Protein AF-0000000081789292 (afdb_homodimer)

Sequence (1274 aa):
MVVQRIISFLYRTVPALAFLRRDAKMDQLLVRCVEGDEFMSISYSYSDKQSNMLRSQMETAEKSLSRLANNVRKLGRPKKKNKKMKCEQTSDATNQSAEDNYIVCSLFVNGSKVGSDVLNKDAWVEGAILHLGMAKYRVCRNMPTILSLKLPNCILVGCPIYPRVEFEFIKTDACTYTWYREVRQELGGTSHVSIGPSQTFSLTSGEASAESVPMETNASETAIQIPVIINPSLSSQIKGYEKHWVEISSEKVYMPQASELGGHLKLVCTPSDGERLGSAKEVVTMCEVKMAPDAFPFEKRHQYTKDKTSDNCFRVVSYNILADMYADSDFSRDVLYPYCPKDVLDIDYREQLLLKELTGYNADIMCLQEVGRKLFESSMEPSLKNSGLDGLLRCKHGNLAEGEAIFYRTDKFRLLGSHDVAFCEVLQKDPLHRNLLEAVARSDAMLKRFLGLAAVVQVAVFELISDPSKRLCIANTHLYFHPRASHIRLIQTAMITQHIQKVCSVYQEQDNQVKPAVVLCGDLNSTPDGCVYEFLVKGSLSEKSVDWYSSGKEEFCGGVALTHSLNFQDACQDIAYTNLVAGFRGKLDHIMFEGDKMKVDRVIPMSTHQEVTRHVALPNAVFPSDHLSLVCELSWKMVVQRIISFLYRTVPALAFLRRDAKMDQLLVRCVEGDEFMSISYSYSDKQSNMLRSQMETAEKSLSRLANNVRKLGRPKKKNKKMKCEQTSDATNQSAEDNYIVCSLFVNGSKVGSDVLNKDAWVEGAILHLGMAKYRVCRNMPTILSLKLPNCILVGCPIYPRVEFEFIKTDACTYTWYREVRQELGGTSHVSIGPSQTFSLTSGEASAESVPMETNASETAIQIPVIINPSLSSQIKGYEKHWVEISSEKVYMPQASELGGHLKLVCTPSDGERLGSAKEVVTMCEVKMAPDAFPFEKRHQYTKDKTSDNCFRVVSYNILADMYADSDFSRDVLYPYCPKDVLDIDYREQLLLKELTGYNADIMCLQEVGRKLFESSMEPSLKNSGLDGLLRCKHGNLAEGEAIFYRTDKFRLLGSHDVAFCEVLQKDPLHRNLLEAVARSDAMLKRFLGLAAVVQVAVFELISDPSKRLCIANTHLYFHPRASHIRLIQTAMITQHIQKVCSVYQEQDNQVKPAVVLCGDLNSTPDGCVYEFLVKGSLSEKSVDWYSSGKEEFCGGVALTHSLNFQDACQDIAYTNLVAGFRGKLDHIMFEGDKMKVDRVIPMSTHQEVTRHVALPNAVFPSDHLSLVCELSWK

Solvent-accessible surface area (backbone atoms only — not comparable to full-atom values): 70602 Å² total; per-residue (Å²): 139,72,90,73,84,75,87,75,73,83,73,79,71,73,73,78,81,73,79,72,71,75,67,75,78,61,44,63,25,41,32,44,71,54,91,90,51,66,53,24,38,42,33,38,66,56,95,89,37,80,45,77,44,80,40,52,32,82,36,39,33,44,59,53,36,50,48,51,31,51,53,54,55,57,68,74,48,77,78,72,77,76,72,74,78,76,74,82,80,79,71,81,68,72,75,69,71,70,70,72,77,77,52,55,49,49,46,24,50,94,87,36,71,63,58,68,80,36,30,30,70,71,59,67,40,71,68,19,38,35,34,50,58,91,45,50,26,39,32,40,50,50,59,15,35,70,78,41,74,44,66,62,75,47,46,37,37,76,28,62,42,63,65,35,72,40,75,41,61,56,32,85,88,44,42,46,31,38,30,27,37,58,40,78,44,67,70,70,87,77,79,79,77,64,85,65,80,83,76,77,77,73,80,70,74,73,72,71,72,72,82,67,80,67,84,68,83,76,76,77,75,77,71,78,74,69,81,73,80,71,69,69,69,68,70,67,68,62,72,70,56,49,81,45,76,43,81,75,43,60,50,78,62,46,60,44,47,76,89,44,54,73,28,42,42,36,41,37,37,32,33,9,50,75,81,50,75,27,68,64,47,74,44,64,46,85,45,49,28,34,86,46,75,93,65,48,67,62,58,66,46,25,71,77,20,72,62,73,67,56,95,67,35,43,30,42,32,31,33,50,51,55,28,57,81,68,42,65,37,73,59,25,42,38,46,56,35,48,86,39,56,69,71,51,47,32,56,53,49,23,49,39,50,47,53,46,52,57,63,40,46,47,52,38,35,34,35,36,26,40,40,32,50,65,51,37,70,60,43,49,43,62,49,40,38,75,73,45,28,47,69,48,79,47,57,26,48,91,78,41,66,33,18,36,32,44,35,36,23,58,91,51,37,40,83,75,47,76,63,62,47,39,52,43,57,41,44,76,69,36,74,89,33,44,70,57,39,57,38,42,55,64,10,67,61,33,36,55,54,52,56,68,45,38,47,39,41,42,32,38,33,34,29,32,66,94,43,72,80,43,35,36,32,42,33,34,33,48,44,67,72,57,78,47,33,52,41,56,39,40,53,52,49,52,51,50,54,52,49,50,54,51,54,34,49,53,46,16,72,72,49,90,63,41,60,45,44,47,35,43,30,29,40,54,62,33,34,82,89,28,68,54,40,40,29,48,56,69,21,43,42,62,35,62,46,41,42,47,35,19,66,9,50,71,42,36,34,64,59,61,68,46,74,58,88,62,54,35,37,62,70,62,72,86,60,78,55,29,32,37,39,47,55,46,73,39,30,27,62,48,46,32,30,30,53,87,51,30,46,77,77,43,64,61,71,74,77,51,71,68,68,56,37,68,63,37,33,33,37,31,90,66,36,62,19,45,39,51,71,46,44,35,30,40,28,71,105,140,72,95,72,71,70,89,72,72,85,69,76,74,73,72,78,76,71,79,71,72,73,67,74,77,62,42,64,25,40,30,46,72,54,91,89,51,66,52,26,39,43,34,40,68,56,94,91,38,80,46,78,44,80,40,52,32,84,34,41,34,45,58,54,35,52,49,51,31,52,54,55,53,57,69,72,51,79,80,75,78,74,73,74,79,78,73,83,79,78,70,84,69,72,78,70,71,71,73,74,79,79,53,56,48,47,46,25,50,93,87,35,72,63,58,68,80,37,31,30,69,71,58,68,39,71,68,18,38,35,36,48,57,90,44,50,26,38,33,41,48,52,59,17,34,69,76,43,74,46,67,61,76,47,47,36,36,75,30,62,43,63,64,35,71,39,75,41,60,57,33,84,87,44,43,47,32,38,30,27,39,58,41,77,45,67,69,71,87,77,80,77,75,66,85,65,81,83,78,78,79,75,81,72,78,75,71,77,73,71,86,69,78,75,83,68,81,78,75,79,76,77,71,77,74,69,80,72,78,71,69,71,68,67,70,66,69,61,72,71,55,51,80,43,76,43,81,76,44,60,50,77,62,46,60,44,46,77,90,44,53,74,28,41,42,34,42,38,38,32,31,8,50,73,82,52,74,26,67,65,48,74,46,65,45,87,43,51,29,35,85,48,75,94,66,48,66,62,60,66,45,25,70,78,20,73,60,72,68,56,95,67,36,42,29,41,33,30,33,50,50,55,26,58,82,68,43,66,38,73,61,24,42,37,45,56,34,47,84,38,57,70,70,53,46,31,56,52,48,24,50,40,49,47,53,45,53,57,62,39,46,46,54,37,34,34,34,36,27,40,40,31,49,66,52,38,69,59,42,49,44,62,48,41,37,76,72,45,28,47,69,46,78,49,57,26,48,89,78,42,65,33,18,35,32,45,33,36,24,58,91,52,39,41,82,74,48,77,63,62,48,39,51,42,58,41,45,75,70,36,74,89,34,43,70,57,39,58,37,40,55,65,8,65,59,33,35,55,53,52,56,69,44,38,48,40,41,41,30,36,34,32,28,31,65,94,42,72,79,42,34,37,33,42,33,34,33,50,45,66,72,58,79,47,33,51,42,56,38,41,53,53,49,52,50,48,56,52,49,50,52,52,55,34,49,54,47,18,71,71,50,90,63,40,60,43,44,47,38,42,31,28,40,54,61,33,36,82,89,28,68,54,41,40,30,47,56,70,20,44,43,61,36,61,47,40,43,47,34,20,65,9,50,70,42,34,36,65,59,62,70,46,74,58,89,61,55,35,37,61,70,62,71,85,59,79,56,28,31,37,39,45,55,44,73,39,29,28,62,47,46,32,29,31,54,87,50,32,45,77,75,43,65,60,70,74,76,52,70,66,66,54,38,68,64,37,33,33,37,29,90,65,38,63,18,45,40,51,70,46,44,35,28,40,29,70,106

Nearest PDB structures (foldseek):
  4z0v-assembly1_A  TM=9.369E-01  e=1.621E-58  Homo sapiens
  4z2b-assembly1_A  TM=9.156E-01  e=2.503E-58  Homo sapiens
  6rvz-assembly1_A  TM=8.008E-01  e=1.682E-25  Homo sapiens
  6rw0-assembly1_A  TM=8.067E-01  e=4.985E-25  Homo sapiens
  8guy-assembly1_F  TM=3.008E-01  e=5.880E-01  Homo sapiens

Radius of gyration: 49.01 Å; Cα contacts (8 Å, |Δi|>4): 2498; chains: 2; bounding box: 100×200×170 Å

Secondary structure (DSSP, 8-state):
-------------------------PEEEEEE--TT-SEEEEEEEETTEEEEEEEETTSBHHHHHHHHHHHHHHHTS---------------------------EEEEETTEEPPTT-BHHHHS-TT-EEEETTEEEEEEES--EEEEEE--S-EETTS-B--EEEEES--GGG-EEEEEEEEEEESSSS-----------------------------------------GGGGSSS--EEEEEEEEE-SSSB---GGGTTS-EEEEEE-B-SS-B---EEEE-SS-EEPPPS--HHHHHHTTSSSPP-TTEEEEEEEE---HHHHSSHHIIIIISTTS-HHHHSHHHHHHHHHHHHHHT--SEEEEEEEEHHHIIIIIHHHHHHTTEEEEEEEPTTT-SEEEEEEEETTTEEEEEE--EEHHHHHHH-GGGHHHHHHHTT-HHHHHHHHT---EEEEEEEEETT-TT-EEEEEEEE----TT-HHHHHHHHHHHHHHHHHHHHHHHHHTTT-PPEEEEEEE-S--TTSHHHHHHHHSEE-TT-GGGGTT-STT------EE----EEETTTT---SEEETTEEE--EEEEEETTTEEEEEEPPPPPHHHHTTTSSSS-SS--SSB--EEEEEEE-/--------------------------EEEEEE--TT-SEEEEEEEETTEEEEEEEETTSBHHHHHHHHHHHHHHHTS---------------------------EEEEETTEEPPTT-BHHHHS-TT-EEEETTEEEEEEES--EEEEEE--S-EETTS-B--EEEEES--GGG-EEEEEEEEEEESSSS-----------------------------------------GGGGSSS--EEEEEEEEE-SSSB---GGGTTS-EEEEEE-B-SS-B---EEEE-SS-EEPPPS--HHHHHHTTSSSPP-TTEEEEEEEE---HHHHSSHHIIIIISTTS-HHHHSHHHHHHHHHHHHHHT--SEEEEEEEEHHHIIIIIHHHHHHTTEEEEEEEPTTT-SEEEEEEEETTTEEEEEE--EEHHHHHHH-GGGHHHHHHHTT-HHHHHHHHT---EEEEEEEEETT-TT-EEEEEEEE----TT-HHHHHHHHHHHHHHHHHHHHHHHHHTTT-PPEEEEEEE-S--TTSHHHHHHHHSEE-TT-GGGGTT-STT------EE----EEETTTT---SEEETTEEE--EEEEEETTTEEEEEEPPPPPHHHHTTTSSSS-SS--SSB--EEEEEEE-

Structure (mmCIF, N/CA/C/O backbone):
data_AF-0000000081789292-model_v1
#
loop_
_entity.id
_entity.type
_entity.pdbx_description
1 polymer '2,5-phosphodiesterase 12'
#
loop_
_atom_site.group_PDB
_atom_site.id
_atom_site.type_symbol
_atom_site.label_atom_id
_atom_site.label_alt_id
_atom_site.label_comp_id
_atom_site.label_asym_id
_atom_site.label_entity_id
_atom_site.label_seq_id
_atom_site.pdbx_PDB_ins_code
_atom_site.Cartn_x
_atom_site.Cartn_y
_atom_site.Cartn_z
_atom_site.occupancy
_atom_site.B_iso_or_equiv
_atom_site.auth_seq_id
_atom_site.auth_comp_id
_atom_site.auth_asym_id
_atom_site.auth_atom_id
_atom_site.pdbx_PDB_model_num
ATOM 1 N N . MET A 1 1 ? 34.656 -104 1.092 1 17.77 1 MET A N 1
ATOM 2 C CA . MET A 1 1 ? 34.25 -104.875 -0.024 1 17.77 1 MET A CA 1
ATOM 3 C C . MET A 1 1 ? 33.625 -104.062 -1.148 1 17.77 1 MET A C 1
ATOM 5 O O . MET A 1 1 ? 33.25 -102.875 -0.941 1 17.77 1 MET A O 1
ATOM 9 N N . VAL A 1 2 ? 32.75 -104.812 -2.051 1 18.41 2 VAL A N 1
ATOM 10 C CA . VAL A 1 2 ? 32.469 -105.062 -3.461 1 18.41 2 VAL A CA 1
ATOM 11 C C . VAL A 1 2 ? 31.422 -104.062 -3.965 1 18.41 2 VAL A C 1
ATOM 13 O O . VAL A 1 2 ? 31.016 -104.125 -5.125 1 18.41 2 VAL A O 1
ATOM 16 N N . VAL A 1 3 ? 30.766 -103.438 -3.166 1 20.28 3 VAL A N 1
ATOM 17 C CA . VAL A 1 3 ? 29.469 -103.188 -3.793 1 20.28 3 VAL A CA 1
ATOM 18 C C . VAL A 1 3 ? 29.672 -102.688 -5.219 1 20.28 3 VAL A C 1
ATOM 20 O O . VAL A 1 3 ? 30.484 -101.812 -5.453 1 20.28 3 VAL A O 1
ATOM 23 N N . GLN A 1 4 ? 29.156 -103.312 -6.195 1 16.17 4 GLN A N 1
ATOM 24 C CA . GLN A 1 4 ? 29.031 -103.688 -7.594 1 16.17 4 GLN A CA 1
ATOM 25 C C . GLN A 1 4 ? 28.828 -102.438 -8.492 1 16.17 4 GLN A C 1
ATOM 27 O O . GLN A 1 4 ? 29.484 -102.312 -9.523 1 16.17 4 GLN A O 1
ATOM 32 N N . ARG A 1 5 ? 27.531 -102 -8.562 1 15.8 5 ARG A N 1
ATOM 33 C CA . ARG A 1 5 ? 26.719 -102.188 -9.75 1 15.8 5 ARG A CA 1
ATOM 34 C C . ARG A 1 5 ? 27.125 -101.25 -10.875 1 15.8 5 ARG A C 1
ATOM 36 O O . ARG A 1 5 ? 27.766 -100.25 -10.633 1 15.8 5 ARG A O 1
ATOM 43 N N . ILE A 1 6 ? 26.406 -101.25 -12.117 1 18.08 6 ILE A N 1
ATOM 44 C CA . ILE A 1 6 ? 26.594 -101.312 -13.555 1 18.08 6 ILE A CA 1
ATOM 45 C C . ILE A 1 6 ? 26.688 -99.938 -14.172 1 18.08 6 ILE A C 1
ATOM 47 O O . ILE A 1 6 ? 27.328 -99.75 -15.211 1 18.08 6 ILE A O 1
ATOM 51 N N . ILE A 1 7 ? 26.062 -98.812 -13.578 1 19.7 7 ILE A N 1
ATOM 52 C CA . ILE A 1 7 ? 25.219 -98.125 -14.555 1 19.7 7 ILE A CA 1
ATOM 53 C C . ILE A 1 7 ? 26.078 -97.562 -15.703 1 19.7 7 ILE A C 1
ATOM 55 O O . ILE A 1 7 ? 27.062 -96.875 -15.469 1 19.7 7 ILE A O 1
ATOM 59 N N . SER A 1 8 ? 25.984 -98.062 -16.828 1 18.44 8 SER A N 1
ATOM 60 C CA . SER A 1 8 ? 26.531 -98.062 -18.172 1 18.44 8 SER A CA 1
ATOM 61 C C . SER A 1 8 ? 26.781 -96.688 -18.688 1 18.44 8 SER A C 1
ATOM 63 O O . SER A 1 8 ? 26.312 -95.688 -18.094 1 18.44 8 SER A O 1
ATOM 65 N N . PHE A 1 9 ? 27.047 -96.5 -20.016 1 20.3 9 PHE A N 1
ATOM 66 C CA . PHE A 1 9 ? 27.812 -96 -21.125 1 20.3 9 PHE A CA 1
ATOM 67 C C . PHE A 1 9 ? 27.172 -94.688 -21.625 1 20.3 9 PHE A C 1
ATOM 69 O O . PHE A 1 9 ? 27.547 -94.188 -22.688 1 20.3 9 PHE A O 1
ATOM 76 N N . LEU A 1 10 ? 26.203 -94.125 -20.984 1 20.53 10 LEU A N 1
ATOM 77 C CA . LEU A 1 10 ? 25.344 -93.375 -21.875 1 20.53 10 LEU A CA 1
ATOM 78 C C . LEU A 1 10 ? 26.156 -92.312 -22.656 1 20.53 10 LEU A C 1
ATOM 80 O O . LEU A 1 10 ? 26.906 -91.562 -22.047 1 20.53 10 LEU A O 1
ATOM 84 N N . TYR A 1 11 ? 26.453 -92.625 -23.922 1 19.17 11 TYR A N 1
ATOM 85 C CA . TYR A 1 11 ? 27.094 -92 -25.078 1 19.17 11 TYR A CA 1
ATOM 86 C C . TYR A 1 11 ? 26.547 -90.562 -25.297 1 19.17 11 TYR A C 1
ATOM 88 O O . TYR A 1 11 ? 25.344 -90.375 -25.516 1 19.17 11 TYR A O 1
ATOM 96 N N . ARG A 1 12 ? 26.953 -89.625 -24.547 1 19.58 12 ARG A N 1
ATOM 97 C CA . ARG A 1 12 ? 26.625 -88.188 -24.641 1 19.58 12 ARG A CA 1
ATOM 98 C C . ARG A 1 12 ? 26.766 -87.75 -26.078 1 19.58 12 ARG A C 1
ATOM 100 O O . ARG A 1 12 ? 27.875 -87.5 -26.562 1 19.58 12 ARG A O 1
ATOM 107 N N . THR A 1 13 ? 26.031 -88.5 -27.031 1 21.02 13 THR A N 1
ATOM 108 C CA . THR A 1 13 ? 26.031 -88 -28.406 1 21.02 13 THR A CA 1
ATOM 109 C C . THR A 1 13 ? 25.688 -86.5 -28.453 1 21.02 13 THR A C 1
ATOM 111 O O . THR A 1 13 ? 24.688 -86.062 -27.859 1 21.02 13 THR A O 1
ATOM 114 N N . VAL A 1 14 ? 26.562 -85.625 -28.344 1 24.22 14 VAL A N 1
ATOM 115 C CA . VAL A 1 14 ? 26.531 -84.188 -28.453 1 24.22 14 VAL A CA 1
ATOM 116 C C . VAL A 1 14 ? 25.719 -83.75 -29.688 1 24.22 14 VAL A C 1
ATOM 118 O O . VAL A 1 14 ? 26.078 -84.125 -30.812 1 24.22 14 VAL A O 1
ATOM 121 N N . PRO A 1 15 ? 24.406 -84 -29.703 1 23.55 15 PRO A N 1
ATOM 122 C CA . PRO A 1 15 ? 23.734 -83.75 -30.984 1 23.55 15 PRO A CA 1
ATOM 123 C C . PRO A 1 15 ? 24.109 -82.438 -31.625 1 23.55 15 PRO A C 1
ATOM 125 O O . PRO A 1 15 ? 24.516 -81.5 -30.906 1 23.55 15 PRO A O 1
ATOM 128 N N . ALA A 1 16 ? 24.547 -82.375 -32.906 1 25.83 16 ALA A N 1
ATOM 129 C CA . ALA A 1 16 ? 24.766 -81.375 -33.906 1 25.83 16 ALA A CA 1
ATOM 130 C C . ALA A 1 16 ? 23.641 -80.312 -33.906 1 25.83 16 ALA A C 1
ATOM 132 O O . ALA A 1 16 ? 22.469 -80.688 -34.062 1 25.83 16 ALA A O 1
ATOM 133 N N . LEU A 1 17 ? 23.688 -79.375 -33.062 1 23.52 17 LEU A N 1
ATOM 134 C CA . LEU A 1 17 ? 22.812 -78.188 -33.062 1 23.52 17 LEU A CA 1
ATOM 135 C C . LEU A 1 17 ? 22.453 -77.812 -34.469 1 23.52 17 LEU A C 1
ATOM 137 O O . LEU A 1 17 ? 23.344 -77.438 -35.281 1 23.52 17 LEU A O 1
ATOM 141 N N . ALA A 1 18 ? 21.453 -78.375 -35.125 1 25.36 18 ALA A N 1
ATOM 142 C CA . ALA A 1 18 ? 20.844 -78.062 -36.438 1 25.36 18 ALA A CA 1
ATOM 143 C C . ALA A 1 18 ? 20.797 -76.562 -36.688 1 25.36 18 ALA A C 1
ATOM 145 O O . ALA A 1 18 ? 20.547 -75.75 -35.781 1 25.36 18 ALA A O 1
ATOM 146 N N . PHE A 1 19 ? 21.469 -76 -37.719 1 25.58 19 PHE A N 1
ATOM 147 C CA . PHE A 1 19 ? 21.375 -74.75 -38.469 1 25.58 19 PHE A CA 1
ATOM 148 C C . PHE A 1 19 ? 19.922 -74.312 -38.625 1 25.58 19 PHE A C 1
ATOM 150 O O . PHE A 1 19 ? 19.156 -74.938 -39.375 1 25.58 19 PHE A O 1
ATOM 157 N N . LEU A 1 20 ? 19.172 -74.188 -37.562 1 26.77 20 LEU A N 1
ATOM 158 C CA . LEU A 1 20 ? 17.859 -73.562 -37.75 1 26.77 20 LEU A CA 1
ATOM 159 C C . LEU A 1 20 ? 17.859 -72.562 -38.875 1 26.77 20 LEU A C 1
ATOM 161 O O . LEU A 1 20 ? 18.672 -71.625 -38.844 1 26.77 20 LEU A O 1
ATOM 165 N N . ARG A 1 21 ? 17.469 -72.938 -40.062 1 28.41 21 ARG A N 1
ATOM 166 C CA . ARG A 1 21 ? 17.172 -72.062 -41.188 1 28.41 21 ARG A CA 1
ATOM 167 C C . ARG A 1 21 ? 16.594 -70.75 -40.75 1 28.41 21 ARG A C 1
ATOM 169 O O . ARG A 1 21 ? 15.664 -70.688 -39.938 1 28.41 21 ARG A O 1
ATOM 176 N N . ARG A 1 22 ? 17.422 -69.75 -40.688 1 33.97 22 ARG A N 1
ATOM 177 C CA . ARG A 1 22 ? 17.031 -68.375 -40.625 1 33.97 22 ARG A CA 1
ATOM 178 C C . ARG A 1 22 ? 15.719 -68.125 -41.375 1 33.97 22 ARG A C 1
ATOM 180 O O . ARG A 1 22 ? 15.672 -68.25 -42.594 1 33.97 22 ARG A O 1
ATOM 187 N N . ASP A 1 23 ? 14.625 -68.75 -40.969 1 34.94 23 ASP A N 1
ATOM 188 C CA . ASP A 1 23 ? 13.375 -68.25 -41.531 1 34.94 23 ASP A CA 1
ATOM 189 C C . ASP A 1 23 ? 13.5 -66.812 -42.031 1 34.94 23 ASP A C 1
ATOM 191 O O . ASP A 1 23 ? 14.047 -65.938 -41.312 1 34.94 23 ASP A O 1
ATOM 195 N N . ALA A 1 24 ? 13.648 -66.5 -43.219 1 41.38 24 ALA A N 1
ATOM 196 C CA . ALA A 1 24 ? 13.648 -65.188 -43.906 1 41.38 24 ALA A CA 1
ATOM 197 C C . ALA A 1 24 ? 12.789 -64.188 -43.188 1 41.38 24 ALA A C 1
ATOM 199 O O . ALA A 1 24 ? 11.594 -64.438 -42.938 1 41.38 24 ALA A O 1
ATOM 200 N N . LYS A 1 25 ? 13.266 -63.562 -42.188 1 54.44 25 LYS A N 1
ATOM 201 C CA . LYS A 1 25 ? 12.617 -62.469 -41.438 1 54.44 25 LYS A CA 1
ATOM 202 C C . LYS A 1 25 ? 11.648 -61.688 -42.344 1 54.44 25 LYS A C 1
ATOM 204 O O . LYS A 1 25 ? 12.062 -61.062 -43.312 1 54.44 25 LYS A O 1
ATOM 209 N N . MET A 1 26 ? 10.414 -62.219 -42.406 1 70.25 26 MET A N 1
ATOM 210 C CA . MET A 1 26 ? 9.359 -61.5 -43.125 1 70.25 26 MET A CA 1
ATOM 211 C C . MET A 1 26 ? 9.336 -60.031 -42.75 1 70.25 26 MET A C 1
ATOM 213 O O . MET A 1 26 ? 9.492 -59.688 -41.562 1 70.25 26 MET A O 1
ATOM 217 N N . ASP A 1 27 ? 9.422 -59.219 -43.688 1 85.69 27 ASP A N 1
ATOM 218 C CA . ASP A 1 27 ? 9.336 -57.781 -43.469 1 85.69 27 ASP A CA 1
ATOM 219 C C . ASP A 1 27 ? 8.008 -57.406 -42.812 1 85.69 27 ASP A C 1
ATOM 221 O O . ASP A 1 27 ? 7.039 -58.156 -42.875 1 85.69 27 ASP A O 1
ATOM 225 N N . GLN A 1 28 ? 8.109 -56.438 -42 1 89.94 28 GLN A N 1
ATOM 226 C CA . GLN A 1 28 ? 6.91 -56 -41.312 1 89.94 28 GLN A CA 1
ATOM 227 C C . GLN A 1 28 ? 6.238 -54.844 -42.031 1 89.94 28 GLN A C 1
ATOM 229 O O . GLN A 1 28 ? 6.918 -54 -42.656 1 89.94 28 GLN A O 1
ATOM 234 N N . LEU A 1 29 ? 4.934 -54.906 -42.062 1 92.88 29 LEU A N 1
ATOM 235 C CA . LEU A 1 29 ? 4.082 -53.812 -42.562 1 92.88 29 LEU A CA 1
ATOM 236 C C . LEU A 1 29 ? 3.262 -53.219 -41.406 1 92.88 29 LEU A C 1
ATOM 238 O O . LEU A 1 29 ? 2.553 -53.938 -40.719 1 92.88 29 LEU A O 1
ATOM 242 N N . LEU A 1 30 ? 3.424 -51.906 -41.25 1 93.62 30 LEU A N 1
ATOM 243 C CA . LEU A 1 30 ? 2.789 -51.25 -40.125 1 93.62 30 LEU A CA 1
ATOM 244 C C . LEU A 1 30 ? 1.472 -50.625 -40.531 1 93.62 30 LEU A C 1
ATOM 246 O O . LEU A 1 30 ? 1.413 -49.906 -41.531 1 93.62 30 LEU A O 1
ATOM 250 N N . VAL A 1 31 ? 0.454 -50.906 -39.688 1 95.5 31 VAL A N 1
ATOM 251 C CA . VAL A 1 31 ? -0.86 -50.312 -39.969 1 95.5 31 VAL A CA 1
ATOM 252 C C . VAL A 1 31 ? -1.338 -49.562 -38.719 1 95.5 31 VAL A C 1
ATOM 254 O O . VAL A 1 31 ? -1.322 -50.094 -37.594 1 95.5 31 VAL A O 1
ATOM 257 N N . ARG A 1 32 ? -1.664 -48.312 -38.875 1 95.19 32 ARG A N 1
ATOM 258 C CA . ARG A 1 32 ? -2.295 -47.531 -37.812 1 95.19 32 ARG A CA 1
ATOM 259 C C . ARG A 1 32 ? -3.783 -47.344 -38.062 1 95.19 32 ARG A C 1
ATOM 261 O O . ARG A 1 32 ? -4.164 -46.719 -39.062 1 95.19 32 ARG A O 1
ATOM 268 N N . CYS A 1 33 ? -4.586 -47.844 -37.25 1 94.56 33 CYS A N 1
ATOM 269 C CA . CYS A 1 33 ? -6.035 -47.75 -37.375 1 94.56 33 CYS A CA 1
ATOM 270 C C . CYS A 1 33 ? -6.695 -47.438 -36.031 1 94.56 33 CYS A C 1
ATOM 272 O O . CYS A 1 33 ? -6.789 -48.312 -35.156 1 94.56 33 CYS A O 1
ATOM 274 N N . VAL A 1 34 ? -7.113 -46.219 -35.938 1 92.69 34 VAL A N 1
ATOM 275 C CA . VAL A 1 34 ? -7.707 -45.75 -34.688 1 92.69 34 VAL A CA 1
ATOM 276 C C . VAL A 1 34 ? -9.219 -45.594 -34.844 1 92.69 34 VAL A C 1
ATOM 278 O O . VAL A 1 34 ? -9.68 -45.031 -35.844 1 92.69 34 VAL A O 1
ATOM 281 N N . GLU A 1 35 ? -9.898 -46.188 -33.844 1 89.44 35 GLU A N 1
ATOM 282 C CA . GLU A 1 35 ? -11.352 -46.094 -33.875 1 89.44 35 GLU A CA 1
ATOM 283 C C . GLU A 1 35 ? -11.82 -44.625 -33.875 1 89.44 35 GLU A C 1
ATOM 285 O O . GLU A 1 35 ? -11.352 -43.844 -33.062 1 89.44 35 GLU A O 1
ATOM 290 N N . GLY A 1 36 ? -12.656 -44.281 -34.719 1 87.19 36 GLY A N 1
ATOM 291 C CA . GLY A 1 36 ? -13.188 -42.938 -34.812 1 87.19 36 GLY A CA 1
ATOM 292 C C . GLY A 1 36 ? -12.531 -42.094 -35.875 1 87.19 36 GLY A C 1
ATOM 293 O O . GLY A 1 36 ? -13.109 -41.125 -36.344 1 87.19 36 GLY A O 1
ATOM 294 N N . ASP A 1 37 ? -11.359 -42.531 -36.312 1 91.81 37 ASP A N 1
ATOM 295 C CA . ASP A 1 37 ? -10.672 -41.812 -37.375 1 91.81 37 ASP A CA 1
ATOM 296 C C . ASP A 1 37 ? -11.234 -42.219 -38.75 1 91.81 37 ASP A C 1
ATOM 298 O O . ASP A 1 37 ? -11.664 -43.344 -38.938 1 91.81 37 ASP A O 1
ATOM 302 N N . GLU A 1 38 ? -11.164 -41.312 -39.656 1 93.31 38 GLU A N 1
ATOM 303 C CA . GLU A 1 38 ? -11.648 -41.594 -41.031 1 93.31 38 GLU A CA 1
ATOM 304 C C . GLU A 1 38 ? -10.617 -42.344 -41.844 1 93.31 38 GLU A C 1
ATOM 306 O O . GLU A 1 38 ? -10.977 -43.188 -42.656 1 93.31 38 GLU A O 1
ATOM 311 N N . PHE A 1 39 ? -9.414 -42.094 -41.5 1 94.81 39 PHE A N 1
ATOM 312 C CA . PHE A 1 39 ? -8.359 -42.656 -42.344 1 94.81 39 PHE A CA 1
ATOM 313 C C . PHE A 1 39 ? -7.438 -43.531 -41.5 1 94.81 39 PHE A C 1
ATOM 315 O O . PHE A 1 39 ? -7.367 -43.406 -40.281 1 94.81 39 PHE A O 1
ATOM 322 N N . MET A 1 40 ? -6.895 -44.5 -42.125 1 95 40 MET A N 1
ATOM 323 C CA . MET A 1 40 ? -5.844 -45.312 -41.531 1 95 40 MET A CA 1
ATOM 324 C C . MET A 1 40 ? -4.566 -45.219 -42.375 1 95 40 MET A C 1
ATOM 326 O O . MET A 1 40 ? -4.602 -44.812 -43.531 1 95 40 MET A O 1
ATOM 330 N N . SER A 1 41 ? -3.49 -45.562 -41.75 1 94.81 41 SER A N 1
ATOM 331 C CA . SER A 1 41 ? -2.211 -45.469 -42.469 1 94.81 41 SER A CA 1
ATOM 332 C C . SER A 1 41 ? -1.558 -46.844 -42.594 1 94.81 41 SER A C 1
ATOM 334 O O . SER A 1 41 ? -1.624 -47.656 -41.688 1 94.81 41 SER A O 1
ATOM 336 N N . ILE A 1 42 ? -0.936 -47.125 -43.719 1 94.31 42 ILE A N 1
ATOM 337 C CA . ILE A 1 42 ? -0.184 -48.344 -44 1 94.31 42 ILE A CA 1
ATOM 338 C C . ILE A 1 42 ? 1.248 -47.969 -44.406 1 94.31 42 ILE A C 1
ATOM 340 O O . ILE A 1 42 ? 1.469 -47.25 -45.375 1 94.31 42 ILE A O 1
ATOM 344 N N . SER A 1 43 ? 2.176 -48.5 -43.594 1 92.56 43 SER A N 1
ATOM 345 C CA . SER A 1 43 ? 3.586 -48.188 -43.844 1 92.56 43 SER A CA 1
ATOM 346 C C . SER A 1 43 ? 4.371 -49.469 -44.125 1 92.56 43 SER A C 1
ATOM 348 O O . SER A 1 43 ? 4.211 -50.469 -43.406 1 92.56 43 SER A O 1
ATOM 350 N N . TYR A 1 44 ? 5.234 -49.438 -45.188 1 89.81 44 TYR A N 1
ATOM 351 C CA . TYR A 1 44 ? 6.031 -50.625 -45.562 1 89.81 44 TYR A CA 1
ATOM 352 C C . TYR A 1 44 ? 7.309 -50.219 -46.281 1 89.81 44 TYR A C 1
ATOM 354 O O . TYR A 1 44 ? 7.426 -49.062 -46.75 1 89.81 44 TYR A O 1
ATOM 362 N N . SER A 1 45 ? 8.258 -51.094 -46.156 1 87.75 45 SER A N 1
ATOM 363 C CA . SER A 1 45 ? 9.516 -50.875 -46.844 1 87.75 45 SER A CA 1
ATOM 364 C C . SER A 1 45 ? 9.664 -51.844 -48.031 1 87.75 45 SER A C 1
ATOM 366 O O . SER A 1 45 ? 9.461 -53.031 -47.875 1 87.75 45 SER A O 1
ATOM 368 N N . TYR A 1 46 ? 9.867 -51.25 -49.156 1 84 46 TYR A N 1
ATOM 369 C CA . TYR A 1 46 ? 10.117 -52.062 -50.344 1 84 46 TYR A CA 1
ATOM 370 C C . TYR A 1 46 ? 11.391 -51.625 -51.031 1 84 46 TYR A C 1
ATOM 372 O O . TYR A 1 46 ? 11.523 -50.438 -51.406 1 84 46 TYR A O 1
ATOM 380 N N . SER A 1 47 ? 12.266 -52.531 -51.25 1 76.81 47 SER A N 1
ATOM 381 C CA . SER A 1 47 ? 13.555 -52.25 -51.875 1 76.81 47 SER A CA 1
ATOM 382 C C . SER A 1 47 ? 14.25 -51.094 -51.188 1 76.81 47 SER A C 1
ATOM 384 O O . SER A 1 47 ? 14.695 -50.156 -51.875 1 76.81 47 SER A O 1
ATOM 386 N N . ASP A 1 48 ? 14.211 -50.938 -49.875 1 76.19 48 ASP A N 1
ATOM 387 C CA . ASP A 1 48 ? 14.898 -50 -49 1 76.19 48 ASP A CA 1
ATOM 388 C C . ASP A 1 48 ? 14.234 -48.625 -49.062 1 76.19 48 ASP A C 1
ATOM 390 O O . ASP A 1 48 ? 14.844 -47.625 -48.688 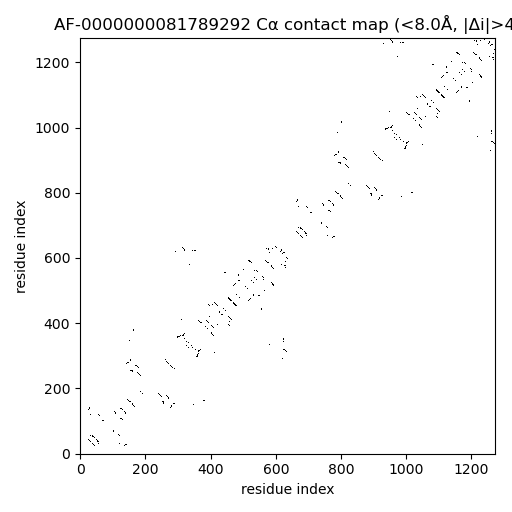1 76.19 48 ASP A O 1
ATOM 394 N N . LYS A 1 49 ? 13.133 -48.656 -49.688 1 82.69 49 LYS A N 1
ATOM 395 C CA . LYS A 1 49 ? 12.375 -47.406 -49.688 1 82.69 49 LYS A CA 1
ATOM 396 C C . LYS A 1 49 ? 11.148 -47.5 -48.781 1 82.69 49 LYS A C 1
ATOM 398 O O . LYS A 1 49 ? 10.359 -48.438 -48.906 1 82.69 49 LYS A O 1
ATOM 403 N N . GLN A 1 50 ? 11.109 -46.562 -47.906 1 85.56 50 GLN A N 1
ATOM 404 C CA . GLN A 1 50 ? 9.984 -46.5 -47 1 85.56 50 GLN A CA 1
ATOM 405 C C . GLN A 1 50 ? 8.797 -45.781 -47.625 1 85.56 50 GLN A C 1
ATOM 407 O O . GLN A 1 50 ? 8.953 -44.688 -48.188 1 85.56 50 GLN A O 1
ATOM 412 N N . SER A 1 51 ? 7.629 -46.469 -47.688 1 87.56 51 SER A N 1
ATOM 413 C CA . SER A 1 51 ? 6.418 -45.875 -48.219 1 87.56 51 SER A CA 1
ATOM 414 C C . SER A 1 51 ? 5.293 -45.844 -47.188 1 87.56 51 SER A C 1
ATOM 416 O O . SER A 1 51 ? 5.18 -46.781 -46.375 1 87.56 51 SER A O 1
ATOM 418 N N . ASN A 1 52 ? 4.57 -44.719 -47.188 1 90.31 52 ASN A N 1
ATOM 419 C CA . ASN A 1 52 ? 3.402 -44.562 -46.344 1 90.31 52 ASN A CA 1
ATOM 420 C C . ASN A 1 52 ? 2.158 -44.188 -47.156 1 90.31 52 ASN A C 1
ATOM 422 O O . ASN A 1 52 ? 2.207 -43.312 -48.031 1 90.31 52 ASN A O 1
ATOM 426 N N . MET A 1 53 ? 1.068 -44.938 -46.875 1 92.25 53 MET A N 1
ATOM 427 C CA . MET A 1 53 ? -0.171 -44.656 -47.625 1 92.25 53 MET A CA 1
ATOM 428 C C . MET A 1 53 ? -1.317 -44.406 -46.625 1 92.25 53 MET A C 1
ATOM 430 O O . MET A 1 53 ? -1.441 -45.094 -45.625 1 92.25 53 MET A O 1
ATOM 434 N N . LEU A 1 54 ? -2.082 -43.406 -47 1 93.88 54 LEU A N 1
ATOM 435 C CA . LEU A 1 54 ? -3.299 -43.094 -46.25 1 93.88 54 LEU A CA 1
ATOM 436 C C . LEU A 1 54 ? -4.531 -43.625 -47 1 93.88 54 LEU A C 1
ATOM 438 O O . LEU A 1 54 ? -4.719 -43.344 -48.188 1 93.88 54 LEU A O 1
ATOM 442 N N . ARG A 1 55 ? -5.262 -44.406 -46.25 1 93.88 55 ARG A N 1
ATOM 443 C CA . ARG A 1 55 ? -6.449 -45 -46.844 1 93.88 55 ARG A CA 1
ATOM 444 C C . ARG A 1 55 ? -7.672 -44.812 -45.969 1 93.88 55 ARG A C 1
ATOM 446 O O . ARG A 1 55 ? -7.555 -44.781 -44.75 1 93.88 55 ARG A O 1
ATOM 453 N N . SER A 1 56 ? -8.852 -44.719 -46.625 1 95.38 56 SER A N 1
ATOM 454 C CA . SER A 1 56 ? -10.094 -44.656 -45.844 1 95.38 56 SER A CA 1
ATOM 455 C C . SER A 1 56 ? -10.359 -46 -45.156 1 95.38 56 SER A C 1
ATOM 457 O O . SER A 1 56 ? -10.164 -47.062 -45.75 1 95.38 56 SER A O 1
ATOM 459 N N . GLN A 1 57 ? -10.781 -45.906 -43.938 1 94.62 57 GLN A N 1
ATOM 460 C CA . GLN A 1 57 ? -11.109 -47.094 -43.188 1 94.62 57 GLN A CA 1
ATOM 461 C C . GLN A 1 57 ? -12.328 -47.812 -43.781 1 94.62 57 GLN A C 1
ATOM 463 O O . GLN A 1 57 ? -12.469 -49.031 -43.656 1 94.62 57 GLN A O 1
ATOM 468 N N . MET A 1 58 ? -13.148 -47.031 -44.469 1 93.88 58 MET A N 1
ATOM 469 C CA . MET A 1 58 ? -14.422 -47.562 -44.938 1 93.88 58 MET A CA 1
ATOM 470 C C . MET A 1 58 ? -14.344 -47.938 -46.406 1 93.88 58 MET A C 1
ATOM 472 O O . MET A 1 58 ? -15.328 -48.375 -47 1 93.88 58 MET A O 1
ATOM 476 N N . GLU A 1 59 ? -13.18 -47.875 -46.938 1 94.12 59 GLU A N 1
ATOM 477 C CA . GLU A 1 59 ? -12.945 -48.344 -48.281 1 94.12 59 GLU A CA 1
ATOM 478 C C . GLU A 1 59 ? -12.578 -49.812 -48.312 1 94.12 59 GLU A C 1
ATOM 480 O O . GLU A 1 59 ? -12.148 -50.375 -47.281 1 94.12 59 GLU A O 1
ATOM 485 N N . THR A 1 60 ? -12.789 -50.469 -49.469 1 94.62 60 THR A N 1
ATOM 486 C CA . THR A 1 60 ? -12.484 -51.875 -49.562 1 94.62 60 THR A CA 1
ATOM 487 C C . THR A 1 60 ? -10.977 -52.125 -49.594 1 94.62 60 THR A C 1
ATOM 489 O O . THR A 1 60 ? -10.227 -51.312 -50.125 1 94.62 60 THR A O 1
ATOM 492 N N . ALA A 1 61 ? -10.586 -53.125 -49.031 1 95.12 61 ALA A N 1
ATOM 493 C CA . ALA A 1 61 ? -9.172 -53.5 -48.969 1 95.12 61 ALA A CA 1
ATOM 494 C C . ALA A 1 61 ? -8.609 -53.719 -50.375 1 95.12 61 ALA A C 1
ATOM 496 O O . ALA A 1 61 ? -7.418 -53.469 -50.594 1 95.12 61 ALA A O 1
ATOM 497 N N . GLU A 1 62 ? -9.406 -54.094 -51.281 1 93.56 62 GLU A N 1
ATOM 498 C CA . GLU A 1 62 ? -8.977 -54.344 -52.656 1 93.56 62 GLU A CA 1
ATOM 499 C C . GLU A 1 62 ? -8.383 -53.062 -53.281 1 93.56 62 GLU A C 1
ATOM 501 O O . GLU A 1 62 ? -7.418 -53.156 -54.031 1 93.56 62 GLU A O 1
ATOM 506 N N . LYS A 1 63 ? -9.016 -52.062 -52.938 1 93.94 63 LYS A N 1
ATOM 507 C CA . LYS A 1 63 ? -8.516 -50.781 -53.469 1 93.94 63 LYS A CA 1
ATOM 508 C C . LYS A 1 63 ? -7.117 -50.5 -52.938 1 93.94 63 LYS A C 1
ATOM 510 O O . LYS A 1 63 ? -6.254 -50 -53.688 1 93.94 63 LYS A O 1
ATOM 515 N N . SER A 1 64 ? -6.957 -50.688 -51.688 1 94.31 64 SER A N 1
ATOM 516 C CA . SER A 1 64 ? -5.645 -50.5 -51.094 1 94.31 64 SER A CA 1
ATOM 517 C C . SER A 1 64 ? -4.609 -51.438 -51.688 1 94.31 64 SER A C 1
ATOM 519 O O . SER A 1 64 ? -3.469 -51.031 -51.938 1 94.31 64 SER A O 1
ATOM 521 N N . LEU A 1 65 ? -4.961 -52.656 -51.906 1 94.25 65 LEU A N 1
ATOM 522 C CA . LEU A 1 65 ? -4.062 -53.656 -52.5 1 94.25 65 LEU A CA 1
ATOM 523 C C . LEU A 1 65 ? -3.67 -53.25 -53.906 1 94.25 65 LEU A C 1
ATOM 525 O O . LEU A 1 65 ? -2.514 -53.438 -54.312 1 94.25 65 LEU A O 1
ATOM 529 N N . SER A 1 66 ? -4.676 -52.719 -54.594 1 91.44 66 SER A N 1
ATOM 530 C CA . SER A 1 66 ? -4.395 -52.281 -55.938 1 91.44 66 SER A CA 1
ATOM 531 C C . SER A 1 66 ? -3.4 -51.125 -55.938 1 91.44 66 SER A C 1
ATOM 533 O O . SER A 1 66 ? -2.516 -51.031 -56.781 1 91.44 66 SER A O 1
ATOM 535 N N . ARG A 1 67 ? -3.625 -50.281 -55.031 1 92 67 ARG A N 1
ATOM 536 C CA . ARG A 1 67 ? -2.729 -49.156 -54.906 1 92 67 ARG A CA 1
ATOM 537 C C . ARG A 1 67 ? -1.318 -49.594 -54.531 1 92 67 ARG A C 1
ATOM 539 O O . ARG A 1 67 ? -0.335 -49.031 -55.031 1 92 67 ARG A O 1
ATOM 546 N N . LEU A 1 68 ? -1.186 -50.5 -53.656 1 91.69 68 LEU A N 1
ATOM 547 C CA . LEU A 1 68 ? 0.104 -51.031 -53.25 1 91.69 68 LEU A CA 1
ATOM 548 C C . LEU A 1 68 ? 0.834 -51.656 -54.438 1 91.69 68 LEU A C 1
ATOM 550 O O . LEU A 1 68 ? 2.027 -51.406 -54.625 1 91.69 68 LEU A O 1
ATOM 554 N N . ALA A 1 69 ? 0.125 -52.438 -55.156 1 89.69 69 ALA A N 1
ATOM 555 C CA . ALA A 1 69 ? 0.696 -53.062 -56.344 1 89.69 69 ALA A CA 1
ATOM 556 C C . ALA A 1 69 ? 1.196 -52 -57.344 1 89.69 69 ALA A C 1
ATOM 558 O O . ALA A 1 69 ? 2.279 -52.156 -57.906 1 89.69 69 ALA A O 1
ATOM 559 N N . ASN A 1 70 ? 0.389 -50.969 -57.469 1 88.5 70 ASN A N 1
ATOM 560 C CA . ASN A 1 70 ? 0.755 -49.906 -58.406 1 88.5 70 ASN A CA 1
ATOM 561 C C . ASN A 1 70 ? 2.016 -49.188 -57.938 1 88.5 70 ASN A C 1
ATOM 563 O O . ASN A 1 70 ? 2.855 -48.812 -58.75 1 88.5 70 ASN A O 1
ATOM 567 N N . ASN A 1 71 ? 2.066 -49 -56.656 1 87.06 71 ASN A N 1
ATOM 568 C CA . ASN A 1 71 ? 3.221 -48.312 -56.094 1 87.06 71 ASN A CA 1
ATOM 569 C C . ASN A 1 71 ? 4.516 -49.094 -56.344 1 87.06 71 ASN A C 1
ATOM 571 O O . ASN A 1 71 ? 5.551 -48.5 -56.656 1 87.06 71 ASN A O 1
ATOM 575 N N . VAL A 1 72 ? 4.527 -50.344 -56.188 1 84.56 72 VAL A N 1
ATOM 576 C CA . VAL A 1 72 ? 5.707 -51.188 -56.344 1 84.56 72 VAL A CA 1
ATOM 577 C C . VAL A 1 72 ? 6.078 -51.281 -57.812 1 84.56 72 VAL A C 1
ATOM 579 O O . VAL A 1 72 ? 7.262 -51.344 -58.156 1 84.56 72 VAL A O 1
ATOM 582 N N . ARG A 1 73 ? 5.125 -51.312 -58.625 1 81.62 73 ARG A N 1
ATOM 583 C CA . ARG A 1 73 ? 5.363 -51.344 -60.062 1 81.62 73 ARG A CA 1
ATOM 584 C C . ARG A 1 73 ? 6.121 -50.094 -60.531 1 81.62 73 ARG A C 1
ATOM 586 O O . ARG A 1 73 ? 7.016 -50.188 -61.375 1 81.62 73 ARG A O 1
ATOM 593 N N . LYS A 1 74 ? 5.754 -49.062 -59.969 1 78.62 74 LYS A N 1
ATOM 594 C CA . LYS A 1 74 ? 6.383 -47.781 -60.344 1 78.62 74 LYS A CA 1
ATOM 595 C C . LYS A 1 74 ? 7.828 -47.719 -59.844 1 78.62 74 LYS A C 1
ATOM 597 O O . LYS A 1 74 ? 8.672 -47.094 -60.469 1 78.62 74 LYS A O 1
ATOM 602 N N . LEU A 1 75 ? 8.156 -48.375 -58.688 1 72.56 75 LEU A N 1
ATOM 603 C CA . LEU A 1 75 ? 9.508 -48.344 -58.156 1 72.56 75 LEU A CA 1
ATOM 604 C C . LEU A 1 75 ? 10.461 -49.188 -58.969 1 72.56 75 LEU A C 1
ATOM 606 O O . LEU A 1 75 ? 11.656 -48.906 -59.031 1 72.56 75 LEU A O 1
ATOM 610 N N . GLY A 1 76 ? 10.094 -50.219 -59.688 1 61.41 76 GLY A N 1
ATOM 611 C CA . GLY A 1 76 ? 10.93 -51.031 -60.531 1 61.41 76 GLY A CA 1
ATOM 612 C C . GLY A 1 76 ? 11.211 -50.438 -61.875 1 61.41 76 GLY A C 1
ATOM 613 O O . GLY A 1 76 ? 12.047 -50.938 -62.625 1 61.41 76 GLY A O 1
ATOM 614 N N . ARG A 1 77 ? 10.547 -49.344 -62.219 1 58.44 77 ARG A N 1
ATOM 615 C CA . ARG A 1 77 ? 10.805 -48.781 -63.531 1 58.44 77 ARG A CA 1
ATOM 616 C C . ARG A 1 77 ? 11.875 -47.688 -63.469 1 58.44 77 ARG A C 1
ATOM 618 O O . ARG A 1 77 ? 11.891 -46.875 -62.562 1 58.44 77 ARG A O 1
ATOM 625 N N . PRO A 1 78 ? 13.047 -47.875 -64.062 1 49.41 78 PRO A N 1
ATOM 626 C CA . PRO A 1 78 ? 13.984 -46.75 -64.188 1 49.41 78 PRO A CA 1
ATOM 627 C C . PRO A 1 78 ? 13.32 -45.469 -64.688 1 49.41 78 PRO A C 1
ATOM 629 O O . PRO A 1 78 ? 12.398 -45.531 -65.5 1 49.41 78 PRO A O 1
ATOM 632 N N . LYS A 1 79 ? 13.688 -44.406 -63.969 1 44.5 79 LYS A N 1
ATOM 633 C CA . LYS A 1 79 ? 13.219 -43.094 -64.375 1 44.5 79 LYS A CA 1
ATOM 634 C C . LYS A 1 79 ? 13.641 -42.781 -65.812 1 44.5 79 LYS A C 1
ATOM 636 O O . LYS A 1 79 ? 14.828 -42.844 -66.125 1 44.5 79 LYS A O 1
ATOM 641 N N . LYS A 1 80 ? 12.984 -42.969 -66.812 1 39.03 80 LYS A N 1
ATOM 642 C CA . LYS A 1 80 ? 13.352 -42.25 -68 1 39.03 80 LYS A CA 1
ATOM 643 C C . LYS A 1 80 ? 13.367 -40.75 -67.75 1 39.03 80 LYS A C 1
ATOM 645 O O . LYS A 1 80 ? 12.422 -40.188 -67.25 1 39.03 80 LYS A O 1
ATOM 650 N N . LYS A 1 81 ? 14.625 -40.188 -67.688 1 37.5 81 LYS A N 1
ATOM 651 C CA . LYS A 1 81 ? 14.711 -38.75 -67.875 1 37.5 81 LYS A CA 1
ATOM 652 C C . LYS A 1 81 ? 14.016 -38.375 -69.188 1 37.5 81 LYS A C 1
ATOM 654 O O . LYS A 1 81 ? 14.305 -38.938 -70.25 1 37.5 81 LYS A O 1
ATOM 659 N N . ASN A 1 82 ? 12.844 -37.906 -69.188 1 30.19 82 ASN A N 1
ATOM 660 C CA . ASN A 1 82 ? 12.211 -37.25 -70.312 1 30.19 82 ASN A CA 1
ATOM 661 C C . ASN A 1 82 ? 13.031 -36.031 -70.75 1 30.19 82 ASN A C 1
ATOM 663 O O . ASN A 1 82 ? 12.875 -34.938 -70.25 1 30.19 82 ASN A O 1
ATOM 667 N N . LYS A 1 83 ? 14.461 -36.094 -70.812 1 30.83 83 LYS A N 1
ATOM 668 C CA . LYS A 1 83 ? 14.828 -34.906 -71.625 1 30.83 83 LYS A CA 1
ATOM 669 C C . LYS A 1 83 ? 14.008 -34.844 -72.938 1 30.83 83 LYS A C 1
ATOM 671 O O . LYS A 1 83 ? 13.75 -35.875 -73.562 1 30.83 83 LYS A O 1
ATOM 676 N N . LYS A 1 84 ? 13.352 -33.625 -73.062 1 31.77 84 LYS A N 1
ATOM 677 C CA . LYS A 1 84 ? 12.617 -32.969 -74.125 1 31.77 84 LYS A CA 1
ATOM 678 C C . LYS A 1 84 ? 13.352 -33.094 -75.438 1 31.77 84 LYS A C 1
ATOM 680 O O . LYS A 1 84 ? 12.984 -32.438 -76.438 1 31.77 84 LYS A O 1
ATOM 685 N N . MET A 1 85 ? 14.672 -33.656 -75.625 1 28.8 85 MET A N 1
ATOM 686 C CA . MET A 1 85 ? 15.039 -33.188 -77 1 28.8 85 MET A CA 1
ATOM 687 C C . MET A 1 85 ? 14.133 -33.812 -78.062 1 28.8 85 MET A C 1
ATOM 689 O O . MET A 1 85 ? 13.859 -35 -78 1 28.8 85 MET A O 1
ATOM 693 N N . LYS A 1 86 ? 13.648 -32.812 -78.875 1 34.5 86 LYS A N 1
ATOM 694 C CA . LYS A 1 86 ? 12.641 -32.781 -79.938 1 34.5 86 LYS A CA 1
ATOM 695 C C . LYS A 1 86 ? 13.008 -33.75 -81.062 1 34.5 86 LYS A C 1
ATOM 697 O O . LYS A 1 86 ? 12.43 -33.719 -82.125 1 34.5 86 LYS A O 1
ATOM 702 N N . CYS A 1 87 ? 14.133 -34.594 -81 1 28.48 87 CYS A N 1
ATOM 703 C CA . CYS A 1 87 ? 14.359 -35.062 -82.375 1 28.48 87 CYS A CA 1
ATOM 704 C C . CYS A 1 87 ? 13.156 -35.812 -82.875 1 28.48 87 CYS A C 1
ATOM 706 O O . CYS A 1 87 ? 12.297 -36.25 -82.125 1 28.48 87 CYS A O 1
ATOM 708 N N . GLU A 1 88 ? 13.266 -36.125 -84.312 1 30.69 88 GLU A N 1
ATOM 709 C CA . GLU A 1 88 ? 12.484 -36.625 -85.438 1 30.69 88 GLU A CA 1
ATOM 710 C C . GLU A 1 88 ? 11.883 -38 -85.125 1 30.69 88 GLU A C 1
ATOM 712 O O . GLU A 1 88 ? 12.508 -38.812 -84.5 1 30.69 88 GLU A O 1
ATOM 717 N N . GLN A 1 89 ? 10.562 -38 -85.312 1 31.67 89 GLN A N 1
ATOM 718 C CA . GLN A 1 89 ? 9.461 -38.906 -84.938 1 31.67 89 GLN A CA 1
ATOM 719 C C . GLN A 1 89 ? 9.594 -40.219 -85.688 1 31.67 89 GLN A C 1
ATOM 721 O O . GLN A 1 89 ? 9 -40.438 -86.75 1 31.67 89 GLN A O 1
ATOM 726 N N . THR A 1 90 ? 10.805 -40.75 -86.125 1 31.03 90 THR A N 1
ATOM 727 C CA . THR A 1 90 ? 10.57 -41.938 -86.938 1 31.03 90 THR A CA 1
ATOM 728 C C . THR A 1 90 ? 9.836 -43 -86.125 1 31.03 90 THR A C 1
ATOM 730 O O . THR A 1 90 ? 10.164 -43.219 -84.938 1 31.03 90 THR A O 1
ATOM 733 N N . SER A 1 91 ? 8.57 -43.375 -86.562 1 31.78 91 SER A N 1
ATOM 734 C CA . SER A 1 91 ? 7.414 -44.094 -86.062 1 31.78 91 SER A CA 1
ATOM 735 C C . SER A 1 91 ? 7.746 -45.562 -85.75 1 31.78 91 SER A C 1
ATOM 737 O O . SER A 1 91 ? 6.863 -46.344 -85.438 1 31.78 91 SER A O 1
ATOM 739 N N . ASP A 1 92 ? 8.891 -46.094 -86.125 1 31.45 92 ASP A N 1
ATOM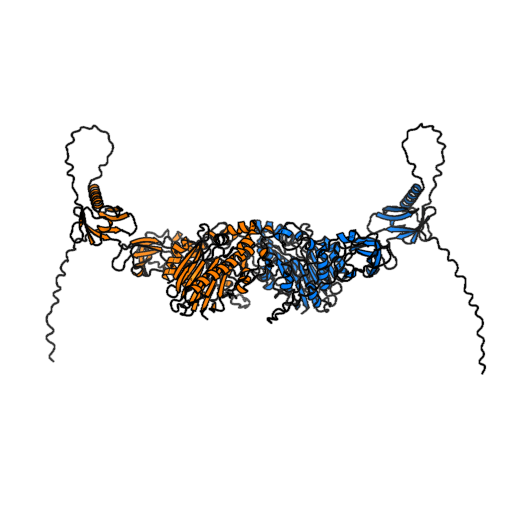 740 C CA . ASP A 1 92 ? 8.781 -47.562 -86.062 1 31.45 92 ASP A CA 1
ATOM 741 C C . ASP A 1 92 ? 8.57 -48.031 -84.625 1 31.45 92 ASP A C 1
ATOM 743 O O . ASP A 1 92 ? 9.516 -48.062 -83.875 1 31.45 92 ASP A O 1
ATOM 747 N N . ALA A 1 93 ? 7.473 -47.656 -84 1 33.09 93 ALA A N 1
ATOM 748 C CA . ALA A 1 93 ? 7.211 -48.062 -82.625 1 33.09 93 ALA A CA 1
ATOM 749 C C . ALA A 1 93 ? 7.09 -49.562 -82.5 1 33.09 93 ALA A C 1
ATOM 751 O O . ALA A 1 93 ? 6.156 -50.156 -83.062 1 33.09 93 ALA A O 1
ATOM 752 N N . THR A 1 94 ? 8.227 -50.219 -82.75 1 31.38 94 THR A N 1
ATOM 753 C CA . THR A 1 94 ? 8.148 -51.625 -82.312 1 31.38 94 THR A CA 1
ATOM 754 C C . THR A 1 94 ? 7.469 -51.75 -80.938 1 31.38 94 THR A C 1
ATOM 756 O O . THR A 1 94 ? 7.754 -50.969 -80.062 1 31.38 94 THR A O 1
ATOM 759 N N . ASN A 1 95 ? 6.184 -52.188 -81 1 31.86 95 ASN A N 1
ATOM 760 C CA . ASN A 1 95 ? 5.316 -52.625 -79.875 1 31.86 95 ASN A CA 1
ATOM 761 C C . ASN A 1 95 ? 6.09 -53.406 -78.812 1 31.86 95 ASN A C 1
ATOM 763 O O . ASN A 1 95 ? 6.359 -54.594 -79 1 31.86 95 ASN A O 1
ATOM 767 N N . GLN A 1 96 ? 7.25 -52.938 -78.438 1 30.47 96 GLN A N 1
ATOM 768 C CA . GLN A 1 96 ? 7.68 -53.625 -77.25 1 30.47 96 GLN A CA 1
ATOM 769 C C . GLN A 1 96 ? 6.516 -53.844 -76.25 1 30.47 96 GLN A C 1
ATOM 771 O O . GLN A 1 96 ? 5.844 -52.875 -75.875 1 30.47 96 GLN A O 1
ATOM 776 N N . SER A 1 97 ? 5.797 -55 -76.438 1 32.44 97 SER A N 1
ATOM 777 C CA . SER A 1 97 ? 4.84 -55.5 -75.438 1 32.44 97 SER A CA 1
ATOM 778 C C . SER A 1 97 ? 5.25 -55.094 -74.062 1 32.44 97 SER A C 1
ATOM 780 O O . SER A 1 97 ? 6.367 -55.375 -73.625 1 32.44 97 SER A O 1
ATOM 782 N N . ALA A 1 98 ? 4.961 -53.906 -73.688 1 38.94 98 ALA A N 1
ATOM 783 C CA . ALA A 1 98 ? 4.93 -53.625 -72.25 1 38.94 98 ALA A CA 1
ATOM 784 C C . ALA A 1 98 ? 4.527 -54.844 -71.438 1 38.94 98 ALA A C 1
ATOM 786 O O . ALA A 1 98 ? 3.363 -55.25 -71.5 1 38.94 98 ALA A O 1
ATOM 787 N N . GLU A 1 99 ? 5.133 -56 -71.75 1 36.84 99 GLU A N 1
ATOM 788 C CA . GLU A 1 99 ? 4.863 -57.031 -70.75 1 36.84 99 GLU A CA 1
ATOM 789 C C . GLU A 1 99 ? 4.539 -56.438 -69.375 1 36.84 99 GLU A C 1
ATOM 791 O O . GLU A 1 99 ? 5.375 -55.75 -68.812 1 36.84 99 GLU A O 1
ATOM 796 N N . ASP A 1 100 ? 3.389 -55.938 -69.25 1 47.78 100 ASP A N 1
ATOM 797 C CA . ASP A 1 100 ? 2.77 -55.438 -68 1 47.78 100 ASP A CA 1
ATOM 798 C C . ASP A 1 100 ? 3.141 -56.312 -66.812 1 47.78 100 ASP A C 1
ATOM 800 O O . ASP A 1 100 ? 2.717 -57.469 -66.688 1 47.78 100 ASP A O 1
ATOM 804 N N . ASN A 1 101 ? 4.297 -56.5 -66.438 1 54.66 101 ASN A N 1
ATOM 805 C CA . ASN A 1 101 ? 4.746 -57.188 -65.25 1 54.66 101 ASN A CA 1
ATOM 806 C C . ASN A 1 101 ? 3.762 -57.031 -64.062 1 54.66 101 ASN A C 1
ATOM 808 O O . ASN A 1 101 ? 3.67 -55.938 -63.5 1 54.66 101 ASN A O 1
ATOM 812 N N . TYR A 1 102 ? 2.627 -57.625 -64.062 1 68.38 102 TYR A N 1
ATOM 813 C CA . TYR A 1 102 ? 1.58 -57.719 -63.031 1 68.38 102 TYR A CA 1
ATOM 814 C C . TYR A 1 102 ? 2.158 -58.125 -61.688 1 68.38 102 TYR A C 1
ATOM 816 O O . TYR A 1 102 ? 2.793 -59.188 -61.562 1 68.38 102 TYR A O 1
ATOM 824 N N . ILE A 1 103 ? 2.256 -57.281 -60.75 1 80.69 103 ILE A N 1
ATOM 825 C CA . ILE A 1 103 ? 2.66 -57.594 -59.406 1 80.69 103 ILE A CA 1
ATOM 826 C C . ILE A 1 103 ? 1.444 -58.062 -58.594 1 80.69 103 ILE A C 1
ATOM 828 O O . ILE A 1 103 ? 0.442 -57.344 -58.5 1 80.69 103 ILE A O 1
ATOM 832 N N . VAL A 1 104 ? 1.399 -59.281 -58.219 1 83.94 104 VAL A N 1
ATOM 833 C CA . VAL A 1 104 ? 0.31 -59.844 -57.406 1 83.94 104 VAL A CA 1
ATOM 834 C C . VAL A 1 104 ? 0.409 -59.344 -55.969 1 83.94 104 VAL A C 1
ATOM 836 O O . VAL A 1 104 ? 1.481 -59.375 -55.375 1 83.94 104 VAL A O 1
ATOM 839 N N . CYS A 1 105 ? -0.667 -58.656 -55.625 1 92.25 105 CYS A N 1
ATOM 840 C CA . CYS A 1 105 ? -0.778 -58.188 -54.25 1 92.25 105 CYS A CA 1
ATOM 841 C C . CYS A 1 105 ? -2.006 -58.781 -53.562 1 92.25 105 CYS A C 1
ATOM 843 O O . CYS A 1 105 ? -3.135 -58.562 -54 1 92.25 105 CYS A O 1
ATOM 845 N N . SER A 1 106 ? -1.795 -59.625 -52.594 1 94.31 106 SER A N 1
ATOM 846 C CA . SER A 1 106 ? -2.896 -60.25 -51.906 1 94.31 106 SER A CA 1
ATOM 847 C C . SER A 1 106 ? -2.654 -60.25 -50.375 1 94.31 106 SER A C 1
ATOM 849 O O . SER A 1 106 ? -1.511 -60.375 -49.938 1 94.31 106 SER A O 1
ATOM 851 N N . LEU A 1 107 ? -3.746 -60.125 -49.719 1 95.81 107 LEU A N 1
ATOM 852 C CA . LEU A 1 107 ? -3.713 -60.156 -48.25 1 95.81 107 LEU A CA 1
ATOM 853 C C . LEU A 1 107 ? -4.355 -61.438 -47.719 1 95.81 107 LEU A C 1
ATOM 855 O O . LEU A 1 107 ? -5.41 -61.844 -48.188 1 95.81 107 LEU A O 1
ATOM 859 N N . PHE A 1 108 ? -3.666 -62.031 -46.812 1 95.56 108 PHE A N 1
ATOM 860 C CA . PHE A 1 108 ? -4.156 -63.281 -46.25 1 95.56 108 PHE A CA 1
ATOM 861 C C . PHE A 1 108 ? -4.367 -63.125 -44.75 1 95.56 108 PHE A C 1
ATOM 863 O O . PHE A 1 108 ? -3.52 -62.594 -44.062 1 95.56 108 PHE A O 1
ATOM 870 N N . VAL A 1 109 ? -5.52 -63.562 -44.312 1 94.56 109 VAL A N 1
ATOM 871 C CA . VAL A 1 109 ? -5.816 -63.656 -42.875 1 94.56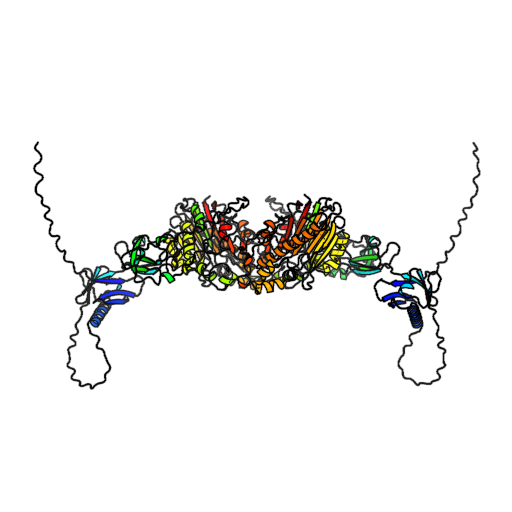 109 VAL A CA 1
ATOM 872 C C . VAL A 1 109 ? -6.039 -65.125 -42.469 1 94.56 109 VAL A C 1
ATOM 874 O O . VAL A 1 109 ? -6.938 -65.75 -42.969 1 94.56 109 VAL A O 1
ATOM 877 N N . ASN A 1 110 ? -5.258 -65.562 -41.562 1 91.75 110 ASN A N 1
ATOM 878 C CA . ASN A 1 110 ? -5.312 -67 -41.125 1 91.75 110 ASN A CA 1
ATOM 879 C C . ASN A 1 110 ? -5.27 -67.938 -42.312 1 91.75 110 ASN A C 1
ATOM 881 O O . ASN A 1 110 ? -6.074 -68.875 -42.406 1 91.75 110 ASN A O 1
ATOM 885 N N . GLY A 1 111 ? -4.426 -67.562 -43.281 1 90.56 111 GLY A N 1
ATOM 886 C CA . GLY A 1 111 ? -4.195 -68.438 -44.406 1 90.56 111 GLY A CA 1
ATOM 887 C C . GLY A 1 111 ? -5.219 -68.25 -45.5 1 90.56 111 GLY A C 1
ATOM 888 O O . GLY A 1 111 ? -5.074 -68.875 -46.594 1 90.56 111 GLY A O 1
ATOM 889 N N . SER A 1 112 ? -6.234 -67.5 -45.188 1 93.69 112 SER A N 1
ATOM 890 C CA . SER A 1 112 ? -7.273 -67.312 -46.188 1 93.69 112 SER A CA 1
ATOM 891 C C . SER A 1 112 ? -7.133 -65.938 -46.844 1 93.69 112 SER A C 1
ATOM 893 O O . SER A 1 112 ? -6.906 -64.938 -46.156 1 93.69 112 SER A O 1
ATOM 895 N N . LYS A 1 113 ? -7.277 -66 -48.062 1 94.56 113 LYS A N 1
ATOM 896 C CA . LYS A 1 113 ? -7.199 -64.75 -48.812 1 94.56 113 LYS A CA 1
ATOM 897 C C . LYS A 1 113 ? -8.375 -63.812 -48.469 1 94.56 113 LYS A C 1
ATOM 899 O O . LYS A 1 113 ? -9.523 -64.312 -48.406 1 94.56 113 LYS A O 1
ATOM 904 N N . VAL A 1 114 ? -8.07 -62.562 -48.281 1 95 114 VAL A N 1
ATOM 905 C CA . VAL A 1 114 ? -9.102 -61.594 -47.938 1 95 114 VAL A CA 1
ATOM 906 C C . VAL A 1 114 ? -9.945 -61.281 -49.188 1 95 114 VAL A C 1
ATOM 908 O O . VAL A 1 114 ? -9.406 -61.094 -50.281 1 95 114 VAL A O 1
ATOM 911 N N . GLY A 1 115 ? -11.289 -61.188 -48.938 1 90.75 115 GLY A N 1
ATOM 912 C CA . GLY A 1 115 ? -12.219 -60.969 -50.031 1 90.75 115 GLY A CA 1
ATOM 913 C C . GLY A 1 115 ? -12.18 -59.531 -50.531 1 90.75 115 GLY A C 1
ATOM 914 O O . GLY A 1 115 ? -11.68 -58.625 -49.844 1 90.75 115 GLY A O 1
ATOM 915 N N . SER A 1 116 ? -12.75 -59.344 -51.719 1 87.25 116 SER A N 1
ATOM 916 C CA . SER A 1 116 ? -12.734 -58.031 -52.375 1 87.25 116 SER A CA 1
ATOM 917 C C . SER A 1 116 ? -13.695 -57.062 -51.688 1 87.25 116 SER A C 1
ATOM 919 O O . SER A 1 116 ? -13.562 -55.844 -51.844 1 87.25 116 SER A O 1
ATOM 921 N N . ASP A 1 117 ? -14.594 -57.531 -50.875 1 92.38 117 ASP A N 1
ATOM 922 C CA . ASP A 1 117 ? -15.625 -56.688 -50.281 1 92.38 117 ASP A CA 1
ATOM 923 C C . ASP A 1 117 ? -15.297 -56.312 -48.844 1 92.38 117 ASP A C 1
ATOM 925 O O . ASP A 1 117 ? -16.016 -55.562 -48.188 1 92.38 117 ASP A O 1
ATOM 929 N N . VAL A 1 118 ? -14.227 -56.844 -48.375 1 95.31 118 VAL A N 1
ATOM 930 C CA . VAL A 1 118 ? -13.867 -56.562 -47 1 95.31 118 VAL A CA 1
ATOM 931 C C . VAL A 1 118 ? -13.281 -55.156 -46.875 1 95.31 118 VAL A C 1
ATOM 933 O O . VAL A 1 118 ? -12.492 -54.75 -47.719 1 95.31 118 VAL A O 1
ATOM 936 N N . LEU A 1 119 ? -13.758 -54.469 -45.844 1 95.31 119 LEU A N 1
ATOM 937 C CA . LEU A 1 119 ? -13.297 -53.094 -45.625 1 95.31 119 LEU A CA 1
ATOM 938 C C . LEU A 1 119 ? -11.891 -53.062 -45.062 1 95.31 119 LEU A C 1
ATOM 940 O O . LEU A 1 119 ? -11.469 -54.031 -44.406 1 95.31 119 LEU A O 1
ATOM 944 N N . ASN A 1 120 ? -11.188 -51.938 -45.281 1 95.25 120 ASN A N 1
ATOM 945 C CA . ASN A 1 120 ? -9.828 -51.812 -44.781 1 95.25 120 ASN A CA 1
ATOM 946 C C . ASN A 1 120 ? -9.758 -52.031 -43.281 1 95.25 120 ASN A C 1
ATOM 948 O O . ASN A 1 120 ? -8.867 -52.719 -42.781 1 95.25 120 ASN A O 1
ATOM 952 N N . LYS A 1 121 ? -10.664 -51.375 -42.5 1 94.5 121 LYS A N 1
ATOM 953 C CA . LYS A 1 121 ? -10.641 -51.438 -41.031 1 94.5 121 LYS A CA 1
ATOM 954 C C . LYS A 1 121 ? -10.719 -52.906 -40.562 1 94.5 121 LYS A C 1
ATOM 956 O O . LYS A 1 121 ? -10.211 -53.219 -39.5 1 94.5 121 LYS A O 1
ATOM 961 N N . ASP A 1 122 ? -11.242 -53.812 -41.375 1 94.25 122 ASP A N 1
ATOM 962 C CA . ASP A 1 122 ? -11.453 -55.188 -40.969 1 94.25 122 ASP A CA 1
ATOM 963 C C . ASP A 1 122 ? -10.43 -56.125 -41.625 1 94.25 122 ASP A C 1
ATOM 965 O O . ASP A 1 122 ? -10.195 -57.25 -41.125 1 94.25 122 ASP A O 1
ATOM 969 N N . ALA A 1 123 ? -9.836 -55.688 -42.688 1 95.31 123 ALA A N 1
ATOM 970 C CA . ALA A 1 123 ? -8.945 -56.531 -43.469 1 95.31 123 ALA A CA 1
ATOM 971 C C . ALA A 1 123 ? -7.547 -56.562 -42.875 1 95.31 123 ALA A C 1
ATOM 973 O O . ALA A 1 123 ? -6.938 -57.625 -42.75 1 95.31 123 ALA A O 1
ATOM 974 N N . TRP A 1 124 ? -7.137 -55.406 -42.469 1 95.12 124 TRP A N 1
ATOM 975 C CA . TRP A 1 124 ? -5.762 -55.25 -42 1 95.12 124 TRP A CA 1
ATOM 976 C C . TRP A 1 124 ? -5.656 -55.594 -40.5 1 95.12 124 TRP A C 1
ATOM 978 O O . TRP A 1 124 ? -5.41 -54.688 -39.688 1 95.12 124 TRP A O 1
ATOM 988 N N . VAL A 1 125 ? -5.797 -56.844 -40.156 1 93.94 125 VAL A N 1
ATOM 989 C CA . VAL A 1 125 ? -5.785 -57.281 -38.75 1 93.94 125 VAL A CA 1
ATOM 990 C C . VAL A 1 125 ? -4.379 -57.75 -38.375 1 93.94 125 VAL A C 1
ATOM 992 O O . VAL A 1 125 ? -3.547 -58 -39.25 1 93.94 125 VAL A O 1
ATOM 995 N N . GLU A 1 126 ? -4.199 -57.656 -37.125 1 93.38 126 GLU A N 1
ATOM 996 C CA . GLU A 1 126 ? -2.912 -58.125 -36.594 1 93.38 126 GLU A CA 1
ATOM 997 C C . GLU A 1 126 ? -2.57 -59.531 -37.062 1 93.38 126 GLU A C 1
ATOM 999 O O . GLU A 1 126 ? -3.375 -60.438 -36.906 1 93.38 126 GLU A O 1
ATOM 1004 N N . GLY A 1 127 ? -1.345 -59.719 -37.656 1 91.75 127 GLY A N 1
ATOM 1005 C CA . GLY A 1 127 ? -0.877 -61.062 -38.062 1 91.75 127 GLY A CA 1
ATOM 1006 C C . GLY A 1 127 ? -1.229 -61.406 -39.5 1 91.75 127 GLY A C 1
ATOM 1007 O O . GLY A 1 127 ? -0.799 -62.438 -40 1 91.75 127 GLY A O 1
ATOM 1008 N N . ALA A 1 128 ? -1.952 -60.625 -40.125 1 94.69 128 ALA A N 1
ATOM 1009 C CA . ALA A 1 128 ? -2.23 -60.844 -41.531 1 94.69 128 ALA A CA 1
ATOM 1010 C C . ALA A 1 128 ? -0.945 -60.844 -42.344 1 94.69 128 ALA A C 1
ATOM 1012 O O . ALA A 1 128 ? 0.067 -60.281 -41.906 1 94.69 128 ALA A O 1
ATOM 1013 N N . ILE A 1 129 ? -0.981 -61.531 -43.469 1 95.44 129 ILE A N 1
ATOM 1014 C CA . ILE A 1 129 ? 0.208 -61.625 -44.312 1 95.44 129 ILE A CA 1
ATOM 1015 C C . ILE A 1 129 ? -0.083 -61 -45.688 1 95.44 129 ILE A C 1
ATOM 1017 O O . ILE A 1 129 ? -1.019 -61.438 -46.375 1 95.44 129 ILE A O 1
ATOM 1021 N N . LEU A 1 130 ? 0.694 -60.094 -46.031 1 95 130 LEU A N 1
ATOM 1022 C CA . LEU A 1 130 ? 0.584 -59.469 -47.312 1 95 130 LEU A CA 1
ATOM 1023 C C . LEU A 1 130 ? 1.601 -60.062 -48.312 1 95 130 LEU A C 1
ATOM 1025 O O . LEU A 1 130 ? 2.795 -60.125 -48 1 95 130 LEU A O 1
ATOM 1029 N N . HIS A 1 131 ? 1.104 -60.469 -49.375 1 93.12 131 HIS A N 1
ATOM 1030 C CA . HIS A 1 131 ? 1.965 -60.875 -50.469 1 93.12 131 HIS A CA 1
ATOM 1031 C C . HIS A 1 131 ? 2.068 -59.781 -51.531 1 93.12 131 HIS A C 1
ATOM 1033 O O . HIS A 1 131 ? 1.063 -59.406 -52.125 1 93.12 131 HIS A O 1
ATOM 1039 N N . LEU A 1 132 ? 3.205 -59.312 -51.656 1 91.38 132 LEU A N 1
ATOM 1040 C CA . LEU A 1 132 ? 3.467 -58.25 -52.656 1 91.38 132 LEU A CA 1
ATOM 1041 C C . LEU A 1 132 ? 4.594 -58.656 -53.594 1 91.38 132 LEU A C 1
ATOM 1043 O O . LEU A 1 132 ? 5.766 -58.406 -53.312 1 91.38 132 LEU A O 1
ATOM 1047 N N . GLY A 1 133 ? 4.16 -59.188 -54.719 1 83.81 133 GLY A N 1
ATOM 1048 C CA . GLY A 1 133 ? 5.164 -59.75 -55.594 1 83.81 133 GLY A CA 1
ATOM 1049 C C . GLY A 1 133 ? 5.945 -60.875 -54.969 1 83.81 133 GLY A C 1
ATOM 1050 O O . GLY A 1 133 ? 5.363 -61.875 -54.531 1 83.81 133 GLY A O 1
ATOM 1051 N N . MET A 1 134 ? 7.195 -60.594 -54.812 1 81.56 134 MET A N 1
ATOM 1052 C CA . MET A 1 134 ? 8.047 -61.625 -54.25 1 81.56 134 MET A CA 1
ATOM 1053 C C . MET A 1 134 ? 8.234 -61.406 -52.75 1 81.56 134 MET A C 1
ATOM 1055 O O . MET A 1 134 ? 8.727 -62.281 -52.031 1 81.56 134 MET A O 1
ATOM 1059 N N . ALA A 1 135 ? 7.773 -60.312 -52.344 1 88.19 135 ALA A N 1
ATOM 1060 C CA . ALA A 1 135 ? 7.984 -59.969 -50.938 1 88.19 135 ALA A CA 1
ATOM 1061 C C . ALA A 1 135 ? 6.77 -60.344 -50.094 1 88.19 135 ALA A C 1
ATOM 1063 O O . ALA A 1 135 ? 5.633 -60.312 -50.562 1 88.19 135 ALA A O 1
ATOM 1064 N N . LYS A 1 136 ? 7 -60.75 -48.906 1 91.81 136 LYS A N 1
ATOM 1065 C CA . LYS A 1 136 ? 5.961 -61.031 -47.906 1 91.81 136 LYS A CA 1
ATOM 1066 C C . LYS A 1 136 ? 6.129 -60.156 -46.688 1 91.81 136 LYS A C 1
ATOM 1068 O O . LYS A 1 136 ? 7.246 -59.938 -46.219 1 91.81 136 LYS A O 1
ATOM 1073 N N . TYR A 1 137 ? 4.977 -59.625 -46.281 1 94.06 137 TYR A N 1
ATOM 1074 C CA . TYR A 1 137 ? 4.988 -58.781 -45.094 1 94.06 137 TYR A CA 1
ATOM 1075 C C . TYR A 1 137 ? 4.012 -59.281 -44.031 1 94.06 137 TYR A C 1
ATOM 1077 O O . TYR A 1 137 ? 2.902 -59.719 -44.375 1 94.06 137 TYR A O 1
ATOM 1085 N N . ARG A 1 138 ? 4.477 -59.281 -42.875 1 93.94 138 ARG A N 1
ATOM 1086 C CA . ARG A 1 138 ? 3.553 -59.5 -41.75 1 93.94 138 ARG A CA 1
ATOM 1087 C C . ARG A 1 138 ? 2.939 -58.156 -41.312 1 93.94 138 ARG A C 1
ATOM 1089 O O . ARG A 1 138 ? 3.658 -57.219 -41 1 93.94 138 ARG A O 1
ATOM 1096 N N . VAL A 1 139 ? 1.659 -58.125 -41.188 1 94.75 139 VAL A N 1
ATOM 1097 C CA . VAL A 1 139 ? 0.969 -56.906 -40.781 1 94.75 139 VAL A CA 1
ATOM 1098 C C . VAL A 1 139 ? 1.057 -56.719 -39.281 1 94.75 139 VAL A C 1
ATOM 1100 O O . VAL A 1 139 ? 0.707 -57.625 -38.531 1 94.75 139 VAL A O 1
ATOM 1103 N N . CYS A 1 140 ? 1.552 -55.594 -38.875 1 93.69 140 CYS A N 1
ATOM 1104 C CA . CYS A 1 140 ? 1.544 -55.156 -37.5 1 93.69 140 CYS A CA 1
ATOM 1105 C C . CYS A 1 140 ? 0.603 -53.969 -37.312 1 93.69 140 CYS A C 1
ATOM 1107 O O . CYS A 1 140 ? 0.892 -52.844 -37.75 1 93.69 140 CYS A O 1
ATOM 1109 N N . ARG A 1 141 ? -0.443 -54.219 -36.5 1 94.75 141 ARG A N 1
ATOM 1110 C CA . ARG A 1 141 ? -1.484 -53.219 -36.344 1 94.75 141 ARG A CA 1
ATOM 1111 C C . ARG A 1 141 ? -1.311 -52.469 -35.031 1 94.75 141 ARG A C 1
ATOM 1113 O O . ARG A 1 141 ? -1.137 -53.062 -33.969 1 94.75 141 ARG A O 1
ATOM 1120 N N . ASN A 1 142 ? -1.372 -51.156 -35.094 1 95.25 142 ASN A N 1
ATOM 1121 C CA . ASN A 1 142 ? -1.361 -50.25 -33.906 1 95.25 142 ASN A CA 1
ATOM 1122 C C . ASN A 1 142 ? -0.208 -50.594 -32.969 1 95.25 142 ASN A C 1
ATOM 1124 O O . ASN A 1 142 ? -0.419 -50.781 -31.781 1 95.25 142 ASN A O 1
ATOM 1128 N N . MET A 1 143 ? 0.949 -50.5 -33.562 1 93.75 143 MET A N 1
ATOM 1129 C CA . MET A 1 143 ? 2.164 -50.75 -32.781 1 93.75 143 MET A CA 1
ATOM 1130 C C . MET A 1 143 ? 2.439 -49.562 -31.828 1 93.75 143 MET A C 1
ATOM 1132 O O . MET A 1 143 ? 2.141 -48.438 -32.156 1 93.75 143 MET A O 1
ATOM 1136 N N . PRO A 1 144 ? 2.975 -49.906 -30.594 1 95.44 144 PRO A N 1
ATOM 1137 C CA . PRO A 1 144 ? 3.389 -48.812 -29.734 1 95.44 144 PRO A CA 1
ATOM 1138 C C . PRO A 1 144 ? 4.285 -47.812 -30.453 1 95.44 144 PRO A C 1
ATOM 1140 O O . PRO A 1 144 ? 5.293 -48.188 -31.047 1 95.44 144 PRO A O 1
ATOM 1143 N N . THR A 1 145 ? 3.887 -46.562 -30.359 1 94.5 145 THR A N 1
ATOM 1144 C CA . THR A 1 145 ? 4.582 -45.531 -31.141 1 94.5 145 THR A CA 1
ATOM 1145 C C . THR A 1 145 ? 4.758 -44.25 -30.344 1 94.5 145 THR A C 1
ATOM 1147 O O . THR A 1 145 ? 3.881 -43.875 -29.562 1 94.5 145 THR A O 1
ATOM 1150 N N . ILE A 1 146 ? 5.934 -43.594 -30.625 1 94.94 146 ILE A N 1
ATOM 1151 C CA . ILE A 1 146 ? 6.203 -42.281 -30.047 1 94.94 146 ILE A CA 1
ATOM 1152 C C . ILE A 1 146 ? 5.863 -41.188 -31.062 1 94.94 146 ILE A C 1
ATOM 1154 O O . ILE A 1 146 ? 6.453 -41.156 -32.156 1 94.94 146 ILE A O 1
ATOM 1158 N N . LEU A 1 147 ? 4.945 -40.375 -30.703 1 91.12 147 LEU A N 1
ATOM 1159 C CA . LEU A 1 147 ? 4.535 -39.312 -31.594 1 91.12 147 LEU A CA 1
ATOM 1160 C C . LEU A 1 147 ? 5.48 -38.094 -31.469 1 91.12 147 LEU A C 1
ATOM 1162 O O . LEU A 1 147 ? 5.824 -37.469 -32.469 1 91.12 147 LEU A O 1
ATOM 1166 N N . SER A 1 148 ? 5.812 -37.812 -30.297 1 92.75 148 SER A N 1
ATOM 1167 C CA . SER A 1 148 ? 6.719 -36.688 -30.031 1 92.75 148 SER A CA 1
ATOM 1168 C C . SER A 1 148 ? 7.574 -36.938 -28.797 1 92.75 148 SER A C 1
ATOM 1170 O O . SER A 1 148 ? 7.117 -37.562 -27.844 1 92.75 148 SER A O 1
ATOM 1172 N N . LEU A 1 149 ? 8.805 -36.531 -28.859 1 94.62 149 LEU A N 1
ATOM 1173 C CA . LEU A 1 149 ? 9.758 -36.625 -27.766 1 94.62 149 LEU A CA 1
ATOM 1174 C C . LEU A 1 149 ? 10.633 -35.375 -27.688 1 94.62 149 LEU A C 1
ATOM 1176 O O . LEU A 1 149 ? 11.43 -35.125 -28.578 1 94.62 149 LEU A O 1
ATOM 1180 N N . LYS A 1 150 ? 10.414 -34.625 -26.594 1 93.44 150 LYS A N 1
ATOM 1181 C CA . LYS A 1 150 ? 11.148 -33.375 -26.422 1 93.44 150 LYS A CA 1
ATOM 1182 C C . LYS A 1 150 ? 11.734 -33.281 -25.031 1 93.44 150 LYS A C 1
ATOM 1184 O O . LYS A 1 150 ? 11.211 -33.844 -24.078 1 93.44 150 LYS A O 1
ATOM 1189 N N . LEU A 1 151 ? 12.867 -32.594 -24.953 1 95 151 LEU A N 1
ATOM 1190 C CA . LEU A 1 151 ? 13.492 -32.25 -23.672 1 95 151 LEU A CA 1
ATOM 1191 C C . LEU A 1 151 ? 13.438 -30.75 -23.406 1 95 151 LEU A C 1
ATOM 1193 O O . LEU A 1 151 ? 13.234 -29.969 -24.328 1 95 151 LEU A O 1
ATOM 1197 N N . PRO A 1 152 ? 13.578 -30.375 -22.094 1 93.75 152 PRO A N 1
ATOM 1198 C CA . PRO A 1 152 ? 13.57 -28.953 -21.781 1 93.75 152 PRO A CA 1
ATOM 1199 C C . PRO A 1 152 ? 14.727 -28.188 -22.438 1 93.75 152 PRO A C 1
ATOM 1201 O O . PRO A 1 152 ? 15.758 -28.797 -22.75 1 93.75 152 PRO A O 1
ATOM 1204 N N . ASN A 1 153 ? 14.539 -26.859 -22.562 1 92.94 153 ASN A N 1
ATOM 1205 C CA . ASN A 1 153 ? 15.531 -26.016 -23.219 1 92.94 153 ASN A CA 1
ATOM 1206 C C . ASN A 1 153 ? 16.562 -25.484 -22.234 1 92.94 153 ASN A C 1
ATOM 1208 O O . ASN A 1 153 ? 17.5 -24.781 -22.625 1 92.94 153 ASN A O 1
ATOM 1212 N N . CYS A 1 154 ? 16.391 -25.766 -21.031 1 94.69 154 CYS A N 1
ATOM 1213 C CA . CYS A 1 154 ? 17.344 -25.422 -19.984 1 94.69 154 CYS A CA 1
ATOM 1214 C C . CYS A 1 154 ? 17.562 -26.594 -19.047 1 94.69 154 CYS A C 1
ATOM 1216 O O . CYS A 1 154 ? 16.594 -27.188 -18.547 1 94.69 154 CYS A O 1
ATOM 1218 N N . ILE A 1 155 ? 18.828 -26.906 -18.906 1 96 155 ILE A N 1
ATOM 1219 C CA . ILE A 1 155 ? 19.188 -28.047 -18.078 1 96 155 ILE A CA 1
ATOM 1220 C C . ILE A 1 155 ? 20.156 -27.594 -16.984 1 96 155 ILE A C 1
ATOM 1222 O O . ILE A 1 155 ? 21.219 -27.062 -17.281 1 96 155 ILE A O 1
ATOM 1226 N N . LEU A 1 156 ? 19.766 -27.844 -15.742 1 95.81 156 LEU A N 1
ATOM 1227 C CA . LEU A 1 156 ? 20.562 -27.406 -14.602 1 95.81 156 LEU A CA 1
ATOM 1228 C C . LEU A 1 156 ? 20.969 -28.609 -13.742 1 95.81 156 LEU A C 1
ATOM 1230 O O . LEU A 1 156 ? 20.172 -29.516 -13.523 1 95.81 156 LEU A O 1
ATOM 1234 N N . VAL A 1 157 ? 22.234 -28.531 -13.336 1 95.06 157 VAL A N 1
ATOM 1235 C CA . VAL A 1 157 ? 22.688 -29.531 -12.383 1 95.06 157 VAL A CA 1
ATOM 1236 C C . VAL A 1 157 ? 21.828 -29.5 -11.125 1 95.06 157 VAL A C 1
ATOM 1238 O O . VAL A 1 157 ? 21.562 -28.422 -10.586 1 95.06 157 VAL A O 1
ATOM 1241 N N . GLY A 1 158 ? 21.328 -30.641 -10.805 1 92.19 158 GLY A N 1
ATOM 1242 C CA . GLY A 1 158 ? 20.578 -30.734 -9.562 1 92.19 158 GLY A CA 1
ATOM 1243 C C . GLY A 1 158 ? 19.094 -30.484 -9.75 1 92.19 158 GLY A C 1
ATOM 1244 O O . GLY A 1 158 ? 18.328 -30.516 -8.781 1 92.19 158 GLY A O 1
ATOM 1245 N N . CYS A 1 159 ? 18.656 -30.234 -10.938 1 94.56 159 CYS A N 1
ATOM 1246 C CA . CYS A 1 159 ? 17.25 -30.109 -11.258 1 94.56 159 CYS A CA 1
ATOM 1247 C C . CYS A 1 159 ? 16.781 -31.266 -12.125 1 94.56 159 CYS A C 1
ATOM 1249 O O . CYS A 1 159 ? 17.406 -31.578 -13.141 1 94.56 159 CYS A O 1
ATOM 1251 N N . PRO A 1 160 ? 15.672 -31.828 -11.75 1 93 160 PRO A N 1
ATOM 1252 C CA . PRO A 1 160 ? 15.211 -33 -12.523 1 93 160 PRO A CA 1
ATOM 1253 C C . PRO A 1 160 ? 14.734 -32.625 -13.922 1 93 160 PRO A C 1
ATOM 1255 O O . PRO A 1 160 ? 14.102 -31.562 -14.102 1 93 160 PRO A O 1
ATOM 1258 N N . ILE A 1 161 ? 15.047 -33.5 -14.805 1 94.38 161 ILE A N 1
ATOM 1259 C CA . ILE A 1 161 ? 14.578 -33.344 -16.172 1 94.38 161 ILE A CA 1
ATOM 1260 C C . ILE A 1 161 ? 13.359 -34.219 -16.422 1 94.38 161 ILE A C 1
ATOM 1262 O O . ILE A 1 161 ? 13.422 -35.438 -16.25 1 94.38 161 ILE A O 1
ATOM 1266 N N . TYR A 1 162 ? 12.297 -33.625 -16.828 1 92 162 TYR A N 1
ATOM 1267 C CA . TYR A 1 162 ? 11.078 -34.344 -17.172 1 92 162 TYR A CA 1
ATOM 1268 C C . TYR A 1 162 ? 10.859 -34.344 -18.672 1 92 162 TYR A C 1
ATOM 1270 O O . TYR A 1 162 ? 10.438 -33.344 -19.25 1 92 162 TYR A O 1
ATOM 1278 N N . PRO A 1 163 ? 11.055 -35.469 -19.281 1 92.5 163 PRO A N 1
ATOM 1279 C CA . PRO A 1 163 ? 10.836 -35.5 -20.734 1 92.5 163 PRO A CA 1
ATOM 1280 C C . PRO A 1 163 ? 9.367 -35.312 -21.125 1 92.5 163 PRO A C 1
ATOM 1282 O O . PRO A 1 163 ? 8.477 -35.812 -20.422 1 92.5 163 PRO A O 1
ATOM 1285 N N . ARG A 1 164 ? 9.211 -34.688 -22.25 1 89.94 164 ARG A N 1
ATOM 1286 C CA . ARG A 1 164 ? 7.887 -34.531 -22.828 1 89.94 164 ARG A CA 1
ATOM 1287 C C . ARG A 1 164 ? 7.668 -35.531 -23.969 1 89.94 164 ARG A C 1
ATOM 1289 O O . ARG A 1 164 ? 8.109 -35.312 -25.094 1 89.94 164 ARG A O 1
ATOM 1296 N N . VAL A 1 165 ? 6.832 -36.562 -23.641 1 90.69 165 VAL A N 1
ATOM 1297 C CA . VAL A 1 165 ? 6.668 -37.625 -24.609 1 90.69 165 VAL A CA 1
ATOM 1298 C C . VAL A 1 165 ? 5.184 -37.844 -24.891 1 90.69 165 VAL A C 1
ATOM 1300 O O . VAL A 1 165 ? 4.367 -37.875 -23.969 1 90.69 165 VAL A O 1
ATOM 1303 N N . GLU A 1 166 ? 4.859 -37.906 -26.094 1 89 166 GLU A N 1
ATOM 1304 C CA . GLU A 1 166 ? 3.525 -38.281 -26.562 1 89 166 GLU A CA 1
ATOM 1305 C C . GLU A 1 166 ? 3.533 -39.656 -27.203 1 89 166 GLU A C 1
ATOM 1307 O O . GLU A 1 166 ? 4.289 -39.906 -28.156 1 89 166 GLU A O 1
ATOM 1312 N N . PHE A 1 167 ? 2.635 -40.5 -26.594 1 91.94 167 PHE A N 1
ATOM 1313 C CA . PHE A 1 167 ? 2.592 -41.875 -27.047 1 91.94 167 PHE A CA 1
ATOM 1314 C C . PHE A 1 167 ? 1.25 -42.188 -27.703 1 91.94 167 PHE A C 1
ATOM 1316 O O . PHE A 1 167 ? 0.295 -41.406 -27.578 1 91.94 167 PHE A O 1
ATOM 1323 N N . GLU A 1 168 ? 1.344 -43.219 -28.469 1 92.56 168 GLU A N 1
ATOM 1324 C CA . GLU A 1 168 ? 0.129 -43.906 -28.906 1 92.56 168 GLU A CA 1
ATOM 1325 C C . GLU A 1 168 ? 0.247 -45.406 -28.734 1 92.56 168 GLU A C 1
ATOM 1327 O O . GLU A 1 168 ? 1.306 -46 -28.984 1 92.56 168 GLU A O 1
ATOM 1332 N N . PHE A 1 169 ? -0.839 -46.094 -28.188 1 94.31 169 PHE A N 1
ATOM 1333 C CA . PHE A 1 169 ? -0.999 -47.531 -28.094 1 94.31 169 PHE A CA 1
ATOM 1334 C C . PHE A 1 169 ? 0.019 -48.125 -27.125 1 94.31 169 PHE A C 1
ATOM 1336 O O . PHE A 1 169 ? 0.67 -49.125 -27.438 1 94.31 169 PHE A O 1
ATOM 1343 N N . ILE A 1 170 ? 0.199 -47.438 -26.031 1 93.25 170 ILE A N 1
ATOM 1344 C CA . ILE A 1 170 ? 1.202 -47.906 -25.094 1 93.25 170 ILE A CA 1
ATOM 1345 C C . ILE A 1 170 ? 0.542 -48.219 -23.75 1 93.25 170 ILE A C 1
ATOM 1347 O O . ILE A 1 170 ? -0.628 -47.906 -23.531 1 93.25 170 ILE A O 1
ATOM 1351 N N . LYS A 1 171 ? 1.222 -49 -23.031 1 90.81 171 LYS A N 1
ATOM 1352 C CA . LYS A 1 171 ? 1.024 -49.062 -21.578 1 90.81 171 LYS A CA 1
ATOM 1353 C C . LYS A 1 171 ? 2.107 -48.281 -20.844 1 90.81 171 LYS A C 1
ATOM 1355 O O . LYS A 1 171 ? 3.293 -48.594 -20.953 1 90.81 171 LYS A O 1
ATOM 1360 N N . THR A 1 172 ? 1.682 -47.312 -20.125 1 82.06 172 THR A N 1
ATOM 1361 C CA . THR A 1 172 ? 2.568 -46.312 -19.562 1 82.06 172 THR A CA 1
ATOM 1362 C C . THR A 1 172 ? 3.699 -46.969 -18.781 1 82.06 172 THR A C 1
ATOM 1364 O O . THR A 1 172 ? 4.855 -46.531 -18.891 1 82.06 172 THR A O 1
ATOM 1367 N N . ASP A 1 173 ? 3.475 -48 -18.125 1 86.56 173 ASP A N 1
ATOM 1368 C CA . ASP A 1 173 ? 4.473 -48.594 -17.25 1 86.56 173 ASP A CA 1
ATOM 1369 C C . ASP A 1 173 ? 5.371 -49.562 -18.016 1 86.56 173 ASP A C 1
ATOM 1371 O O . ASP A 1 173 ? 6.348 -50.094 -17.469 1 86.56 173 ASP A O 1
ATOM 1375 N N . ALA A 1 174 ? 5.113 -49.719 -19.297 1 93.12 174 ALA A N 1
ATOM 1376 C CA . ALA A 1 174 ? 5.867 -50.688 -20.062 1 93.12 174 ALA A CA 1
ATOM 1377 C C . ALA A 1 174 ? 6.938 -50.031 -20.922 1 93.12 174 ALA A C 1
ATOM 1379 O O . ALA A 1 174 ? 7.816 -50.688 -21.469 1 93.12 174 ALA A O 1
ATOM 1380 N N . CYS A 1 175 ? 6.832 -48.781 -21.016 1 94.5 175 CYS A N 1
ATOM 1381 C CA . CYS A 1 175 ? 7.824 -48.094 -21.812 1 94.5 175 CYS A CA 1
ATOM 1382 C C . CYS A 1 175 ? 9.156 -48 -21.078 1 94.5 175 CYS A C 1
ATOM 1384 O O . CYS A 1 175 ? 9.195 -48 -19.844 1 94.5 175 CYS A O 1
ATOM 1386 N N . THR A 1 176 ? 10.195 -47.969 -21.844 1 95.31 176 THR A N 1
ATOM 1387 C CA . THR A 1 176 ? 11.516 -47.938 -21.234 1 95.31 176 THR A CA 1
ATOM 1388 C C . THR A 1 176 ? 12.242 -46.625 -21.609 1 95.31 176 THR A C 1
ATOM 1390 O O . THR A 1 176 ? 12.008 -46.094 -22.688 1 95.31 176 THR A O 1
ATOM 1393 N N . TYR A 1 177 ? 13.078 -46.188 -20.719 1 95.94 177 TYR A N 1
ATOM 1394 C CA . TYR A 1 177 ? 13.875 -44.969 -20.891 1 95.94 177 TYR A CA 1
ATOM 1395 C C . TYR A 1 177 ? 15.336 -45.25 -20.547 1 95.94 177 TYR A C 1
ATOM 1397 O O . TYR A 1 177 ? 15.648 -45.969 -19.609 1 95.94 177 TYR A O 1
ATOM 1405 N N . THR A 1 178 ? 16.266 -44.688 -21.391 1 97.38 178 THR A N 1
ATOM 1406 C CA . THR A 1 178 ? 17.703 -44.75 -21.109 1 97.38 178 THR A CA 1
ATOM 1407 C C . THR A 1 178 ? 18.375 -43.406 -21.359 1 97.38 178 THR A C 1
ATOM 1409 O O . THR A 1 178 ? 18.266 -42.844 -22.453 1 97.38 178 THR A O 1
ATOM 1412 N N . TRP A 1 179 ? 19.094 -42.938 -20.328 1 97.62 179 TRP A N 1
ATOM 1413 C CA . TRP A 1 179 ? 19.812 -41.688 -20.438 1 97.62 179 TRP A CA 1
ATOM 1414 C C . TRP A 1 179 ? 21.297 -41.906 -20.703 1 97.62 179 TRP A C 1
ATOM 1416 O O . TRP A 1 179 ? 21.891 -42.844 -20.156 1 97.62 179 TRP A O 1
ATOM 1426 N N . TYR A 1 180 ? 21.859 -41.031 -21.547 1 97.25 180 TYR A N 1
ATOM 1427 C CA . TYR A 1 180 ? 23.281 -41.062 -21.859 1 97.25 180 TYR A CA 1
ATOM 1428 C C . TYR A 1 180 ? 23.938 -39.719 -21.641 1 97.25 180 TYR A C 1
ATOM 1430 O O . TYR A 1 180 ? 23.312 -38.688 -21.844 1 97.25 180 TYR A O 1
ATOM 1438 N N . ARG A 1 181 ? 25.203 -39.75 -21.234 1 96.31 181 ARG A N 1
ATOM 1439 C CA . ARG A 1 181 ? 26 -38.531 -21.141 1 96.31 181 ARG A CA 1
ATOM 1440 C C . ARG A 1 181 ? 27.031 -38.469 -22.25 1 96.31 181 ARG A C 1
ATOM 1442 O O . ARG A 1 181 ? 27.625 -39.5 -22.625 1 96.31 181 ARG A O 1
ATOM 1449 N N . GLU A 1 182 ? 27.25 -37.344 -22.672 1 93.69 182 GLU A N 1
ATOM 1450 C CA . GLU A 1 182 ? 28.266 -37.094 -23.703 1 93.69 182 GLU A CA 1
ATOM 1451 C C . GLU A 1 182 ? 29.672 -37.156 -23.109 1 93.69 182 GLU A C 1
ATOM 1453 O O . GLU A 1 182 ? 29.938 -36.531 -22.062 1 93.69 182 GLU A O 1
ATOM 1458 N N . VAL A 1 183 ? 30.5 -37.938 -23.703 1 90.12 183 VAL A N 1
ATOM 1459 C CA . VAL A 1 183 ? 31.906 -38 -23.328 1 90.12 183 VAL A CA 1
ATOM 1460 C C . VAL A 1 183 ? 32.781 -37.625 -24.531 1 90.12 183 VAL A C 1
ATOM 1462 O O . VAL A 1 183 ? 32.562 -38.156 -25.641 1 90.12 183 VAL A O 1
ATOM 1465 N N . ARG A 1 184 ? 33.656 -36.688 -24.359 1 82.75 184 ARG A N 1
ATOM 1466 C CA . ARG A 1 184 ? 34.562 -36.25 -25.422 1 82.75 184 ARG A CA 1
ATOM 1467 C C . ARG A 1 184 ? 35.969 -36.844 -25.234 1 82.75 184 ARG A C 1
ATOM 1469 O O . ARG A 1 184 ? 36.562 -36.719 -24.172 1 82.75 184 ARG A O 1
ATOM 1476 N N . GLN A 1 185 ? 36.406 -37.812 -26.094 1 74.5 185 GLN A N 1
ATOM 1477 C CA . GLN A 1 185 ? 37.75 -38.406 -26.062 1 74.5 185 GLN A CA 1
ATOM 1478 C C . GLN A 1 185 ? 38.656 -37.75 -27.094 1 74.5 185 GLN A C 1
ATOM 1480 O O . GLN A 1 185 ? 38.25 -37.562 -28.25 1 74.5 185 GLN A O 1
ATOM 1485 N N . GLU A 1 186 ? 39.844 -37.156 -26.656 1 66.94 186 GLU A N 1
ATOM 1486 C CA . GLU A 1 186 ? 40.812 -36.594 -27.578 1 66.94 186 GLU A CA 1
ATOM 1487 C C . GLU A 1 186 ? 41.375 -37.688 -28.5 1 66.94 186 GLU A C 1
ATOM 1489 O O . GLU A 1 186 ? 41.594 -38.812 -28.062 1 66.94 186 GLU A O 1
ATOM 1494 N N . LEU A 1 187 ? 41.219 -37.719 -29.766 1 59.56 187 LEU A N 1
ATOM 1495 C CA . LEU A 1 187 ? 41.781 -38.719 -30.656 1 59.56 187 LEU A CA 1
ATOM 1496 C C . LEU A 1 187 ? 43.188 -39.094 -30.234 1 59.56 187 LEU A C 1
ATOM 1498 O O . LEU A 1 187 ? 43.75 -40.094 -30.719 1 59.56 187 LEU A O 1
ATOM 1502 N N . GLY A 1 188 ? 44.25 -38.156 -30.172 1 49.28 188 GLY A N 1
ATOM 1503 C CA . GLY A 1 188 ? 45.594 -38.656 -29.844 1 49.28 188 GLY A CA 1
ATOM 1504 C C . GLY A 1 188 ? 45.688 -39.281 -28.469 1 49.28 188 GLY A C 1
ATOM 1505 O O . GLY A 1 188 ? 44.812 -39.094 -27.641 1 49.28 188 GLY A O 1
ATOM 1506 N N . GLY A 1 189 ? 46.781 -40.25 -28.125 1 41.06 189 GLY A N 1
ATOM 1507 C CA . GLY A 1 189 ? 46.969 -41.188 -27.047 1 41.06 189 GLY A CA 1
ATOM 1508 C C . GLY A 1 189 ? 46.5 -40.656 -25.703 1 41.06 189 GLY A C 1
ATOM 1509 O O . GLY A 1 189 ? 45.938 -41.406 -24.891 1 41.06 189 GLY A O 1
ATOM 1510 N N . THR A 1 190 ? 47.344 -39.656 -25.141 1 36.41 190 THR A N 1
ATOM 1511 C CA . THR A 1 190 ? 47.531 -39.688 -23.703 1 36.41 190 THR A CA 1
ATOM 1512 C C . THR A 1 190 ? 46.219 -39.312 -22.984 1 36.41 190 THR A C 1
ATOM 1514 O O . THR A 1 190 ? 45.781 -40.031 -22.094 1 36.41 190 THR A O 1
ATOM 1517 N N . SER A 1 191 ? 46.188 -38 -22.359 1 34.84 191 SER A N 1
ATOM 1518 C CA . SER A 1 191 ? 45.656 -37.656 -21.062 1 34.84 191 SER A CA 1
ATOM 1519 C C . SER A 1 191 ? 44.125 -37.438 -21.141 1 34.84 191 SER A C 1
ATOM 1521 O O . SER A 1 191 ? 43.656 -36.812 -22.047 1 34.84 191 SER A O 1
ATOM 1523 N N . HIS A 1 192 ? 43.344 -38.406 -20.812 1 35.47 192 HIS A N 1
ATOM 1524 C CA . HIS A 1 192 ? 41.938 -38.25 -20.406 1 35.47 192 HIS A CA 1
ATOM 1525 C C . HIS A 1 192 ? 41.75 -36.938 -19.625 1 35.47 192 HIS A C 1
ATOM 1527 O O . HIS A 1 192 ? 42.25 -36.812 -18.5 1 35.47 192 HIS A O 1
ATOM 1533 N N . VAL A 1 193 ? 41.875 -35.719 -20.203 1 32.78 193 VAL A N 1
ATOM 1534 C CA . VAL A 1 193 ? 41.625 -34.562 -19.344 1 32.78 193 VAL A CA 1
ATOM 1535 C C . VAL A 1 193 ? 40.25 -34.719 -18.672 1 32.78 193 VAL A C 1
ATOM 1537 O O . VAL A 1 193 ? 39.219 -34.75 -19.344 1 32.78 193 VAL A O 1
ATOM 1540 N N . SER A 1 194 ? 40.219 -35.656 -17.672 1 29.55 194 SER A N 1
ATOM 1541 C CA . SER A 1 194 ? 39.062 -35.5 -16.781 1 29.55 194 SER A CA 1
ATOM 1542 C C . SER A 1 194 ? 38.938 -34.062 -16.281 1 29.55 194 SER A C 1
ATOM 1544 O O . SER A 1 194 ? 39.938 -33.469 -15.812 1 29.55 194 SER A O 1
ATOM 1546 N N . ILE A 1 195 ? 38.344 -33.156 -16.969 1 31.36 195 ILE A N 1
ATOM 1547 C CA . ILE A 1 195 ? 38.031 -31.844 -16.375 1 31.36 195 ILE A CA 1
ATOM 1548 C C . ILE A 1 195 ? 37.781 -32.031 -14.875 1 31.36 195 ILE A C 1
ATOM 1550 O O . ILE A 1 195 ? 36.812 -32.688 -14.484 1 31.36 195 ILE A O 1
ATOM 1554 N N . GLY A 1 196 ? 38.969 -32.219 -14.062 1 27.5 196 GLY A N 1
ATOM 1555 C CA . GLY A 1 196 ? 38.938 -32.281 -12.609 1 27.5 196 GLY A CA 1
ATOM 1556 C C . GLY A 1 196 ? 38.062 -31.188 -11.992 1 27.5 196 GLY A C 1
ATOM 1557 O O . GLY A 1 196 ? 37.688 -30.234 -12.664 1 27.5 196 GLY A O 1
ATOM 1558 N N . PRO A 1 197 ? 37.719 -31.344 -10.719 1 28.03 197 PRO A N 1
ATOM 1559 C CA . PRO A 1 197 ? 36.906 -30.422 -9.906 1 28.03 197 PRO A CA 1
ATOM 1560 C C . PRO A 1 197 ? 37.469 -29 -9.891 1 28.03 197 PRO A C 1
ATOM 1562 O O . PRO A 1 197 ? 38.688 -28.812 -10.086 1 28.03 197 PRO A O 1
ATOM 1565 N N . SER A 1 198 ? 36.688 -27.969 -10.297 1 26.08 198 SER A N 1
ATOM 1566 C CA . SER A 1 198 ? 37 -26.562 -10.141 1 26.08 198 SER A CA 1
ATOM 1567 C C . SER A 1 198 ? 37.719 -26.281 -8.836 1 26.08 198 SER A C 1
ATOM 1569 O O . SER A 1 198 ? 37.312 -26.75 -7.773 1 26.08 198 SER A O 1
ATOM 1571 N N . GLN A 1 199 ? 39.062 -26.266 -8.75 1 23.95 199 GLN A N 1
ATOM 1572 C CA . GLN A 1 199 ? 39.844 -25.797 -7.609 1 23.95 199 GLN A CA 1
ATOM 1573 C C . GLN A 1 199 ? 39.375 -24.422 -7.156 1 23.95 199 GLN A C 1
ATOM 1575 O O . GLN A 1 199 ? 39.344 -23.469 -7.945 1 23.95 199 GLN A O 1
ATOM 1580 N N . THR A 1 200 ? 38.469 -24.391 -6.141 1 24.58 200 THR A N 1
ATOM 1581 C CA . THR A 1 200 ? 38.125 -23.172 -5.41 1 24.58 200 THR A CA 1
ATOM 1582 C C . THR A 1 200 ? 39.406 -22.5 -4.867 1 24.58 200 THR A C 1
ATOM 1584 O O . THR A 1 200 ? 40.188 -23.125 -4.145 1 24.58 200 THR A O 1
ATOM 1587 N N . PHE A 1 201 ? 40.094 -21.672 -5.605 1 21.78 201 PHE A N 1
ATOM 1588 C CA . PHE A 1 201 ? 41.219 -20.875 -5.133 1 21.78 201 PHE A CA 1
ATOM 1589 C C . PHE A 1 201 ? 40.844 -20.094 -3.881 1 21.78 201 PHE A C 1
ATOM 1591 O O . PHE A 1 201 ? 39.906 -19.328 -3.891 1 21.78 201 PHE A O 1
ATOM 1598 N N . SER A 1 202 ? 40.969 -20.703 -2.699 1 22.05 202 SER A N 1
ATOM 1599 C CA . SER A 1 202 ? 40.906 -20 -1.421 1 22.05 202 SER A CA 1
ATOM 1600 C C . SER A 1 202 ? 42.031 -18.984 -1.285 1 22.05 202 SER A C 1
ATOM 1602 O O . SER A 1 202 ? 43.219 -19.328 -1.436 1 22.05 202 SER A O 1
ATOM 1604 N N . LEU A 1 203 ? 41.875 -17.75 -1.841 1 22.08 203 LEU A N 1
ATOM 1605 C CA . LEU A 1 203 ? 42.812 -16.672 -1.53 1 22.08 203 LEU A CA 1
ATOM 1606 C C . LEU A 1 203 ? 43.156 -16.672 -0.045 1 22.08 203 LEU A C 1
ATOM 1608 O O . LEU A 1 203 ? 42.312 -16.406 0.796 1 22.08 203 LEU A O 1
ATOM 1612 N N . THR A 1 204 ? 44 -17.547 0.399 1 21.91 204 THR A N 1
ATOM 1613 C CA . THR A 1 204 ? 44.562 -17.484 1.738 1 21.91 204 THR A CA 1
ATOM 1614 C C . THR A 1 204 ? 45.25 -16.141 1.981 1 21.91 204 THR A C 1
ATOM 1616 O O . THR A 1 204 ? 46.062 -15.703 1.188 1 21.91 204 THR A O 1
ATOM 1619 N N . SER A 1 205 ? 44.438 -15.156 2.492 1 23.25 205 SER A N 1
ATOM 1620 C CA . SER A 1 205 ? 45 -13.961 3.115 1 23.25 205 SER A CA 1
ATOM 1621 C C . SER A 1 205 ? 46.281 -14.289 3.875 1 23.25 205 SER A C 1
ATOM 1623 O O . SER A 1 205 ? 46.312 -15.234 4.664 1 23.25 205 SER A O 1
ATOM 1625 N N . GLY A 1 206 ? 47.375 -14.18 3.225 1 20.95 206 GLY A N 1
ATOM 1626 C CA . GLY A 1 206 ? 48.656 -14.164 3.906 1 20.95 206 GLY A CA 1
ATOM 1627 C C . GLY A 1 206 ? 48.625 -13.398 5.215 1 20.95 206 GLY A C 1
ATOM 1628 O O . GLY A 1 206 ? 47.969 -12.367 5.32 1 20.95 206 GLY A O 1
ATOM 1629 N N . GLU A 1 207 ? 48.812 -14.148 6.285 1 21.58 207 GLU A N 1
ATOM 1630 C CA . GLU A 1 207 ? 48.938 -13.844 7.707 1 21.58 207 GLU A CA 1
ATOM 1631 C C . GLU A 1 207 ? 49.938 -12.688 7.926 1 21.58 207 GLU A C 1
ATOM 1633 O O . GLU A 1 207 ? 50.906 -12.828 8.664 1 21.58 207 GLU A O 1
ATOM 1638 N N . ALA A 1 208 ? 50.25 -11.797 6.891 1 20.66 208 ALA A N 1
ATOM 1639 C CA . ALA A 1 208 ? 51.281 -11.047 7.578 1 20.66 208 ALA A CA 1
ATOM 1640 C C . ALA A 1 208 ? 50.844 -10.625 8.977 1 20.66 208 ALA A C 1
ATOM 1642 O O . ALA A 1 208 ? 49.625 -10.523 9.242 1 20.66 208 ALA A O 1
ATOM 1643 N N . SER A 1 209 ? 51.688 -10.477 9.859 1 20.34 209 SER A N 1
ATOM 1644 C CA . SER A 1 209 ? 51.938 -10.398 11.297 1 20.34 209 SER A CA 1
ATOM 1645 C C . SER A 1 209 ? 51.125 -9.258 11.922 1 20.34 209 SER A C 1
ATOM 1647 O O . SER A 1 209 ? 51.25 -8.992 13.117 1 20.34 209 SER A O 1
ATOM 1649 N N . ALA A 1 210 ? 50.594 -8.352 11.008 1 20.95 210 ALA A N 1
ATOM 1650 C CA . ALA A 1 210 ? 50.531 -7.227 11.938 1 20.95 210 ALA A CA 1
ATOM 1651 C C . ALA A 1 210 ? 49.656 -7.555 13.141 1 20.95 210 ALA A C 1
ATOM 1653 O O . ALA A 1 210 ? 48.812 -8.453 13.07 1 20.95 210 ALA A O 1
ATOM 1654 N N . GLU A 1 211 ? 49.656 -6.742 14.102 1 21.16 211 GLU A N 1
ATOM 1655 C CA . GLU A 1 211 ? 49.219 -6.645 15.484 1 21.16 211 GLU A CA 1
ATOM 1656 C C . GLU A 1 211 ? 47.719 -6.887 15.586 1 21.16 211 GLU A C 1
ATOM 1658 O O . GLU A 1 211 ? 46.938 -6.371 14.781 1 21.16 211 GLU A O 1
ATOM 1663 N N . SER A 1 212 ? 47.281 -7.961 16.234 1 20.47 212 SER A N 1
ATOM 1664 C CA . SER A 1 212 ? 46.25 -8.945 16.562 1 20.47 212 SER A CA 1
ATOM 1665 C C . SER A 1 212 ? 45 -8.266 17.078 1 20.47 212 SER A C 1
ATOM 1667 O O . SER A 1 212 ? 44.094 -8.93 17.594 1 20.47 212 SER A O 1
ATOM 1669 N N . VAL A 1 213 ? 44.688 -6.887 16.75 1 22.25 213 VAL A N 1
ATOM 1670 C CA . VAL A 1 213 ? 43.688 -6.625 17.75 1 22.25 213 VAL A CA 1
ATOM 1671 C C . VAL A 1 213 ? 42.531 -7.629 17.609 1 22.25 213 VAL A C 1
ATOM 1673 O O . VAL A 1 213 ? 42.156 -7.984 16.5 1 22.25 213 VAL A O 1
ATOM 1676 N N . PRO A 1 214 ? 42.094 -8.312 18.641 1 20.36 214 PRO A N 1
ATOM 1677 C CA . PRO A 1 214 ? 41.312 -9.539 18.859 1 20.36 214 PRO A CA 1
ATOM 1678 C C . PRO A 1 214 ? 39.906 -9.461 18.266 1 20.36 214 PRO A C 1
ATOM 1680 O O . PRO A 1 214 ? 39.156 -10.453 18.281 1 20.36 214 PRO A O 1
ATOM 1683 N N . MET A 1 215 ? 39.406 -8.289 17.719 1 20.94 215 MET A N 1
ATOM 1684 C CA . MET A 1 215 ? 37.969 -8.398 17.875 1 20.94 215 MET A CA 1
ATOM 1685 C C . MET A 1 215 ? 37.406 -9.492 16.984 1 20.94 215 MET A C 1
ATOM 1687 O O . MET A 1 215 ? 37.594 -9.484 15.773 1 20.94 215 MET A O 1
ATOM 1691 N N . GLU A 1 216 ? 37 -10.664 17.453 1 20.19 216 GLU A N 1
ATOM 1692 C CA . GLU A 1 216 ? 36.719 -12.023 17 1 20.19 216 GLU A CA 1
ATOM 1693 C C . GLU A 1 216 ? 35.5 -12.055 16.078 1 20.19 216 GLU A C 1
ATOM 1695 O O . GLU A 1 216 ? 35.062 -13.133 15.641 1 20.19 216 GLU A O 1
ATOM 1700 N N . THR A 1 217 ? 34.656 -10.977 15.891 1 22.11 217 THR A N 1
ATOM 1701 C CA . THR A 1 217 ? 33.344 -11.453 15.492 1 22.11 217 THR A CA 1
ATOM 1702 C C . THR A 1 217 ? 33.406 -12.102 14.109 1 22.11 217 THR A C 1
ATOM 1704 O O . THR A 1 217 ? 33.969 -11.531 13.172 1 22.11 217 THR A O 1
ATOM 1707 N N . ASN A 1 218 ? 33.281 -13.422 13.953 1 20.44 218 ASN A N 1
ATOM 1708 C CA . ASN A 1 218 ? 33.438 -14.43 12.906 1 20.44 218 ASN A CA 1
ATOM 1709 C C . ASN A 1 218 ? 32.438 -14.211 11.773 1 20.44 218 ASN A C 1
ATOM 1711 O O . ASN A 1 218 ? 31.359 -14.805 11.773 1 20.44 218 ASN A O 1
ATOM 1715 N N . ALA A 1 219 ? 32.031 -12.992 11.359 1 21.06 219 ALA A N 1
ATOM 1716 C CA . ALA A 1 219 ? 31.078 -12.859 10.266 1 21.06 219 ALA A CA 1
ATOM 1717 C C . ALA A 1 219 ? 31.547 -13.617 9.031 1 21.06 219 ALA A C 1
ATOM 1719 O O . ALA A 1 219 ? 32.625 -13.352 8.508 1 21.06 219 ALA A O 1
ATOM 1720 N N . SER A 1 220 ? 31.172 -14.914 8.961 1 21.67 220 SER A N 1
ATOM 1721 C CA . SER A 1 220 ? 31.453 -15.867 7.891 1 21.67 220 SER A CA 1
ATOM 1722 C C . SER A 1 220 ? 31.234 -15.25 6.516 1 21.67 220 SER A C 1
ATOM 1724 O O . SER A 1 220 ? 30.188 -14.656 6.262 1 21.67 220 SER A O 1
ATOM 1726 N N . GLU A 1 221 ? 32.188 -14.805 5.801 1 24.05 221 GLU A N 1
ATOM 1727 C CA . GLU A 1 221 ? 32.438 -14.25 4.469 1 24.05 221 GLU A CA 1
ATOM 1728 C C . GLU A 1 221 ? 31.828 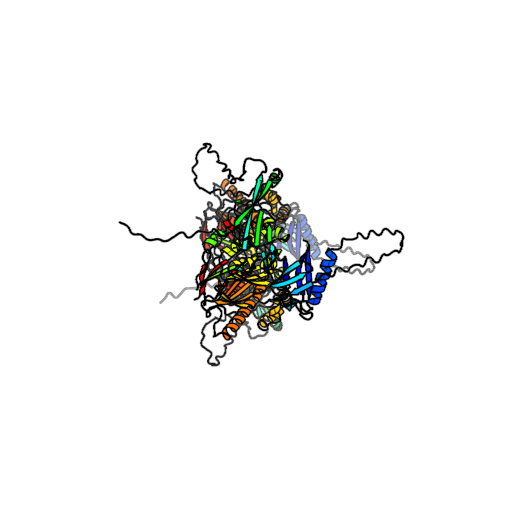-15.148 3.389 1 24.05 221 GLU A C 1
ATOM 1730 O O . GLU A 1 221 ? 32.469 -16.141 2.984 1 24.05 221 GLU A O 1
ATOM 1735 N N . THR A 1 222 ? 30.578 -15.617 3.516 1 23.19 222 THR A N 1
ATOM 1736 C CA . THR A 1 222 ? 30.188 -16.453 2.385 1 23.19 222 THR A CA 1
ATOM 1737 C C . THR A 1 222 ? 30.312 -15.68 1.075 1 23.19 222 THR A C 1
ATOM 1739 O O . THR A 1 222 ? 29.594 -14.711 0.854 1 23.19 222 THR A O 1
ATOM 1742 N N . ALA A 1 223 ? 31.453 -15.602 0.508 1 24.02 223 ALA A N 1
ATOM 1743 C CA . ALA A 1 223 ? 31.828 -15.047 -0.789 1 24.02 223 ALA A CA 1
ATOM 1744 C C . ALA A 1 223 ? 30.938 -15.586 -1.898 1 24.02 223 ALA A C 1
ATOM 1746 O O . ALA A 1 223 ? 30.844 -16.797 -2.098 1 24.02 223 ALA A O 1
ATOM 1747 N N . ILE A 1 224 ? 29.938 -14.82 -2.145 1 24.06 224 ILE A N 1
ATOM 1748 C CA . ILE A 1 224 ? 29.031 -15.094 -3.262 1 24.06 224 ILE A CA 1
ATOM 1749 C C . ILE A 1 224 ? 29.844 -15.297 -4.539 1 24.06 224 ILE A C 1
ATOM 1751 O O . ILE A 1 224 ? 30.531 -14.383 -4.996 1 24.06 224 ILE A O 1
ATOM 1755 N N . GLN A 1 225 ? 30.438 -16.438 -4.742 1 24.47 225 GLN A N 1
ATOM 1756 C CA . GLN A 1 225 ? 31.125 -16.719 -6.004 1 24.47 225 GLN A CA 1
ATOM 1757 C C . GLN A 1 225 ? 30.172 -16.578 -7.188 1 24.47 225 GLN A C 1
ATOM 1759 O O . GLN A 1 225 ? 29.109 -17.203 -7.211 1 24.47 225 GLN A O 1
ATOM 1764 N N . ILE A 1 226 ? 30.125 -15.414 -7.723 1 26.36 226 ILE A N 1
ATOM 1765 C CA . ILE A 1 226 ? 29.438 -15.172 -8.984 1 26.36 226 ILE A CA 1
ATOM 1766 C C . ILE A 1 226 ? 29.906 -16.188 -10.031 1 26.36 226 ILE A C 1
ATOM 1768 O O . ILE A 1 226 ? 31.109 -16.391 -10.219 1 26.36 226 ILE A O 1
ATOM 1772 N N . PRO A 1 227 ? 29.109 -17.062 -10.445 1 26.88 227 PRO A N 1
ATOM 1773 C CA . PRO A 1 227 ? 29.562 -18 -11.477 1 26.88 227 PRO A CA 1
ATOM 1774 C C . PRO A 1 227 ? 30.219 -17.297 -12.664 1 26.88 227 PRO A C 1
ATOM 1776 O O . PRO A 1 227 ? 29.734 -16.25 -13.109 1 26.88 227 PRO A O 1
ATOM 1779 N N . VAL A 1 228 ? 31.5 -17.297 -12.688 1 27.58 228 VAL A N 1
ATOM 1780 C CA . VAL A 1 228 ? 32.344 -16.938 -13.836 1 27.58 228 VAL A CA 1
ATOM 1781 C C . VAL A 1 228 ? 31.812 -17.656 -15.086 1 27.58 228 VAL A C 1
ATOM 1783 O O . VAL A 1 228 ? 31.766 -18.891 -15.125 1 27.58 228 VAL A O 1
ATOM 1786 N N . ILE A 1 229 ? 30.938 -17.031 -15.82 1 27.69 229 ILE A N 1
ATOM 1787 C CA . ILE A 1 229 ? 30.609 -17.484 -17.156 1 27.69 229 ILE A CA 1
ATOM 1788 C C . ILE A 1 229 ? 31.906 -17.766 -17.938 1 27.69 229 ILE A C 1
ATOM 1790 O O . ILE A 1 229 ? 32.688 -16.844 -18.203 1 27.69 229 ILE A O 1
ATOM 1794 N N . ILE A 1 230 ? 32.438 -18.875 -17.688 1 27.36 230 ILE A N 1
ATOM 1795 C CA . ILE A 1 230 ? 33.562 -19.344 -18.469 1 27.36 230 ILE A CA 1
ATOM 1796 C C . ILE A 1 230 ? 33.25 -19.234 -19.953 1 27.36 230 ILE A C 1
ATOM 1798 O O . ILE A 1 230 ? 32.156 -19.609 -20.391 1 27.36 230 ILE A O 1
ATOM 1802 N N . ASN A 1 231 ? 33.938 -18.344 -20.656 1 28.44 231 ASN A N 1
ATOM 1803 C CA . ASN A 1 231 ? 33.969 -18.125 -22.094 1 28.44 231 ASN A CA 1
ATOM 1804 C C . ASN A 1 231 ? 33.969 -19.438 -22.875 1 28.44 231 ASN A C 1
ATOM 1806 O O . ASN A 1 231 ? 34.875 -20.266 -22.672 1 28.44 231 ASN A O 1
ATOM 1810 N N . PRO A 1 232 ? 32.938 -19.797 -23.531 1 32.06 232 PRO A N 1
ATOM 1811 C CA . PRO A 1 232 ? 32.812 -20.969 -24.406 1 32.06 232 PRO A CA 1
ATOM 1812 C C . PRO A 1 232 ? 34 -21.078 -25.375 1 32.06 232 PRO A C 1
ATOM 1814 O O . PRO A 1 232 ? 34.094 -22.062 -26.125 1 32.06 232 PRO A O 1
ATOM 1817 N N . SER A 1 233 ? 34.812 -20 -25.562 1 32.72 233 SER A N 1
ATOM 1818 C CA . SER A 1 233 ? 35.719 -20.078 -26.703 1 32.72 233 SER A CA 1
ATOM 1819 C C . SER A 1 233 ? 36.75 -21.188 -26.531 1 32.72 233 SER A C 1
ATOM 1821 O O . SER A 1 233 ? 37.562 -21.438 -27.422 1 32.72 233 SER A O 1
ATOM 1823 N N . LEU A 1 234 ? 37.062 -21.531 -25.312 1 31.83 234 LEU A N 1
ATOM 1824 C CA . LEU A 1 234 ? 38.188 -22.438 -25.281 1 31.83 234 LEU A CA 1
ATOM 1825 C C . LEU A 1 234 ? 37.812 -23.797 -25.875 1 31.83 234 LEU A C 1
ATOM 1827 O O . LEU A 1 234 ? 38.656 -24.672 -26.047 1 31.83 234 LEU A O 1
ATOM 1831 N N . SER A 1 235 ? 36.5 -24.062 -25.797 1 33.78 235 SER A N 1
ATOM 1832 C CA . SER A 1 235 ? 36.188 -25.406 -26.281 1 33.78 235 SER A CA 1
ATOM 1833 C C . SER A 1 235 ? 36.375 -25.516 -27.781 1 33.78 235 SER A C 1
ATOM 1835 O O . SER A 1 235 ? 36.219 -26.594 -28.359 1 33.78 235 SER A O 1
ATOM 1837 N N . SER A 1 236 ? 36.406 -24.344 -28.438 1 35.03 236 SER A N 1
ATOM 1838 C CA . SER A 1 236 ? 36.438 -24.516 -29.891 1 35.03 236 SER A CA 1
ATOM 1839 C C . SER A 1 236 ? 37.781 -25.078 -30.344 1 35.03 236 SER A C 1
ATOM 1841 O O . SER A 1 236 ? 37.906 -25.469 -31.5 1 35.03 236 SER A O 1
ATOM 1843 N N . GLN A 1 237 ? 38.875 -24.703 -29.656 1 35.19 237 GLN A N 1
ATOM 1844 C CA . GLN A 1 237 ? 40.125 -24.969 -30.359 1 35.19 237 GLN A CA 1
ATOM 1845 C C . GLN A 1 237 ? 40.531 -26.422 -30.219 1 35.19 237 GLN A C 1
ATOM 1847 O O . GLN A 1 237 ? 41.656 -26.781 -30.578 1 35.19 237 GLN A O 1
ATOM 1852 N N . ILE A 1 238 ? 40 -27.172 -29.234 1 37.06 238 ILE A N 1
ATOM 1853 C CA . ILE A 1 238 ? 40.625 -28.484 -29.25 1 37.06 238 ILE A CA 1
ATOM 1854 C C . ILE A 1 238 ? 40.375 -29.156 -30.609 1 37.06 238 ILE A C 1
ATOM 1856 O O . ILE A 1 238 ? 39.25 -29.156 -31.109 1 37.06 238 ILE A O 1
ATOM 1860 N N . LYS A 1 239 ? 41.312 -29.703 -31.234 1 41.75 239 LYS A N 1
ATOM 1861 C CA . LYS A 1 239 ? 41.312 -30.625 -32.344 1 41.75 239 LYS A CA 1
ATOM 1862 C C . LYS A 1 239 ? 40.219 -31.703 -32.188 1 41.75 239 LYS A C 1
ATOM 1864 O O . LYS A 1 239 ? 39.719 -31.891 -31.078 1 41.75 239 LYS A O 1
ATOM 1869 N N . GLY A 1 240 ? 40.062 -32.812 -33.062 1 52.72 240 GLY A N 1
ATOM 1870 C CA . GLY A 1 240 ? 39.062 -33.812 -33.469 1 52.72 240 GLY A CA 1
ATOM 1871 C C . GLY A 1 240 ? 38.531 -34.625 -32.312 1 52.72 240 GLY A C 1
ATOM 1872 O O . GLY A 1 240 ? 39.281 -35.406 -31.703 1 52.72 240 GLY A O 1
ATOM 1873 N N . TYR A 1 241 ? 37.812 -34.125 -31.438 1 62.09 241 TYR A N 1
ATOM 1874 C CA . TYR A 1 241 ? 37.312 -35.062 -30.438 1 62.09 241 TYR A CA 1
ATOM 1875 C C . TYR A 1 241 ? 36.188 -35.938 -31.016 1 62.09 241 TYR A C 1
ATOM 1877 O O . TYR A 1 241 ? 35.5 -35.531 -31.953 1 62.09 241 TYR A O 1
ATOM 1885 N N . GLU A 1 242 ? 36.406 -37.188 -30.797 1 78.12 242 GLU A N 1
ATOM 1886 C CA . GLU A 1 242 ? 35.312 -38.094 -31.094 1 78.12 242 GLU A CA 1
ATOM 1887 C C . GLU A 1 242 ? 34.281 -38.125 -29.953 1 78.12 242 GLU A C 1
ATOM 1889 O O . GLU A 1 242 ? 34.688 -38.188 -28.781 1 78.12 242 GLU A O 1
ATOM 1894 N N . LYS A 1 243 ? 33 -37.875 -30.156 1 82.81 243 LYS A N 1
ATOM 1895 C CA . LYS A 1 243 ? 31.906 -37.906 -29.203 1 82.81 243 LYS A CA 1
ATOM 1896 C C . LYS A 1 243 ? 31.406 -39.344 -28.984 1 82.81 243 LYS A C 1
ATOM 1898 O O . LYS A 1 243 ? 31.234 -40.094 -29.938 1 82.81 243 LYS A O 1
ATOM 1903 N N . HIS A 1 244 ? 31.531 -39.75 -27.75 1 90.12 244 HIS A N 1
ATOM 1904 C CA . HIS A 1 244 ? 30.922 -41.031 -27.391 1 90.12 244 HIS A CA 1
ATOM 1905 C C . HIS A 1 244 ? 29.859 -40.844 -26.312 1 90.12 244 HIS A C 1
ATOM 1907 O O . HIS A 1 244 ? 29.844 -39.844 -25.609 1 90.12 244 HIS A O 1
ATOM 1913 N N . TRP A 1 245 ? 28.891 -41.719 -26.266 1 94.88 245 TRP A N 1
ATOM 1914 C CA . TRP A 1 245 ? 27.797 -41.688 -25.312 1 94.88 245 TRP A CA 1
ATOM 1915 C C . TRP A 1 245 ? 27.922 -42.812 -24.297 1 94.88 245 TRP A C 1
ATOM 1917 O O . TRP A 1 245 ? 28.188 -43.969 -24.656 1 94.88 245 TRP A O 1
ATOM 1927 N N . VAL A 1 246 ? 27.766 -42.469 -23.016 1 95.38 246 VAL A N 1
ATOM 1928 C CA . VAL A 1 246 ? 27.812 -43.438 -21.938 1 95.38 246 VAL A CA 1
ATOM 1929 C C . VAL A 1 246 ? 26.469 -43.469 -21.219 1 95.38 246 VAL A C 1
ATOM 1931 O O . VAL A 1 246 ? 25.938 -42.438 -20.828 1 95.38 246 VAL A O 1
ATOM 1934 N N . GLU A 1 247 ? 25.953 -44.688 -21.016 1 96.75 247 GLU A N 1
ATOM 1935 C CA . GLU A 1 247 ? 24.688 -44.844 -20.312 1 96.75 247 GLU A CA 1
ATOM 1936 C C . GLU A 1 247 ? 24.828 -44.438 -18.844 1 96.75 247 GLU A C 1
ATOM 1938 O O . GLU A 1 247 ? 25.781 -44.844 -18.172 1 96.75 247 GLU A O 1
ATOM 1943 N N . ILE A 1 248 ? 23.828 -43.719 -18.344 1 95.88 248 ILE A N 1
ATOM 1944 C CA . ILE A 1 248 ? 23.984 -43.219 -16.984 1 95.88 248 ILE A CA 1
ATOM 1945 C C . ILE A 1 248 ? 22.734 -43.531 -16.172 1 95.88 248 ILE A C 1
ATOM 1947 O O . ILE A 1 248 ? 22.766 -43.562 -14.938 1 95.88 248 ILE A O 1
ATOM 1951 N N . SER A 1 249 ? 21.562 -43.75 -16.797 1 96.38 249 SER A N 1
ATOM 1952 C CA . SER A 1 249 ? 20.344 -44 -16.047 1 96.38 249 SER A CA 1
ATOM 1953 C C . SER A 1 249 ? 19.297 -44.688 -16.922 1 96.38 249 SER A C 1
ATOM 1955 O O . SER A 1 249 ? 19.281 -44.5 -18.141 1 96.38 249 SER A O 1
ATOM 1957 N N . SER A 1 250 ? 18.406 -45.438 -16.328 1 95.62 250 SER A N 1
ATOM 1958 C CA . SER A 1 250 ? 17.312 -46.062 -17.031 1 95.62 250 SER A CA 1
ATOM 1959 C C . SER A 1 250 ? 15.961 -45.562 -16.516 1 95.62 250 SER A C 1
ATOM 1961 O O . SER A 1 250 ? 14.914 -46.125 -16.875 1 95.62 250 SER A O 1
ATOM 1963 N N . GLU A 1 251 ? 16.062 -44.531 -15.656 1 92.69 251 GLU A N 1
ATOM 1964 C CA . GLU A 1 251 ? 14.828 -43.938 -15.133 1 92.69 251 GLU A CA 1
ATOM 1965 C C . GLU A 1 251 ? 14.242 -42.938 -16.125 1 92.69 251 GLU A C 1
ATOM 1967 O O . GLU A 1 251 ? 14.961 -42.406 -16.953 1 92.69 251 GLU A O 1
ATOM 1972 N N . LYS A 1 252 ? 12.922 -42.812 -16.016 1 92.31 252 LYS A N 1
ATOM 1973 C CA . LYS A 1 252 ? 12.266 -41.875 -16.891 1 92.31 252 LYS A CA 1
ATOM 1974 C C . LYS A 1 252 ? 12.781 -40.438 -16.641 1 92.31 252 LYS A C 1
ATOM 1976 O O . LYS A 1 252 ? 13.086 -39.719 -17.578 1 92.31 252 LYS A O 1
ATOM 1981 N N . VAL A 1 253 ? 12.828 -40.125 -15.305 1 93.31 253 VAL A N 1
ATOM 1982 C CA . VAL A 1 253 ? 13.289 -38.812 -14.891 1 93.31 253 VAL A CA 1
ATOM 1983 C C . VAL A 1 253 ? 14.758 -38.875 -14.469 1 93.31 253 VAL A C 1
ATOM 1985 O O . VAL A 1 253 ? 15.172 -39.812 -13.789 1 93.31 253 VAL A O 1
ATOM 1988 N N . TYR A 1 254 ? 15.516 -37.875 -14.969 1 95 254 TYR A N 1
ATOM 1989 C CA . TYR A 1 254 ? 16.938 -37.875 -14.633 1 95 254 TYR A CA 1
ATOM 1990 C C . TYR A 1 254 ? 17.328 -36.531 -14.039 1 95 254 TYR A C 1
ATOM 1992 O O . TYR A 1 254 ? 16.875 -35.469 -14.5 1 95 254 TYR A O 1
ATOM 2000 N N . MET A 1 255 ? 18.109 -36.562 -13.008 1 94.12 255 MET A N 1
ATOM 2001 C CA . MET A 1 255 ? 18.688 -35.344 -12.398 1 94.12 255 MET A CA 1
ATOM 2002 C C . MET A 1 255 ? 20.156 -35.219 -12.75 1 94.12 255 MET A C 1
ATOM 2004 O O . MET A 1 255 ? 21 -35.906 -12.18 1 94.12 255 MET A O 1
ATOM 2008 N N . PRO A 1 256 ? 20.484 -34.281 -13.562 1 95.75 256 PRO A N 1
ATOM 2009 C CA . PRO A 1 256 ? 21.875 -34.094 -13.969 1 95.75 256 PRO A CA 1
ATOM 2010 C C . PRO A 1 256 ? 22.812 -33.875 -12.789 1 95.75 256 PRO A C 1
ATOM 2012 O O . PRO A 1 256 ? 22.453 -33.219 -11.828 1 95.75 256 PRO A O 1
ATOM 2015 N N . GLN A 1 257 ? 23.969 -34.406 -12.945 1 94.12 257 GLN A N 1
ATOM 2016 C CA . GLN A 1 257 ? 25.016 -34.281 -11.938 1 94.12 257 GLN A CA 1
ATOM 2017 C C . GLN A 1 257 ? 26.141 -33.344 -12.414 1 94.12 257 GLN A C 1
ATOM 2019 O O . GLN A 1 257 ? 26.172 -32.969 -13.586 1 94.12 257 GLN A O 1
ATOM 2024 N N . ALA A 1 258 ? 27 -33.062 -11.477 1 92.44 258 ALA A N 1
ATOM 2025 C CA . ALA A 1 258 ? 28.094 -32.156 -11.789 1 92.44 258 ALA A CA 1
ATOM 2026 C C . ALA A 1 258 ? 28.969 -32.719 -12.906 1 92.44 258 ALA A C 1
ATOM 2028 O O . ALA A 1 258 ? 29.562 -31.969 -13.688 1 92.44 258 ALA A O 1
ATOM 2029 N N . SER A 1 259 ? 29.062 -34 -13.016 1 91.25 259 SER A N 1
ATOM 2030 C CA . SER A 1 259 ? 29.906 -34.656 -14.008 1 91.25 259 SER A CA 1
ATOM 2031 C C . SER A 1 259 ? 29.406 -34.375 -15.43 1 91.25 259 SER A C 1
ATOM 2033 O O . SER A 1 259 ? 30.156 -34.562 -16.391 1 91.25 259 SER A O 1
ATOM 2035 N N . GLU A 1 260 ? 28.234 -33.938 -15.547 1 94 260 GLU A N 1
ATOM 2036 C CA . GLU A 1 260 ? 27.656 -33.719 -16.875 1 94 260 GLU A CA 1
ATOM 2037 C C . GLU A 1 260 ? 27.75 -32.25 -17.266 1 94 260 GLU A C 1
ATOM 2039 O O . GLU A 1 260 ? 27.328 -31.875 -18.359 1 94 260 GLU A O 1
ATOM 2044 N N . LEU A 1 261 ? 28.312 -31.438 -16.406 1 93.56 261 LEU A N 1
ATOM 2045 C CA . LEU A 1 261 ? 28.422 -30 -16.656 1 93.56 261 LEU A CA 1
ATOM 2046 C C . LEU A 1 261 ? 29.125 -29.719 -17.969 1 93.56 261 LEU A C 1
ATOM 2048 O O . LEU A 1 261 ? 30.156 -30.328 -18.266 1 93.56 261 LEU A O 1
ATOM 2052 N N . GLY A 1 262 ? 28.562 -28.844 -18.75 1 93.19 262 GLY A N 1
ATOM 2053 C CA . GLY A 1 262 ? 29.188 -28.406 -19.984 1 93.19 262 GLY A CA 1
ATOM 2054 C C . GLY A 1 262 ? 28.969 -29.375 -21.141 1 93.19 262 GLY A C 1
ATOM 2055 O O . GLY A 1 262 ? 29.406 -29.125 -22.266 1 93.19 262 GLY A O 1
ATOM 2056 N N . GLY A 1 263 ? 28.312 -30.5 -20.922 1 94.06 263 GLY A N 1
ATOM 2057 C CA . GLY A 1 263 ? 28.016 -31.484 -21.953 1 94.06 263 GLY A CA 1
ATOM 2058 C C . GLY A 1 263 ? 26.547 -31.578 -22.281 1 94.06 263 GLY A C 1
ATOM 2059 O O . GLY A 1 263 ? 25.719 -30.844 -21.703 1 94.06 263 GLY A O 1
ATOM 2060 N N . HIS A 1 264 ? 26.281 -32.531 -23.188 1 96.38 264 HIS A N 1
ATOM 2061 C CA . HIS A 1 264 ? 24.906 -32.781 -23.578 1 96.38 264 HIS A CA 1
ATOM 2062 C C . HIS A 1 264 ? 24.422 -34.125 -23.016 1 96.38 264 HIS A C 1
ATOM 2064 O O . HIS A 1 264 ? 25.219 -34.969 -22.594 1 96.38 264 HIS A O 1
ATOM 2070 N N . LEU A 1 265 ? 23.156 -34.25 -22.953 1 97.12 265 LEU A N 1
ATOM 2071 C CA . LEU A 1 265 ? 22.5 -35.5 -22.562 1 97.12 265 LEU A CA 1
ATOM 2072 C C . LEU A 1 265 ? 21.656 -36.031 -23.703 1 97.12 265 LEU A C 1
ATOM 2074 O O . LEU A 1 265 ? 21.156 -35.281 -24.531 1 97.12 265 LEU A O 1
ATOM 2078 N N . LYS A 1 266 ? 21.578 -37.312 -23.719 1 97.44 266 LYS A N 1
ATOM 2079 C CA . LYS A 1 266 ? 20.766 -38.031 -24.703 1 97.44 266 LYS A CA 1
ATOM 2080 C C . LYS A 1 266 ? 19.766 -38.969 -24.031 1 97.44 266 LYS A C 1
ATOM 2082 O O . LYS A 1 266 ? 20.109 -39.656 -23.062 1 97.44 266 LYS A O 1
ATOM 2087 N N . LEU A 1 267 ? 18.547 -38.938 -24.469 1 97.75 267 LEU A N 1
ATOM 2088 C CA . LEU A 1 267 ? 17.516 -39.844 -23.984 1 97.75 267 LEU A CA 1
ATOM 2089 C C . LEU A 1 267 ? 17.031 -40.75 -25.094 1 97.75 267 LEU A C 1
ATOM 2091 O O . LEU A 1 267 ? 16.734 -40.281 -26.203 1 97.75 267 LEU A O 1
ATOM 2095 N N . VAL A 1 268 ? 17 -42.031 -24.844 1 97.81 268 VAL A N 1
ATOM 2096 C CA . VAL A 1 268 ? 16.406 -43 -25.75 1 97.81 268 VAL A CA 1
ATOM 2097 C C . VAL A 1 268 ? 15.148 -43.594 -25.094 1 97.81 268 VAL A C 1
ATOM 2099 O O . VAL A 1 268 ? 15.195 -44.094 -23.984 1 97.81 268 VAL A O 1
ATOM 2102 N N . CYS A 1 269 ? 14.117 -43.5 -25.781 1 96.75 269 CYS A N 1
ATOM 2103 C CA . CYS A 1 269 ? 12.836 -44 -25.297 1 96.75 269 CYS A CA 1
ATOM 2104 C C . CYS A 1 269 ? 12.289 -45.062 -26.234 1 96.75 269 CYS A C 1
ATOM 2106 O O . CYS A 1 269 ? 12.32 -44.906 -27.453 1 96.75 269 CYS A O 1
ATOM 2108 N N . THR A 1 270 ? 11.852 -46.188 -25.672 1 96.62 270 THR A N 1
ATOM 2109 C CA . THR A 1 270 ? 11.234 -47.281 -26.422 1 96.62 270 THR A CA 1
ATOM 2110 C C . THR A 1 270 ? 9.797 -47.5 -25.969 1 96.62 270 THR A C 1
ATOM 2112 O O . THR A 1 270 ? 9.562 -47.938 -24.828 1 96.62 270 THR A O 1
ATOM 2115 N N . PRO A 1 271 ? 8.891 -47.25 -26.844 1 96.5 271 PRO A N 1
ATOM 2116 C CA . PRO A 1 271 ? 7.492 -47.5 -26.469 1 96.5 271 PRO A CA 1
ATOM 2117 C C . PRO A 1 271 ? 7.137 -48.969 -26.438 1 96.5 271 PRO A C 1
ATOM 2119 O O . PRO A 1 271 ? 7.691 -49.75 -27.203 1 96.5 271 PRO A O 1
ATOM 2122 N N . SER A 1 272 ? 6.199 -49.312 -25.531 1 96.69 272 SER A N 1
ATOM 2123 C CA . SER A 1 272 ? 5.789 -50.688 -25.375 1 96.69 272 SER A CA 1
ATOM 2124 C C . SER A 1 272 ? 4.352 -50.781 -24.891 1 96.69 272 SER A C 1
ATOM 2126 O O . SER A 1 272 ? 3.863 -49.906 -24.188 1 96.69 272 SER A O 1
ATOM 2128 N N . ASP A 1 273 ? 3.703 -51.781 -25.297 1 94.69 273 ASP A N 1
ATOM 2129 C CA . ASP A 1 273 ? 2.365 -52.062 -24.797 1 94.69 273 ASP A CA 1
ATOM 2130 C C . ASP A 1 273 ? 2.385 -53.25 -23.828 1 94.69 273 ASP A C 1
ATOM 2132 O O . ASP A 1 273 ? 1.34 -53.844 -23.547 1 94.69 273 ASP A O 1
ATOM 2136 N N . GLY A 1 274 ? 3.576 -53.562 -23.328 1 93.19 274 GLY A N 1
ATOM 2137 C CA . GLY A 1 274 ? 3.715 -54.688 -22.422 1 93.19 274 GLY A CA 1
ATOM 2138 C C . GLY A 1 274 ? 4.137 -55.969 -23.109 1 93.19 274 GLY A C 1
ATOM 2139 O O . GLY A 1 274 ? 4.809 -56.844 -22.516 1 93.19 274 GLY A O 1
ATOM 2140 N N . GLU A 1 275 ? 3.709 -56.188 -24.328 1 92.5 275 GLU A N 1
ATOM 2141 C CA . GLU A 1 275 ? 4.004 -57.375 -25.109 1 92.5 275 GLU A CA 1
ATOM 2142 C C . GLU A 1 275 ? 4.902 -57.062 -26.297 1 92.5 275 GLU A C 1
ATOM 2144 O O . GLU A 1 275 ? 5.891 -57.75 -26.547 1 92.5 275 GLU A O 1
ATOM 2149 N N . ARG A 1 276 ? 4.504 -56.031 -26.922 1 93.75 276 ARG A N 1
ATOM 2150 C CA . ARG A 1 276 ? 5.227 -55.625 -28.125 1 93.75 276 ARG A CA 1
ATOM 2151 C C . ARG A 1 276 ? 6.043 -54.375 -27.891 1 93.75 276 ARG A C 1
ATOM 2153 O O . ARG A 1 276 ? 5.648 -53.5 -27.078 1 93.75 276 ARG A O 1
ATOM 2160 N N . LEU A 1 277 ? 7.133 -54.375 -28.641 1 94.19 277 LEU A N 1
ATOM 2161 C CA . LEU A 1 277 ? 7.996 -53.188 -28.578 1 94.19 277 LEU A CA 1
ATOM 2162 C C . LEU A 1 277 ? 7.926 -52.375 -29.859 1 94.19 277 LEU A C 1
ATOM 2164 O O . LEU A 1 277 ? 7.93 -52.969 -30.953 1 94.19 277 LEU A O 1
ATOM 2168 N N . GLY A 1 278 ? 7.805 -51.094 -29.672 1 93.31 278 GLY A N 1
ATOM 2169 C CA . GLY A 1 278 ? 7.887 -50.188 -30.812 1 93.31 278 GLY A CA 1
ATOM 2170 C C . GLY A 1 278 ? 9.297 -49.719 -31.094 1 93.31 278 GLY A C 1
ATOM 2171 O O . GLY A 1 278 ? 10.25 -50.125 -30.438 1 93.31 278 GLY A O 1
ATOM 2172 N N . SER A 1 279 ? 9.32 -48.906 -32.156 1 91.81 279 SER A N 1
ATOM 2173 C CA . SER A 1 279 ? 10.617 -48.344 -32.531 1 91.81 279 SER A CA 1
ATOM 2174 C C . SER A 1 279 ? 11.094 -47.312 -31.5 1 91.81 279 SER A C 1
ATOM 2176 O O . SER A 1 279 ? 10.344 -46.406 -31.125 1 91.81 279 SER A O 1
ATOM 2178 N N . ALA A 1 280 ? 12.297 -47.469 -31.141 1 95.56 280 ALA A N 1
ATOM 2179 C CA . ALA A 1 280 ? 12.883 -46.5 -30.188 1 95.56 280 ALA A CA 1
ATOM 2180 C C . ALA A 1 280 ? 13.156 -45.156 -30.859 1 95.56 280 ALA A C 1
ATOM 2182 O O . ALA A 1 280 ? 13.43 -45.094 -32.062 1 95.56 280 ALA A O 1
ATOM 2183 N N . LYS A 1 281 ? 12.977 -44.156 -30.094 1 96.62 281 LYS A N 1
ATOM 2184 C CA . LYS A 1 281 ? 13.344 -42.812 -30.531 1 96.62 281 LYS A CA 1
ATOM 2185 C C . LYS A 1 281 ? 14.359 -42.188 -29.578 1 96.62 281 LYS A C 1
ATOM 2187 O O . LYS A 1 281 ? 14.328 -42.438 -28.375 1 96.62 281 LYS A O 1
ATOM 2192 N N . GLU A 1 282 ? 15.266 -41.375 -30.156 1 96.5 282 GLU A N 1
ATOM 2193 C CA . GLU A 1 282 ? 16.266 -40.719 -29.328 1 96.5 282 GLU A CA 1
ATOM 2194 C C . GLU A 1 282 ? 16.156 -39.188 -29.469 1 96.5 282 GLU A C 1
ATOM 2196 O O . GLU A 1 282 ? 15.719 -38.688 -30.5 1 96.5 282 GLU A O 1
ATOM 2201 N N . VAL A 1 283 ? 16.516 -38.5 -28.406 1 97 283 VAL A N 1
ATOM 2202 C CA . VAL A 1 283 ? 16.562 -37.031 -28.391 1 97 283 VAL A CA 1
ATOM 2203 C C . VAL A 1 283 ? 17.766 -36.562 -27.578 1 97 283 VAL A C 1
ATOM 2205 O O . VAL A 1 283 ? 18.094 -37.156 -26.547 1 97 283 VAL A O 1
ATOM 2208 N N . VAL A 1 284 ? 18.422 -35.531 -28.109 1 96.56 284 VAL A N 1
ATOM 2209 C CA . VAL A 1 284 ? 19.562 -34.906 -27.438 1 96.56 284 VAL A CA 1
ATOM 2210 C C . VAL A 1 284 ? 19.188 -33.5 -26.953 1 96.56 284 VAL A C 1
ATOM 2212 O O . VAL A 1 284 ? 18.438 -32.812 -27.609 1 96.56 284 VAL A O 1
ATOM 2215 N N . THR A 1 285 ? 19.734 -33.125 -25.781 1 95.94 285 THR A N 1
ATOM 2216 C CA . THR A 1 285 ? 19.453 -31.781 -25.266 1 95.94 285 THR A CA 1
ATOM 2217 C C . THR A 1 285 ? 19.938 -30.719 -26.234 1 95.94 285 THR A C 1
ATOM 2219 O O . THR A 1 285 ? 21 -30.859 -26.844 1 95.94 285 THR A O 1
ATOM 2222 N N . MET A 1 286 ? 19.156 -29.609 -26.375 1 92.38 286 MET A N 1
ATOM 2223 C CA . MET A 1 286 ? 19.516 -28.516 -27.266 1 92.38 286 MET A CA 1
ATOM 2224 C C . MET A 1 286 ? 20.609 -27.656 -26.656 1 92.38 286 MET A C 1
ATOM 2226 O O . MET A 1 286 ? 21.312 -26.953 -27.375 1 92.38 286 MET A O 1
ATOM 2230 N N . CYS A 1 287 ? 20.672 -27.656 -25.328 1 93 287 CYS A N 1
ATOM 2231 C CA . CYS A 1 287 ? 21.656 -26.844 -24.609 1 93 287 CYS A CA 1
ATOM 2232 C C . CYS A 1 287 ? 22.547 -27.719 -23.734 1 93 287 CYS A C 1
ATOM 2234 O O . CYS A 1 287 ? 22.219 -28.875 -23.453 1 93 287 CYS A O 1
ATOM 2236 N N . GLU A 1 288 ? 23.688 -27.141 -23.375 1 94.62 288 GLU A N 1
ATOM 2237 C CA . GLU A 1 288 ? 24.578 -27.812 -22.438 1 94.62 288 GLU A CA 1
ATOM 2238 C C . GLU A 1 288 ? 24.016 -27.781 -21.016 1 94.62 288 GLU A C 1
ATOM 2240 O O . GLU A 1 288 ? 23.219 -26.891 -20.672 1 94.62 288 GLU A O 1
ATOM 2245 N N . VAL A 1 289 ? 24.406 -28.766 -20.297 1 96.06 289 VAL A N 1
ATOM 2246 C CA . VAL A 1 289 ? 24.078 -28.766 -18.891 1 96.06 289 VAL A CA 1
ATOM 2247 C C . VAL A 1 289 ? 24.781 -27.594 -18.188 1 96.06 289 VAL A C 1
ATOM 2249 O O . VAL A 1 289 ? 25.984 -27.438 -18.312 1 96.06 289 VAL A O 1
ATOM 2252 N N . LYS A 1 290 ? 24.031 -26.797 -17.484 1 95.19 290 LYS A N 1
ATOM 2253 C CA . LYS A 1 290 ? 24.562 -25.609 -16.828 1 95.19 290 LYS A CA 1
ATOM 2254 C C . LYS A 1 290 ? 24.609 -25.797 -15.312 1 95.19 290 LYS A C 1
ATOM 2256 O O . LYS A 1 290 ? 23.938 -26.672 -14.773 1 95.19 290 LYS A O 1
ATOM 2261 N N . MET A 1 291 ? 25.453 -24.984 -14.734 1 93.19 291 MET A N 1
ATOM 2262 C CA . MET A 1 291 ? 25.531 -24.984 -13.281 1 93.19 291 MET A CA 1
ATOM 2263 C C . MET A 1 291 ? 24.344 -24.266 -12.664 1 93.19 291 MET A C 1
ATOM 2265 O O . MET A 1 291 ? 23.938 -23.203 -13.156 1 93.19 291 MET A O 1
ATOM 2269 N N . ALA A 1 292 ? 23.75 -24.891 -11.734 1 92.38 292 ALA A N 1
ATOM 2270 C CA . ALA A 1 292 ? 22.703 -24.266 -10.953 1 92.38 292 ALA A CA 1
ATOM 2271 C C . ALA A 1 292 ? 23.281 -23.438 -9.805 1 92.38 292 ALA A C 1
ATOM 2273 O O . ALA A 1 292 ? 24.438 -23.609 -9.438 1 92.38 292 ALA A O 1
ATOM 2274 N N . PRO A 1 293 ? 22.438 -22.469 -9.258 1 91 293 PRO A N 1
ATOM 2275 C CA . PRO A 1 293 ? 22.859 -21.844 -8 1 91 293 PRO A CA 1
ATOM 2276 C C . PRO A 1 293 ? 23.203 -22.859 -6.914 1 91 293 PRO A C 1
ATOM 2278 O O . PRO A 1 293 ? 22.656 -23.969 -6.918 1 91 293 PRO A O 1
ATOM 2281 N N . ASP A 1 294 ? 24.078 -22.5 -6.055 1 84.56 294 ASP A N 1
ATOM 2282 C CA . ASP A 1 294 ? 24.609 -23.406 -5.043 1 84.56 294 ASP A CA 1
ATOM 2283 C C . ASP A 1 294 ? 23.5 -24.031 -4.211 1 84.56 294 ASP A C 1
ATOM 2285 O O . ASP A 1 294 ? 23.562 -25.203 -3.844 1 84.56 294 ASP A O 1
ATOM 2289 N N . ALA A 1 295 ? 22.641 -23.234 -3.887 1 92.06 295 ALA A N 1
ATOM 2290 C CA . ALA A 1 295 ? 21.516 -23.734 -3.105 1 92.06 295 ALA A CA 1
ATOM 2291 C C . ALA A 1 295 ? 20.234 -22.969 -3.418 1 92.06 295 ALA A C 1
ATOM 2293 O O . ALA A 1 295 ? 20.266 -21.75 -3.643 1 92.06 295 ALA A O 1
ATOM 2294 N N . PHE A 1 296 ? 19.203 -23.781 -3.438 1 96.5 296 PHE A N 1
ATOM 2295 C CA . PHE A 1 296 ? 17.891 -23.156 -3.52 1 96.5 296 PHE A CA 1
ATOM 2296 C C . PHE A 1 296 ? 17.25 -23.078 -2.143 1 96.5 296 PHE A C 1
ATOM 2298 O O . PHE A 1 296 ? 17.125 -24.094 -1.451 1 96.5 296 PHE A O 1
ATOM 2305 N N . PRO A 1 297 ? 16.719 -21.922 -1.747 1 97.62 297 PRO A N 1
ATOM 2306 C CA . PRO A 1 297 ? 16.156 -21.766 -0.406 1 97.62 297 PRO A CA 1
ATOM 2307 C C . PRO A 1 297 ? 15 -22.734 -0.14 1 97.62 297 PRO A C 1
ATOM 2309 O O . PRO A 1 297 ? 14.82 -23.188 0.993 1 97.62 297 PRO A O 1
ATOM 2312 N N . PHE A 1 298 ? 14.273 -23.172 -1.139 1 97.94 298 PHE A N 1
ATOM 2313 C CA . PHE A 1 298 ? 13.125 -24.047 -0.925 1 97.94 298 PHE A CA 1
ATOM 2314 C C . PHE A 1 298 ? 13.586 -25.469 -0.571 1 97.94 298 PHE A C 1
ATOM 2316 O O . PHE A 1 298 ? 12.789 -26.281 -0.105 1 97.94 298 PHE A O 1
ATOM 2323 N N . GLU A 1 299 ? 14.844 -25.828 -0.784 1 97.31 299 GLU A N 1
ATOM 2324 C CA . GLU A 1 299 ? 15.352 -27.141 -0.394 1 97.31 299 GLU A CA 1
ATOM 2325 C C . GLU A 1 299 ? 15.312 -27.312 1.121 1 97.31 299 GLU A C 1
ATOM 2327 O O . GLU A 1 299 ? 15.094 -28.422 1.614 1 97.31 299 GLU A O 1
ATOM 2332 N N . LYS A 1 300 ? 15.531 -26.203 1.844 1 97.75 300 LYS A N 1
ATOM 2333 C CA . LYS A 1 300 ? 15.391 -26.25 3.297 1 97.75 300 LYS A CA 1
ATOM 2334 C C . LYS A 1 300 ? 13.945 -26.562 3.697 1 97.75 300 LYS A C 1
ATOM 2336 O O . LYS A 1 300 ? 13.711 -27.266 4.68 1 97.75 300 LYS A O 1
ATOM 2341 N N . ARG A 1 301 ? 13.023 -26.078 2.982 1 98.38 301 ARG A N 1
ATOM 2342 C CA . ARG A 1 301 ? 11.617 -26.328 3.244 1 98.38 301 ARG A CA 1
ATOM 2343 C C . ARG A 1 301 ? 11.258 -27.781 2.934 1 98.38 301 ARG A C 1
ATOM 2345 O O . ARG A 1 301 ? 10.445 -28.391 3.631 1 98.38 301 ARG A O 1
ATOM 2352 N N . HIS A 1 302 ? 11.906 -28.344 1.939 1 97.81 302 HIS A N 1
ATOM 2353 C CA . HIS A 1 302 ? 11.688 -29.734 1.549 1 97.81 302 HIS A CA 1
ATOM 2354 C C . HIS A 1 302 ? 12.031 -30.688 2.686 1 97.81 302 HIS A C 1
ATOM 2356 O O . HIS A 1 302 ? 11.539 -31.812 2.73 1 97.81 302 HIS A O 1
ATOM 2362 N N . GLN A 1 303 ? 12.875 -30.234 3.592 1 98 303 GLN A N 1
ATOM 2363 C CA . GLN A 1 303 ? 13.227 -31.078 4.727 1 98 303 GLN A CA 1
ATOM 2364 C C . GLN A 1 303 ? 12.008 -31.375 5.602 1 98 303 GLN A C 1
ATOM 2366 O O . GLN A 1 303 ? 11.953 -32.406 6.266 1 98 303 GLN A O 1
ATOM 2371 N N . TYR A 1 304 ? 11.039 -30.531 5.453 1 98.12 304 TYR A N 1
ATOM 2372 C CA . TYR A 1 304 ? 9.836 -30.688 6.262 1 98.12 304 TYR A CA 1
ATOM 2373 C C . TYR A 1 304 ? 8.773 -31.484 5.504 1 98.12 304 TYR A C 1
ATOM 2375 O O . TYR A 1 304 ? 7.746 -31.859 6.074 1 98.12 304 TYR A O 1
ATOM 2383 N N . THR A 1 305 ? 9 -31.734 4.207 1 98.19 305 THR A N 1
ATOM 2384 C CA . THR A 1 305 ? 7.961 -32.344 3.389 1 98.19 305 THR A CA 1
ATOM 2385 C C . THR A 1 305 ? 8.477 -33.594 2.695 1 98.19 305 THR A C 1
ATOM 2387 O O . THR A 1 305 ? 7.98 -33.969 1.635 1 98.19 305 THR A O 1
ATOM 2390 N N . LYS A 1 306 ? 9.461 -34.188 3.184 1 96 306 LYS A N 1
ATOM 2391 C CA . LYS A 1 306 ? 10.078 -35.344 2.576 1 96 306 LYS A CA 1
ATOM 2392 C C . LYS A 1 306 ? 9.109 -36.531 2.535 1 96 306 LYS A C 1
ATOM 2394 O O . LYS A 1 306 ? 9.078 -37.281 1.56 1 96 306 LYS A O 1
ATOM 2399 N N . ASP A 1 307 ? 8.336 -36.625 3.592 1 95.56 307 ASP A N 1
ATOM 2400 C CA . ASP A 1 307 ? 7.418 -37.75 3.717 1 95.56 307 ASP A CA 1
ATOM 2401 C C . ASP A 1 307 ? 6.004 -37.344 3.295 1 95.56 307 ASP A C 1
ATOM 2403 O O . ASP A 1 307 ? 5.598 -36.188 3.463 1 95.56 307 ASP A O 1
ATOM 2407 N N . LYS A 1 308 ? 5.316 -38.344 2.766 1 95.31 308 LYS A N 1
ATOM 2408 C CA . LYS A 1 308 ? 3.895 -38.156 2.504 1 95.31 308 LYS A CA 1
ATOM 2409 C C . LYS A 1 308 ? 3.111 -38 3.805 1 95.31 308 LYS A C 1
ATOM 2411 O O . LYS A 1 308 ? 3.572 -38.438 4.867 1 95.31 308 LYS A O 1
ATOM 2416 N N . THR A 1 309 ? 1.956 -37.375 3.664 1 96.38 309 THR A N 1
ATOM 2417 C CA . THR A 1 309 ? 1.133 -37.188 4.852 1 96.38 309 THR A CA 1
ATOM 2418 C C . THR A 1 309 ? 0.371 -38.438 5.207 1 96.38 309 THR A C 1
ATOM 2420 O O . THR A 1 309 ? 0.244 -39.344 4.383 1 96.38 309 THR A O 1
ATOM 2423 N N . SER A 1 310 ? -0.109 -38.469 6.504 1 92.06 310 SER A N 1
ATOM 2424 C CA . SER A 1 310 ? -0.918 -39.594 6.965 1 92.06 310 SER A CA 1
ATOM 2425 C C . SER A 1 310 ? -2.328 -39.531 6.387 1 92.06 310 SER A C 1
ATOM 2427 O O . SER A 1 310 ? -2.703 -38.562 5.75 1 92.06 310 SER A O 1
ATOM 2429 N N . ASP A 1 311 ? -3.143 -40.562 6.625 1 87.69 311 ASP A N 1
ATOM 2430 C CA . ASP A 1 311 ? -4.477 -40.719 6.047 1 87.69 311 ASP A CA 1
ATOM 2431 C C . ASP A 1 311 ? -5.418 -39.625 6.582 1 87.69 311 ASP A C 1
ATOM 2433 O O . ASP A 1 311 ? -6.348 -39.219 5.891 1 87.69 311 ASP A O 1
ATOM 2437 N N . ASN A 1 312 ? -5.195 -39.188 7.75 1 89.12 312 ASN A N 1
ATOM 2438 C CA . ASN A 1 312 ? -6.109 -38.188 8.344 1 89.12 312 ASN A CA 1
ATOM 2439 C C . ASN A 1 312 ? -5.621 -36.781 8.133 1 89.12 312 ASN A C 1
ATOM 2441 O O . ASN A 1 312 ? -6.242 -35.812 8.602 1 89.12 312 ASN A O 1
ATOM 2445 N N . CYS A 1 313 ? -4.539 -36.656 7.5 1 96.06 313 CYS A N 1
ATOM 2446 C CA . CYS A 1 313 ? -3.902 -35.375 7.258 1 96.06 313 CYS A CA 1
ATOM 2447 C C . CYS A 1 313 ? -3.613 -35.188 5.777 1 96.06 313 CYS A C 1
ATOM 2449 O O . CYS A 1 313 ? -3.395 -36.156 5.047 1 96.06 313 CYS A O 1
ATOM 2451 N N . PHE A 1 314 ? -3.752 -33.969 5.379 1 98.25 314 PHE A N 1
ATOM 2452 C CA . PHE A 1 314 ? -3.359 -33.688 4.004 1 98.25 314 PHE A CA 1
ATOM 2453 C C . PHE A 1 314 ? -2.619 -32.375 3.904 1 98.25 314 PHE A C 1
ATOM 2455 O O . PHE A 1 314 ? -2.873 -31.438 4.688 1 98.25 314 PHE A O 1
ATOM 2462 N N . ARG A 1 315 ? -1.662 -32.281 3.014 1 98.81 315 ARG A N 1
ATOM 2463 C CA . ARG A 1 315 ? -0.808 -31.109 2.809 1 98.81 315 ARG A CA 1
ATOM 2464 C C . ARG A 1 315 ? -1.326 -30.234 1.664 1 98.81 315 ARG A C 1
ATOM 2466 O O . ARG A 1 315 ? -1.608 -30.75 0.576 1 98.81 315 ARG A O 1
ATOM 2473 N N . VAL A 1 316 ? -1.506 -28.922 1.948 1 98.94 316 VAL A N 1
ATOM 2474 C CA . VAL A 1 316 ? -2.02 -27.969 0.978 1 98.94 316 VAL A CA 1
ATOM 2475 C C . VAL A 1 316 ? -0.916 -26.984 0.585 1 98.94 316 VAL A C 1
ATOM 2477 O O . VAL A 1 316 ? -0.213 -26.453 1.448 1 98.94 316 VAL A O 1
ATOM 2480 N N . VAL A 1 317 ? -0.764 -26.781 -0.753 1 98.94 317 VAL A N 1
ATOM 2481 C CA . VAL A 1 317 ? 0.172 -25.812 -1.297 1 98.94 317 VAL A CA 1
ATOM 2482 C C . VAL A 1 317 ? -0.589 -24.766 -2.105 1 98.94 317 VAL A C 1
ATOM 2484 O O . VAL A 1 317 ? -1.444 -25.109 -2.928 1 98.94 317 VAL A O 1
ATOM 2487 N N . SER A 1 318 ? -0.408 -23.5 -1.875 1 98.94 318 SER A N 1
ATOM 2488 C CA . SER A 1 318 ? -0.912 -22.391 -2.684 1 98.94 318 SER A CA 1
ATOM 2489 C C . SER A 1 318 ? 0.227 -21.516 -3.195 1 98.94 318 SER A C 1
ATOM 2491 O O . SER A 1 318 ? 1.085 -21.094 -2.42 1 98.94 318 SER A O 1
ATOM 2493 N N . TYR A 1 319 ? 0.235 -21.281 -4.527 1 98.94 319 TYR A N 1
ATOM 2494 C CA . TYR A 1 319 ? 1.399 -20.609 -5.09 1 98.94 319 TYR A CA 1
ATOM 2495 C C . TYR A 1 319 ? 1.048 -19.906 -6.398 1 98.94 319 TYR A C 1
ATOM 2497 O O . TYR A 1 319 ? 0.63 -20.562 -7.359 1 98.94 319 TYR A O 1
ATOM 2505 N N . ASN A 1 320 ? 1.128 -18.562 -6.461 1 98.88 320 ASN A N 1
ATOM 2506 C CA . ASN A 1 320 ? 1.167 -17.844 -7.73 1 98.88 320 ASN A CA 1
ATOM 2507 C C . ASN A 1 320 ? 2.525 -17.984 -8.414 1 98.88 320 ASN A C 1
ATOM 2509 O O . ASN A 1 320 ? 3.518 -17.406 -7.949 1 98.88 320 ASN A O 1
ATOM 2513 N N . ILE A 1 321 ? 2.568 -18.625 -9.508 1 98.81 321 ILE A N 1
ATOM 2514 C CA . ILE A 1 321 ? 3.861 -19.062 -10.031 1 98.81 321 ILE A CA 1
ATOM 2515 C C . ILE A 1 321 ? 4.34 -18.078 -11.102 1 98.81 321 ILE A C 1
ATOM 2517 O O . ILE A 1 321 ? 5.375 -18.297 -11.734 1 98.81 321 ILE A O 1
ATOM 2521 N N . LEU A 1 322 ? 3.613 -16.984 -11.344 1 98.5 322 LEU A N 1
ATOM 2522 C CA . LEU A 1 322 ? 3.986 -15.938 -12.289 1 98.5 322 LEU A CA 1
ATOM 2523 C C . LEU A 1 322 ? 3.959 -16.469 -13.719 1 98.5 322 LEU A C 1
ATOM 2525 O O . LEU A 1 322 ? 4.887 -17.156 -14.156 1 98.5 322 LEU A O 1
ATOM 2529 N N . ALA A 1 323 ? 3.004 -16.094 -14.477 1 97.69 323 ALA A N 1
ATOM 2530 C CA . ALA A 1 323 ? 2.877 -16.516 -15.875 1 97.69 323 ALA A CA 1
ATOM 2531 C C . ALA A 1 323 ? 3.994 -15.93 -16.734 1 97.69 323 ALA A C 1
ATOM 2533 O O . ALA A 1 323 ? 4.461 -14.82 -16.469 1 97.69 323 ALA A O 1
ATOM 2534 N N . ASP A 1 324 ? 4.348 -16.625 -17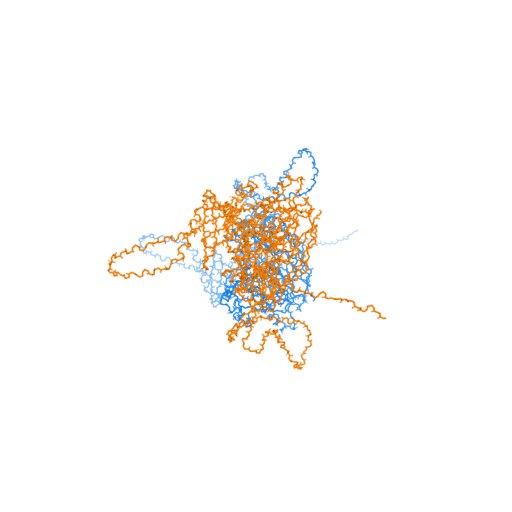.734 1 95.56 324 ASP A N 1
ATOM 2535 C CA . ASP A 1 324 ? 5.43 -16.219 -18.609 1 95.56 324 ASP A CA 1
ATOM 2536 C C . ASP A 1 324 ? 5.156 -14.836 -19.203 1 95.56 324 ASP A C 1
ATOM 2538 O O . ASP A 1 324 ? 6.066 -14.016 -19.328 1 95.56 324 ASP A O 1
ATOM 2542 N N . MET A 1 325 ? 3.994 -14.555 -19.609 1 92.94 325 MET A N 1
ATOM 2543 C CA . MET A 1 325 ? 3.633 -13.312 -20.281 1 92.94 325 MET A CA 1
ATOM 2544 C C . MET A 1 325 ? 3.789 -12.125 -19.328 1 92.94 325 MET A C 1
ATOM 2546 O O . MET A 1 325 ? 3.939 -10.984 -19.781 1 92.94 325 MET A O 1
ATOM 2550 N N . TYR A 1 326 ? 3.783 -12.352 -18.047 1 94.06 326 TYR A N 1
ATOM 2551 C CA . TYR A 1 326 ? 3.939 -11.273 -17.078 1 94.06 326 TYR A CA 1
ATOM 2552 C C . TYR A 1 326 ? 5.395 -11.125 -16.656 1 94.06 326 TYR A C 1
ATOM 2554 O O . TYR A 1 326 ? 5.762 -10.148 -15.992 1 94.06 326 TYR A O 1
ATOM 2562 N N . ALA A 1 327 ? 6.211 -11.992 -16.953 1 93.25 327 ALA A N 1
ATOM 2563 C CA . ALA A 1 327 ? 7.609 -12 -16.531 1 93.25 327 ALA A CA 1
ATOM 2564 C C . ALA A 1 327 ? 8.508 -11.469 -17.656 1 93.25 327 ALA A C 1
ATOM 2566 O O . ALA A 1 327 ? 9.484 -10.766 -17.391 1 93.25 327 ALA A O 1
ATOM 2567 N N . ASP A 1 328 ? 8.188 -11.867 -18.797 1 84.81 328 ASP A N 1
ATOM 2568 C CA . ASP A 1 328 ? 9.156 -11.625 -19.859 1 84.81 328 ASP A CA 1
ATOM 2569 C C . ASP A 1 328 ? 8.633 -10.586 -20.859 1 84.81 328 ASP A C 1
ATOM 2571 O O . ASP A 1 328 ? 8.414 -10.898 -22.031 1 84.81 328 ASP A O 1
ATOM 2575 N N . SER A 1 329 ? 8.344 -9.359 -20.438 1 88.5 329 SER A N 1
ATOM 2576 C CA . SER A 1 329 ? 8.039 -8.188 -21.25 1 88.5 329 SER A CA 1
ATOM 2577 C C . SER A 1 329 ? 9 -7.039 -20.953 1 88.5 329 SER A C 1
ATOM 2579 O O . SER A 1 329 ? 9.695 -7.051 -19.938 1 88.5 329 SER A O 1
ATOM 2581 N N . ASP A 1 330 ? 9.094 -6.094 -21.859 1 88.44 330 ASP A N 1
ATOM 2582 C CA . ASP A 1 330 ? 9.938 -4.926 -21.625 1 88.44 330 ASP A CA 1
ATOM 2583 C C . ASP A 1 330 ? 9.508 -4.191 -20.359 1 88.44 330 ASP A C 1
ATOM 2585 O O . ASP A 1 330 ? 10.352 -3.746 -19.578 1 88.44 330 ASP A O 1
ATOM 2589 N N . PHE A 1 331 ? 8.312 -4.098 -20.25 1 89.81 331 PHE A N 1
ATOM 2590 C CA . PHE A 1 331 ? 7.781 -3.434 -19.062 1 89.81 331 PHE A CA 1
ATOM 2591 C C . PHE A 1 331 ? 8.18 -4.18 -17.797 1 89.81 331 PHE A C 1
ATOM 2593 O O . PHE A 1 331 ? 8.625 -3.568 -16.828 1 89.81 331 PHE A O 1
ATOM 2600 N N . SER A 1 332 ? 8 -5.457 -17.781 1 90.44 332 SER A N 1
ATOM 2601 C CA . SER A 1 332 ? 8.375 -6.254 -16.625 1 90.44 332 SER A CA 1
ATOM 2602 C C . SER A 1 332 ? 9.867 -6.145 -16.328 1 90.44 332 SER A C 1
ATOM 2604 O O . SER A 1 332 ? 10.266 -5.969 -15.18 1 90.44 332 SER A O 1
ATOM 2606 N N . ARG A 1 333 ? 10.68 -6.164 -17.328 1 91.5 333 ARG A N 1
ATOM 2607 C CA . ARG A 1 333 ? 12.133 -6.152 -17.172 1 91.5 333 ARG A CA 1
ATOM 2608 C C . ARG A 1 333 ? 12.625 -4.793 -16.688 1 91.5 333 ARG A C 1
ATOM 2610 O O . ARG A 1 333 ? 13.562 -4.711 -15.906 1 91.5 333 ARG A O 1
ATOM 2617 N N . ASP A 1 334 ? 11.898 -3.777 -17.062 1 90.81 334 ASP A N 1
ATOM 2618 C CA . ASP A 1 334 ? 12.422 -2.439 -16.812 1 90.81 334 ASP A CA 1
ATOM 2619 C C . ASP A 1 334 ? 11.758 -1.811 -15.594 1 90.81 334 ASP A C 1
ATOM 2621 O O . ASP A 1 334 ? 12.344 -0.942 -14.945 1 90.81 334 ASP A O 1
ATOM 2625 N N . VAL A 1 335 ? 10.578 -2.334 -15.312 1 89.56 335 VAL A N 1
ATOM 2626 C CA . VAL A 1 335 ? 9.82 -1.609 -14.297 1 89.56 335 VAL A CA 1
ATOM 2627 C C . VAL A 1 335 ? 9.453 -2.551 -13.156 1 89.56 335 VAL A C 1
ATOM 2629 O O . VAL A 1 335 ? 9.703 -2.24 -11.984 1 89.56 335 VAL A O 1
ATOM 2632 N N . LEU A 1 336 ? 8.961 -3.676 -13.453 1 90.94 336 LEU A N 1
ATOM 2633 C CA . LEU A 1 336 ? 8.445 -4.543 -12.398 1 90.94 336 LEU A CA 1
ATOM 2634 C C . LEU A 1 336 ? 9.586 -5.285 -11.703 1 90.94 336 LEU A C 1
ATOM 2636 O O . LEU A 1 336 ? 9.609 -5.379 -10.477 1 90.94 336 LEU A O 1
ATOM 2640 N N . TYR A 1 337 ? 10.508 -5.801 -12.562 1 95.12 337 TYR A N 1
ATOM 2641 C CA . TYR A 1 337 ? 11.609 -6.59 -12.031 1 95.12 337 TYR A CA 1
ATOM 2642 C C . TYR A 1 337 ? 12.945 -6.07 -12.547 1 95.12 337 TYR A C 1
ATOM 2644 O O . TYR A 1 337 ? 13.758 -6.836 -13.078 1 95.12 337 TYR A O 1
ATOM 2652 N N . PRO A 1 338 ? 13.219 -4.812 -12.344 1 92.69 338 PRO A N 1
ATOM 2653 C CA . PRO A 1 338 ? 14.414 -4.199 -12.93 1 92.69 338 PRO A CA 1
ATOM 2654 C C . PRO A 1 338 ? 15.711 -4.797 -12.383 1 92.69 338 PRO A C 1
ATOM 2656 O O . PRO A 1 338 ? 16.766 -4.672 -13.016 1 92.69 338 PRO A O 1
ATOM 2659 N N . TYR A 1 339 ? 15.766 -5.469 -11.312 1 93.81 339 TYR A N 1
ATOM 2660 C CA . TYR A 1 339 ? 16.938 -6.035 -10.664 1 93.81 339 TYR A CA 1
ATOM 2661 C C . TYR A 1 339 ? 17.219 -7.449 -11.164 1 93.81 339 TYR A C 1
ATOM 2663 O O . TYR A 1 339 ? 18.281 -8.008 -10.914 1 93.81 339 TYR A O 1
ATOM 2671 N N . CYS A 1 340 ? 16.312 -8.094 -11.844 1 95 340 CYS A N 1
ATOM 2672 C CA . CYS A 1 340 ? 16.406 -9.492 -12.242 1 95 340 CYS A CA 1
ATOM 2673 C C . CYS A 1 340 ? 16.938 -9.617 -13.664 1 95 340 CYS A C 1
ATOM 2675 O O . CYS A 1 340 ? 16.375 -9.023 -14.594 1 95 340 CYS A O 1
ATOM 2677 N N . PRO A 1 341 ? 17.922 -10.438 -13.859 1 94.25 341 PRO A N 1
ATOM 2678 C CA . PRO A 1 341 ? 18.453 -10.641 -15.211 1 94.25 341 PRO A CA 1
ATOM 2679 C C . PRO A 1 341 ? 17.453 -11.297 -16.156 1 94.25 341 PRO A C 1
ATOM 2681 O O . PRO A 1 341 ? 16.641 -12.117 -15.711 1 94.25 341 PRO A O 1
ATOM 2684 N N . LYS A 1 342 ? 17.594 -11 -17.375 1 94.25 342 LYS A N 1
ATOM 2685 C CA . LYS A 1 342 ? 16.672 -11.484 -18.406 1 94.25 342 LYS A CA 1
ATOM 2686 C C . LYS A 1 342 ? 16.656 -13.008 -18.469 1 94.25 342 LYS A C 1
ATOM 2688 O O . LYS A 1 342 ? 15.594 -13.617 -18.594 1 94.25 342 LYS A O 1
ATOM 2693 N N . ASP A 1 343 ? 17.812 -13.695 -18.375 1 93.44 343 ASP A N 1
ATOM 2694 C CA . ASP A 1 343 ? 17.906 -15.148 -18.484 1 93.44 343 ASP A CA 1
ATOM 2695 C C . ASP A 1 343 ? 17.203 -15.836 -17.328 1 93.44 343 ASP A C 1
ATOM 2697 O O . ASP A 1 343 ? 16.688 -16.938 -17.469 1 93.44 343 ASP A O 1
ATOM 2701 N N . VAL A 1 344 ? 17.188 -15.172 -16.234 1 95.44 344 VAL A N 1
ATOM 2702 C CA . VAL A 1 344 ? 16.562 -15.695 -15.031 1 95.44 344 VAL A CA 1
ATOM 2703 C C . VAL A 1 344 ? 15.039 -15.562 -15.148 1 95.44 344 VAL A C 1
ATOM 2705 O O . VAL A 1 344 ? 14.297 -16.375 -14.594 1 95.44 344 VAL A O 1
ATOM 2708 N N . LEU A 1 345 ? 14.562 -14.617 -15.938 1 96.69 345 LEU A N 1
ATOM 2709 C CA . LEU A 1 345 ? 13.141 -14.375 -16.125 1 96.69 345 LEU A CA 1
ATOM 2710 C C . LEU A 1 345 ? 12.57 -15.305 -17.188 1 96.69 345 LEU A C 1
ATOM 2712 O O . LEU A 1 345 ? 11.352 -15.461 -17.297 1 96.69 345 LEU A O 1
ATOM 2716 N N . ASP A 1 346 ? 13.422 -15.914 -17.922 1 95.25 346 ASP A N 1
ATOM 2717 C CA . ASP A 1 346 ? 13 -16.812 -18.984 1 95.25 346 ASP A CA 1
ATOM 2718 C C . ASP A 1 346 ? 12.281 -18.031 -18.406 1 95.25 346 ASP A C 1
ATOM 2720 O O . ASP A 1 346 ? 12.734 -18.625 -17.422 1 95.25 346 ASP A O 1
ATOM 2724 N N . ILE A 1 347 ? 11.203 -18.453 -19.109 1 96.44 347 ILE A N 1
ATOM 2725 C CA . ILE A 1 347 ? 10.367 -19.531 -18.594 1 96.44 347 ILE A CA 1
ATOM 2726 C C . ILE A 1 347 ? 11.148 -20.844 -18.625 1 96.44 347 ILE A C 1
ATOM 2728 O O . ILE A 1 347 ? 10.938 -21.719 -17.766 1 96.44 347 ILE A O 1
ATOM 2732 N N . ASP A 1 348 ? 12.078 -21.047 -19.531 1 94.5 348 ASP A N 1
ATOM 2733 C CA . ASP A 1 348 ? 12.875 -22.266 -19.594 1 94.5 348 ASP A CA 1
ATOM 2734 C C . ASP A 1 348 ? 13.695 -22.469 -18.328 1 94.5 348 ASP A C 1
ATOM 2736 O O . ASP A 1 348 ? 13.875 -23.594 -17.859 1 94.5 348 ASP A O 1
ATOM 2740 N N . TYR A 1 349 ? 14.195 -21.391 -17.859 1 95.94 349 TYR A N 1
ATOM 2741 C CA . TYR A 1 349 ? 14.938 -21.438 -16.594 1 95.94 349 TYR A CA 1
ATOM 2742 C C . TYR A 1 349 ? 13.992 -21.625 -15.414 1 95.94 349 TYR A C 1
ATOM 2744 O O . TYR A 1 349 ? 14.195 -22.516 -14.586 1 95.94 349 TYR A O 1
ATOM 2752 N N . ARG A 1 350 ? 12.977 -20.844 -15.328 1 97.31 350 ARG A N 1
ATOM 2753 C CA . ARG A 1 350 ? 12.047 -20.828 -14.203 1 97.31 350 ARG A CA 1
ATOM 2754 C C . ARG A 1 350 ? 11.32 -22.156 -14.078 1 97.31 350 ARG A C 1
ATOM 2756 O O . ARG A 1 350 ? 11.047 -22.625 -12.969 1 97.31 350 ARG A O 1
ATOM 2763 N N . GLU A 1 351 ? 11 -22.734 -15.172 1 96.5 351 GLU A N 1
ATOM 2764 C CA . GLU A 1 351 ? 10.305 -24.016 -15.172 1 96.5 351 GLU A CA 1
ATOM 2765 C C . GLU A 1 351 ? 11.086 -25.078 -14.398 1 96.5 351 GLU A C 1
ATOM 2767 O O . GLU A 1 351 ? 10.508 -25.875 -13.672 1 96.5 351 GLU A O 1
ATOM 2772 N N . GLN A 1 352 ? 12.398 -25.094 -14.586 1 95.44 352 GLN A N 1
ATOM 2773 C CA . GLN A 1 352 ? 13.234 -26.047 -13.875 1 95.44 352 GLN A CA 1
ATOM 2774 C C . GLN A 1 352 ? 13.133 -25.859 -12.367 1 95.44 352 GLN A C 1
ATOM 2776 O O . GLN A 1 352 ? 13.016 -26.844 -11.617 1 95.44 352 GLN A O 1
ATOM 2781 N N . LEU A 1 353 ? 13.141 -24.656 -11.992 1 97.19 353 LEU A N 1
ATOM 2782 C CA . LEU A 1 353 ? 13.055 -24.344 -10.562 1 97.19 353 LEU A CA 1
ATOM 2783 C C . LEU A 1 353 ? 11.672 -24.672 -10.023 1 97.19 353 LEU A C 1
ATOM 2785 O O . LEU A 1 353 ? 11.539 -25.234 -8.938 1 97.19 353 LEU A O 1
ATOM 2789 N N . LEU A 1 354 ? 10.672 -24.312 -10.742 1 98.06 354 LEU A N 1
ATOM 2790 C CA . LEU A 1 354 ? 9.289 -24.547 -10.328 1 98.06 354 LEU A CA 1
ATOM 2791 C C . LEU A 1 354 ? 9.039 -26.047 -10.117 1 98.06 354 LEU A C 1
ATOM 2793 O O . LEU A 1 354 ? 8.477 -26.438 -9.094 1 98.06 354 LEU A O 1
ATOM 2797 N N . LEU A 1 355 ? 9.422 -26.812 -11.086 1 96.75 355 LEU A N 1
ATOM 2798 C CA . LEU A 1 355 ? 9.18 -28.25 -11 1 96.75 355 LEU A CA 1
ATOM 2799 C C . LEU A 1 355 ? 9.938 -28.859 -9.82 1 96.75 355 LEU A C 1
ATOM 2801 O O . LEU A 1 355 ? 9.398 -29.703 -9.102 1 96.75 355 LEU A O 1
ATOM 2805 N N . LYS A 1 356 ? 11.188 -28.438 -9.68 1 96 356 LYS A N 1
ATOM 2806 C CA . LYS A 1 356 ? 11.945 -28.922 -8.531 1 96 356 LYS A CA 1
ATOM 2807 C C . LYS A 1 356 ? 11.266 -28.547 -7.223 1 96 356 LYS A C 1
ATOM 2809 O O . LYS A 1 356 ? 11.109 -29.391 -6.336 1 96 356 LYS A O 1
ATOM 2814 N N . GLU A 1 357 ? 10.867 -27.297 -7.098 1 98.06 357 GLU A N 1
ATOM 2815 C CA . GLU A 1 357 ? 10.234 -26.828 -5.871 1 98.06 357 GLU A CA 1
ATOM 2816 C C . GLU A 1 357 ? 8.922 -27.562 -5.602 1 98.06 357 GLU A C 1
ATOM 2818 O O . GLU A 1 357 ? 8.719 -28.094 -4.512 1 98.06 357 GLU A O 1
ATOM 2823 N N . LEU A 1 358 ? 8.07 -27.625 -6.551 1 98.38 358 LEU A N 1
ATOM 2824 C CA . LEU A 1 358 ? 6.711 -28.141 -6.367 1 98.38 358 LEU A CA 1
ATOM 2825 C C . LEU A 1 358 ? 6.73 -29.641 -6.09 1 98.38 358 LEU A C 1
ATOM 2827 O O . LEU A 1 358 ? 5.961 -30.141 -5.262 1 98.38 358 LEU A O 1
ATOM 2831 N N . THR A 1 359 ? 7.559 -30.359 -6.805 1 96.19 359 THR A N 1
ATOM 2832 C CA . THR A 1 359 ? 7.629 -31.797 -6.59 1 96.19 359 THR A CA 1
ATOM 2833 C C . THR A 1 359 ? 8.125 -32.125 -5.184 1 96.19 359 THR A C 1
ATOM 2835 O O . THR A 1 359 ? 7.688 -33.094 -4.566 1 96.19 359 THR A O 1
ATOM 2838 N N . GLY A 1 360 ? 9 -31.281 -4.684 1 96.69 360 GLY A N 1
ATOM 2839 C CA . GLY A 1 360 ? 9.602 -31.516 -3.379 1 96.69 360 GLY A CA 1
ATOM 2840 C C . GLY A 1 360 ? 8.625 -31.328 -2.234 1 96.69 360 GLY A C 1
ATOM 2841 O O . GLY A 1 360 ? 8.867 -31.797 -1.118 1 96.69 360 GLY A O 1
ATOM 2842 N N . TYR A 1 361 ? 7.512 -30.703 -2.463 1 98.25 361 TYR A N 1
ATOM 2843 C CA . TYR A 1 361 ? 6.582 -30.406 -1.378 1 98.25 361 TYR A CA 1
ATOM 2844 C C . TYR A 1 361 ? 5.711 -31.625 -1.062 1 98.25 361 TYR A C 1
ATOM 2846 O O . TYR A 1 361 ? 5.039 -31.656 -0.029 1 98.25 361 TYR A O 1
ATOM 2854 N N . ASN A 1 362 ? 5.699 -32.625 -1.973 1 97.69 362 ASN A N 1
ATOM 2855 C CA . ASN A 1 362 ? 4.863 -33.812 -1.742 1 97.69 362 ASN A CA 1
ATOM 2856 C C . ASN A 1 362 ? 3.447 -33.406 -1.325 1 97.69 362 ASN A C 1
ATOM 2858 O O . ASN A 1 362 ? 2.943 -33.875 -0.303 1 97.69 362 ASN A O 1
ATOM 2862 N N . ALA A 1 363 ? 2.834 -32.562 -2.094 1 98.62 363 ALA A N 1
ATOM 2863 C CA . ALA A 1 363 ? 1.52 -32 -1.78 1 98.62 363 ALA A CA 1
ATOM 2864 C C . ALA A 1 363 ? 0.421 -33.031 -2.002 1 98.62 363 ALA A C 1
ATOM 2866 O O . ALA A 1 363 ? 0.587 -33.969 -2.795 1 98.62 363 ALA A O 1
ATOM 2867 N N . ASP A 1 364 ? -0.679 -32.906 -1.236 1 98.81 364 ASP A N 1
ATOM 2868 C CA . ASP A 1 364 ? -1.906 -33.656 -1.5 1 98.81 364 ASP A CA 1
ATOM 2869 C C . ASP A 1 364 ? -2.879 -32.844 -2.342 1 98.81 364 ASP A C 1
ATOM 2871 O O . ASP A 1 364 ? -3.611 -33.375 -3.168 1 98.81 364 ASP A O 1
ATOM 2875 N N . ILE A 1 365 ? -2.957 -31.594 -2.021 1 98.88 365 ILE A N 1
ATOM 2876 C CA . ILE A 1 365 ? -3.705 -30.594 -2.779 1 98.88 365 ILE A CA 1
ATOM 2877 C C . ILE A 1 365 ? -2.803 -29.406 -3.1 1 98.88 365 ILE A C 1
ATOM 2879 O O . ILE A 1 365 ? -2.143 -28.859 -2.211 1 98.88 365 ILE A O 1
ATOM 2883 N N . MET A 1 366 ? -2.756 -29.031 -4.348 1 98.88 366 MET A N 1
ATOM 2884 C CA . MET A 1 366 ? -1.945 -27.906 -4.77 1 98.88 366 MET A CA 1
ATOM 2885 C C . MET A 1 366 ? -2.768 -26.938 -5.613 1 98.88 366 MET A C 1
ATOM 2887 O O . MET A 1 366 ? -3.363 -27.328 -6.617 1 98.88 366 MET A O 1
ATOM 2891 N N . CYS A 1 367 ? -2.867 -25.703 -5.191 1 98.94 367 CYS A N 1
ATOM 2892 C CA . CYS A 1 367 ? -3.561 -24.641 -5.91 1 98.94 367 CYS A CA 1
ATOM 2893 C C . CYS A 1 367 ? -2.57 -23.625 -6.484 1 98.94 367 CYS A C 1
ATOM 2895 O O . CYS A 1 367 ? -1.899 -22.906 -5.738 1 98.94 367 CYS A O 1
ATOM 2897 N N . LEU A 1 368 ? -2.52 -23.547 -7.793 1 98.94 368 LEU A N 1
ATOM 2898 C CA . LEU A 1 368 ? -1.58 -22.656 -8.469 1 98.94 368 LEU A CA 1
ATOM 2899 C C . LEU A 1 368 ? -2.32 -21.562 -9.227 1 98.94 368 LEU A C 1
ATOM 2901 O O . LEU A 1 368 ? -3.396 -21.797 -9.781 1 98.94 368 LEU A O 1
ATOM 2905 N N . GLN A 1 369 ? -1.796 -20.344 -9.227 1 98.88 369 GLN A N 1
ATOM 2906 C CA . GLN A 1 369 ? -2.297 -19.219 -10.008 1 98.88 369 GLN A CA 1
ATOM 2907 C C . GLN A 1 369 ? -1.291 -18.797 -11.07 1 98.88 369 GLN A C 1
ATOM 2909 O O . GLN A 1 369 ? -0.099 -19.094 -10.961 1 98.88 369 GLN A O 1
ATOM 2914 N N . GLU A 1 370 ? -1.803 -18.141 -12.141 1 98.38 370 GLU A N 1
ATOM 2915 C CA . GLU A 1 370 ? -1.009 -17.688 -13.281 1 98.38 370 GLU A CA 1
ATOM 2916 C C . GLU A 1 370 ? -0.266 -18.859 -13.93 1 98.38 370 GLU A C 1
ATOM 2918 O O . GLU A 1 370 ? 0.941 -18.781 -14.172 1 98.38 370 GLU A O 1
ATOM 2923 N N . VAL A 1 371 ? -0.998 -19.875 -14.172 1 98.69 371 VAL A N 1
ATOM 2924 C CA . VAL A 1 371 ? -0.452 -21.047 -14.859 1 98.69 371 VAL A CA 1
ATOM 2925 C C . VAL A 1 371 ? -0.677 -20.922 -16.359 1 98.69 371 VAL A C 1
ATOM 2927 O O . VAL A 1 371 ? -1.816 -20.953 -16.828 1 98.69 371 VAL A O 1
ATOM 2930 N N . GLY A 1 372 ? 0.424 -20.812 -17.047 1 97.81 372 GLY A N 1
ATOM 2931 C CA . GLY A 1 372 ? 0.292 -20.812 -18.5 1 97.81 372 GLY A CA 1
ATOM 2932 C C . GLY A 1 372 ? -0.218 -22.141 -19.047 1 97.81 372 GLY A C 1
ATOM 2933 O O . GLY A 1 372 ? 0.165 -23.203 -18.578 1 97.81 372 GLY A O 1
ATOM 2934 N N . ARG A 1 373 ? -1.045 -22.016 -20.062 1 96.81 373 ARG A N 1
ATOM 2935 C CA . ARG A 1 373 ? -1.625 -23.203 -20.672 1 96.81 373 ARG A CA 1
ATOM 2936 C C . ARG A 1 373 ? -0.539 -24.125 -21.234 1 96.81 373 ARG A C 1
ATOM 2938 O O . ARG A 1 373 ? -0.557 -25.328 -21 1 96.81 373 ARG A O 1
ATOM 2945 N N . LYS A 1 374 ? 0.368 -23.594 -21.984 1 93.19 374 LYS A N 1
ATOM 2946 C CA . LYS A 1 374 ? 1.447 -24.375 -22.578 1 93.19 374 LYS A CA 1
ATOM 2947 C C . LYS A 1 374 ? 2.299 -25.047 -21.5 1 93.19 374 LYS A C 1
ATOM 2949 O O . LYS A 1 374 ? 2.658 -26.219 -21.625 1 93.19 374 LYS A O 1
ATOM 2954 N N . LEU A 1 375 ? 2.615 -24.281 -20.531 1 95.38 375 LEU A N 1
ATOM 2955 C CA . LEU A 1 375 ? 3.406 -24.828 -19.422 1 95.38 375 LEU A CA 1
ATOM 2956 C C . LEU A 1 375 ? 2.678 -25.984 -18.75 1 95.38 375 LEU A C 1
ATOM 2958 O O . LEU A 1 375 ? 3.289 -27 -18.422 1 95.38 375 LEU A O 1
ATOM 2962 N N . PHE A 1 376 ? 1.432 -25.812 -18.5 1 97.12 376 PHE A N 1
ATOM 2963 C CA . PHE A 1 376 ? 0.621 -26.828 -17.859 1 97.12 376 PHE A CA 1
ATOM 2964 C C . PHE A 1 376 ? 0.613 -28.109 -18.688 1 97.12 376 PHE A C 1
ATOM 2966 O O . PHE A 1 376 ? 0.92 -29.188 -18.172 1 97.12 376 PHE A O 1
ATOM 2973 N N . GLU A 1 377 ? 0.316 -28 -19.938 1 93.75 377 GLU A N 1
ATOM 2974 C CA . GLU A 1 377 ? 0.094 -29.141 -20.812 1 93.75 377 GLU A CA 1
ATOM 2975 C C . GLU A 1 377 ? 1.408 -29.828 -21.156 1 93.75 377 GLU A C 1
ATOM 2977 O O . GLU A 1 377 ? 1.47 -31.062 -21.219 1 93.75 377 GLU A O 1
ATOM 2982 N N . SER A 1 378 ? 2.404 -29.047 -21.312 1 88.69 378 SER A N 1
ATOM 2983 C CA . SER A 1 378 ? 3.631 -29.609 -21.859 1 88.69 378 SER A CA 1
ATOM 2984 C C . SER A 1 378 ? 4.578 -30.062 -20.75 1 88.69 378 SER A C 1
ATOM 2986 O O . SER A 1 378 ? 5.414 -30.938 -20.953 1 88.69 378 SER A O 1
ATOM 2988 N N . SER A 1 379 ? 4.395 -29.484 -19.609 1 92 379 SER A N 1
ATOM 2989 C CA . SER A 1 379 ? 5.441 -29.734 -18.625 1 92 379 SER A CA 1
ATOM 2990 C C . SER A 1 379 ? 4.848 -30.062 -17.25 1 92 379 SER A C 1
ATOM 2992 O O . SER A 1 379 ? 5.105 -31.141 -16.703 1 92 379 SER A O 1
ATOM 2994 N N . MET A 1 380 ? 4.043 -29.297 -16.719 1 95.69 380 MET A N 1
ATOM 2995 C CA . MET A 1 380 ? 3.627 -29.406 -15.32 1 95.69 380 MET A CA 1
ATOM 2996 C C . MET A 1 380 ? 2.754 -30.641 -15.109 1 95.69 380 MET A C 1
ATOM 2998 O O . MET A 1 380 ? 3.039 -31.469 -14.242 1 95.69 380 MET A O 1
ATOM 3002 N N . GLU A 1 381 ? 1.707 -30.75 -15.922 1 95.56 381 GLU A N 1
ATOM 3003 C CA . GLU A 1 381 ? 0.774 -31.859 -15.742 1 95.56 381 GLU A CA 1
ATOM 3004 C C . GLU A 1 381 ? 1.471 -33.219 -15.93 1 95.56 381 GLU A C 1
ATOM 3006 O O . GLU A 1 381 ? 1.403 -34.062 -15.055 1 95.56 381 GLU A O 1
ATOM 3011 N N . PRO A 1 382 ? 2.223 -33.438 -17.062 1 88.75 382 PRO A N 1
ATOM 3012 C CA . PRO A 1 382 ? 2.893 -34.719 -17.234 1 88.75 382 PRO A CA 1
ATOM 3013 C C . PRO A 1 382 ? 3.914 -35 -16.125 1 88.75 382 PRO A C 1
ATOM 3015 O O . PRO A 1 382 ? 4.039 -36.125 -15.672 1 88.75 382 PRO A O 1
ATOM 3018 N N . SER A 1 383 ? 4.641 -33.969 -15.695 1 91.12 383 SER A N 1
ATOM 3019 C CA . SER A 1 383 ? 5.68 -34.156 -14.688 1 91.12 383 SER A CA 1
ATOM 3020 C C . SER A 1 383 ? 5.074 -34.5 -13.328 1 91.12 383 SER A C 1
ATOM 3022 O O . SER A 1 383 ? 5.535 -35.406 -12.648 1 91.12 383 SER A O 1
ATOM 3024 N N . LEU A 1 384 ? 4.082 -33.75 -12.945 1 95.56 384 LEU A N 1
ATOM 3025 C CA . LEU A 1 384 ? 3.488 -33.969 -11.633 1 95.56 384 LEU A CA 1
ATOM 3026 C C . LEU A 1 384 ? 2.674 -35.25 -11.609 1 95.56 384 LEU A C 1
ATOM 3028 O O . LEU A 1 384 ? 2.529 -35.875 -10.555 1 95.56 384 LEU A O 1
ATOM 3032 N N . LYS A 1 385 ? 2.176 -35.625 -12.766 1 91.19 385 LYS A N 1
ATOM 3033 C CA . LYS A 1 385 ? 1.505 -36.906 -12.867 1 91.19 385 LYS A CA 1
ATOM 3034 C C . LYS A 1 385 ? 2.451 -38.062 -12.508 1 91.19 385 LYS A C 1
ATOM 3036 O O . LYS A 1 385 ? 2.041 -39.031 -11.875 1 91.19 385 LYS A O 1
ATOM 3041 N N . ASN A 1 386 ? 3.686 -37.906 -12.938 1 84.19 386 ASN A N 1
ATOM 3042 C CA . ASN A 1 386 ? 4.711 -38.875 -12.609 1 84.19 386 ASN A CA 1
ATOM 3043 C C . ASN A 1 386 ? 4.926 -38.969 -11.102 1 84.19 386 ASN A C 1
ATOM 3045 O O . ASN A 1 386 ? 5.383 -40 -10.602 1 84.19 386 ASN A O 1
ATOM 3049 N N . SER A 1 387 ? 4.574 -37.969 -10.406 1 89.25 387 SER A N 1
ATOM 3050 C CA . SER A 1 387 ? 4.734 -37.938 -8.961 1 89.25 387 SER A CA 1
ATOM 3051 C C . SER A 1 387 ? 3.434 -38.312 -8.258 1 89.25 387 SER A C 1
ATOM 3053 O O . SER A 1 387 ? 3.318 -38.188 -7.035 1 89.25 387 SER A O 1
ATOM 3055 N N . GLY A 1 388 ? 2.438 -38.688 -8.977 1 93.44 388 GLY A N 1
ATOM 3056 C CA . GLY A 1 388 ? 1.202 -39.188 -8.398 1 93.44 388 GLY A CA 1
ATOM 3057 C C . GLY A 1 388 ? 0.119 -38.156 -8.289 1 93.44 388 GLY A C 1
ATOM 3058 O O . GLY A 1 388 ? -0.86 -38.312 -7.562 1 93.44 388 GLY A O 1
ATOM 3059 N N . LEU A 1 389 ? 0.302 -37.031 -8.969 1 97.62 389 LEU A N 1
ATOM 3060 C CA . LEU A 1 389 ? -0.699 -36 -8.945 1 97.62 389 LEU A CA 1
ATOM 3061 C C . LEU A 1 389 ? -1.413 -35.875 -10.289 1 97.62 389 LEU A C 1
ATOM 3063 O O . LEU A 1 389 ? -0.81 -36.125 -11.344 1 97.62 389 LEU A O 1
ATOM 3067 N N . ASP A 1 390 ? -2.682 -35.594 -10.234 1 97.75 390 ASP A N 1
ATOM 3068 C CA . ASP A 1 390 ? -3.43 -35.188 -11.422 1 97.75 390 ASP A CA 1
ATOM 3069 C C . ASP A 1 390 ? -3.846 -33.719 -11.359 1 97.75 390 ASP A C 1
ATOM 3071 O O . ASP A 1 390 ? -3.928 -33.156 -10.281 1 97.75 390 ASP A O 1
ATOM 3075 N N . GLY A 1 391 ? -4.047 -33.156 -12.539 1 98.19 391 GLY A N 1
ATOM 3076 C CA . GLY A 1 391 ? -4.234 -31.719 -12.539 1 98.19 391 GLY A CA 1
ATOM 3077 C C . GLY A 1 391 ? -5.445 -31.266 -13.344 1 98.19 391 GLY A C 1
ATOM 3078 O O . GLY A 1 391 ? -5.859 -31.953 -14.281 1 98.19 391 GLY A O 1
ATOM 3079 N N . LEU A 1 392 ? -6.086 -30.172 -12.914 1 98.56 392 LEU A N 1
ATOM 3080 C CA . LEU A 1 392 ? -7.16 -29.453 -13.586 1 98.56 392 LEU A CA 1
ATOM 3081 C C . LEU A 1 392 ? -6.75 -28.016 -13.883 1 98.56 392 LEU A C 1
ATOM 3083 O O . LEU A 1 392 ? -6.258 -27.312 -13 1 98.56 392 LEU A O 1
ATOM 3087 N N . LEU A 1 393 ? -6.883 -27.641 -15.125 1 98.5 393 LEU A N 1
ATOM 3088 C CA . LEU A 1 393 ? -6.574 -26.266 -15.5 1 98.5 393 LEU A CA 1
ATOM 3089 C C . LEU A 1 393 ? -7.844 -25.516 -15.875 1 98.5 393 LEU A C 1
ATOM 3091 O O . LEU A 1 393 ? -8.711 -26.047 -16.562 1 98.5 393 LEU A O 1
ATOM 3095 N N . ARG A 1 394 ? -8.023 -24.328 -15.375 1 98.38 394 ARG A N 1
ATOM 3096 C CA . ARG A 1 394 ? -9.031 -23.375 -15.836 1 98.38 394 ARG A CA 1
ATOM 3097 C C . ARG A 1 394 ? -8.391 -22.031 -16.188 1 98.38 394 ARG A C 1
ATOM 3099 O O . ARG A 1 394 ? -8.031 -21.25 -15.305 1 98.38 394 ARG A O 1
ATOM 3106 N N . CYS A 1 395 ? -8.336 -21.781 -17.5 1 97.88 395 CYS A N 1
ATOM 3107 C CA . CYS A 1 395 ? -7.793 -20.516 -17.953 1 97.88 395 CYS A CA 1
ATOM 3108 C C . CYS A 1 395 ? -8.773 -19.375 -17.656 1 97.88 395 CYS A C 1
ATOM 3110 O O . CYS A 1 395 ? -9.969 -19.609 -17.5 1 97.88 395 CYS A O 1
ATOM 3112 N N . LYS A 1 396 ? -8.289 -18.188 -17.578 1 97.44 396 LYS A N 1
ATOM 3113 C CA . LYS A 1 396 ? -9.117 -17 -17.422 1 97.44 396 LYS A CA 1
ATOM 3114 C C . LYS A 1 396 ? -10.047 -16.797 -18.609 1 97.44 396 LYS A C 1
ATOM 3116 O O . LYS A 1 396 ? -9.852 -17.406 -19.656 1 97.44 396 LYS A O 1
ATOM 3121 N N . HIS A 1 397 ? -10.984 -15.984 -18.375 1 95.44 397 HIS A N 1
ATOM 3122 C CA . HIS A 1 397 ? -12.023 -15.781 -19.375 1 95.44 397 HIS A CA 1
ATOM 3123 C C . HIS A 1 397 ? -11.469 -15.047 -20.594 1 95.44 397 HIS A C 1
ATOM 3125 O O . HIS A 1 397 ? -10.5 -14.297 -20.484 1 95.44 397 HIS A O 1
ATOM 3131 N N . GLY A 1 398 ? -12.055 -15.211 -21.781 1 91.94 398 GLY A N 1
ATOM 3132 C CA . GLY A 1 398 ? -11.711 -14.484 -23 1 91.94 398 GLY A CA 1
ATOM 3133 C C . GLY A 1 398 ? -10.531 -15.078 -23.734 1 91.94 398 GLY A C 1
ATOM 3134 O O . GLY A 1 398 ? -9.758 -14.352 -24.359 1 91.94 398 GLY A O 1
ATOM 3135 N N . ASN A 1 399 ? -10.172 -16.25 -23.562 1 87.44 399 ASN A N 1
ATOM 3136 C CA . ASN A 1 399 ? -9.109 -17 -24.25 1 87.44 399 ASN A CA 1
ATOM 3137 C C . ASN A 1 399 ? -7.727 -16.547 -23.797 1 87.44 399 ASN A C 1
ATOM 3139 O O . ASN A 1 399 ? -6.801 -16.453 -24.594 1 87.44 399 ASN A O 1
ATOM 3143 N N . LEU A 1 400 ? -7.738 -16.078 -22.625 1 91.25 400 LEU A N 1
ATOM 3144 C CA . LEU A 1 400 ? -6.418 -15.797 -22.078 1 91.25 400 LEU A CA 1
ATOM 3145 C C . LEU A 1 400 ? -5.625 -17.078 -21.891 1 91.25 400 LEU A C 1
ATOM 3147 O O . LEU A 1 400 ? -6.184 -18.109 -21.484 1 91.25 400 LEU A O 1
ATOM 3151 N N . ALA A 1 401 ? -4.344 -17.062 -22.094 1 93.38 401 ALA A N 1
ATOM 3152 C CA . ALA A 1 401 ? -3.52 -18.266 -22.172 1 93.38 401 ALA A CA 1
ATOM 3153 C C . ALA A 1 401 ? -2.971 -18.656 -20.797 1 93.38 401 ALA A C 1
ATOM 3155 O O . ALA A 1 401 ? -1.971 -19.359 -20.688 1 93.38 401 ALA A O 1
ATOM 3156 N N . GLU A 1 402 ? -3.465 -18.078 -19.766 1 96.94 402 GLU A N 1
ATOM 3157 C CA . GLU A 1 402 ? -3.066 -18.469 -18.422 1 96.94 402 GLU A CA 1
ATOM 3158 C C . GLU A 1 402 ? -4.254 -18.453 -17.469 1 96.94 402 GLU A C 1
ATOM 3160 O O . GLU A 1 402 ? -5.273 -17.812 -17.75 1 96.94 402 GLU A O 1
ATOM 3165 N N . GLY A 1 403 ? -4.148 -19.203 -16.406 1 98.25 403 GLY A N 1
ATOM 3166 C CA . GLY A 1 403 ? -5.207 -19.25 -15.414 1 98.25 403 GLY A CA 1
ATOM 3167 C C . GLY A 1 403 ? -4.801 -19.984 -14.148 1 98.25 403 GLY A C 1
ATOM 3168 O O . GLY A 1 403 ? -3.68 -19.812 -13.656 1 98.25 403 GLY A O 1
ATOM 3169 N N . GLU A 1 404 ? -5.848 -20.672 -13.562 1 98.69 404 GLU A N 1
ATOM 3170 C CA . GLU A 1 404 ? -5.672 -21.391 -12.305 1 98.69 404 GLU A CA 1
ATOM 3171 C C . GLU A 1 404 ? -5.57 -22.891 -12.531 1 98.69 404 GLU A C 1
ATOM 3173 O O . GLU A 1 404 ? -6.188 -23.438 -13.453 1 98.69 404 GLU A O 1
ATOM 3178 N N . ALA A 1 405 ? -4.781 -23.516 -11.648 1 98.88 405 ALA A N 1
ATOM 3179 C CA . ALA A 1 405 ? -4.676 -24.969 -11.719 1 98.88 405 ALA A CA 1
ATOM 3180 C C . ALA A 1 405 ? -4.766 -25.609 -10.336 1 98.88 405 ALA A C 1
ATOM 3182 O O . ALA A 1 405 ? -4.203 -25.078 -9.367 1 98.88 405 ALA A O 1
ATOM 3183 N N . ILE A 1 406 ? -5.527 -26.688 -10.242 1 98.94 406 ILE A N 1
ATOM 3184 C CA . ILE A 1 406 ? -5.594 -27.5 -9.039 1 98.94 406 ILE A CA 1
ATOM 3185 C C . ILE A 1 406 ? -4.996 -28.875 -9.312 1 98.94 406 ILE A C 1
ATOM 3187 O O . ILE A 1 406 ? -5.363 -29.531 -10.281 1 98.94 406 ILE A O 1
ATOM 3191 N N . PHE A 1 407 ? -4.02 -29.297 -8.539 1 98.88 407 PHE A N 1
ATOM 3192 C CA . PHE A 1 407 ? -3.494 -30.656 -8.555 1 98.88 407 PHE A CA 1
ATOM 3193 C C . PHE A 1 407 ? -3.9 -31.406 -7.293 1 98.88 407 PHE A C 1
ATOM 3195 O O . PHE A 1 407 ? -4.012 -30.812 -6.219 1 98.88 407 PHE A O 1
ATOM 3202 N N . TYR A 1 408 ? -4.156 -32.688 -7.414 1 98.88 408 TYR A N 1
ATOM 3203 C CA . TYR A 1 408 ? -4.527 -33.5 -6.262 1 98.88 408 TYR A CA 1
ATOM 3204 C C . TYR A 1 408 ? -3.854 -34.875 -6.32 1 98.88 408 TYR A C 1
ATOM 3206 O O . TYR A 1 408 ? -3.609 -35.406 -7.406 1 98.88 408 TYR A O 1
ATOM 3214 N N . ARG A 1 409 ? -3.512 -35.375 -5.191 1 98.56 409 ARG A N 1
ATOM 3215 C CA . ARG A 1 409 ? -2.904 -36.688 -5.078 1 98.56 409 ARG A CA 1
ATOM 3216 C C . ARG A 1 409 ? -3.926 -37.781 -5.359 1 98.56 409 ARG A C 1
ATOM 3218 O O . ARG A 1 409 ? -4.902 -37.938 -4.625 1 98.56 409 ARG A O 1
ATOM 3225 N N . THR A 1 410 ? -3.656 -38.656 -6.301 1 97.56 410 THR A N 1
ATOM 3226 C CA . THR A 1 410 ? -4.668 -39.531 -6.871 1 97.56 410 THR A CA 1
ATOM 3227 C C . THR A 1 410 ? -4.879 -40.75 -5.98 1 97.56 410 THR A C 1
ATOM 3229 O O . THR A 1 410 ? -5.895 -41.438 -6.09 1 97.56 410 THR A O 1
ATOM 3232 N N . ASP A 1 411 ? -3.93 -41.125 -5.18 1 96.56 411 ASP A N 1
ATOM 3233 C CA . ASP A 1 411 ? -4.102 -42.281 -4.301 1 96.56 411 ASP A CA 1
ATOM 3234 C C . ASP A 1 411 ? -4.754 -41.875 -2.982 1 96.56 411 ASP A C 1
ATOM 3236 O O . ASP A 1 411 ? -5.074 -42.719 -2.152 1 96.56 411 ASP A O 1
ATOM 3240 N N . LYS A 1 412 ? -5.055 -40.625 -2.807 1 97.62 412 LYS A N 1
ATOM 3241 C CA . LYS A 1 412 ? -5.66 -40.156 -1.566 1 97.62 412 LYS A CA 1
ATOM 3242 C C . LYS A 1 412 ? -7.047 -39.562 -1.818 1 97.62 412 LYS A C 1
ATOM 3244 O O . LYS A 1 412 ? -7.949 -39.719 -0.994 1 97.62 412 LYS A O 1
ATOM 3249 N N . PHE A 1 413 ? -7.203 -38.875 -2.934 1 98 413 PHE A N 1
ATOM 3250 C CA . PHE A 1 413 ? -8.461 -38.188 -3.217 1 98 413 PHE A CA 1
ATOM 3251 C C . PHE A 1 413 ? -9.023 -38.625 -4.566 1 98 413 PHE A C 1
ATOM 3253 O O . PHE A 1 413 ? -8.266 -38.875 -5.508 1 98 413 PHE A O 1
ATOM 3260 N N . ARG A 1 414 ? -10.305 -38.656 -4.625 1 97.81 414 ARG A N 1
ATOM 3261 C CA . ARG A 1 414 ? -11.039 -38.875 -5.871 1 97.81 414 ARG A CA 1
ATOM 3262 C C . ARG A 1 414 ? -11.828 -37.625 -6.273 1 97.81 414 ARG A C 1
ATOM 3264 O O . ARG A 1 414 ? -12.555 -37.062 -5.457 1 97.81 414 ARG A O 1
ATOM 3271 N N . LEU A 1 415 ? -11.688 -37.25 -7.492 1 98.44 415 LEU A N 1
ATOM 3272 C CA . LEU A 1 415 ? -12.43 -36.094 -8 1 98.44 415 LEU A CA 1
ATOM 3273 C C . LEU A 1 415 ? -13.898 -36.469 -8.219 1 98.44 415 LEU A C 1
ATOM 3275 O O . LEU A 1 415 ? -14.211 -37.406 -8.938 1 98.44 415 LEU A O 1
ATOM 3279 N N . LEU A 1 416 ? -14.766 -35.719 -7.582 1 97 416 LEU A N 1
ATOM 3280 C CA . LEU A 1 416 ? -16.203 -35.906 -7.762 1 97 416 LEU A CA 1
ATOM 3281 C C . LEU A 1 416 ? -16.75 -35 -8.852 1 97 416 LEU A C 1
ATOM 3283 O O . LEU A 1 416 ? -17.688 -35.375 -9.57 1 97 416 LEU A O 1
ATOM 3287 N N . GLY A 1 417 ? -16.234 -33.781 -8.898 1 97.5 417 GLY A N 1
ATOM 3288 C CA . GLY A 1 417 ? -16.719 -32.844 -9.906 1 97.5 417 GLY A CA 1
ATOM 3289 C C . GLY A 1 417 ? -15.969 -31.531 -9.914 1 97.5 417 GLY A C 1
ATOM 3290 O O . GLY A 1 417 ? -15.273 -31.203 -8.945 1 97.5 417 GLY A O 1
ATOM 3291 N N . SER A 1 418 ? -16.047 -30.828 -11.039 1 98.31 418 SER A N 1
ATOM 3292 C CA . SER A 1 418 ? -15.484 -29.5 -11.219 1 98.31 418 SER A CA 1
ATOM 3293 C C . SER A 1 418 ? -16.578 -28.484 -11.508 1 98.31 418 SER A C 1
ATOM 3295 O O . SER A 1 418 ? -17.5 -28.75 -12.273 1 98.31 418 SER A O 1
ATOM 3297 N N . HIS A 1 419 ? -16.5 -27.281 -10.883 1 98.62 419 HIS A N 1
ATOM 3298 C CA . HIS A 1 419 ? -17.547 -26.281 -10.945 1 98.62 419 HIS A CA 1
ATOM 3299 C C . HIS A 1 419 ? -16.969 -24.875 -11.141 1 98.62 419 HIS A C 1
ATOM 3301 O O . HIS A 1 419 ? -17.328 -23.953 -10.422 1 98.62 419 HIS A O 1
ATOM 3307 N N . ASP A 1 420 ? -16.109 -24.75 -12.094 1 98.69 420 ASP A N 1
ATOM 3308 C CA . ASP A 1 420 ? -15.422 -23.5 -12.352 1 98.69 420 ASP A CA 1
ATOM 3309 C C . ASP A 1 420 ? -16.375 -22.453 -12.938 1 98.69 420 ASP A C 1
ATOM 3311 O O . ASP A 1 420 ? -17.297 -22.797 -13.688 1 98.69 420 ASP A O 1
ATOM 3315 N N . VAL A 1 421 ? -16.156 -21.156 -12.609 1 98.38 421 VAL A N 1
ATOM 3316 C CA . VAL A 1 421 ? -16.969 -20.109 -13.211 1 98.38 421 VAL A CA 1
ATOM 3317 C C . VAL A 1 421 ? -16.109 -18.875 -13.477 1 98.38 421 VAL A C 1
ATOM 3319 O O . VAL A 1 421 ? -15.102 -18.656 -12.805 1 98.38 421 VAL A O 1
ATOM 3322 N N . ALA A 1 422 ? -16.5 -18.109 -14.461 1 98.38 422 ALA A N 1
ATOM 3323 C CA . ALA A 1 422 ? -15.977 -16.766 -14.703 1 98.38 422 ALA A CA 1
ATOM 3324 C C . ALA A 1 422 ? -16.891 -15.703 -14.109 1 98.38 422 ALA A C 1
ATOM 3326 O O . ALA A 1 422 ? -18.094 -15.719 -14.344 1 98.38 422 ALA A O 1
ATOM 3327 N N . PHE A 1 423 ? -16.359 -14.789 -13.398 1 98.69 423 PHE A N 1
ATOM 3328 C CA . PHE A 1 423 ? -17.172 -13.828 -12.656 1 98.69 423 PHE A CA 1
ATOM 3329 C C . PHE A 1 423 ? -18.047 -13.008 -13.594 1 98.69 423 PHE A C 1
ATOM 3331 O O . PHE A 1 423 ? -19.234 -12.797 -13.336 1 98.69 423 PHE A O 1
ATOM 3338 N N . CYS A 1 424 ? -17.438 -12.5 -14.672 1 97.94 424 CYS A N 1
ATOM 3339 C CA . CYS A 1 424 ? -18.156 -11.625 -15.602 1 97.94 424 CYS A CA 1
ATOM 3340 C C . CYS A 1 424 ? -19.359 -12.344 -16.219 1 97.94 424 CYS A C 1
ATOM 3342 O O . CYS A 1 424 ? -20.406 -11.742 -16.438 1 97.94 424 CYS A O 1
ATOM 3344 N N . GLU A 1 425 ? -19.234 -13.633 -16.422 1 97.19 425 GLU A N 1
ATOM 3345 C CA . GLU A 1 425 ? -20.297 -14.422 -17.016 1 97.19 425 GLU A CA 1
ATOM 3346 C C . GLU A 1 425 ? -21.406 -14.719 -16.016 1 97.19 425 GLU A C 1
ATOM 3348 O O . GLU A 1 425 ? -22.578 -14.492 -16.297 1 97.19 425 GLU A O 1
ATOM 3353 N N . VAL A 1 426 ? -21.062 -15.148 -14.891 1 97.75 426 VAL A N 1
ATOM 3354 C CA . VAL A 1 426 ? -22.062 -15.648 -13.953 1 97.75 426 VAL A CA 1
ATOM 3355 C C . VAL A 1 426 ? -22.781 -14.477 -13.289 1 97.75 426 VAL A C 1
ATOM 3357 O O . VAL A 1 426 ? -23.938 -14.602 -12.859 1 97.75 426 VAL A O 1
ATOM 3360 N N . LEU A 1 427 ? -22.094 -13.344 -13.141 1 97.81 427 LEU A N 1
ATOM 3361 C CA . LEU A 1 427 ? -22.766 -12.18 -12.57 1 97.81 427 LEU A CA 1
ATOM 3362 C C . LEU A 1 427 ? -24.031 -11.836 -13.359 1 97.81 427 LEU A C 1
ATOM 3364 O O . LEU A 1 427 ? -25.047 -11.453 -12.781 1 97.81 427 LEU A O 1
ATOM 3368 N N . GLN A 1 428 ? -23.984 -11.992 -14.625 1 96.06 428 GLN A N 1
ATOM 3369 C CA . GLN A 1 428 ? -25.094 -11.625 -15.508 1 96.06 428 GLN A CA 1
ATOM 3370 C C . GLN A 1 428 ? -26.078 -12.773 -15.648 1 96.06 428 GLN A C 1
ATOM 3372 O O . GLN A 1 428 ? -27.297 -12.547 -15.734 1 96.06 428 GLN A O 1
ATOM 3377 N N . LYS A 1 429 ? -25.656 -13.977 -15.625 1 96.31 429 LYS A N 1
ATOM 3378 C CA . LYS A 1 429 ? -26.469 -15.102 -16.078 1 96.31 429 LYS A CA 1
ATOM 3379 C C . LYS A 1 429 ? -27.031 -15.875 -14.883 1 96.31 429 LYS A C 1
ATOM 3381 O O . LYS A 1 429 ? -28.094 -16.484 -14.984 1 96.31 429 LYS A O 1
ATOM 3386 N N . ASP A 1 430 ? -26.328 -15.922 -13.828 1 97.06 430 ASP A N 1
ATOM 3387 C CA . ASP A 1 430 ? -26.719 -16.75 -12.695 1 97.06 430 ASP A CA 1
ATOM 3388 C C . ASP A 1 430 ? -27.594 -15.961 -11.719 1 97.06 430 ASP A C 1
ATOM 3390 O O . ASP A 1 430 ? -27.141 -15 -11.109 1 97.06 430 ASP A O 1
ATOM 3394 N N . PRO A 1 431 ? -28.812 -16.391 -11.414 1 96.94 431 PRO A N 1
ATOM 3395 C CA . PRO A 1 431 ? -29.703 -15.688 -10.492 1 96.94 431 PRO A CA 1
ATOM 3396 C C . PRO A 1 431 ? -29.156 -15.648 -9.062 1 96.94 431 PRO A C 1
ATOM 3398 O O . PRO A 1 431 ? -29.578 -14.805 -8.266 1 96.94 431 PRO A O 1
ATOM 3401 N N . LEU A 1 432 ? -28.25 -16.484 -8.773 1 96.69 432 LEU A N 1
ATOM 3402 C CA . LEU A 1 432 ? -27.625 -16.531 -7.461 1 96.69 432 LEU A CA 1
ATOM 3403 C C . LEU A 1 432 ? -27.031 -15.164 -7.109 1 96.69 432 LEU A C 1
ATOM 3405 O O . LEU A 1 432 ? -27 -14.781 -5.938 1 96.69 432 LEU A O 1
ATOM 3409 N N . HIS A 1 433 ? -26.562 -14.469 -8.141 1 97.44 433 HIS A N 1
ATOM 3410 C CA . HIS A 1 433 ? -25.828 -13.234 -7.91 1 97.44 433 HIS A CA 1
ATOM 3411 C C . HIS A 1 433 ? -26.672 -12.016 -8.273 1 97.44 433 HIS A C 1
ATOM 3413 O O . HIS A 1 433 ? -26.125 -10.945 -8.555 1 97.44 433 HIS A O 1
ATOM 3419 N N . ARG A 1 434 ? -27.969 -12.07 -8.258 1 96.62 434 ARG A N 1
ATOM 3420 C CA . ARG A 1 434 ? -28.875 -11.008 -8.695 1 96.62 434 ARG A CA 1
ATOM 3421 C C . ARG A 1 434 ? -28.688 -9.758 -7.848 1 96.62 434 ARG A C 1
ATOM 3423 O O . ARG A 1 434 ? -28.656 -8.641 -8.375 1 96.62 434 ARG A O 1
ATOM 3430 N N . ASN A 1 435 ? -28.609 -9.93 -6.562 1 95.94 435 ASN A N 1
ATOM 3431 C CA . ASN A 1 435 ? -28.453 -8.781 -5.668 1 95.94 435 ASN A CA 1
ATOM 3432 C C . ASN A 1 435 ? -27.141 -8.039 -5.945 1 95.94 435 ASN A C 1
ATOM 3434 O O . ASN A 1 435 ? -27.094 -6.812 -5.883 1 95.94 435 ASN A O 1
ATOM 3438 N N . LEU A 1 436 ? -26.125 -8.789 -6.219 1 97.56 436 LEU A N 1
ATOM 3439 C CA . LEU A 1 436 ? -24.828 -8.18 -6.52 1 97.56 436 LEU A CA 1
ATOM 3440 C C . LEU A 1 436 ? -24.875 -7.465 -7.867 1 97.56 436 LEU A C 1
ATOM 3442 O O . LEU A 1 436 ? -24.281 -6.387 -8.023 1 97.56 436 LEU A O 1
ATOM 3446 N N . LEU A 1 437 ? -25.547 -8.062 -8.805 1 97.62 437 LEU A N 1
ATOM 3447 C CA . LEU A 1 437 ? -25.703 -7.426 -10.109 1 97.62 437 LEU A CA 1
ATOM 3448 C C . LEU A 1 437 ? -26.422 -6.094 -9.977 1 97.62 437 LEU A C 1
ATOM 3450 O O . LEU A 1 437 ? -26.031 -5.098 -10.586 1 97.62 437 LEU A O 1
ATOM 3454 N N . GLU A 1 438 ? -27.469 -6.074 -9.219 1 96.62 438 GLU A N 1
ATOM 3455 C CA . GLU A 1 438 ? -28.234 -4.852 -9 1 96.62 438 GLU A CA 1
ATOM 3456 C C . GLU A 1 438 ? -27.359 -3.766 -8.367 1 96.62 438 GLU A C 1
ATOM 3458 O O . GLU A 1 438 ? -27.469 -2.594 -8.734 1 96.62 438 GLU A O 1
ATOM 3463 N N . ALA A 1 439 ? -26.562 -4.168 -7.461 1 95.5 439 ALA A N 1
ATOM 3464 C CA . ALA A 1 439 ? -25.672 -3.215 -6.793 1 95.5 439 ALA A CA 1
ATOM 3465 C C . ALA A 1 439 ? -24.641 -2.656 -7.766 1 95.5 439 ALA A C 1
ATOM 3467 O O . ALA A 1 439 ? -24.453 -1.439 -7.859 1 95.5 439 ALA A O 1
ATOM 3468 N N . VAL A 1 440 ? -23.938 -3.51 -8.492 1 96.5 440 VAL A N 1
ATOM 3469 C CA . VAL A 1 440 ? -22.875 -3.133 -9.422 1 96.5 440 VAL A CA 1
ATOM 3470 C C . VAL A 1 440 ? -23.453 -2.275 -10.539 1 96.5 440 VAL A C 1
ATOM 3472 O O . VAL A 1 440 ? -22.797 -1.353 -11.031 1 96.5 440 VAL A O 1
ATOM 3475 N N . ALA A 1 441 ? -24.703 -2.467 -10.867 1 96.25 441 ALA A N 1
ATOM 3476 C CA . ALA A 1 441 ? -25.344 -1.807 -12 1 96.25 441 ALA A CA 1
ATOM 3477 C C . ALA A 1 441 ? -25.766 -0.389 -11.633 1 96.25 441 ALA A C 1
ATOM 3479 O O . ALA A 1 441 ? -26.156 0.396 -12.508 1 96.25 441 ALA A O 1
ATOM 3480 N N . ARG A 1 442 ? -25.719 -0.059 -10.367 1 95.75 442 ARG A N 1
ATOM 3481 C CA . ARG A 1 442 ? -26.031 1.303 -9.953 1 95.75 442 ARG A CA 1
ATOM 3482 C C . ARG A 1 442 ? -25.047 2.305 -10.547 1 95.75 442 ARG A C 1
ATOM 3484 O O . ARG A 1 442 ? -25.359 3.494 -10.648 1 95.75 442 ARG A O 1
ATOM 3491 N N . SER A 1 443 ? -23.875 1.828 -10.93 1 95.62 443 SER A N 1
ATOM 3492 C CA . SER A 1 443 ? -22.875 2.617 -11.648 1 95.62 443 SER A CA 1
ATOM 3493 C C . SER A 1 443 ? -22.531 1.974 -12.992 1 95.62 443 SER A C 1
ATOM 3495 O O . SER A 1 443 ? -21.969 0.878 -13.031 1 95.62 443 SER A O 1
ATOM 3497 N N . ASP A 1 444 ? -22.75 2.74 -14.031 1 95.94 444 ASP A N 1
ATOM 3498 C CA . ASP A 1 444 ? -22.422 2.23 -15.359 1 95.94 444 ASP A CA 1
ATOM 3499 C C . ASP A 1 444 ? -20.922 1.993 -15.516 1 95.94 444 ASP A C 1
ATOM 3501 O O . ASP A 1 444 ? -20.516 1.021 -16.141 1 95.94 444 ASP A O 1
ATOM 3505 N N . ALA A 1 445 ? -20.219 2.893 -14.922 1 95.62 445 ALA A N 1
ATOM 3506 C CA . ALA A 1 445 ? -18.766 2.777 -15 1 95.62 445 ALA A CA 1
ATOM 3507 C C . ALA A 1 445 ? -18.281 1.521 -14.281 1 95.62 445 ALA A C 1
ATOM 3509 O O . ALA A 1 445 ? -17.422 0.807 -14.789 1 95.62 445 ALA A O 1
ATOM 3510 N N . MET A 1 446 ? -18.812 1.268 -13.172 1 95.69 446 MET A N 1
ATOM 3511 C CA . MET A 1 446 ? -18.453 0.086 -12.398 1 95.69 446 MET A CA 1
ATOM 3512 C C . MET A 1 446 ? -18.844 -1.19 -13.125 1 95.69 446 MET A C 1
ATOM 3514 O O . MET A 1 446 ? -18.062 -2.143 -13.195 1 95.69 446 MET A O 1
ATOM 3518 N N . LEU A 1 447 ? -20.031 -1.228 -13.625 1 97.31 447 LEU A N 1
ATOM 3519 C CA . LEU A 1 447 ? -20.531 -2.396 -14.344 1 97.31 447 LEU A CA 1
ATOM 3520 C C . LEU A 1 447 ? -19.656 -2.713 -15.547 1 97.31 447 LEU A C 1
ATOM 3522 O O . LEU A 1 447 ? -19.281 -3.865 -15.758 1 97.31 447 LEU A O 1
ATOM 3526 N N . LYS A 1 448 ? -19.391 -1.714 -16.312 1 97.12 448 LYS A N 1
ATOM 3527 C CA . LYS A 1 448 ? -18.562 -1.889 -17.5 1 97.12 448 LYS A CA 1
ATOM 3528 C C . LYS A 1 448 ? -17.172 -2.428 -17.125 1 97.12 448 LYS A C 1
ATOM 3530 O O . LYS A 1 448 ? -16.672 -3.35 -17.766 1 97.12 448 LYS A O 1
ATOM 3535 N N . ARG A 1 449 ? -16.609 -1.887 -16.141 1 96.94 449 ARG A N 1
ATOM 3536 C CA . ARG A 1 449 ? -15.289 -2.322 -15.695 1 96.94 449 ARG A CA 1
ATOM 3537 C C . ARG A 1 449 ? -15.328 -3.77 -15.219 1 96.94 449 ARG A C 1
ATOM 3539 O O . ARG A 1 449 ? -14.477 -4.578 -15.602 1 96.94 449 ARG A O 1
ATOM 3546 N N . PHE A 1 450 ? -16.281 -4.066 -14.438 1 97.81 450 PHE A N 1
ATOM 3547 C CA . PHE A 1 450 ? -16.375 -5.406 -13.867 1 97.81 450 PHE A CA 1
ATOM 3548 C C . PHE A 1 450 ? -16.547 -6.449 -14.969 1 97.81 450 PHE A C 1
ATOM 3550 O O . PHE A 1 450 ? -15.891 -7.492 -14.945 1 97.81 450 PHE A O 1
ATOM 3557 N N . LEU A 1 451 ? -17.391 -6.203 -15.891 1 97.69 451 LEU A N 1
ATOM 3558 C CA . LEU A 1 451 ? -17.703 -7.156 -16.953 1 97.69 451 LEU A CA 1
ATOM 3559 C C . LEU A 1 451 ? -16.516 -7.312 -17.906 1 97.69 451 LEU A C 1
ATOM 3561 O O . LEU A 1 451 ? -16.453 -8.281 -18.656 1 97.69 451 LEU A O 1
ATOM 3565 N N . GLY A 1 452 ? -15.609 -6.391 -17.859 1 97.44 452 GLY A N 1
ATOM 3566 C CA . GLY A 1 452 ? -14.422 -6.453 -18.703 1 97.44 452 GLY A CA 1
ATOM 3567 C C . GLY A 1 452 ? -13.305 -7.273 -18.094 1 97.44 452 GLY A C 1
ATOM 3568 O O . GLY A 1 452 ? -12.305 -7.551 -18.75 1 97.44 452 GLY A O 1
ATOM 3569 N N . LEU A 1 453 ? -13.453 -7.719 -16.875 1 97.75 453 LEU A N 1
ATOM 3570 C CA . LEU A 1 453 ? -12.414 -8.477 -16.172 1 97.75 453 LEU A CA 1
ATOM 3571 C C . LEU A 1 453 ? -12.555 -9.969 -16.453 1 97.75 453 LEU A C 1
ATOM 3573 O O . LEU A 1 453 ? -13.672 -10.484 -16.547 1 97.75 453 LEU A O 1
ATOM 3577 N N . ALA A 1 454 ? -11.406 -10.672 -16.469 1 97.75 454 ALA A N 1
ATOM 3578 C CA . ALA A 1 454 ? -11.391 -12.055 -16.938 1 97.75 454 ALA A CA 1
ATOM 3579 C C . ALA A 1 454 ? -11.195 -13.023 -15.766 1 97.75 454 ALA A C 1
ATOM 3581 O O . ALA A 1 454 ? -11.055 -14.234 -15.977 1 97.75 454 ALA A O 1
ATOM 3582 N N . ALA A 1 455 ? -11.219 -12.555 -14.57 1 98 455 ALA A N 1
ATOM 3583 C CA . ALA A 1 455 ? -10.914 -13.391 -13.414 1 98 455 ALA A CA 1
ATOM 3584 C C . ALA A 1 455 ? -11.922 -14.531 -13.281 1 98 455 ALA A C 1
ATOM 3586 O O . ALA A 1 455 ? -13.086 -14.383 -13.656 1 98 455 ALA A O 1
ATOM 3587 N N . VAL A 1 456 ? -11.445 -15.695 -12.758 1 98.69 456 VAL A N 1
ATOM 3588 C CA . VAL A 1 456 ? -12.266 -16.891 -12.562 1 98.69 456 VAL A CA 1
ATOM 3589 C C . VAL A 1 456 ? -12.039 -17.453 -11.164 1 98.69 456 VAL A C 1
ATOM 3591 O O . VAL A 1 456 ? -11.094 -17.062 -10.477 1 98.69 456 VAL A O 1
ATOM 3594 N N . VAL A 1 457 ? -12.938 -18.266 -10.742 1 98.88 457 VAL A N 1
ATOM 3595 C CA . VAL A 1 457 ? -12.703 -19.125 -9.594 1 98.88 457 VAL A CA 1
ATOM 3596 C C . VAL A 1 457 ? -12.852 -20.594 -10 1 98.88 457 VAL A C 1
ATOM 3598 O O . VAL A 1 457 ? -13.82 -20.969 -10.664 1 98.88 457 VAL A O 1
ATOM 3601 N N . GLN A 1 458 ? -11.781 -21.312 -9.672 1 98.81 458 GLN A N 1
ATOM 3602 C CA . GLN A 1 458 ? -11.828 -22.766 -9.812 1 98.81 458 GLN A CA 1
ATOM 3603 C C . GLN A 1 458 ? -12.398 -23.438 -8.562 1 98.81 458 GLN A C 1
ATOM 3605 O O . GLN A 1 458 ? -11.992 -23.109 -7.445 1 98.81 458 GLN A O 1
ATOM 3610 N N . VAL A 1 459 ? -13.391 -24.297 -8.812 1 98.88 459 VAL A N 1
ATOM 3611 C CA . VAL A 1 459 ? -13.961 -25.031 -7.691 1 98.88 459 VAL A CA 1
ATOM 3612 C C . VAL A 1 459 ? -14.031 -26.531 -8.023 1 98.88 459 VAL A C 1
ATOM 3614 O O . VAL A 1 459 ? -14.609 -26.906 -9.039 1 98.88 459 VAL A O 1
ATOM 3617 N N . ALA A 1 460 ? -13.414 -27.344 -7.227 1 98.88 460 ALA A N 1
ATOM 3618 C CA . ALA A 1 460 ? -13.422 -28.797 -7.395 1 98.88 460 ALA A CA 1
ATOM 3619 C C . ALA A 1 460 ? -13.797 -29.5 -6.09 1 98.88 460 ALA A C 1
ATOM 3621 O O . ALA A 1 460 ? -13.375 -29.062 -5.008 1 98.88 460 ALA A O 1
ATOM 3622 N N . VAL A 1 461 ? -14.609 -30.531 -6.199 1 98.5 461 VAL A N 1
ATOM 3623 C CA . VAL A 1 461 ? -15.016 -31.297 -5.027 1 98.5 461 VAL A CA 1
ATOM 3624 C C . VAL A 1 461 ? -14.359 -32.688 -5.055 1 98.5 461 VAL A C 1
ATOM 3626 O O . VAL A 1 461 ? -14.383 -33.375 -6.082 1 98.5 461 VAL A O 1
ATOM 3629 N N . PHE A 1 462 ? -13.75 -33.031 -3.912 1 98.06 462 PHE A N 1
ATOM 3630 C CA . PHE A 1 462 ? -13.023 -34.312 -3.785 1 98.06 462 PHE A CA 1
ATOM 3631 C C . PHE A 1 462 ? -13.594 -35.125 -2.646 1 98.06 462 PHE A C 1
ATOM 3633 O O . PHE A 1 462 ? -14.25 -34.625 -1.745 1 98.06 462 PHE A O 1
ATOM 3640 N N . GLU A 1 463 ? -13.359 -36.406 -2.793 1 96.38 463 GLU A N 1
ATOM 3641 C CA . GLU A 1 463 ? -13.672 -37.344 -1.73 1 96.38 463 GLU A CA 1
ATOM 3642 C C . GLU A 1 463 ? -12.422 -38.094 -1.261 1 96.38 463 GLU A C 1
ATOM 3644 O O . GLU A 1 463 ? -11.586 -38.5 -2.076 1 96.38 463 GLU A O 1
ATOM 3649 N N . LEU A 1 464 ? -12.281 -38.156 0.043 1 96.12 464 LEU A N 1
ATOM 3650 C CA . LEU A 1 464 ? -11.195 -38.969 0.588 1 96.12 464 LEU A CA 1
ATOM 3651 C C . LEU A 1 464 ? -11.43 -40.438 0.315 1 96.12 464 LEU A C 1
ATOM 3653 O O . LEU A 1 464 ? -12.461 -41 0.715 1 96.12 464 LEU A O 1
ATOM 3657 N N . ILE A 1 465 ? -10.461 -41.094 -0.295 1 96.25 465 ILE A N 1
ATOM 3658 C CA . ILE A 1 465 ? -10.641 -42.469 -0.746 1 96.25 465 ILE A CA 1
ATOM 3659 C C . ILE A 1 465 ? -10.781 -43.406 0.461 1 96.25 465 ILE A C 1
ATOM 3661 O O . ILE A 1 465 ? -11.609 -44.312 0.459 1 96.25 465 ILE A O 1
ATOM 3665 N N . SER A 1 466 ? -10.039 -43.188 1.545 1 95.5 466 SER A N 1
ATOM 3666 C CA . SER A 1 466 ? -10.031 -44.031 2.719 1 95.5 466 SER A CA 1
ATOM 3667 C C . SER A 1 466 ? -11.297 -43.844 3.555 1 95.5 466 SER A C 1
ATOM 3669 O O . SER A 1 466 ? -11.656 -44.719 4.352 1 95.5 466 SER A O 1
ATOM 3671 N N . ASP A 1 467 ? -11.969 -42.688 3.4 1 94.19 467 ASP A N 1
ATOM 3672 C CA . ASP A 1 467 ? -13.18 -42.375 4.152 1 94.19 467 ASP A CA 1
ATOM 3673 C C . ASP A 1 467 ? -14.125 -41.5 3.33 1 94.19 467 ASP A C 1
ATOM 3675 O O . ASP A 1 467 ? -14.109 -40.281 3.461 1 94.19 467 ASP A O 1
ATOM 3679 N N . PRO A 1 468 ? -15 -42.094 2.635 1 91 468 PRO A N 1
ATOM 3680 C CA . PRO A 1 468 ? -15.867 -41.375 1.708 1 91 468 PRO A CA 1
ATOM 3681 C C . PRO A 1 468 ? -16.812 -40.406 2.42 1 91 468 PRO A C 1
ATOM 3683 O O . PRO A 1 468 ? -17.469 -39.594 1.769 1 91 468 PRO A O 1
ATOM 3686 N N . SER A 1 469 ? -16.891 -40.469 3.705 1 91.12 469 SER A N 1
ATOM 3687 C CA . SER A 1 469 ? -17.703 -39.531 4.449 1 91.12 469 SER A CA 1
ATOM 3688 C C . SER A 1 469 ? -17 -38.156 4.566 1 91.12 469 SER A C 1
ATOM 3690 O O . SER A 1 469 ? -17.625 -37.188 4.961 1 91.12 469 SER A O 1
ATOM 3692 N N . LYS A 1 470 ? -15.797 -38.156 4.215 1 94.19 470 LYS A N 1
ATOM 3693 C CA . LYS A 1 470 ? -15.023 -36.906 4.23 1 94.19 470 LYS A CA 1
ATOM 3694 C C . LYS A 1 470 ? -14.836 -36.375 2.816 1 94.19 470 LYS A C 1
ATOM 3696 O O . LYS A 1 470 ? -14.188 -37 1.982 1 94.19 470 LYS A O 1
ATOM 3701 N N . ARG A 1 471 ? -15.406 -35.188 2.596 1 95.94 471 ARG A N 1
ATOM 3702 C CA . ARG A 1 471 ? -15.32 -34.531 1.292 1 95.94 471 ARG A CA 1
ATOM 3703 C C . ARG A 1 471 ? -14.719 -33.156 1.416 1 95.94 471 ARG A C 1
ATOM 3705 O O . ARG A 1 471 ? -14.844 -32.5 2.459 1 95.94 471 ARG A O 1
ATOM 3712 N N . LEU A 1 472 ? -14.062 -32.781 0.348 1 97.5 472 LEU A N 1
ATOM 3713 C CA . LEU A 1 472 ? -13.391 -31.484 0.304 1 97.5 472 LEU A CA 1
ATOM 3714 C C . LEU A 1 472 ? -13.867 -30.656 -0.889 1 97.5 472 LEU A C 1
ATOM 3716 O O . LEU A 1 472 ? -13.961 -31.172 -2.006 1 97.5 472 LEU A O 1
ATOM 3720 N N . CYS A 1 473 ? -14.289 -29.453 -0.616 1 98.75 473 CYS A N 1
ATOM 3721 C CA . CYS A 1 473 ? -14.492 -28.469 -1.666 1 98.75 473 CYS A CA 1
ATOM 3722 C C . CYS A 1 473 ? -13.32 -27.5 -1.744 1 98.75 473 CYS A C 1
ATOM 3724 O O . CYS A 1 473 ? -13.125 -26.688 -0.845 1 98.75 473 CYS A O 1
ATOM 3726 N N . ILE A 1 474 ? -12.531 -27.609 -2.834 1 98.94 474 ILE A N 1
ATOM 3727 C CA . ILE A 1 474 ? -11.352 -26.766 -3.023 1 98.94 474 ILE A CA 1
ATOM 3728 C C . ILE A 1 474 ? -11.68 -25.641 -3.99 1 98.94 474 ILE A C 1
ATOM 3730 O O . ILE A 1 474 ? -12.148 -25.875 -5.105 1 98.94 474 ILE A O 1
ATOM 3734 N N . ALA A 1 475 ? -11.461 -24.422 -3.523 1 98.94 475 ALA A N 1
ATOM 3735 C CA . ALA A 1 475 ? -11.586 -23.25 -4.383 1 98.94 475 ALA A CA 1
ATOM 3736 C C . ALA A 1 475 ? -10.242 -22.578 -4.582 1 98.94 475 ALA A C 1
ATOM 3738 O O . ALA A 1 475 ? -9.445 -22.469 -3.645 1 98.94 475 ALA A O 1
ATOM 3739 N N . ASN A 1 476 ? -9.883 -22.203 -5.816 1 98.94 476 ASN A N 1
ATOM 3740 C CA . ASN A 1 476 ? -8.641 -21.562 -6.23 1 98.94 476 ASN A CA 1
ATOM 3741 C C . ASN A 1 476 ? -8.914 -20.328 -7.098 1 98.94 476 ASN A C 1
ATOM 3743 O O . ASN A 1 476 ? -9.695 -20.406 -8.047 1 98.94 476 ASN A O 1
ATOM 3747 N N . THR A 1 477 ? -8.258 -19.141 -6.707 1 98.94 477 THR A N 1
ATOM 3748 C CA . THR A 1 477 ? -8.578 -17.938 -7.477 1 98.94 477 THR A CA 1
ATOM 3749 C C . THR A 1 477 ? -7.41 -16.969 -7.453 1 98.94 477 THR A C 1
ATOM 3751 O O . THR A 1 477 ? -6.469 -17.125 -6.68 1 98.94 477 THR A O 1
ATOM 3754 N N . HIS A 1 478 ? -7.395 -16.078 -8.391 1 98.81 478 HIS A N 1
ATOM 3755 C CA . HIS A 1 478 ? -6.531 -14.906 -8.5 1 98.81 478 HIS A CA 1
ATOM 3756 C C . HIS A 1 478 ? -7.348 -13.641 -8.727 1 98.81 478 HIS A C 1
ATOM 3758 O O . HIS A 1 478 ? -7.75 -13.344 -9.852 1 98.81 478 HIS A O 1
ATOM 3764 N N . LEU A 1 479 ? -7.512 -12.852 -7.688 1 98.75 479 LEU A N 1
ATOM 3765 C CA . LEU A 1 479 ? -8.398 -11.695 -7.738 1 98.75 479 LEU A CA 1
ATOM 3766 C C . LEU A 1 479 ? -7.723 -10.523 -8.445 1 98.75 479 LEU A C 1
ATOM 3768 O O . LEU A 1 479 ? -6.5 -10.523 -8.617 1 98.75 479 LEU A O 1
ATOM 3772 N N . TYR A 1 480 ? -8.602 -9.586 -8.836 1 97.81 480 TYR A N 1
ATOM 3773 C CA . TYR A 1 480 ? -8.148 -8.422 -9.586 1 97.81 480 TYR A CA 1
ATOM 3774 C C . TYR A 1 480 ? -7.078 -7.656 -8.82 1 97.81 480 TYR A C 1
ATOM 3776 O O . TYR A 1 480 ? -7.25 -7.359 -7.633 1 97.81 480 TYR A O 1
ATOM 3784 N N . PHE A 1 481 ? -5.969 -7.168 -9.453 1 95.06 481 PHE A N 1
ATOM 3785 C CA . PHE A 1 481 ? -4.738 -6.758 -8.789 1 95.06 481 PHE A CA 1
ATOM 3786 C C . PHE A 1 481 ? -4.727 -5.25 -8.555 1 95.06 481 PHE A C 1
ATOM 3788 O O . PHE A 1 481 ? -3.965 -4.75 -7.727 1 95.06 481 PHE A O 1
ATOM 3795 N N . HIS A 1 482 ? -5.527 -4.496 -9.102 1 94.06 482 HIS A N 1
ATOM 3796 C CA . HIS A 1 482 ? -5.363 -3.049 -9.141 1 94.06 482 HIS A CA 1
ATOM 3797 C C . HIS A 1 482 ? -5.461 -2.445 -7.746 1 94.06 482 HIS A C 1
ATOM 3799 O O . HIS A 1 482 ? -6.406 -2.732 -7.008 1 94.06 482 HIS A O 1
ATOM 3805 N N . PRO A 1 483 ? -4.52 -1.521 -7.383 1 89.44 483 PRO A N 1
ATOM 3806 C CA . PRO A 1 483 ? -4.453 -0.986 -6.023 1 89.44 483 PRO A CA 1
ATOM 3807 C C . PRO A 1 483 ? -5.73 -0.25 -5.617 1 89.44 483 PRO A C 1
ATOM 3809 O O . PRO A 1 483 ? -6.082 -0.223 -4.434 1 89.44 483 PRO A O 1
ATOM 3812 N N . ARG A 1 484 ? -6.48 0.331 -6.52 1 91.56 484 ARG A N 1
ATOM 3813 C CA . ARG A 1 484 ? -7.688 1.096 -6.227 1 91.56 484 ARG A CA 1
ATOM 3814 C C . ARG A 1 484 ? -8.938 0.329 -6.645 1 91.56 484 ARG A C 1
ATOM 3816 O O . ARG A 1 484 ? -9.867 0.906 -7.219 1 91.56 484 ARG A O 1
ATOM 3823 N N . ALA A 1 485 ? -8.875 -0.957 -6.379 1 95.31 485 ALA A N 1
ATOM 3824 C CA . ALA A 1 485 ? -10.023 -1.749 -6.812 1 95.31 485 ALA A CA 1
ATOM 3825 C C . ALA A 1 485 ? -10.461 -2.729 -5.727 1 95.31 485 ALA A C 1
ATOM 3827 O O . ALA A 1 485 ? -10.852 -3.859 -6.02 1 95.31 485 ALA A O 1
ATOM 3828 N N . SER A 1 486 ? -10.406 -2.291 -4.531 1 95.69 486 SER A N 1
ATOM 3829 C CA . SER A 1 486 ? -10.844 -3.164 -3.445 1 95.69 486 SER A CA 1
ATOM 3830 C C . SER A 1 486 ? -12.328 -3.482 -3.551 1 95.69 486 SER A C 1
ATOM 3832 O O . SER A 1 486 ? -12.758 -4.578 -3.186 1 95.69 486 SER A O 1
ATOM 3834 N N . HIS A 1 487 ? -13.156 -2.564 -4.035 1 95.81 487 HIS A N 1
ATOM 3835 C CA . HIS A 1 487 ? -14.594 -2.783 -4.207 1 95.81 487 HIS A CA 1
ATOM 3836 C C . HIS A 1 487 ? -14.859 -3.9 -5.211 1 95.81 487 HIS A C 1
ATOM 3838 O O . HIS A 1 487 ? -15.789 -4.695 -5.027 1 95.81 487 HIS A O 1
ATOM 3844 N N . ILE A 1 488 ? -14.055 -4.016 -6.211 1 97.38 488 ILE A N 1
ATOM 3845 C CA . ILE A 1 488 ? -14.18 -5.082 -7.199 1 97.38 488 ILE A CA 1
ATOM 3846 C C . ILE A 1 488 ? -13.836 -6.422 -6.559 1 97.38 488 ILE A C 1
ATOM 3848 O O . ILE A 1 488 ? -14.555 -7.406 -6.734 1 97.38 488 ILE A O 1
ATOM 3852 N N . ARG A 1 489 ? -12.719 -6.453 -5.836 1 98.06 489 ARG A N 1
ATOM 3853 C CA . ARG A 1 489 ? -12.297 -7.684 -5.168 1 98.06 489 ARG A CA 1
ATOM 3854 C C . ARG A 1 489 ? -13.352 -8.148 -4.168 1 98.06 489 ARG A C 1
ATOM 3856 O O . ARG A 1 489 ? -13.539 -9.352 -3.973 1 98.06 489 ARG A O 1
ATOM 3863 N N . LEU A 1 490 ? -14.008 -7.195 -3.551 1 97.56 490 LEU A N 1
ATOM 3864 C CA . LEU A 1 490 ? -15.078 -7.535 -2.617 1 97.56 490 LEU A CA 1
ATOM 3865 C C . LEU A 1 490 ? -16.219 -8.227 -3.338 1 97.56 490 LEU A C 1
ATOM 3867 O O . LEU A 1 490 ? -16.75 -9.234 -2.855 1 97.56 490 LEU A O 1
ATOM 3871 N N . ILE A 1 491 ? -16.609 -7.684 -4.445 1 98.06 491 ILE A N 1
ATOM 3872 C CA . ILE A 1 491 ? -17.703 -8.281 -5.219 1 98.06 491 ILE A CA 1
ATOM 3873 C C . ILE A 1 491 ? -17.281 -9.68 -5.676 1 98.06 491 ILE A C 1
ATOM 3875 O O . ILE A 1 491 ? -18.062 -10.633 -5.57 1 98.06 491 ILE A O 1
ATOM 3879 N N . GLN A 1 492 ? -16.094 -9.812 -6.184 1 98.69 492 GLN A N 1
ATOM 3880 C CA . GLN A 1 492 ? -15.594 -11.117 -6.594 1 98.69 492 GLN A CA 1
ATOM 3881 C C . GLN A 1 492 ? -15.633 -12.109 -5.438 1 98.69 492 GLN A C 1
ATOM 3883 O O . GLN A 1 492 ? -16.062 -13.258 -5.605 1 98.69 492 GLN A O 1
ATOM 3888 N N . THR A 1 493 ? -15.156 -11.688 -4.328 1 98.75 493 THR A N 1
ATOM 3889 C CA . THR A 1 493 ? -15.102 -12.555 -3.162 1 98.75 493 THR A CA 1
ATOM 3890 C C . THR A 1 493 ? -16.5 -12.945 -2.707 1 98.75 493 THR A C 1
ATOM 3892 O O . THR A 1 493 ? -16.734 -14.094 -2.312 1 98.75 493 THR A O 1
ATOM 3895 N N . ALA A 1 494 ? -17.391 -11.984 -2.705 1 98.5 494 ALA A N 1
ATOM 3896 C CA . ALA A 1 494 ? -18.781 -12.289 -2.377 1 98.5 494 ALA A CA 1
ATOM 3897 C C . ALA A 1 494 ? -19.344 -13.352 -3.316 1 98.5 494 ALA A C 1
ATOM 3899 O O . ALA A 1 494 ? -20.047 -14.273 -2.877 1 98.5 494 ALA A O 1
ATOM 3900 N N . MET A 1 495 ? -19.078 -13.203 -4.555 1 98.75 495 MET A N 1
ATOM 3901 C CA . MET A 1 495 ? -19.531 -14.18 -5.539 1 98.75 495 MET A CA 1
ATOM 3902 C C . MET A 1 495 ? -18.922 -15.555 -5.262 1 98.75 495 MET A C 1
ATOM 3904 O O . MET A 1 495 ? -19.594 -16.578 -5.402 1 98.75 495 MET A O 1
ATOM 3908 N N . ILE A 1 496 ? -17.672 -15.609 -4.918 1 98.88 496 ILE A N 1
ATOM 3909 C CA . ILE A 1 496 ? -16.984 -16.859 -4.609 1 98.88 496 ILE A CA 1
ATOM 3910 C C . ILE A 1 496 ? -17.688 -17.562 -3.449 1 98.88 496 ILE A C 1
ATOM 3912 O O . ILE A 1 496 ? -17.984 -18.75 -3.529 1 98.88 496 ILE A O 1
ATOM 3916 N N . THR A 1 497 ? -17.938 -16.828 -2.373 1 98.81 497 THR A N 1
ATOM 3917 C CA . THR A 1 497 ? -18.547 -17.422 -1.191 1 98.81 497 THR A CA 1
ATOM 3918 C C . THR A 1 497 ? -19.953 -17.922 -1.498 1 98.81 497 THR A C 1
ATOM 3920 O O . THR A 1 497 ? -20.359 -19 -1.046 1 98.81 497 THR A O 1
ATOM 3923 N N . GLN A 1 498 ? -20.688 -17.141 -2.27 1 98.62 498 GLN A N 1
ATOM 3924 C CA . GLN A 1 498 ? -22.016 -17.578 -2.684 1 98.62 498 GLN A CA 1
ATOM 3925 C C . GLN A 1 498 ? -21.953 -18.859 -3.516 1 98.62 498 GLN A C 1
ATOM 3927 O O . GLN A 1 498 ? -22.719 -19.781 -3.295 1 98.62 498 GLN A O 1
ATOM 3932 N N . HIS A 1 499 ? -21.078 -18.844 -4.449 1 98.75 499 HIS A N 1
ATOM 3933 C CA . HIS A 1 499 ? -20.938 -20 -5.344 1 98.75 499 HIS A CA 1
ATOM 3934 C C . HIS A 1 499 ? -20.516 -21.234 -4.578 1 98.75 499 HIS A C 1
ATOM 3936 O O . HIS A 1 499 ? -21.047 -22.328 -4.801 1 98.75 499 HIS A O 1
ATOM 3942 N N . ILE A 1 500 ? -19.531 -21.172 -3.701 1 98.75 500 ILE A N 1
ATOM 3943 C CA . ILE A 1 500 ? -19.047 -22.281 -2.896 1 98.75 500 ILE A CA 1
ATOM 3944 C C . ILE A 1 500 ? -20.188 -22.859 -2.062 1 98.75 500 ILE A C 1
ATOM 3946 O O . ILE A 1 500 ? -20.375 -24.078 -1.995 1 98.75 500 ILE A O 1
ATOM 3950 N N . GLN A 1 501 ? -20.906 -21.953 -1.429 1 98 501 GLN A N 1
ATOM 3951 C CA . GLN A 1 501 ? -22.016 -22.391 -0.593 1 98 501 GLN A CA 1
ATOM 3952 C C . GLN A 1 501 ? -23.062 -23.156 -1.412 1 98 501 GLN A C 1
ATOM 3954 O O . GLN A 1 501 ? -23.594 -24.172 -0.956 1 98 501 GLN A O 1
ATOM 3959 N N . LYS A 1 502 ? -23.328 -22.641 -2.586 1 97.75 502 LYS A N 1
ATOM 3960 C CA . LYS A 1 502 ? -24.266 -23.328 -3.475 1 97.75 502 LYS A CA 1
ATOM 3961 C C . LYS A 1 502 ? -23.734 -24.719 -3.846 1 97.75 502 LYS A C 1
ATOM 3963 O O . LYS A 1 502 ? -24.469 -25.703 -3.764 1 97.75 502 LYS A O 1
ATOM 3968 N N . VAL A 1 503 ? -22.516 -24.844 -4.285 1 97.75 503 VAL A N 1
ATOM 3969 C CA . VAL A 1 503 ? -21.906 -26.109 -4.68 1 97.75 503 VAL A CA 1
ATOM 3970 C C . VAL A 1 503 ? -21.953 -27.094 -3.516 1 97.75 503 VAL A C 1
ATOM 3972 O O . VAL A 1 503 ? -22.344 -28.25 -3.689 1 97.75 503 VAL A O 1
ATOM 3975 N N . CYS A 1 504 ? -21.562 -26.641 -2.338 1 97.19 504 CYS A N 1
ATOM 3976 C CA . CYS A 1 504 ? -21.562 -27.516 -1.164 1 97.19 504 CYS A CA 1
ATOM 3977 C C . CYS A 1 504 ? -22.969 -28.016 -0.855 1 97.19 504 CYS A C 1
ATOM 3979 O O . CYS A 1 504 ? -23.141 -29.172 -0.473 1 97.19 504 CYS A O 1
ATOM 3981 N N . SER A 1 505 ? -23.953 -27.172 -1.02 1 95.88 505 SER A N 1
ATOM 3982 C CA . SER A 1 505 ? -25.344 -27.547 -0.763 1 95.88 505 SER A CA 1
ATOM 3983 C C . SER A 1 505 ? -25.812 -28.641 -1.725 1 95.88 505 SER A C 1
ATOM 3985 O O . SER A 1 505 ? -26.547 -29.531 -1.339 1 95.88 505 SER A O 1
ATOM 3987 N N . VAL A 1 506 ? -25.422 -28.562 -2.928 1 94.94 506 VAL A N 1
ATOM 3988 C CA . VAL A 1 506 ? -25.781 -29.562 -3.936 1 94.94 506 VAL A CA 1
ATOM 3989 C C . VAL A 1 506 ? -25.25 -30.922 -3.537 1 94.94 506 VAL A C 1
ATOM 3991 O O . VAL A 1 506 ? -25.953 -31.922 -3.6 1 94.94 506 VAL A O 1
ATOM 3994 N N . TYR A 1 507 ? -24.031 -31 -3.115 1 94.56 507 TYR A N 1
ATOM 3995 C CA . TYR A 1 507 ? -23.422 -32.281 -2.73 1 94.56 507 TYR A CA 1
ATOM 3996 C C . TYR A 1 507 ? -24 -32.781 -1.425 1 94.56 507 TYR A C 1
ATOM 3998 O O . TYR A 1 507 ? -24.109 -34 -1.222 1 94.56 507 TYR A O 1
ATOM 4006 N N . GLN A 1 508 ? -24.375 -31.891 -0.551 1 92.25 508 GLN A N 1
ATOM 4007 C CA . GLN A 1 508 ? -25.016 -32.281 0.699 1 92.25 508 GLN A CA 1
ATOM 4008 C C . GLN A 1 508 ? -26.375 -32.938 0.44 1 92.25 508 GLN A C 1
ATOM 4010 O O . GLN A 1 508 ? -26.734 -33.906 1.111 1 92.25 508 GLN A O 1
ATOM 4015 N N . GLU A 1 509 ? -27.109 -32.438 -0.466 1 90.94 509 GLU A N 1
ATOM 4016 C CA . GLU A 1 509 ? -28.438 -32.969 -0.785 1 90.94 509 GLU A CA 1
ATOM 4017 C C . GLU A 1 509 ? -28.344 -34.281 -1.521 1 90.94 509 GLU A C 1
ATOM 4019 O O . GLU A 1 509 ? -29.219 -35.156 -1.351 1 90.94 509 GLU A O 1
ATOM 4024 N N . GLN A 1 510 ? -27.422 -34.5 -2.32 1 85.88 510 GLN A N 1
ATOM 4025 C CA . GLN A 1 510 ? -27.297 -35.688 -3.143 1 85.88 510 GLN A CA 1
ATOM 4026 C C . GLN A 1 510 ? -26.812 -36.875 -2.314 1 85.88 510 GLN A C 1
ATOM 4028 O O . GLN A 1 510 ? -27.203 -38.031 -2.578 1 85.88 510 GLN A O 1
ATOM 4033 N N . ASP A 1 511 ? -25.875 -36.719 -1.471 1 67.62 511 ASP A N 1
ATOM 4034 C CA . ASP A 1 511 ? -25.125 -37.844 -0.913 1 67.62 511 ASP A CA 1
ATOM 4035 C C . ASP A 1 511 ? -25.281 -37.906 0.605 1 67.62 511 ASP A C 1
ATOM 4037 O O . ASP A 1 511 ? -24.312 -37.75 1.343 1 67.62 511 ASP A O 1
ATOM 4041 N N . ASN A 1 512 ? -26.266 -38.375 1.141 1 66.94 512 ASN A N 1
ATOM 4042 C CA . ASN A 1 512 ? -26.469 -38.75 2.529 1 66.94 512 ASN A CA 1
ATOM 4043 C C . ASN A 1 512 ? -26.062 -37.656 3.494 1 66.94 512 ASN A C 1
ATOM 4045 O O . ASN A 1 512 ? -25.453 -37.938 4.535 1 66.94 512 ASN A O 1
ATOM 4049 N N . GLN A 1 513 ? -26.062 -36.469 3.096 1 73.5 513 GLN A N 1
ATOM 4050 C CA . GLN A 1 513 ? -26.047 -35.281 3.967 1 73.5 513 GLN A CA 1
ATOM 4051 C C . GLN A 1 513 ? -24.609 -34.906 4.34 1 73.5 513 GLN A C 1
ATOM 4053 O O . GLN A 1 513 ? -24.375 -34.344 5.41 1 73.5 513 GLN A O 1
ATOM 4058 N N . VAL A 1 514 ? -23.641 -35.469 3.48 1 84.5 514 VAL A N 1
ATOM 4059 C CA . VAL A 1 514 ? -22.281 -35.062 3.797 1 84.5 514 VAL A CA 1
ATOM 4060 C C . VAL A 1 514 ? -21.984 -33.719 3.137 1 84.5 514 VAL A C 1
ATOM 4062 O O . VAL A 1 514 ? -22 -33.594 1.909 1 84.5 514 VAL A O 1
ATOM 4065 N N . LYS A 1 515 ? -21.781 -32.75 3.934 1 91.5 515 LYS A N 1
ATOM 4066 C CA . LYS A 1 515 ? -21.391 -31.422 3.432 1 91.5 515 LYS A CA 1
ATOM 4067 C C . LYS A 1 515 ? -19.875 -31.312 3.291 1 91.5 515 LYS A C 1
ATOM 4069 O O . LYS A 1 515 ? -19.141 -31.516 4.262 1 91.5 515 LYS A O 1
ATOM 4074 N N . PRO A 1 516 ? -19.391 -31.047 2.105 1 97.12 516 PRO A N 1
ATOM 4075 C CA . PRO A 1 516 ? -17.938 -30.922 1.933 1 97.12 516 PRO A CA 1
ATOM 4076 C C . PRO A 1 516 ? -17.344 -29.812 2.789 1 97.12 516 PRO A C 1
ATOM 4078 O O . PRO A 1 516 ? -17.953 -28.766 2.959 1 97.12 516 PRO A O 1
ATOM 4081 N N . ALA A 1 517 ? -16.156 -30.109 3.404 1 97.75 517 ALA A N 1
ATOM 4082 C CA . ALA A 1 517 ? -15.375 -29.062 4.047 1 97.75 517 ALA A CA 1
ATOM 4083 C C . ALA A 1 517 ? -14.695 -28.172 3.006 1 97.75 517 ALA A C 1
ATOM 4085 O O . ALA A 1 517 ? -14.227 -28.656 1.975 1 97.75 517 ALA A O 1
ATOM 4086 N N . VAL A 1 518 ? -14.578 -26.875 3.299 1 98.75 518 VAL A N 1
ATOM 4087 C CA . VAL A 1 518 ? -14.141 -25.938 2.275 1 98.75 518 VAL A CA 1
ATOM 4088 C C . VAL A 1 518 ? -12.719 -25.484 2.564 1 98.75 518 VAL A C 1
ATOM 4090 O O . VAL A 1 518 ? -12.367 -25.203 3.715 1 98.75 518 VAL A O 1
ATOM 4093 N N . VAL A 1 519 ? -11.867 -25.469 1.524 1 98.88 519 VAL A N 1
ATOM 4094 C CA . VAL A 1 519 ? -10.562 -24.797 1.516 1 98.88 519 VAL A CA 1
ATOM 4095 C C . VAL A 1 519 ? -10.492 -23.828 0.347 1 98.88 519 VAL A C 1
ATOM 4097 O O . VAL A 1 519 ? -10.703 -24.203 -0.806 1 98.88 519 VAL A O 1
ATOM 4100 N N . LEU A 1 520 ? -10.305 -22.547 0.616 1 98.94 520 LEU A N 1
ATOM 4101 C CA . LEU A 1 520 ? -10.125 -21.5 -0.391 1 98.94 520 LEU A CA 1
ATOM 4102 C C . LEU A 1 520 ? -8.672 -21.047 -0.442 1 98.94 520 LEU A C 1
ATOM 4104 O O . LEU A 1 520 ? -8.133 -20.562 0.556 1 98.94 520 LEU A O 1
ATOM 4108 N N . CYS A 1 521 ? -8.031 -21.234 -1.577 1 98.81 521 CYS A N 1
ATOM 4109 C CA . CYS A 1 521 ? -6.652 -20.812 -1.8 1 98.81 521 CYS A CA 1
ATOM 4110 C C . CYS A 1 521 ? -6.566 -19.766 -2.9 1 98.81 521 CYS A C 1
ATOM 4112 O O . CYS A 1 521 ? -7.434 -19.703 -3.775 1 98.81 521 CYS A O 1
ATOM 4114 N N . GLY A 1 522 ? -5.484 -18.969 -2.807 1 98.69 522 GLY A N 1
ATOM 4115 C CA . GLY A 1 522 ? -5.207 -18.156 -3.98 1 98.69 522 GLY A CA 1
ATOM 4116 C C . GLY A 1 522 ? -4.488 -16.859 -3.65 1 98.69 522 GLY A C 1
ATOM 4117 O O . GLY A 1 522 ? -4.148 -16.609 -2.494 1 98.69 522 GLY A O 1
ATOM 4118 N N . ASP A 1 523 ? -4.176 -16.141 -4.719 1 98.81 523 ASP A N 1
ATOM 4119 C CA . ASP A 1 523 ? -3.74 -14.75 -4.645 1 98.81 523 ASP A CA 1
ATOM 4120 C C . ASP A 1 523 ? -4.938 -13.797 -4.594 1 98.81 523 ASP A C 1
ATOM 4122 O O . ASP A 1 523 ? -5.523 -13.477 -5.629 1 98.81 523 ASP A O 1
ATOM 4126 N N . LEU A 1 524 ? -5.188 -13.375 -3.4 1 98.69 524 LEU A N 1
ATOM 4127 C CA . LEU A 1 524 ? -6.398 -12.594 -3.209 1 98.69 524 LEU A CA 1
ATOM 4128 C C . LEU A 1 524 ? -6.113 -11.102 -3.381 1 98.69 524 LEU A C 1
ATOM 4130 O O . LEU A 1 524 ? -7.031 -10.281 -3.324 1 98.69 524 LEU A O 1
ATOM 4134 N N . ASN A 1 525 ? -4.859 -10.766 -3.58 1 97.69 525 ASN A N 1
ATOM 4135 C CA . ASN A 1 525 ? -4.457 -9.375 -3.717 1 97.69 525 ASN A CA 1
ATOM 4136 C C . ASN A 1 525 ? -5.035 -8.516 -2.594 1 97.69 525 ASN A C 1
ATOM 4138 O O . ASN A 1 525 ? -5.535 -7.414 -2.844 1 97.69 525 ASN A O 1
ATOM 4142 N N . SER A 1 526 ? -5.039 -9.023 -1.421 1 96.44 526 SER A N 1
ATOM 4143 C CA . SER A 1 526 ? -5.5 -8.375 -0.199 1 96.44 526 SER A CA 1
ATOM 4144 C C . SER A 1 526 ? -4.668 -8.797 1.004 1 96.44 526 SER A C 1
ATOM 4146 O O . SER A 1 526 ? -4.551 -9.992 1.296 1 96.44 526 SER A O 1
ATOM 4148 N N . THR A 1 527 ? -4.109 -7.82 1.64 1 94.69 527 THR A N 1
ATOM 4149 C CA . THR A 1 527 ? -3.338 -8.102 2.848 1 94.69 527 THR A CA 1
ATOM 4150 C C . THR A 1 527 ? -4.266 -8.391 4.023 1 94.69 527 THR A C 1
ATOM 4152 O O . THR A 1 527 ? -5.477 -8.172 3.936 1 94.69 527 THR A O 1
ATOM 4155 N N . PRO A 1 528 ? -3.762 -8.875 5.148 1 94 528 PRO A N 1
ATOM 4156 C CA . PRO A 1 528 ? -4.59 -9.219 6.305 1 94 528 PRO A CA 1
ATOM 4157 C C . PRO A 1 528 ? -5.328 -8.016 6.879 1 94 528 PRO A C 1
ATOM 4159 O O . PRO A 1 528 ? -6.324 -8.172 7.59 1 94 528 PRO A O 1
ATOM 4162 N N . ASP A 1 529 ? -4.926 -6.859 6.586 1 88.75 529 ASP A N 1
ATOM 4163 C CA . ASP A 1 529 ? -5.609 -5.656 7.055 1 88.75 529 ASP A CA 1
ATOM 4164 C C . ASP A 1 529 ? -6.594 -5.137 6.004 1 88.75 529 ASP A C 1
ATOM 4166 O O . ASP A 1 529 ? -7.258 -4.125 6.223 1 88.75 529 ASP A O 1
ATOM 4170 N N . GLY A 1 530 ? -6.699 -5.875 4.949 1 92.56 530 GLY A N 1
ATOM 4171 C CA . GLY A 1 530 ? -7.562 -5.453 3.857 1 92.56 530 GLY A CA 1
ATOM 4172 C C . GLY A 1 530 ? -8.984 -5.961 3.994 1 92.56 530 GLY A C 1
ATOM 4173 O O . GLY A 1 530 ? -9.266 -6.816 4.836 1 92.56 530 GLY A O 1
ATOM 4174 N N . CYS A 1 531 ? -9.859 -5.465 3.131 1 93.81 531 CYS A N 1
ATOM 4175 C CA . CYS A 1 531 ? -11.289 -5.688 3.262 1 93.81 531 CYS A CA 1
ATOM 4176 C C . CYS A 1 531 ? -11.656 -7.109 2.852 1 93.81 531 CYS A C 1
ATOM 4178 O O . CYS A 1 531 ? -12.578 -7.707 3.418 1 93.81 531 CYS A O 1
ATOM 4180 N N . VAL A 1 532 ? -10.961 -7.656 1.867 1 97.19 532 VAL A N 1
ATOM 4181 C CA . VAL A 1 532 ? -11.258 -9.008 1.413 1 97.19 532 VAL A CA 1
ATOM 4182 C C . VAL A 1 532 ? -10.977 -10.008 2.535 1 97.19 532 VAL A C 1
ATOM 4184 O O . VAL A 1 532 ? -11.797 -10.875 2.828 1 97.19 532 VAL A O 1
ATOM 4187 N N . TYR A 1 533 ? -9.789 -9.867 3.117 1 96.38 533 TYR A N 1
ATOM 4188 C CA . TYR A 1 533 ? -9.398 -10.711 4.242 1 96.38 533 TYR A CA 1
ATOM 4189 C C . TYR A 1 533 ? -10.391 -10.57 5.395 1 96.38 533 TYR A C 1
ATOM 4191 O O . TYR A 1 533 ? -10.828 -11.57 5.969 1 96.38 533 TYR A O 1
ATOM 4199 N N . GLU A 1 534 ? -10.766 -9.344 5.691 1 94.5 534 GLU A N 1
ATOM 4200 C CA . GLU A 1 534 ? -11.727 -9.07 6.758 1 94.5 534 GLU A CA 1
ATOM 4201 C C . GLU A 1 534 ? -13.062 -9.758 6.488 1 94.5 534 GLU A C 1
ATOM 4203 O O . GLU A 1 534 ? -13.633 -10.383 7.383 1 94.5 534 GLU A O 1
ATOM 4208 N N . PHE A 1 535 ? -13.609 -9.641 5.332 1 97.94 535 PHE A N 1
ATOM 4209 C CA . PHE A 1 535 ? -14.891 -10.219 4.945 1 97.94 535 PHE A CA 1
ATOM 4210 C C . PHE A 1 535 ? -14.859 -11.734 5.078 1 97.94 535 PHE A C 1
ATOM 4212 O O . PHE A 1 535 ? -15.805 -12.344 5.582 1 97.94 535 PHE A O 1
ATOM 4219 N N . LEU A 1 536 ? -13.742 -12.328 4.68 1 98.62 536 LEU A N 1
ATOM 4220 C CA . LEU A 1 536 ? -13.625 -13.781 4.723 1 98.62 536 LEU A CA 1
ATOM 4221 C C . LEU A 1 536 ? -13.555 -14.281 6.16 1 98.62 536 LEU A C 1
ATOM 4223 O O . LEU A 1 536 ? -14.234 -15.242 6.523 1 98.62 536 LEU A O 1
ATOM 4227 N N . VAL A 1 537 ? -12.781 -13.648 6.992 1 97.5 537 VAL A N 1
ATOM 4228 C CA . VAL A 1 537 ? -12.5 -14.133 8.344 1 97.5 537 VAL A CA 1
ATOM 4229 C C . VAL A 1 537 ? -13.664 -13.781 9.266 1 97.5 537 VAL A C 1
ATOM 4231 O O . VAL A 1 537 ? -14.086 -14.602 10.086 1 97.5 537 VAL A O 1
ATOM 4234 N N . LYS A 1 538 ? -14.289 -12.602 9.094 1 96.25 538 LYS A N 1
ATOM 4235 C CA . LYS A 1 538 ? -15.359 -12.156 9.984 1 96.25 538 LYS A CA 1
ATOM 4236 C C . LYS A 1 538 ? -16.719 -12.656 9.508 1 96.25 538 LYS A C 1
ATOM 4238 O O . LYS A 1 538 ? -17.672 -12.695 10.281 1 96.25 538 LYS A O 1
ATOM 4243 N N . GLY A 1 539 ? -16.828 -12.844 8.242 1 97.88 539 GLY A N 1
ATOM 4244 C CA . GLY A 1 539 ? -18.062 -13.352 7.684 1 97.88 539 GLY A CA 1
ATOM 4245 C C . GLY A 1 539 ? -19.016 -12.258 7.258 1 97.88 539 GLY A C 1
ATOM 4246 O O . GLY A 1 539 ? -20.094 -12.531 6.711 1 97.88 539 GLY A O 1
ATOM 4247 N N . SER A 1 540 ? -18.625 -10.992 7.527 1 97.19 540 SER A N 1
ATOM 4248 C CA . SER A 1 540 ? -19.484 -9.883 7.148 1 97.19 540 SER A CA 1
ATOM 4249 C C . SER A 1 540 ? -18.672 -8.609 6.902 1 97.19 540 SER A C 1
ATOM 4251 O O . SER A 1 540 ? -17.547 -8.484 7.379 1 97.19 540 SER A O 1
ATOM 4253 N N . LEU A 1 541 ? -19.234 -7.707 6.094 1 95.5 541 LEU A N 1
ATOM 4254 C CA . LEU A 1 541 ? -18.703 -6.375 5.836 1 95.5 541 LEU A CA 1
ATOM 4255 C C . LEU A 1 541 ? -19.828 -5.348 5.742 1 95.5 541 LEU A C 1
ATOM 4257 O O . LEU A 1 541 ? -20.844 -5.586 5.082 1 95.5 541 LEU A O 1
ATOM 4261 N N . SER A 1 542 ? -19.625 -4.234 6.398 1 93.19 542 SER A N 1
ATOM 4262 C CA . SER A 1 542 ? -20.625 -3.184 6.488 1 93.19 542 SER A CA 1
ATOM 4263 C C . SER A 1 542 ? -20.797 -2.463 5.156 1 93.19 542 SER A C 1
ATOM 4265 O O . SER A 1 542 ? -19.828 -2.301 4.406 1 93.19 542 SER A O 1
ATOM 4267 N N . GLU A 1 543 ? -22.016 -1.969 4.93 1 93.5 543 GLU A N 1
ATOM 4268 C CA . GLU A 1 543 ? -22.281 -1.16 3.744 1 93.5 543 GLU A CA 1
ATOM 4269 C C . GLU A 1 543 ? -21.562 0.182 3.814 1 93.5 543 GLU A C 1
ATOM 4271 O O . GLU A 1 543 ? -21.406 0.86 2.797 1 93.5 543 GLU A O 1
ATOM 4276 N N . LYS A 1 544 ? -21.094 0.562 4.984 1 91.19 544 LYS A N 1
ATOM 4277 C CA . LYS A 1 544 ? -20.453 1.854 5.188 1 91.19 544 LYS A CA 1
ATOM 4278 C C . LYS A 1 544 ? -18.922 1.73 5.086 1 91.19 544 LYS A C 1
ATOM 4280 O O . LYS A 1 544 ? -18.203 2.67 5.414 1 91.19 544 LYS A O 1
ATOM 4285 N N . SER A 1 545 ? -18.5 0.645 4.586 1 93.62 545 SER A N 1
ATOM 4286 C CA . SER A 1 545 ? -17.062 0.468 4.422 1 93.62 545 SER A CA 1
ATOM 4287 C C . SER A 1 545 ? -16.484 1.464 3.414 1 93.62 545 SER A C 1
ATOM 4289 O O . SER A 1 545 ? -17.094 1.703 2.363 1 93.62 545 SER A O 1
ATOM 4291 N N . VAL A 1 546 ? -15.32 2.031 3.717 1 94.75 546 VAL A N 1
ATOM 4292 C CA . VAL A 1 546 ? -14.68 3.023 2.857 1 94.75 546 VAL A CA 1
ATOM 4293 C C . VAL A 1 546 ? -14.211 2.361 1.564 1 94.75 546 VAL A C 1
ATOM 4295 O O . VAL A 1 546 ? -14.023 3.035 0.548 1 94.75 546 VAL A O 1
ATOM 4298 N N . ASP A 1 547 ? -14.062 1.071 1.549 1 94.5 547 ASP A N 1
ATOM 4299 C CA . ASP A 1 547 ? -13.547 0.324 0.408 1 94.5 547 ASP A CA 1
ATOM 4300 C C . ASP A 1 547 ? -14.484 0.428 -0.792 1 94.5 547 ASP A C 1
ATOM 4302 O O . ASP A 1 547 ? -14.055 0.252 -1.936 1 94.5 547 ASP A O 1
ATOM 4306 N N . TRP A 1 548 ? -15.688 0.746 -0.599 1 95.69 548 TRP A N 1
ATOM 4307 C CA . TRP A 1 548 ? -16.641 0.917 -1.694 1 95.69 548 TRP A CA 1
ATOM 4308 C C . TRP A 1 548 ? -16.297 2.154 -2.52 1 95.69 548 TRP A C 1
ATOM 4310 O O . TRP A 1 548 ? -16.766 2.299 -3.652 1 95.69 548 TRP A O 1
ATOM 4320 N N . TYR A 1 549 ? -15.492 3.057 -1.937 1 94.38 549 TYR A N 1
ATOM 4321 C CA . TYR A 1 549 ? -15.117 4.301 -2.598 1 94.38 549 TYR A CA 1
ATOM 4322 C C . TYR A 1 549 ? -13.727 4.191 -3.211 1 94.38 549 TYR A C 1
ATOM 4324 O O . TYR A 1 549 ? -13.148 5.199 -3.631 1 94.38 549 TYR A O 1
ATOM 4332 N N . SER A 1 550 ? -13.141 3.064 -3.287 1 93.19 550 SER A N 1
ATOM 4333 C CA . SER A 1 550 ? -11.727 2.869 -3.594 1 93.19 550 SER A CA 1
ATOM 4334 C C . SER A 1 550 ? -11.359 3.486 -4.941 1 93.19 550 SER A C 1
ATOM 4336 O O . SER A 1 550 ? -10.227 3.928 -5.141 1 93.19 550 SER A O 1
ATOM 4338 N N . SER A 1 551 ? -12.289 3.572 -5.863 1 91.38 551 SER A N 1
ATOM 4339 C CA . SER A 1 551 ? -11.992 4.129 -7.18 1 91.38 551 SER A CA 1
ATOM 4340 C C . SER A 1 551 ? -12.602 5.516 -7.34 1 91.38 551 SER A C 1
ATOM 4342 O O . SER A 1 551 ? -12.672 6.043 -8.453 1 91.38 551 SER A O 1
ATOM 4344 N N . GLY A 1 552 ? -13.117 6.07 -6.305 1 91.5 552 GLY A N 1
ATOM 4345 C CA . GLY A 1 552 ? -13.719 7.395 -6.383 1 91.5 552 GLY A CA 1
ATOM 4346 C C . GLY A 1 552 ? -15.227 7.355 -6.523 1 91.5 552 GLY A C 1
ATOM 4347 O O . GLY A 1 552 ? -15.844 6.289 -6.426 1 91.5 552 GLY A O 1
ATOM 4348 N N . LYS A 1 553 ? -15.789 8.523 -6.801 1 90.75 553 LYS A N 1
ATOM 4349 C CA . LYS A 1 553 ? -17.234 8.695 -6.832 1 90.75 553 LYS A CA 1
ATOM 4350 C C . LYS A 1 553 ? -17.844 8.062 -8.086 1 90.75 553 LYS A C 1
ATOM 4352 O O . LYS A 1 553 ? -18.969 7.566 -8.055 1 90.75 553 LYS A O 1
ATOM 4357 N N . GLU A 1 554 ? -17.109 8.094 -9.07 1 90.31 554 GLU A N 1
ATOM 4358 C CA . GLU A 1 554 ? -17.641 7.668 -10.367 1 90.31 554 GLU A CA 1
ATOM 4359 C C . GLU A 1 554 ? -18.047 6.195 -10.336 1 90.31 554 GLU A C 1
ATOM 4361 O O . GLU A 1 554 ? -19.062 5.809 -10.93 1 90.31 554 GLU A O 1
ATOM 4366 N N . GLU A 1 555 ? -17.266 5.422 -9.664 1 92.19 555 GLU A N 1
ATOM 4367 C CA . GLU A 1 555 ? -17.547 3.988 -9.641 1 92.19 555 GLU A CA 1
ATOM 4368 C C . GLU A 1 555 ? -18.25 3.58 -8.352 1 92.19 555 GLU A C 1
ATOM 4370 O O . GLU A 1 555 ? -18.484 2.395 -8.109 1 92.19 555 GLU A O 1
ATOM 4375 N N . PHE A 1 556 ? -18.578 4.566 -7.574 1 93.06 556 PHE A N 1
ATOM 4376 C CA . PHE A 1 556 ? -19.312 4.258 -6.355 1 93.06 556 PHE A CA 1
ATOM 4377 C C . PHE A 1 556 ? -20.719 3.793 -6.68 1 93.06 556 PHE A C 1
ATOM 4379 O O . PHE A 1 556 ? -21.484 4.504 -7.344 1 93.06 556 PHE A O 1
ATOM 4386 N N . CYS A 1 557 ? -21.047 2.57 -6.258 1 88.62 557 CYS A N 1
ATOM 4387 C CA . CYS A 1 557 ? -22.344 2.012 -6.582 1 88.62 557 CYS A CA 1
ATOM 4388 C C . CYS A 1 557 ? -23.234 1.954 -5.352 1 88.62 557 CYS A C 1
ATOM 4390 O O . CYS A 1 557 ? -24.234 1.238 -5.336 1 88.62 557 CYS A O 1
ATOM 4392 N N . GLY A 1 558 ? -22.969 2.549 -4.383 1 84.38 558 GLY A N 1
ATOM 4393 C CA . GLY A 1 558 ? -23.703 2.434 -3.125 1 84.38 558 GLY A CA 1
ATOM 4394 C C . GLY A 1 558 ? -23.156 1.341 -2.223 1 84.38 558 GLY A C 1
ATOM 4395 O O . GLY A 1 558 ? -22.562 0.37 -2.701 1 84.38 558 GLY A O 1
ATOM 4396 N N . GLY A 1 559 ? -22.828 1.608 -1.018 1 86.81 559 GLY A N 1
ATOM 4397 C CA . GLY A 1 559 ? -22.391 0.611 -0.054 1 86.81 559 GLY A CA 1
ATOM 4398 C C . GLY A 1 559 ? -23.297 -0.603 0.003 1 86.81 559 GLY A C 1
ATOM 4399 O O . GLY A 1 559 ? -24.516 -0.475 -0.095 1 86.81 559 GLY A O 1
ATOM 4400 N N . VAL A 1 560 ? -22.703 -1.834 -0.138 1 92 560 VAL A N 1
ATOM 4401 C CA . VAL A 1 560 ? -23.438 -3.096 -0.053 1 92 560 VAL A CA 1
ATOM 4402 C C . VAL A 1 560 ? -22.984 -3.867 1.187 1 92 560 VAL A C 1
ATOM 4404 O O . VAL A 1 560 ? -21.781 -4.051 1.414 1 92 560 VAL A O 1
ATOM 4407 N N . ALA A 1 561 ? -24.016 -4.191 1.974 1 95.31 561 ALA A N 1
ATOM 4408 C CA . ALA A 1 561 ? -23.672 -5.086 3.076 1 95.31 561 ALA A CA 1
ATOM 4409 C C . ALA A 1 561 ? -23.453 -6.512 2.576 1 95.31 561 ALA A C 1
ATOM 4411 O O . ALA A 1 561 ? -24.266 -7.043 1.813 1 95.31 561 ALA A O 1
ATOM 4412 N N . LEU A 1 562 ? -22.359 -7.141 2.945 1 97.44 562 LEU A N 1
ATOM 4413 C CA . LEU A 1 562 ? -22.031 -8.492 2.527 1 97.44 562 LEU A CA 1
ATOM 4414 C C . LEU A 1 562 ? -21.984 -9.438 3.723 1 97.44 562 LEU A C 1
ATOM 4416 O O . LEU A 1 562 ? -21.547 -9.047 4.812 1 97.44 562 LEU A O 1
ATOM 4420 N N . THR A 1 563 ? -22.469 -10.672 3.527 1 97.75 563 THR A N 1
ATOM 4421 C CA . THR A 1 563 ? -22.422 -11.695 4.562 1 97.75 563 THR A CA 1
ATOM 4422 C C . THR A 1 563 ? -22.203 -13.078 3.949 1 97.75 563 THR A C 1
ATOM 4424 O O . THR A 1 563 ? -22.531 -13.297 2.781 1 97.75 563 THR A O 1
ATOM 4427 N N . HIS A 1 564 ? -21.578 -13.977 4.641 1 97.62 564 HIS A N 1
ATOM 4428 C CA . HIS A 1 564 ? -21.516 -15.398 4.305 1 97.62 564 HIS A CA 1
ATOM 4429 C C . HIS A 1 564 ? -21.453 -16.25 5.562 1 97.62 564 HIS A C 1
ATOM 4431 O O . HIS A 1 564 ? -21.188 -15.75 6.656 1 97.62 564 HIS A O 1
ATOM 4437 N N . SER A 1 565 ? -21.688 -17.578 5.453 1 96.81 565 SER A N 1
ATOM 4438 C CA . SER A 1 565 ? -21.828 -18.438 6.621 1 96.81 565 SER A CA 1
ATOM 4439 C C . SER A 1 565 ? -20.641 -19.391 6.742 1 96.81 565 SER A C 1
ATOM 4441 O O . SER A 1 565 ? -20.672 -20.312 7.555 1 96.81 565 SER A O 1
ATOM 4443 N N . LEU A 1 566 ? -19.641 -19.234 5.969 1 97.88 566 LEU A N 1
ATOM 4444 C CA . LEU A 1 566 ? -18.469 -20.109 6.02 1 97.88 566 LEU A CA 1
ATOM 4445 C C . LEU A 1 566 ? -17.547 -19.688 7.164 1 97.88 566 LEU A C 1
ATOM 4447 O O . LEU A 1 566 ? -17.141 -18.531 7.254 1 97.88 566 LEU A O 1
ATOM 4451 N N . ASN A 1 567 ? -17.172 -20.594 8.016 1 97.19 567 ASN A N 1
ATOM 4452 C CA . ASN A 1 567 ? -16.328 -20.312 9.164 1 97.19 567 ASN A CA 1
ATOM 4453 C C . ASN A 1 567 ? -14.844 -20.359 8.789 1 97.19 567 ASN A C 1
ATOM 4455 O O . ASN A 1 567 ? -14.102 -21.203 9.297 1 97.19 567 ASN A O 1
ATOM 4459 N N . PHE A 1 568 ? -14.391 -19.422 8.086 1 98.5 568 PHE A N 1
ATOM 4460 C CA . PHE A 1 568 ? -13.039 -19.422 7.535 1 98.5 568 PHE A CA 1
ATOM 4461 C C . PHE A 1 568 ? -12.031 -19.016 8.594 1 98.5 568 PHE A C 1
ATOM 4463 O O . PHE A 1 568 ? -12.273 -18.094 9.367 1 98.5 568 PHE A O 1
ATOM 4470 N N . GLN A 1 569 ? -10.969 -19.688 8.578 1 98.38 569 GLN A N 1
ATOM 4471 C CA . GLN A 1 569 ? -9.742 -19.312 9.281 1 98.38 569 GLN A CA 1
ATOM 4472 C C . GLN A 1 569 ? -8.539 -19.344 8.336 1 98.38 569 GLN A C 1
ATOM 4474 O O . GLN A 1 569 ? -8.516 -20.109 7.371 1 98.38 569 GLN A O 1
ATOM 4479 N N . ASP A 1 570 ? -7.621 -18.469 8.539 1 98.5 570 ASP A N 1
ATOM 4480 C CA . ASP A 1 570 ? -6.398 -18.406 7.746 1 98.5 570 ASP A CA 1
ATOM 4481 C C . ASP A 1 570 ? -5.352 -19.391 8.281 1 98.5 570 ASP A C 1
ATOM 4483 O O . ASP A 1 570 ? -4.855 -19.219 9.398 1 98.5 570 ASP A O 1
ATOM 4487 N N . ALA A 1 571 ? -4.941 -20.375 7.531 1 98.62 571 ALA A N 1
ATOM 4488 C CA . ALA A 1 571 ? -4 -21.391 7.973 1 98.62 571 ALA A CA 1
ATOM 4489 C C . ALA A 1 571 ? -2.611 -20.797 8.203 1 98.62 571 ALA A C 1
ATOM 4491 O O . ALA A 1 571 ? -1.836 -21.312 9.008 1 98.62 571 ALA A O 1
ATOM 4492 N N . CYS A 1 572 ? -2.291 -19.703 7.508 1 98.12 572 CYS A N 1
ATOM 4493 C CA . CYS A 1 572 ? -0.955 -19.125 7.527 1 98.12 572 CYS A CA 1
ATOM 4494 C C . CYS A 1 572 ? -0.996 -17.688 8.031 1 98.12 572 CYS A C 1
ATOM 4496 O O . CYS A 1 572 ? -0.425 -16.797 7.414 1 98.12 572 CYS A O 1
ATOM 4498 N N . GLN A 1 573 ? -1.596 -17.438 9.086 1 94.38 573 GLN A N 1
ATOM 4499 C CA . GLN A 1 573 ? -1.902 -16.109 9.602 1 94.38 573 GLN A CA 1
ATOM 4500 C C . GLN A 1 573 ? -0.631 -15.367 10 1 94.38 573 GLN A C 1
ATOM 4502 O O . GLN A 1 573 ? -0.559 -14.141 9.891 1 94.38 573 GLN A O 1
ATOM 4507 N N . ASP A 1 574 ? 0.456 -16.016 10.398 1 93.5 574 ASP A N 1
ATOM 4508 C CA . ASP A 1 574 ? 1.621 -15.375 11 1 93.5 574 ASP A CA 1
ATOM 4509 C C . ASP A 1 574 ? 2.703 -15.117 9.953 1 93.5 574 ASP A C 1
ATOM 4511 O O . ASP A 1 574 ? 3.812 -14.703 10.289 1 93.5 574 ASP A O 1
ATOM 4515 N N . ILE A 1 575 ? 2.406 -15.281 8.727 1 96.75 575 ILE A N 1
ATOM 4516 C CA . ILE A 1 575 ? 3.381 -15.078 7.66 1 96.75 575 ILE A CA 1
ATOM 4517 C C . ILE A 1 575 ? 3.461 -13.594 7.309 1 96.75 575 ILE A C 1
ATOM 4519 O O . ILE A 1 575 ? 2.436 -12.945 7.094 1 96.75 575 ILE A O 1
ATOM 4523 N N . ALA A 1 576 ? 4.652 -13.047 7.203 1 94.5 576 ALA A N 1
ATOM 4524 C CA . ALA A 1 576 ? 4.883 -11.617 7.051 1 94.5 576 ALA A CA 1
ATOM 4525 C C . ALA A 1 576 ? 4.539 -11.148 5.641 1 94.5 576 ALA A C 1
ATOM 4527 O O . ALA A 1 576 ? 3.904 -10.109 5.457 1 94.5 576 ALA A O 1
ATOM 4528 N N . TYR A 1 577 ? 5.035 -11.859 4.695 1 97.19 577 TYR A N 1
ATOM 4529 C CA . TYR A 1 577 ? 4.754 -11.484 3.314 1 97.19 577 TYR A CA 1
ATOM 4530 C C . TYR A 1 577 ? 4.883 -12.688 2.385 1 97.19 577 TYR A C 1
ATOM 4532 O O . TYR A 1 577 ? 5.543 -13.672 2.725 1 97.19 577 TYR A O 1
ATOM 4540 N N . THR A 1 578 ? 4.223 -12.641 1.233 1 98.69 578 THR A N 1
ATOM 4541 C CA . THR A 1 578 ? 4.332 -13.656 0.187 1 98.69 578 THR A CA 1
ATOM 4542 C C . THR A 1 578 ? 4.766 -13.023 -1.133 1 98.69 578 THR A C 1
ATOM 4544 O O . THR A 1 578 ? 5.008 -13.727 -2.115 1 98.69 578 THR A O 1
ATOM 4547 N N . ASN A 1 579 ? 4.82 -11.719 -1.205 1 98 579 ASN A N 1
ATOM 4548 C CA . ASN A 1 579 ? 5.25 -10.953 -2.365 1 98 579 ASN A CA 1
ATOM 4549 C C . ASN A 1 579 ? 6.258 -9.867 -1.979 1 98 579 ASN A C 1
ATOM 4551 O O . ASN A 1 579 ? 6.074 -9.172 -0.982 1 98 579 ASN A O 1
ATOM 4555 N N . LEU A 1 580 ? 7.352 -9.734 -2.652 1 96.44 580 LEU A N 1
ATOM 4556 C CA . LEU A 1 580 ? 8.367 -8.719 -2.412 1 96.44 580 LEU A CA 1
ATOM 4557 C C . LEU A 1 580 ? 8.984 -8.242 -3.723 1 96.44 580 LEU A C 1
ATOM 4559 O O . LEU A 1 580 ? 9.852 -8.914 -4.285 1 96.44 580 LEU A O 1
ATOM 4563 N N . VAL A 1 581 ? 8.602 -7.082 -4.188 1 95.06 581 VAL A N 1
ATOM 4564 C CA . VAL A 1 581 ? 9.109 -6.461 -5.406 1 95.06 581 VAL A CA 1
ATOM 4565 C C . VAL A 1 581 ? 9.484 -5.008 -5.125 1 95.06 581 VAL A C 1
ATOM 4567 O O . VAL A 1 581 ? 9.367 -4.535 -3.992 1 95.06 581 VAL A O 1
ATOM 4570 N N . ALA A 1 582 ? 9.961 -4.336 -6.199 1 89.31 582 ALA A N 1
ATOM 4571 C CA . ALA A 1 582 ? 10.297 -2.926 -6.043 1 89.31 582 ALA A CA 1
ATOM 4572 C C . ALA A 1 582 ? 9.055 -2.098 -5.707 1 89.31 582 ALA A C 1
ATOM 4574 O O . ALA A 1 582 ? 8.094 -2.078 -6.473 1 89.31 582 ALA A O 1
ATOM 4575 N N . GLY A 1 583 ? 9.086 -1.544 -4.555 1 83.06 583 GLY A N 1
ATOM 4576 C CA . GLY A 1 583 ? 8.008 -0.637 -4.203 1 83.06 583 GLY A CA 1
ATOM 4577 C C . GLY A 1 583 ? 6.883 -1.313 -3.445 1 83.06 583 GLY A C 1
ATOM 4578 O O . GLY A 1 583 ? 5.887 -0.673 -3.098 1 83.06 583 GLY A O 1
ATOM 4579 N N . PHE A 1 584 ? 7 -2.613 -3.238 1 90.69 584 PHE A N 1
ATOM 4580 C CA . PHE A 1 584 ? 5.898 -3.264 -2.535 1 90.69 584 PHE A CA 1
ATOM 4581 C C . PHE A 1 584 ? 6.391 -4.496 -1.787 1 90.69 584 PHE A C 1
ATOM 4583 O O . PHE A 1 584 ? 7.207 -5.258 -2.305 1 90.69 584 PHE A O 1
ATOM 4590 N N . ARG A 1 585 ? 5.895 -4.68 -0.617 1 93.19 585 ARG A N 1
ATOM 4591 C CA . ARG A 1 585 ? 6.07 -5.852 0.233 1 93.19 585 ARG A CA 1
ATOM 4592 C C . ARG A 1 585 ? 4.789 -6.172 0.998 1 93.19 585 ARG A C 1
ATOM 4594 O O . ARG A 1 585 ? 4.277 -5.332 1.741 1 93.19 585 ARG A O 1
ATOM 4601 N N . GLY A 1 586 ? 4.234 -7.477 0.805 1 95.19 586 GLY A N 1
ATOM 4602 C CA . GLY A 1 586 ? 3.018 -7.789 1.539 1 95.19 586 GLY A CA 1
ATOM 4603 C C . GLY A 1 586 ? 2.561 -9.227 1.357 1 95.19 586 GLY A C 1
ATOM 4604 O O . GLY A 1 586 ? 3.004 -9.914 0.434 1 95.19 586 GLY A O 1
ATOM 4605 N N . LYS A 1 587 ? 1.715 -9.68 2.305 1 97.88 587 LYS A N 1
ATOM 4606 C CA . LYS A 1 587 ? 1.074 -10.984 2.197 1 97.88 587 LYS A CA 1
ATOM 4607 C C . LYS A 1 587 ? -0.196 -10.914 1.355 1 97.88 587 LYS A C 1
ATOM 4609 O O . LYS A 1 587 ? -1.206 -10.359 1.797 1 97.88 587 LYS A O 1
ATOM 4614 N N . LEU A 1 588 ? -0.173 -11.547 0.222 1 98.31 588 LEU A N 1
ATOM 4615 C CA . LEU A 1 588 ? -1.296 -11.453 -0.704 1 98.31 588 LEU A CA 1
ATOM 4616 C C . LEU A 1 588 ? -1.957 -12.812 -0.901 1 98.31 588 LEU A C 1
ATOM 4618 O O . LEU A 1 588 ? -3.1 -12.891 -1.358 1 98.31 588 LEU A O 1
ATOM 4622 N N . ASP A 1 589 ? -1.216 -13.828 -0.61 1 98.81 589 ASP A N 1
ATOM 4623 C CA . ASP A 1 589 ? -1.688 -15.195 -0.78 1 98.81 589 ASP A CA 1
ATOM 4624 C C . ASP A 1 589 ? -2.223 -15.766 0.535 1 98.81 589 ASP A C 1
ATOM 4626 O O . ASP A 1 589 ? -1.647 -15.523 1.599 1 98.81 589 ASP A O 1
ATOM 4630 N N . HIS A 1 590 ? -3.316 -16.547 0.385 1 98.81 590 HIS A N 1
ATOM 4631 C CA . HIS A 1 590 ? -3.938 -17.078 1.589 1 98.81 590 HIS A CA 1
ATOM 4632 C C . HIS A 1 590 ? -4.434 -18.5 1.359 1 98.81 590 HIS A C 1
ATOM 4634 O O . HIS A 1 590 ? -4.762 -18.875 0.23 1 98.81 590 HIS A O 1
ATOM 4640 N N . ILE A 1 591 ? -4.414 -19.297 2.402 1 98.88 591 ILE A N 1
ATOM 4641 C CA . ILE A 1 591 ? -5.121 -20.578 2.514 1 98.88 591 ILE A CA 1
ATOM 4642 C C . ILE A 1 591 ? -6.176 -20.484 3.613 1 98.88 591 ILE A C 1
ATOM 4644 O O . ILE A 1 591 ? -5.855 -20.609 4.801 1 98.88 591 ILE A O 1
ATOM 4648 N N . MET A 1 592 ? -7.41 -20.25 3.162 1 98.88 592 MET A N 1
ATOM 4649 C CA . MET A 1 592 ? -8.539 -20.203 4.086 1 98.88 592 MET A CA 1
ATOM 4650 C C . MET A 1 592 ? -9.203 -21.578 4.211 1 98.88 592 MET A C 1
ATOM 4652 O O . MET A 1 592 ? -9.391 -22.266 3.211 1 98.88 592 MET A O 1
ATOM 4656 N N . PHE A 1 593 ? -9.484 -21.984 5.41 1 98.81 593 PHE A N 1
ATOM 4657 C CA . PHE A 1 593 ? -10.141 -23.281 5.629 1 98.81 593 PHE A CA 1
ATOM 4658 C C . PHE A 1 593 ? -11.258 -23.141 6.66 1 98.81 593 PHE A C 1
ATOM 4660 O O . PHE A 1 593 ? -11.281 -22.188 7.434 1 98.81 593 PHE A O 1
ATOM 4667 N N . GLU A 1 594 ? -12.188 -24.047 6.645 1 98.12 594 GLU A N 1
ATOM 4668 C CA . GLU A 1 594 ? -13.258 -24.047 7.641 1 98.12 594 GLU A CA 1
ATOM 4669 C C . GLU A 1 594 ? -12.758 -24.562 8.984 1 98.12 594 GLU A C 1
ATOM 4671 O O . GLU A 1 594 ? -12.609 -25.781 9.172 1 98.12 594 GLU A O 1
ATOM 4676 N N . GLY A 1 595 ? -12.75 -23.719 9.945 1 97 595 GLY A N 1
ATOM 4677 C CA . GLY A 1 595 ? -12.156 -24 11.242 1 97 595 GLY A CA 1
ATOM 4678 C C . GLY A 1 595 ? -13.008 -24.938 12.094 1 97 595 GLY A C 1
ATOM 4679 O O . GLY A 1 595 ? -12.516 -25.531 13.047 1 97 595 GLY A O 1
ATOM 4680 N N . ASP A 1 596 ? -14.242 -25.047 11.789 1 96.25 596 ASP A N 1
ATOM 4681 C CA . ASP A 1 596 ? -15.125 -25.922 12.547 1 96.25 596 ASP A CA 1
ATOM 4682 C C . ASP A 1 596 ? -15 -27.375 12.07 1 96.25 596 ASP A C 1
ATOM 4684 O O . ASP A 1 596 ? -15.406 -28.297 12.773 1 96.25 596 ASP A O 1
ATOM 4688 N N . LYS A 1 597 ? -14.406 -27.594 10.891 1 95.81 597 LYS A N 1
ATOM 4689 C CA . LYS A 1 597 ? -14.32 -28.922 10.289 1 95.81 597 LYS A CA 1
ATOM 4690 C C . LYS A 1 597 ? -12.883 -29.438 10.273 1 95.81 597 LYS A C 1
ATOM 4692 O O . LYS A 1 597 ? -12.641 -30.641 10.219 1 95.81 597 LYS A O 1
ATOM 4697 N N . MET A 1 598 ? -11.953 -28.531 10.25 1 97.81 598 MET A N 1
ATOM 4698 C CA . MET A 1 598 ? -10.547 -28.891 10.125 1 97.81 598 MET A CA 1
ATOM 4699 C C . MET A 1 598 ? -9.688 -28.078 11.086 1 97.81 598 MET A C 1
ATOM 4701 O O . MET A 1 598 ? -10.172 -27.109 11.695 1 97.81 598 MET A O 1
ATOM 4705 N N . LYS A 1 599 ? -8.477 -28.5 11.266 1 98.06 599 LYS A N 1
ATOM 4706 C CA . LYS A 1 599 ? -7.488 -27.766 12.055 1 98.06 599 LYS A CA 1
ATOM 4707 C C . LYS A 1 599 ? -6.121 -27.781 11.375 1 98.06 599 LYS A C 1
ATOM 4709 O O . LYS A 1 599 ? -5.832 -28.672 10.562 1 98.06 599 LYS A O 1
ATOM 4714 N N . VAL A 1 600 ? -5.273 -26.828 11.781 1 98.38 600 VAL A N 1
ATOM 4715 C CA . VAL A 1 600 ? -3.916 -26.75 11.258 1 98.38 600 VAL A CA 1
ATOM 4716 C C . VAL A 1 600 ? -2.986 -27.625 12.102 1 98.38 600 VAL A C 1
ATOM 4718 O O . VAL A 1 600 ? -2.885 -27.438 13.312 1 98.38 600 VAL A O 1
ATOM 4721 N N . ASP A 1 601 ? -2.326 -28.531 11.453 1 97.5 601 ASP A N 1
ATOM 4722 C CA . ASP A 1 601 ? -1.333 -29.344 12.148 1 97.5 601 ASP A CA 1
ATOM 4723 C C . ASP A 1 601 ? 0.041 -28.672 12.117 1 97.5 601 ASP A C 1
ATOM 4725 O O . ASP A 1 601 ? 0.779 -28.719 13.102 1 97.5 601 ASP A O 1
ATOM 4729 N N . ARG A 1 602 ? 0.305 -28.203 10.93 1 96.94 602 ARG A N 1
ATOM 4730 C CA . ARG A 1 602 ? 1.632 -27.625 10.75 1 96.94 602 ARG A CA 1
ATOM 4731 C C . ARG A 1 602 ? 1.638 -26.609 9.609 1 96.94 602 ARG A C 1
ATOM 4733 O O . ARG A 1 602 ? 0.943 -26.797 8.609 1 96.94 602 ARG A O 1
ATOM 4740 N N . VAL A 1 603 ? 2.354 -25.516 9.812 1 98.56 603 VAL A N 1
ATOM 4741 C CA . VAL A 1 603 ? 2.707 -24.594 8.742 1 98.56 603 VAL A CA 1
ATOM 4742 C C . VAL A 1 603 ? 4.195 -24.703 8.43 1 98.56 603 VAL A C 1
ATOM 4744 O O . VAL A 1 603 ? 5.039 -24.547 9.312 1 98.56 603 VAL A O 1
ATOM 4747 N N . ILE A 1 604 ? 4.523 -25.031 7.207 1 98.56 604 ILE A N 1
ATOM 4748 C CA . ILE A 1 604 ? 5.926 -25.188 6.832 1 98.56 604 ILE A CA 1
ATOM 4749 C C . ILE A 1 604 ? 6.613 -23.812 6.875 1 98.56 604 ILE A C 1
ATOM 4751 O O . ILE A 1 604 ? 6.117 -22.844 6.297 1 98.56 604 ILE A O 1
ATOM 4755 N N . PRO A 1 605 ? 7.734 -23.719 7.531 1 97.94 605 PRO A N 1
ATOM 4756 C CA . PRO A 1 605 ? 8.414 -22.438 7.691 1 97.94 605 PRO A CA 1
ATOM 4757 C C . PRO A 1 605 ? 8.797 -21.797 6.355 1 97.94 605 PRO A C 1
ATOM 4759 O O . PRO A 1 605 ? 9.211 -22.5 5.43 1 97.94 605 PRO A O 1
ATOM 4762 N N . MET A 1 606 ? 8.68 -20.5 6.301 1 98.31 606 MET A N 1
ATOM 4763 C CA . MET A 1 606 ? 9.062 -19.75 5.113 1 98.31 606 MET A CA 1
ATOM 4764 C C . MET A 1 606 ? 10.578 -19.562 5.047 1 98.31 606 MET A C 1
ATOM 4766 O O . MET A 1 606 ? 11.266 -19.734 6.051 1 98.31 606 MET A O 1
ATOM 4770 N N . SER A 1 607 ? 11.047 -19.219 3.816 1 97.75 607 SER A N 1
ATOM 4771 C CA . SER A 1 607 ? 12.422 -18.75 3.707 1 97.75 607 SER A CA 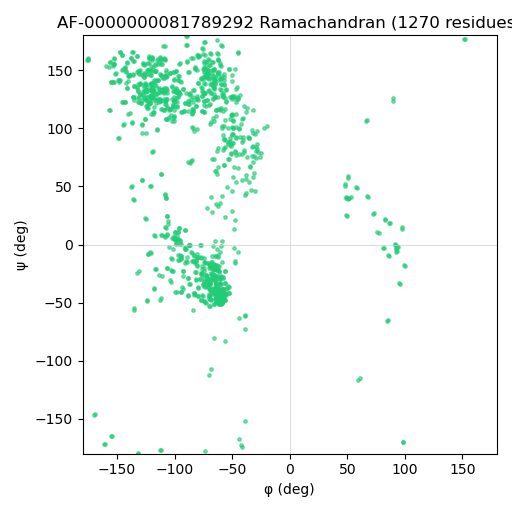1
ATOM 4772 C C . SER A 1 607 ? 12.633 -17.453 4.488 1 97.75 607 SER A C 1
ATOM 4774 O O . SER A 1 607 ? 11.727 -16.625 4.574 1 97.75 607 SER A O 1
ATOM 4776 N N . THR A 1 608 ? 13.828 -17.266 5.016 1 96.5 608 THR A N 1
ATOM 4777 C CA . THR A 1 608 ? 14.117 -16.062 5.797 1 96.5 608 THR A CA 1
ATOM 4778 C C . THR A 1 608 ? 14.188 -14.844 4.891 1 96.5 608 THR A C 1
ATOM 4780 O O . THR A 1 608 ? 14.375 -14.961 3.682 1 96.5 608 THR A O 1
ATOM 4783 N N . HIS A 1 609 ? 14.023 -13.703 5.48 1 94.12 609 HIS A N 1
ATOM 4784 C CA . HIS A 1 609 ? 14.117 -12.445 4.746 1 94.12 609 HIS A CA 1
ATOM 4785 C C . HIS A 1 609 ? 15.477 -12.297 4.074 1 94.12 609 HIS A C 1
ATOM 4787 O O . HIS A 1 609 ? 15.57 -11.789 2.955 1 94.12 609 HIS A O 1
ATOM 4793 N N . GLN A 1 610 ? 16.547 -12.719 4.711 1 93.62 610 GLN A N 1
ATOM 4794 C CA . GLN A 1 610 ? 17.906 -12.656 4.168 1 93.62 610 GLN A CA 1
ATOM 4795 C C . GLN A 1 610 ? 18.031 -13.523 2.922 1 93.62 610 GLN A C 1
ATOM 4797 O O . GLN A 1 610 ? 18.656 -13.117 1.941 1 93.62 610 GLN A O 1
ATOM 4802 N N . GLU A 1 611 ? 17.422 -14.68 2.982 1 96.5 611 GLU A N 1
ATOM 4803 C CA . GLU A 1 611 ? 17.453 -15.57 1.828 1 96.5 611 GLU A CA 1
ATOM 4804 C C . GLU A 1 611 ? 16.703 -14.969 0.644 1 96.5 611 GLU A C 1
ATOM 4806 O O . GLU A 1 611 ? 17.172 -15.039 -0.495 1 96.5 611 GLU A O 1
ATOM 4811 N N . VAL A 1 612 ? 15.602 -14.352 0.935 1 97.25 612 VAL A N 1
ATOM 4812 C CA . VAL A 1 612 ? 14.734 -13.805 -0.101 1 97.25 612 VAL A CA 1
ATOM 4813 C C . VAL A 1 612 ? 15.406 -12.602 -0.759 1 97.25 612 VAL A C 1
ATOM 4815 O O . VAL A 1 612 ? 15.289 -12.406 -1.972 1 97.25 612 VAL A O 1
ATOM 4818 N N . THR A 1 613 ? 16.156 -11.828 -0.016 1 94.44 613 THR A N 1
ATOM 4819 C CA . THR A 1 613 ? 16.719 -10.57 -0.503 1 94.44 613 THR A CA 1
ATOM 4820 C C . THR A 1 613 ? 18.172 -10.75 -0.908 1 94.44 613 THR A C 1
ATOM 4822 O O . THR A 1 613 ? 18.875 -9.766 -1.188 1 94.44 613 THR A O 1
ATOM 4825 N N . ARG A 1 614 ? 18.688 -11.961 -0.865 1 93.75 614 ARG A N 1
ATOM 4826 C CA . ARG A 1 614 ? 20.078 -12.211 -1.254 1 93.75 614 ARG A CA 1
ATOM 4827 C C . ARG A 1 614 ? 20.359 -11.648 -2.645 1 93.75 614 ARG A C 1
ATOM 4829 O O . ARG A 1 614 ? 21.453 -11.156 -2.906 1 93.75 614 ARG A O 1
ATOM 4836 N N . HIS A 1 615 ? 19.453 -11.836 -3.5 1 94.75 615 HIS A N 1
ATOM 4837 C CA . HIS A 1 615 ? 19.531 -11.266 -4.84 1 94.75 615 HIS A CA 1
ATOM 4838 C C . HIS A 1 615 ? 18.531 -10.133 -5.023 1 94.75 615 HIS A C 1
ATOM 4840 O O . HIS A 1 615 ? 17.781 -10.102 -6.004 1 94.75 615 HIS A O 1
ATOM 4846 N N . VAL A 1 616 ? 18.406 -9.273 -4.062 1 94.06 616 VAL A N 1
ATOM 4847 C CA . VAL A 1 616 ? 17.719 -7.988 -4.035 1 94.06 616 VAL A CA 1
ATOM 4848 C C . VAL A 1 616 ? 16.234 -8.203 -3.74 1 94.06 616 VAL A C 1
ATOM 4850 O O . VAL A 1 616 ? 15.719 -7.738 -2.717 1 94.06 616 VAL A O 1
ATOM 4853 N N . ALA A 1 617 ? 15.484 -8.859 -4.648 1 97 617 ALA A N 1
ATOM 4854 C CA . ALA A 1 617 ? 14.047 -9.086 -4.484 1 97 617 ALA A CA 1
ATOM 4855 C C . ALA A 1 617 ? 13.562 -10.219 -5.383 1 97 617 ALA A C 1
ATOM 4857 O O . ALA A 1 617 ? 14.367 -10.992 -5.902 1 97 617 ALA A O 1
ATOM 4858 N N . LEU A 1 618 ? 12.195 -10.383 -5.441 1 98.12 618 LEU A N 1
ATOM 4859 C CA . LEU A 1 618 ? 11.602 -11.453 -6.223 1 98.12 618 LEU A CA 1
ATOM 4860 C C . LEU A 1 618 ? 11.078 -10.938 -7.555 1 98.12 618 LEU A C 1
ATOM 4862 O O . LEU A 1 618 ? 10.617 -9.797 -7.645 1 98.12 618 LEU A O 1
ATOM 4866 N N . PRO A 1 619 ? 11.148 -11.844 -8.57 1 97.75 619 PRO A N 1
ATOM 4867 C CA . PRO A 1 619 ? 11.883 -13.102 -8.711 1 97.75 619 PRO A CA 1
ATOM 4868 C C . PRO A 1 619 ? 13.391 -12.891 -8.805 1 97.75 619 PRO A C 1
ATOM 4870 O O . PRO A 1 619 ? 13.852 -11.766 -8.977 1 97.75 619 PRO A O 1
ATOM 4873 N N . ASN A 1 620 ? 14.086 -13.922 -8.617 1 97.38 620 ASN A N 1
ATOM 4874 C CA . ASN A 1 620 ? 15.539 -13.883 -8.781 1 97.38 620 ASN A CA 1
ATOM 4875 C C . ASN A 1 620 ? 16.094 -15.258 -9.117 1 97.38 620 ASN A C 1
ATOM 4877 O O . ASN A 1 620 ? 15.352 -16.172 -9.484 1 97.38 620 ASN A O 1
ATOM 4881 N N . ALA A 1 621 ? 17.375 -15.5 -9.016 1 96.94 621 ALA A N 1
ATOM 4882 C CA . ALA A 1 621 ? 18.047 -16.688 -9.516 1 96.94 621 ALA A CA 1
ATOM 4883 C C . ALA A 1 621 ? 17.625 -17.938 -8.742 1 96.94 621 ALA A C 1
ATOM 4885 O O . ALA A 1 621 ? 17.75 -19.062 -9.234 1 96.94 621 ALA A O 1
ATOM 4886 N N . VAL A 1 622 ? 17.078 -17.734 -7.551 1 98.06 622 VAL A N 1
ATOM 4887 C CA . VAL A 1 622 ? 16.797 -18.922 -6.738 1 98.06 622 VAL A CA 1
ATOM 4888 C C . VAL A 1 622 ? 15.312 -18.984 -6.402 1 98.06 622 VAL A C 1
ATOM 4890 O O . VAL A 1 622 ? 14.844 -19.953 -5.809 1 98.06 622 VAL A O 1
ATOM 4893 N N . PHE A 1 623 ? 14.562 -17.938 -6.762 1 98.5 623 PHE A N 1
ATOM 4894 C CA . PHE A 1 623 ? 13.109 -17.891 -6.645 1 98.5 623 PHE A CA 1
ATOM 4895 C C . PHE A 1 623 ? 12.461 -17.594 -7.992 1 98.5 623 PHE A C 1
ATOM 4897 O O . PHE A 1 623 ? 12.547 -16.469 -8.484 1 98.5 623 PHE A O 1
ATOM 4904 N N . PRO A 1 624 ? 11.688 -18.516 -8.477 1 98.12 624 PRO A N 1
ATOM 4905 C CA . PRO A 1 624 ? 11.219 -18.391 -9.859 1 98.12 624 PRO A CA 1
ATOM 4906 C C . PRO A 1 624 ? 9.992 -17.484 -9.984 1 98.12 624 PRO A C 1
ATOM 4908 O O . PRO A 1 624 ? 9.562 -17.172 -11.102 1 98.12 624 PRO A O 1
ATOM 4911 N N . SER A 1 625 ? 9.344 -17.062 -8.969 1 98.69 625 SER A N 1
ATOM 4912 C CA . SER A 1 625 ? 8.148 -16.234 -8.961 1 98.69 625 SER A CA 1
ATOM 4913 C C . SER A 1 625 ? 8.328 -15.016 -8.062 1 98.69 625 SER A C 1
ATOM 4915 O O . SER A 1 625 ? 9.164 -15.023 -7.16 1 98.69 625 SER A O 1
ATOM 4917 N N . ASP A 1 626 ? 7.535 -13.969 -8.383 1 98.19 626 ASP A N 1
ATOM 4918 C CA . ASP A 1 626 ? 7.543 -12.805 -7.5 1 98.19 626 ASP A CA 1
ATOM 4919 C C . ASP A 1 626 ? 6.719 -13.062 -6.238 1 98.19 626 ASP A C 1
ATOM 4921 O O . ASP A 1 626 ? 6.602 -12.188 -5.379 1 98.19 626 ASP A O 1
ATOM 4925 N N . HIS A 1 627 ? 6.137 -14.219 -6.102 1 98.81 627 HIS A N 1
ATOM 4926 C CA . HIS A 1 627 ? 5.457 -14.688 -4.898 1 98.81 627 HIS A CA 1
ATOM 4927 C C . HIS A 1 627 ? 6.207 -15.844 -4.254 1 98.81 627 HIS A C 1
ATOM 4929 O O . HIS A 1 627 ? 7.055 -16.469 -4.891 1 98.81 627 HIS A O 1
ATOM 4935 N N . LEU A 1 628 ? 5.922 -16.078 -2.998 1 98.88 628 LEU A N 1
ATOM 4936 C CA . LEU A 1 628 ? 6.371 -17.25 -2.262 1 98.88 628 LEU A CA 1
ATOM 4937 C C . LEU A 1 628 ? 5.219 -18.219 -2.029 1 98.88 628 LEU A C 1
ATOM 4939 O O . LEU A 1 628 ? 4.086 -17.797 -1.786 1 98.88 628 LEU A O 1
ATOM 4943 N N . SER A 1 629 ? 5.531 -19.453 -2.064 1 98.88 629 SER A N 1
ATOM 4944 C CA . SER A 1 629 ? 4.496 -20.469 -1.867 1 98.88 629 SER A CA 1
ATOM 4945 C C . SER A 1 629 ? 4.133 -20.609 -0.393 1 98.88 629 SER A C 1
ATOM 4947 O O . SER A 1 629 ? 5 -20.516 0.478 1 98.88 629 SER A O 1
ATOM 4949 N N . LEU A 1 630 ? 2.846 -20.828 -0.163 1 98.94 630 LEU A N 1
ATOM 4950 C CA . LEU A 1 630 ? 2.354 -21.219 1.153 1 98.94 630 LEU A CA 1
ATOM 4951 C C . LEU A 1 630 ? 2.148 -22.734 1.232 1 98.94 630 LEU A C 1
ATOM 4953 O O . LEU A 1 630 ? 1.59 -23.328 0.313 1 98.94 630 LEU A O 1
ATOM 4957 N N . VAL A 1 631 ? 2.678 -23.344 2.311 1 98.88 631 VAL A N 1
ATOM 4958 C CA . VAL A 1 631 ? 2.541 -24.781 2.52 1 98.88 631 VAL A CA 1
ATOM 4959 C C . VAL A 1 631 ? 2.08 -25.062 3.949 1 98.88 631 VAL A C 1
ATOM 4961 O O . VAL A 1 631 ? 2.697 -24.594 4.91 1 98.88 631 VAL A O 1
ATOM 4964 N N . CYS A 1 632 ? 0.993 -25.812 4.082 1 98.81 632 CYS A N 1
ATOM 4965 C CA . CYS A 1 632 ? 0.524 -26.188 5.41 1 98.81 632 CYS A CA 1
ATOM 4966 C C . CYS A 1 632 ? -0.09 -27.578 5.395 1 98.81 632 CYS A C 1
ATOM 4968 O O . CYS A 1 632 ? -0.327 -28.141 4.324 1 98.81 632 CYS A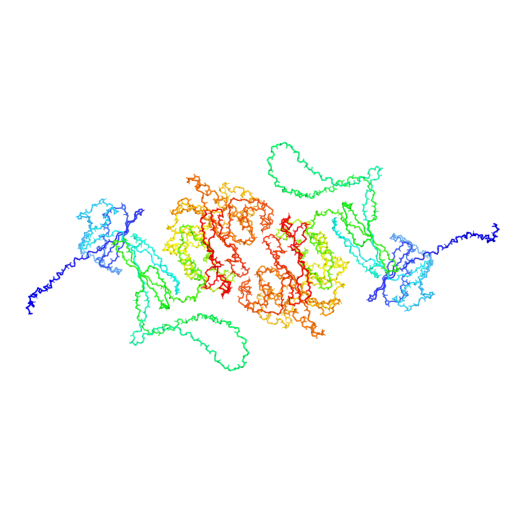 O 1
ATOM 4970 N N . GLU A 1 633 ? -0.232 -28.141 6.535 1 98.75 633 GLU A N 1
ATOM 4971 C CA . GLU A 1 633 ? -0.887 -29.438 6.738 1 98.75 633 GLU A CA 1
ATOM 4972 C C . GLU A 1 633 ? -2.158 -29.281 7.566 1 98.75 633 GLU A C 1
ATOM 4974 O O . GLU A 1 633 ? -2.137 -28.672 8.641 1 98.75 633 GLU A O 1
ATOM 4979 N N . LEU A 1 634 ? -3.232 -29.781 6.965 1 98.69 634 LEU A N 1
ATOM 4980 C CA . LEU A 1 634 ? -4.535 -29.719 7.621 1 98.69 634 LEU A CA 1
ATOM 4981 C C . LEU A 1 634 ? -5.012 -31.125 8 1 98.69 634 LEU A C 1
ATOM 4983 O O . LEU A 1 634 ? -4.703 -32.094 7.312 1 98.69 634 LEU A O 1
ATOM 4987 N N . SER A 1 635 ? -5.738 -31.188 9.133 1 97.75 635 SER A N 1
ATOM 4988 C CA . SER A 1 635 ? -6.363 -32.438 9.555 1 97.75 635 SER A CA 1
ATOM 4989 C C . SER A 1 635 ? -7.855 -32.25 9.805 1 97.75 635 SER A C 1
ATOM 4991 O O . SER A 1 635 ? -8.297 -31.156 10.156 1 97.75 635 SER A O 1
ATOM 4993 N N . TRP A 1 636 ? -8.578 -33.406 9.664 1 95.12 636 TRP A N 1
ATOM 4994 C CA . TRP A 1 636 ? -10.008 -33.406 9.938 1 95.12 636 TRP A CA 1
ATOM 4995 C C . TRP A 1 636 ? -10.273 -33.375 11.438 1 95.12 636 TRP A C 1
ATOM 4997 O O . TRP A 1 636 ? -9.562 -34 12.219 1 95.12 636 TRP A O 1
ATOM 5007 N N . LYS A 1 637 ? -11.336 -32.625 11.773 1 92.5 637 LYS A N 1
ATOM 5008 C CA . LYS A 1 637 ? -11.797 -32.656 13.164 1 92.5 637 LYS A CA 1
ATOM 5009 C C . LYS A 1 637 ? -12.781 -33.781 13.391 1 92.5 637 LYS A C 1
ATOM 5011 O O . LYS A 1 637 ? -13.516 -34.188 12.477 1 92.5 637 LYS A O 1
ATOM 5016 N N . MET B 1 1 ? -32 55.312 83.375 1 18.41 1 MET B N 1
ATOM 5017 C CA . MET B 1 1 ? -32.406 56.719 83.312 1 18.41 1 MET B CA 1
ATOM 5018 C C . MET B 1 1 ? -31.891 57.375 82.062 1 18.41 1 MET B C 1
ATOM 5020 O O . MET B 1 1 ? -32.656 57.938 81.25 1 18.41 1 MET B O 1
ATOM 5024 N N . VAL B 1 2 ? -30.812 58.219 82.188 1 18.83 2 VAL B N 1
ATOM 5025 C CA . VAL B 1 2 ? -30.641 59.594 81.75 1 18.83 2 VAL B CA 1
ATOM 5026 C C . VAL B 1 2 ? -30.203 59.594 80.25 1 18.83 2 VAL B C 1
ATOM 5028 O O . VAL B 1 2 ? -30.672 60.438 79.5 1 18.83 2 VAL B O 1
ATOM 5031 N N . VAL B 1 3 ? -29.094 58.906 79.938 1 20.98 3 VAL B N 1
ATOM 5032 C CA . VAL B 1 3 ? -28.062 59.562 79.125 1 20.98 3 VAL B CA 1
ATOM 5033 C C . VAL B 1 3 ? -28.516 59.719 77.688 1 20.98 3 VAL B C 1
ATOM 5035 O O . VAL B 1 3 ? -28.344 58.781 76.875 1 20.98 3 VAL B O 1
ATOM 5038 N N . GLN B 1 4 ? -29.891 59.906 77.438 1 20.03 4 GLN B N 1
ATOM 5039 C CA . GLN B 1 4 ? -30.641 59.812 76.188 1 20.03 4 GLN B CA 1
ATOM 5040 C C . GLN B 1 4 ? -30.141 60.844 75.188 1 20.03 4 GLN B C 1
ATOM 5042 O O . GLN B 1 4 ? -30.625 60.906 74.062 1 20.03 4 GLN B O 1
ATOM 5047 N N . ARG B 1 5 ? -29.609 61.938 75.75 1 18.3 5 ARG B N 1
ATOM 5048 C CA . ARG B 1 5 ? -29.938 63.281 75.312 1 18.3 5 ARG B CA 1
ATOM 5049 C C . ARG B 1 5 ? -29.422 63.469 73.875 1 18.3 5 ARG B C 1
ATOM 5051 O O . ARG B 1 5 ? -30.156 63.938 73 1 18.3 5 ARG B O 1
ATOM 5058 N N . ILE B 1 6 ? -28.109 63.75 73.688 1 18.58 6 ILE B N 1
ATOM 5059 C CA . ILE B 1 6 ? -27.641 65 73.125 1 18.58 6 ILE B CA 1
ATOM 5060 C C . ILE B 1 6 ? -27.562 64.875 71.562 1 18.58 6 ILE B C 1
ATOM 5062 O O . ILE B 1 6 ? -27.125 65.75 70.875 1 18.58 6 ILE B O 1
ATOM 5066 N N . ILE B 1 7 ? -27.703 63.594 71 1 21.17 7 ILE B N 1
ATOM 5067 C CA . ILE B 1 7 ? -26.875 63.469 69.812 1 21.17 7 ILE B CA 1
ATOM 5068 C C . ILE B 1 7 ? -27.391 64.375 68.688 1 21.17 7 ILE B C 1
ATOM 5070 O O . ILE B 1 7 ? -28.484 64.188 68.188 1 21.17 7 ILE B O 1
ATOM 5074 N N . SER B 1 8 ? -27.141 65.688 68.875 1 18.33 8 SER B N 1
ATOM 5075 C CA . SER B 1 8 ? -27.547 66.938 68.188 1 18.33 8 SER B CA 1
ATOM 5076 C C . SER B 1 8 ? -27.578 66.75 66.688 1 18.33 8 SER B C 1
ATOM 5078 O O . SER B 1 8 ? -27.062 65.75 66.188 1 18.33 8 SER B O 1
ATOM 5080 N N . PHE B 1 9 ? -27.344 67.875 65.938 1 20.03 9 PHE B N 1
ATOM 5081 C CA . PHE B 1 9 ? -27.828 68.875 64.938 1 20.03 9 PHE B CA 1
ATOM 5082 C C . PHE B 1 9 ? -27.25 68.625 63.562 1 20.03 9 PHE B C 1
ATOM 5084 O O . PHE B 1 9 ? -27.578 69.312 62.625 1 20.03 9 PHE B O 1
ATOM 5091 N N . LEU B 1 10 ? -26.062 67.875 63.5 1 21.06 10 LEU B N 1
ATOM 5092 C CA . LEU B 1 10 ? -25.219 68.375 62.406 1 21.06 10 LEU B CA 1
ATOM 5093 C C . LEU B 1 10 ? -25.875 68.188 61.062 1 21.06 10 LEU B C 1
ATOM 5095 O O . LEU B 1 10 ? -26.047 67 60.625 1 21.06 10 LEU B O 1
ATOM 5099 N N . TYR B 1 11 ? -27 68.812 60.812 1 18.89 11 TYR B N 1
ATOM 5100 C CA . TYR B 1 11 ? -27.75 68.75 59.562 1 18.89 11 TYR B CA 1
ATOM 5101 C C . TYR B 1 11 ? -26.828 68.938 58.375 1 18.89 11 TYR B C 1
ATOM 5103 O O . TYR B 1 11 ? -25.953 69.812 58.375 1 18.89 11 TYR B O 1
ATOM 5111 N N . ARG B 1 12 ? -26.688 67.875 57.625 1 19.47 12 ARG B N 1
ATOM 5112 C CA . ARG B 1 12 ? -25.969 67.5 56.406 1 19.47 12 ARG B CA 1
ATOM 5113 C C . ARG B 1 12 ? -26.172 68.5 55.312 1 19.47 12 ARG B C 1
ATOM 5115 O O . ARG B 1 12 ? -27.25 68.625 54.719 1 19.47 12 ARG B O 1
ATOM 5122 N N . THR B 1 13 ? -25.781 69.812 55.594 1 21.12 13 THR B N 1
ATOM 5123 C CA . THR B 1 13 ? -25.859 70.812 54.531 1 21.12 13 THR B CA 1
ATOM 5124 C C . THR B 1 13 ? -25.312 70.188 53.219 1 21.12 13 THR B C 1
ATOM 5126 O O . THR B 1 13 ? -24.219 69.625 53.188 1 21.12 13 THR B O 1
ATOM 5129 N N . VAL B 1 14 ? -26.125 69.625 52.406 1 23.2 14 VAL B N 1
ATOM 5130 C CA . VAL B 1 14 ? -25.953 69.062 51.094 1 23.2 14 VAL B CA 1
ATOM 5131 C C . VAL B 1 14 ? -25.172 70.062 50.219 1 23.2 14 VAL B C 1
ATOM 5133 O O . VAL B 1 14 ? -25.625 71.188 49.969 1 23.2 14 VAL B O 1
ATOM 5136 N N . PRO B 1 15 ? -23.906 70.312 50.531 1 23.78 15 PRO B N 1
ATOM 5137 C CA . PRO B 1 15 ? -23.25 71.375 49.75 1 23.78 15 PRO B CA 1
ATOM 5138 C C . PRO B 1 15 ? -23.609 71.25 48.25 1 23.78 15 PRO B C 1
ATOM 5140 O O . PRO B 1 15 ? -23.984 70.188 47.781 1 23.78 15 PRO B O 1
ATOM 5143 N N . ALA B 1 16 ? -24.078 72.375 47.656 1 25.3 16 ALA B N 1
ATOM 5144 C CA . ALA B 1 16 ? -24.328 72.75 46.25 1 25.3 16 ALA B CA 1
ATOM 5145 C C . ALA B 1 16 ? -23.188 72.188 45.375 1 25.3 16 ALA B C 1
ATOM 5147 O O . ALA B 1 16 ? -22.031 72.562 45.562 1 25.3 16 ALA B O 1
ATOM 5148 N N . LEU B 1 17 ? -23.172 71 45.031 1 23.41 17 LEU B N 1
ATOM 5149 C CA . LEU B 1 17 ? -22.266 70.375 44.031 1 23.41 17 LEU B CA 1
ATOM 5150 C C . LEU B 1 17 ? -22.047 71.375 42.875 1 23.41 17 LEU B C 1
ATOM 5152 O O . LEU B 1 17 ? -23 71.75 42.188 1 23.41 17 LEU B O 1
ATOM 5156 N N . ALA B 1 18 ? -21.234 72.438 43.031 1 25.38 18 ALA B N 1
ATOM 5157 C CA . ALA B 1 18 ? -20.828 73.375 42.031 1 25.38 18 ALA B CA 1
ATOM 5158 C C . ALA B 1 18 ? -20.734 72.688 40.656 1 25.38 18 ALA B C 1
ATOM 5160 O O . ALA B 1 18 ? -20.281 71.562 40.531 1 25.38 18 ALA B O 1
ATOM 5161 N N . PHE B 1 19 ? -21.594 73.125 39.688 1 24.91 19 PHE B N 1
ATOM 5162 C CA . PHE B 1 19 ? -21.594 73 38.25 1 24.91 19 PHE B CA 1
ATOM 5163 C C . PHE B 1 19 ? -20.172 73.125 37.688 1 24.91 19 PHE B C 1
ATOM 5165 O O . PHE B 1 19 ? -19.578 74.188 37.688 1 24.91 19 PHE B O 1
ATOM 5172 N N . LEU B 1 20 ? -19.234 72.312 38.125 1 26.39 20 LEU B N 1
ATOM 5173 C CA . LEU B 1 20 ? -17.969 72.312 37.438 1 26.39 20 LEU B CA 1
ATOM 5174 C C . LEU B 1 20 ? -18.156 72.625 35.938 1 26.39 20 LEU B C 1
ATOM 5176 O O . LEU B 1 20 ? -18.953 71.938 35.281 1 26.39 20 LEU B O 1
ATOM 5180 N N . ARG B 1 21 ? -17.984 73.875 35.531 1 27.78 21 ARG B N 1
ATOM 5181 C CA . ARG B 1 21 ? -17.891 74.312 34.156 1 27.78 21 ARG B CA 1
ATOM 5182 C C . ARG B 1 21 ? -17.312 73.188 33.25 1 27.78 21 ARG B C 1
ATOM 5184 O O . ARG B 1 21 ? -16.266 72.625 33.562 1 27.78 21 ARG B O 1
ATOM 5191 N N . ARG B 1 22 ? -18.172 72.5 32.625 1 32.72 22 ARG B N 1
ATOM 5192 C CA . ARG B 1 22 ? -17.812 71.688 31.484 1 32.72 22 ARG B CA 1
ATOM 5193 C C . ARG B 1 22 ? -16.672 72.312 30.703 1 32.72 22 ARG B C 1
ATOM 5195 O O . ARG B 1 22 ? -16.859 73.375 30.062 1 32.72 22 ARG B O 1
ATOM 5202 N N . ASP B 1 23 ? -15.508 72.562 31.281 1 34.78 23 ASP B N 1
ATOM 5203 C CA . ASP B 1 23 ? -14.406 72.875 30.391 1 34.78 23 ASP B CA 1
ATOM 5204 C C . ASP B 1 23 ? -14.695 72.375 28.969 1 34.78 23 ASP B C 1
ATOM 5206 O O . ASP B 1 23 ? -15.156 71.25 28.766 1 34.78 23 ASP B O 1
ATOM 5210 N N . ALA B 1 24 ? -15.078 73.188 28.062 1 41.25 24 ALA B N 1
ATOM 5211 C CA . ALA B 1 24 ? -15.289 73 26.641 1 41.25 24 ALA B CA 1
ATOM 5212 C C . ALA B 1 24 ? -14.383 71.875 26.109 1 41.25 24 ALA B C 1
ATOM 5214 O O . ALA B 1 24 ? -13.156 71.938 26.219 1 41.25 24 ALA B O 1
ATOM 5215 N N . LYS B 1 25 ? -14.695 70.688 26.281 1 54.09 25 LYS B N 1
ATOM 5216 C CA . LYS B 1 25 ? -14 69.5 25.766 1 54.09 25 LYS B CA 1
ATOM 5217 C C . LYS B 1 25 ? -13.289 69.812 24.453 1 54.09 25 LYS B C 1
ATOM 5219 O O . LYS B 1 25 ? -13.93 70.125 23.453 1 54.09 25 LYS B O 1
ATOM 5224 N N . MET B 1 26 ? -12.047 70.375 24.562 1 68.56 26 MET B N 1
ATOM 5225 C CA . MET B 1 26 ? -11.211 70.625 23.391 1 68.56 26 MET B CA 1
ATOM 5226 C C . MET B 1 26 ? -11.242 69.375 22.453 1 68.56 26 MET B C 1
ATOM 5228 O O . MET B 1 26 ? -11.195 68.25 22.922 1 68.56 26 MET B O 1
ATOM 5232 N N . ASP B 1 27 ? -11.57 69.625 21.297 1 85.06 27 ASP B N 1
ATOM 5233 C CA . ASP B 1 27 ? -11.555 68.625 20.266 1 85.06 27 ASP B CA 1
ATOM 5234 C C . ASP B 1 27 ? -10.164 68 20.125 1 85.06 27 ASP B C 1
ATOM 5236 O O . ASP B 1 27 ? -9.164 68.625 20.531 1 85.06 27 ASP B O 1
ATOM 5240 N N . GLN B 1 28 ? -10.195 66.75 19.891 1 89.88 28 GLN B N 1
ATOM 5241 C CA . GLN B 1 28 ? -8.93 66.062 19.766 1 89.88 28 GLN B CA 1
ATOM 5242 C C . GLN B 1 28 ? -8.492 65.938 18.297 1 89.88 28 GLN B C 1
ATOM 5244 O O . GLN B 1 28 ? -9.328 65.875 17.406 1 89.88 28 GLN B O 1
ATOM 5249 N N . LEU B 1 29 ? -7.199 66.125 18.125 1 92.81 29 LEU B N 1
ATOM 5250 C CA . LEU B 1 29 ? -6.535 65.938 16.844 1 92.81 29 LEU B CA 1
ATOM 5251 C C . LEU B 1 29 ? -5.574 64.75 16.922 1 92.81 29 LEU B C 1
ATOM 5253 O O . LEU B 1 29 ? -4.703 64.688 17.797 1 92.81 29 LEU B O 1
ATOM 5257 N N . LEU B 1 30 ? -5.812 63.812 16.031 1 93.56 30 LEU B N 1
ATOM 5258 C CA . LEU B 1 30 ? -5.043 62.562 16.094 1 93.56 30 LEU B CA 1
ATOM 5259 C C . LEU B 1 30 ? -3.871 62.594 15.117 1 93.56 30 LEU B C 1
ATOM 5261 O O . LEU B 1 30 ? -4.047 62.938 13.945 1 93.56 30 LEU B O 1
ATOM 5265 N N . VAL B 1 31 ? -2.707 62.219 15.664 1 95.44 31 VAL B N 1
ATOM 5266 C CA . VAL B 1 31 ? -1.505 62.188 14.836 1 95.44 31 VAL B CA 1
ATOM 5267 C C . VAL B 1 31 ? -0.878 60.781 14.914 1 95.44 31 VAL B C 1
ATOM 5269 O O . VAL B 1 31 ? -0.657 60.25 16 1 95.44 31 VAL B O 1
ATOM 5272 N N . ARG B 1 32 ? -0.684 60.156 13.781 1 95.25 32 ARG B N 1
ATOM 5273 C CA . ARG B 1 32 ? 0.061 58.906 13.703 1 95.25 32 ARG B CA 1
ATOM 5274 C C . ARG B 1 32 ? 1.459 59.125 13.141 1 95.25 32 ARG B C 1
ATOM 5276 O O . ARG B 1 32 ? 1.608 59.562 12 1 95.25 32 ARG B O 1
ATOM 5283 N N . CYS B 1 33 ? 2.428 58.875 13.891 1 94.56 33 CYS B N 1
ATOM 5284 C CA . CYS B 1 33 ? 3.82 59.062 13.5 1 94.56 33 CYS B CA 1
ATOM 5285 C C . CYS B 1 33 ? 4.676 57.875 13.953 1 94.56 33 CYS B C 1
ATOM 5287 O O . CYS B 1 33 ? 4.988 57.75 15.141 1 94.56 33 CYS B O 1
ATOM 5289 N N . VAL B 1 34 ? 5.008 57.062 12.992 1 92.75 34 VAL B N 1
ATOM 5290 C CA . VAL B 1 34 ? 5.773 55.844 13.289 1 92.75 34 VAL B CA 1
ATOM 5291 C C . VAL B 1 34 ? 7.211 56.031 12.805 1 92.75 34 VAL B C 1
ATOM 5293 O O . VAL B 1 34 ? 7.449 56.469 11.688 1 92.75 34 VAL B O 1
ATOM 5296 N N . GLU B 1 35 ? 8.102 55.656 13.75 1 89.31 35 GLU B N 1
ATOM 5297 C CA . GLU B 1 35 ? 9.508 55.75 13.406 1 89.31 35 GLU B CA 1
ATOM 5298 C C . GLU B 1 35 ? 9.859 54.906 12.195 1 89.31 35 GLU B C 1
ATOM 5300 O O . GLU B 1 35 ? 9.484 53.719 12.133 1 89.31 35 GLU B O 1
ATOM 5305 N N . GLY B 1 36 ? 10.5 55.438 11.266 1 87.25 36 GLY B N 1
ATOM 5306 C CA . GLY B 1 36 ? 10.906 54.719 10.078 1 87.25 36 GLY B CA 1
ATOM 5307 C C . GLY B 1 36 ? 10 54.969 8.883 1 87.25 36 GLY B C 1
ATOM 5308 O O . GLY B 1 36 ? 10.406 54.781 7.738 1 87.25 36 GLY B O 1
ATOM 5309 N N . ASP B 1 37 ? 8.805 55.469 9.172 1 91.75 37 ASP B N 1
ATOM 5310 C CA . ASP B 1 37 ? 7.891 55.812 8.094 1 91.75 37 ASP B CA 1
ATOM 5311 C C . ASP B 1 37 ? 8.227 57.156 7.48 1 91.75 37 ASP B C 1
ATOM 5313 O O . ASP B 1 37 ? 8.703 58.062 8.18 1 91.75 37 ASP B O 1
ATOM 5317 N N . GLU B 1 38 ? 7.934 57.312 6.246 1 93.31 38 GLU B N 1
ATOM 5318 C CA . GLU B 1 38 ? 8.188 58.594 5.551 1 93.31 38 GLU B CA 1
ATOM 5319 C C . GLU B 1 38 ? 7.094 59.594 5.836 1 93.31 38 GLU B C 1
ATOM 5321 O O . GLU B 1 38 ? 7.363 60.812 5.926 1 93.31 38 GLU B O 1
ATOM 5326 N N . PHE B 1 39 ? 5.953 59.062 6.039 1 94.81 39 PHE B N 1
ATOM 5327 C CA . PHE B 1 39 ? 4.812 59.969 6.156 1 94.81 39 PHE B CA 1
ATOM 5328 C C . PHE B 1 39 ? 4.121 59.781 7.504 1 94.81 39 PHE B C 1
ATOM 5330 O O . PHE B 1 39 ? 4.254 58.75 8.148 1 94.81 39 PHE B O 1
ATOM 5337 N N . MET B 1 40 ? 3.553 60.812 7.957 1 95.06 40 MET B N 1
ATOM 5338 C CA . MET B 1 40 ? 2.688 60.781 9.133 1 95.06 40 MET B CA 1
ATOM 5339 C C . MET B 1 40 ? 1.281 61.25 8.781 1 95.06 40 MET B C 1
ATOM 5341 O O . MET B 1 40 ? 1.077 61.906 7.758 1 95.06 40 MET B O 1
ATOM 5345 N N . SER B 1 41 ? 0.364 60.906 9.586 1 94.88 41 SER B N 1
ATOM 5346 C CA . SER B 1 41 ? -1.021 61.25 9.312 1 94.88 41 SER B CA 1
ATOM 5347 C C . SER B 1 41 ? -1.578 62.156 10.414 1 94.88 41 SER B C 1
ATOM 5349 O O . SER B 1 41 ? -1.287 61.938 11.594 1 94.88 41 SER B O 1
ATOM 5351 N N . ILE B 1 42 ? -2.365 63.156 10.055 1 94.31 42 ILE B N 1
ATOM 5352 C CA . ILE B 1 42 ? -3.059 64.062 10.969 1 94.31 42 ILE B CA 1
ATOM 5353 C C . ILE B 1 42 ? -4.559 64 10.695 1 94.31 42 ILE B C 1
ATOM 5355 O O . ILE B 1 42 ? -5.004 64.312 9.578 1 94.31 42 ILE B O 1
ATOM 5359 N N . SER B 1 43 ? -5.285 63.625 11.727 1 92.56 43 SER B N 1
ATOM 5360 C CA . SER B 1 43 ? -6.734 63.531 11.594 1 92.56 43 SER B CA 1
ATOM 5361 C C . SER B 1 43 ? -7.449 64.438 12.562 1 92.56 43 SER B C 1
ATOM 5363 O O . SER B 1 43 ? -7.09 64.5 13.742 1 92.56 43 SER B O 1
ATOM 5365 N N . TYR B 1 44 ? -8.484 65.188 12.047 1 89.69 44 TYR B N 1
ATOM 5366 C CA . TYR B 1 44 ? -9.234 66.125 12.883 1 89.69 44 TYR B CA 1
ATOM 5367 C C . TYR B 1 44 ? -10.648 66.312 12.344 1 89.69 44 TYR B C 1
ATOM 5369 O O . TYR B 1 44 ? -10.938 66 11.195 1 89.69 44 TYR B O 1
ATOM 5377 N N . SER B 1 45 ? -11.492 66.688 13.258 1 87.69 45 SER B N 1
ATOM 5378 C CA . SER B 1 45 ? -12.867 67 12.875 1 87.69 45 SER B CA 1
ATOM 5379 C C . SER B 1 45 ? -13.141 68.5 12.961 1 87.69 45 SER B C 1
ATOM 5381 O O . SER B 1 45 ? -12.812 69.125 13.961 1 87.69 45 SER B O 1
ATOM 5383 N N . TYR B 1 46 ? -13.594 69 11.859 1 83.94 46 TYR B N 1
ATOM 5384 C CA . TYR B 1 46 ? -13.984 70.375 11.82 1 83.94 46 TYR B CA 1
ATOM 5385 C C . TYR B 1 46 ? -15.398 70.562 11.258 1 83.94 46 TYR B C 1
ATOM 5387 O O . TYR B 1 46 ? -15.688 70.125 10.148 1 83.94 46 TYR B O 1
ATOM 5395 N N . SER B 1 47 ? -16.219 71.188 11.992 1 76.69 47 SER B N 1
ATOM 5396 C CA . SER B 1 47 ? -17.625 71.375 11.609 1 76.69 47 SER B CA 1
ATOM 5397 C C . SER B 1 47 ? -18.281 70.062 11.227 1 76.69 47 SER B C 1
ATOM 5399 O O . SER B 1 47 ? -18.906 70 10.164 1 76.69 47 SER B O 1
ATOM 5401 N N . ASP B 1 48 ? -18.016 69 11.906 1 76.06 48 ASP B N 1
ATOM 5402 C CA . ASP B 1 48 ? -18.609 67.625 11.805 1 76.06 48 ASP B CA 1
ATOM 5403 C C . ASP B 1 48 ? -18.078 66.875 10.586 1 76.06 48 ASP B C 1
ATOM 5405 O O . ASP B 1 48 ? -18.688 65.938 10.133 1 76.06 48 ASP B O 1
ATOM 5409 N N . LYS B 1 49 ? -17.094 67.5 10.062 1 82.56 49 LYS B N 1
ATOM 5410 C CA . LYS B 1 49 ? -16.453 66.812 8.961 1 82.56 49 LYS B CA 1
ATOM 5411 C C . LYS B 1 49 ? -15.078 66.25 9.375 1 82.56 49 LYS B C 1
ATOM 5413 O O . LYS B 1 49 ? -14.258 67 9.906 1 82.56 49 LYS B O 1
ATOM 5418 N N . GLN B 1 50 ? -14.969 65 9.148 1 85.5 50 GLN B N 1
ATOM 5419 C CA . GLN B 1 50 ? -13.703 64.375 9.469 1 85.5 50 GLN B CA 1
ATOM 5420 C C . GLN B 1 50 ? -12.703 64.5 8.32 1 85.5 50 GLN B C 1
ATOM 5422 O O . GLN B 1 50 ? -13.047 64.25 7.16 1 85.5 50 GLN B O 1
ATOM 5427 N N . SER B 1 51 ? -11.508 65.062 8.633 1 87.5 51 SER B N 1
ATOM 5428 C CA . SER B 1 51 ? -10.469 65.25 7.629 1 87.5 51 SER B CA 1
ATOM 5429 C C . SER B 1 51 ? -9.188 64.5 8.039 1 87.5 51 SER B C 1
ATOM 5431 O O . SER B 1 51 ? -8.859 64.438 9.227 1 87.5 51 SER B O 1
ATOM 5433 N N . ASN B 1 52 ? -8.562 63.875 7.031 1 90.31 52 ASN B N 1
ATOM 5434 C CA . ASN B 1 52 ? -7.277 63.219 7.215 1 90.31 52 ASN B CA 1
ATOM 5435 C C . ASN B 1 52 ? -6.227 63.75 6.242 1 90.31 52 ASN B C 1
ATOM 5437 O O . ASN B 1 52 ? -6.492 63.875 5.043 1 90.31 52 ASN B O 1
ATOM 5441 N N . MET B 1 53 ? -5.062 64.062 6.797 1 92.19 53 MET B N 1
ATOM 5442 C CA . MET B 1 53 ? -3.99 64.625 5.945 1 92.19 53 MET B CA 1
ATOM 5443 C C . MET B 1 53 ? -2.717 63.781 6.125 1 92.19 53 MET B C 1
ATOM 5445 O O . MET B 1 53 ? -2.367 63.406 7.246 1 92.19 53 MET B O 1
ATOM 5449 N N . LEU B 1 54 ? -2.109 63.5 4.996 1 93.88 54 LEU B N 1
ATOM 5450 C CA . LEU B 1 54 ? -0.81 62.844 4.988 1 93.88 54 LEU B CA 1
ATOM 5451 C C . LEU B 1 54 ? 0.312 63.844 4.758 1 93.88 54 LEU B C 1
ATOM 5453 O O . LEU B 1 54 ? 0.271 64.625 3.795 1 93.88 54 LEU B O 1
ATOM 5457 N N . ARG B 1 55 ? 1.23 63.844 5.699 1 93.81 55 ARG B N 1
ATOM 5458 C CA . ARG B 1 55 ? 2.334 64.75 5.59 1 93.81 55 ARG B CA 1
ATOM 5459 C C . ARG B 1 55 ? 3.678 64.062 5.781 1 93.81 55 ARG B C 1
ATOM 5461 O O . ARG B 1 55 ? 3.768 63.094 6.508 1 93.81 55 ARG B O 1
ATOM 5468 N N . SER B 1 56 ? 4.707 64.625 5.102 1 95.44 56 SER B N 1
ATOM 5469 C CA . SER B 1 56 ? 6.055 64.125 5.324 1 95.44 56 SER B CA 1
ATOM 5470 C C . SER B 1 56 ? 6.539 64.438 6.738 1 95.44 56 SER B C 1
ATOM 5472 O O . SER B 1 56 ? 6.316 65.5 7.25 1 95.44 56 SER B O 1
ATOM 5474 N N . GLN B 1 57 ? 7.164 63.438 7.316 1 94.56 57 GLN B N 1
ATOM 5475 C CA . GLN B 1 57 ? 7.711 63.625 8.656 1 94.56 57 GLN B CA 1
ATOM 5476 C C . GLN B 1 57 ? 8.859 64.625 8.641 1 94.56 57 GLN B C 1
ATOM 5478 O O . GLN B 1 57 ? 9.109 65.312 9.633 1 94.56 57 GLN B O 1
ATOM 5483 N N . MET B 1 58 ? 9.477 64.812 7.488 1 93.88 58 MET B N 1
ATOM 5484 C CA . MET B 1 58 ? 10.688 65.625 7.387 1 93.88 58 MET B CA 1
ATOM 5485 C C . MET B 1 58 ? 10.375 67 6.809 1 93.88 58 MET B C 1
ATOM 5487 O O . MET B 1 58 ? 11.281 67.812 6.629 1 93.88 58 MET B O 1
ATOM 5491 N N . GLU B 1 59 ? 9.133 67.188 6.652 1 94.12 59 GLU B N 1
ATOM 5492 C CA . GLU B 1 59 ? 8.703 68.562 6.242 1 94.12 59 GLU B CA 1
ATOM 5493 C C . GLU B 1 59 ? 8.453 69.438 7.453 1 94.12 59 GLU B C 1
ATOM 5495 O O . GLU B 1 59 ? 8.258 68.938 8.562 1 94.12 59 GLU B O 1
ATOM 5500 N N . THR B 1 60 ? 8.516 70.75 7.207 1 94.56 60 THR B N 1
ATOM 5501 C CA . THR B 1 60 ? 8.312 71.688 8.312 1 94.56 60 THR B CA 1
ATOM 5502 C C . THR B 1 60 ? 6.844 71.688 8.742 1 94.56 60 THR B C 1
ATOM 5504 O O . THR B 1 60 ? 5.949 71.562 7.902 1 94.56 60 THR B O 1
ATOM 5507 N N . ALA B 1 61 ? 6.625 71.875 9.938 1 95.12 61 ALA B N 1
ATOM 5508 C CA . ALA B 1 61 ? 5.273 71.938 10.5 1 95.12 61 ALA B CA 1
ATOM 5509 C C . ALA B 1 61 ? 4.488 73.125 9.922 1 95.12 61 ALA B C 1
ATOM 5511 O O . ALA B 1 61 ? 3.262 73.062 9.805 1 95.12 61 ALA B O 1
ATOM 5512 N N . GLU B 1 62 ? 5.145 74.125 9.531 1 93.5 62 GLU B N 1
ATOM 5513 C CA . GLU B 1 62 ? 4.504 75.312 8.961 1 93.5 62 GLU B CA 1
ATOM 5514 C C . GLU B 1 62 ? 3.717 74.938 7.699 1 93.5 62 GLU B C 1
ATOM 5516 O O . GLU B 1 62 ? 2.641 75.5 7.461 1 93.5 62 GLU B O 1
ATOM 5521 N N . LYS B 1 63 ? 4.316 74.125 7.008 1 93.94 63 LYS B N 1
ATOM 5522 C CA . LYS B 1 63 ? 3.631 73.688 5.785 1 93.94 63 LYS B CA 1
ATOM 5523 C C . LYS B 1 63 ? 2.33 73 6.105 1 93.94 63 LYS B C 1
ATOM 5525 O O . LYS B 1 63 ? 1.318 73.188 5.43 1 93.94 63 LYS B O 1
ATOM 5530 N N . SER B 1 64 ? 2.414 72.125 7.035 1 94.25 64 SER B N 1
ATOM 5531 C CA . SER B 1 64 ? 1.217 71.438 7.465 1 94.25 64 SER B CA 1
ATOM 5532 C C . SER B 1 64 ? 0.168 72.375 8.023 1 94.25 64 SER B C 1
ATOM 5534 O O . SER B 1 64 ? -1.025 72.188 7.754 1 94.25 64 SER B O 1
ATOM 5536 N N . LEU B 1 65 ? 0.571 73.312 8.758 1 94.19 65 LEU B N 1
ATOM 5537 C CA . LEU B 1 65 ? -0.336 74.312 9.352 1 94.19 65 LEU B CA 1
ATOM 5538 C C . LEU B 1 65 ? -1 75.125 8.266 1 94.19 65 LEU B C 1
ATOM 5540 O O . LEU B 1 65 ? -2.189 75.438 8.359 1 94.19 65 LEU B O 1
ATOM 5544 N N . SER B 1 66 ? -0.18 75.438 7.27 1 91.31 66 SER B N 1
ATOM 5545 C CA . SER B 1 66 ? -0.727 76.188 6.141 1 91.31 66 SER B CA 1
ATOM 5546 C C . SER B 1 66 ? -1.794 75.375 5.406 1 91.31 66 SER B C 1
ATOM 5548 O O . SER B 1 66 ? -2.818 75.938 4.996 1 91.31 66 SER B O 1
ATOM 5550 N N . ARG B 1 67 ? -1.481 74.188 5.273 1 92 67 ARG B N 1
ATOM 5551 C CA . ARG B 1 67 ? -2.43 73.312 4.602 1 92 67 ARG B CA 1
ATOM 5552 C C . ARG B 1 67 ? -3.711 73.125 5.414 1 92 67 ARG B C 1
ATOM 5554 O O . ARG B 1 67 ? -4.809 73.125 4.852 1 92 67 ARG B O 1
ATOM 5561 N N . LEU B 1 68 ? -3.621 73 6.676 1 91.69 68 LEU B N 1
ATOM 5562 C CA . LEU B 1 68 ? -4.77 72.938 7.57 1 91.69 68 LEU B CA 1
ATOM 5563 C C . LEU B 1 68 ? -5.648 74.188 7.461 1 91.69 68 LEU B C 1
ATOM 5565 O O . LEU B 1 68 ? -6.875 74.062 7.371 1 91.69 68 LEU B O 1
ATOM 5569 N N . ALA B 1 69 ? -5.016 75.312 7.492 1 89.62 69 ALA B N 1
ATOM 5570 C CA . ALA B 1 69 ? -5.738 76.562 7.371 1 89.62 69 ALA B CA 1
ATOM 5571 C C . ALA B 1 69 ? -6.484 76.625 6.043 1 89.62 69 ALA B C 1
ATOM 5573 O O . ALA B 1 69 ? -7.633 77.062 5.996 1 89.62 69 ALA B O 1
ATOM 5574 N N . ASN B 1 70 ? -5.805 76.125 5.035 1 88.5 70 ASN B N 1
ATOM 5575 C CA . ASN B 1 70 ? -6.406 76.188 3.705 1 88.5 70 ASN B CA 1
ATOM 5576 C C . ASN B 1 70 ? -7.621 75.25 3.623 1 88.5 70 ASN B C 1
ATOM 5578 O O . ASN B 1 70 ? -8.609 75.562 2.971 1 88.5 70 ASN B O 1
ATOM 5582 N N . ASN B 1 71 ? -7.461 74.125 4.266 1 86.94 71 ASN B N 1
ATOM 5583 C CA . ASN B 1 71 ? -8.555 73.188 4.246 1 86.94 71 ASN B CA 1
ATOM 5584 C C . ASN B 1 71 ? -9.805 73.75 4.93 1 86.94 71 ASN B C 1
ATOM 5586 O O . ASN B 1 71 ? -10.922 73.5 4.461 1 86.94 71 ASN B O 1
ATOM 5590 N N . VAL B 1 72 ? -9.695 74.375 5.996 1 84.19 72 VAL B N 1
ATOM 5591 C CA . VAL B 1 72 ? -10.812 74.938 6.762 1 84.19 72 VAL B CA 1
ATOM 5592 C C . VAL B 1 72 ? -11.43 76.125 6.016 1 84.19 72 VAL B C 1
ATOM 5594 O O . VAL B 1 72 ? -12.648 76.312 6.051 1 84.19 72 VAL B O 1
ATOM 5597 N N . ARG B 1 73 ? -10.641 76.812 5.363 1 81.56 73 ARG B N 1
ATOM 5598 C CA . ARG B 1 73 ? -11.117 77.938 4.562 1 81.56 73 ARG B CA 1
ATOM 5599 C C . ARG B 1 73 ? -12.047 77.5 3.447 1 81.56 73 ARG B C 1
ATOM 5601 O O . ARG B 1 73 ? -13.062 78.125 3.164 1 81.56 73 ARG B O 1
ATOM 5608 N N . LYS B 1 74 ? -11.672 76.375 2.916 1 78.5 74 LYS B N 1
ATOM 5609 C CA . LYS B 1 74 ? -12.453 75.875 1.812 1 78.5 74 LYS B CA 1
ATOM 5610 C C . LYS B 1 74 ? -13.797 75.312 2.305 1 78.5 74 LYS B C 1
ATOM 5612 O O . LYS B 1 74 ? -14.781 75.312 1.567 1 78.5 74 LYS B O 1
ATOM 5617 N N . LEU B 1 75 ? -13.883 74.812 3.533 1 72.12 75 LEU B N 1
ATOM 5618 C CA . LEU B 1 75 ? -15.109 74.25 4.078 1 72.12 75 LEU B CA 1
ATOM 5619 C C . LEU B 1 75 ? -16.125 75.312 4.398 1 72.12 75 LEU B C 1
ATOM 5621 O O . LEU B 1 75 ? -17.328 75.125 4.359 1 72.12 75 LEU B O 1
ATOM 5625 N N . GLY B 1 76 ? -15.836 76.5 4.676 1 60.91 76 GLY B N 1
ATOM 5626 C CA . GLY B 1 76 ? -16.734 77.625 4.957 1 60.91 76 GLY B CA 1
ATOM 5627 C C . GLY B 1 76 ? -17.297 78.25 3.703 1 60.91 76 GLY B C 1
ATOM 5628 O O . GLY B 1 76 ? -18.203 79.062 3.781 1 60.91 76 GLY B O 1
ATOM 5629 N N . ARG B 1 77 ? -16.812 77.938 2.523 1 57.97 77 ARG B N 1
ATOM 5630 C CA . ARG B 1 77 ? -17.344 78.625 1.328 1 57.97 77 ARG B CA 1
ATOM 5631 C C . ARG B 1 77 ? -18.469 77.812 0.711 1 57.97 77 ARG B C 1
ATOM 5633 O O . ARG B 1 77 ? -18.375 76.562 0.626 1 57.97 77 ARG B O 1
ATOM 5640 N N . PRO B 1 78 ? -19.781 78.25 0.67 1 48.03 78 PRO B N 1
ATOM 5641 C CA . PRO B 1 78 ? -20.812 77.562 -0.096 1 48.03 78 PRO B CA 1
ATOM 5642 C C . PRO B 1 78 ? -20.375 77.188 -1.511 1 48.03 78 PRO B C 1
ATOM 5644 O O . PRO B 1 78 ? -19.594 77.938 -2.121 1 48.03 78 PRO B O 1
ATOM 5647 N N . LYS B 1 79 ? -20.703 75.938 -1.922 1 44.12 79 LYS B N 1
ATOM 5648 C CA . LYS B 1 79 ? -20.422 75.5 -3.277 1 44.12 79 LYS B CA 1
ATOM 5649 C C . LYS B 1 79 ? -21.109 76.375 -4.312 1 44.12 79 LYS B C 1
ATOM 5651 O O . LYS B 1 79 ? -22.328 76.562 -4.254 1 44.12 79 LYS B O 1
ATOM 5656 N N . LYS B 1 80 ? -20.594 77.312 -4.988 1 40.66 80 LYS B N 1
ATOM 5657 C CA . LYS B 1 80 ? -21.25 77.812 -6.195 1 40.66 80 LYS B CA 1
ATOM 5658 C C . LYS B 1 80 ? -21.438 76.688 -7.215 1 40.66 80 LYS B C 1
ATOM 5660 O O . LYS B 1 80 ? -20.5 76 -7.559 1 40.66 80 LYS B O 1
ATOM 5665 N N . LYS B 1 81 ? -22.734 76.125 -7.305 1 37 81 LYS B N 1
ATOM 5666 C CA . LYS B 1 81 ? -23.062 75.438 -8.516 1 37 81 LYS B CA 1
ATOM 5667 C C . LYS B 1 81 ? -22.688 76.188 -9.766 1 37 81 LYS B C 1
ATOM 5669 O O . LYS B 1 81 ? -23.125 77.312 -9.938 1 37 81 LYS B O 1
ATOM 5674 N N . ASN B 1 82 ? -21.672 75.875 -10.383 1 31.84 82 ASN B N 1
ATOM 5675 C CA . ASN B 1 82 ? -21.266 76.375 -11.695 1 31.84 82 ASN B CA 1
ATOM 5676 C C . ASN B 1 82 ? -22.203 75.875 -12.797 1 31.84 82 ASN B C 1
ATOM 5678 O O . ASN B 1 82 ? -22 74.812 -13.352 1 31.84 82 ASN B O 1
ATOM 5682 N N . LYS B 1 83 ? -23.625 75.812 -12.602 1 31.78 83 LYS B N 1
ATOM 5683 C CA . LYS B 1 83 ? -24.188 75.625 -13.93 1 31.78 83 LYS B CA 1
ATOM 5684 C C . LYS B 1 83 ? -23.641 76.625 -14.914 1 31.78 83 LYS B C 1
ATOM 5686 O O . LYS B 1 83 ? -23.438 77.812 -14.555 1 31.78 83 LYS B O 1
ATOM 5691 N N . LYS B 1 84 ? -23.109 76.062 -16.062 1 32.91 84 LYS B N 1
ATOM 5692 C CA . LYS B 1 84 ? -22.609 76.562 -17.328 1 32.91 84 LYS B CA 1
ATOM 5693 C C . LYS B 1 84 ? -23.578 77.562 -17.953 1 32.91 84 LYS B C 1
ATOM 5695 O O . LYS B 1 84 ? -23.422 77.938 -19.109 1 32.91 84 LYS B O 1
ATOM 5700 N N . MET B 1 85 ? -24.844 77.938 -17.438 1 28.56 85 MET B N 1
ATOM 5701 C CA . MET B 1 85 ? -25.484 78.688 -18.531 1 28.56 85 MET B CA 1
ATOM 5702 C C . MET B 1 85 ? -24.719 79.938 -18.875 1 28.56 85 MET B C 1
ATOM 5704 O O . MET B 1 85 ? -24.359 80.688 -17.984 1 28.56 85 MET B O 1
ATOM 5708 N N . LYS B 1 86 ? -24.422 80 -20.25 1 33.34 86 LYS B N 1
ATOM 5709 C CA . LYS B 1 86 ? -23.594 80.875 -21.062 1 33.34 86 LYS B CA 1
ATOM 5710 C C . LYS B 1 86 ? -24.078 82.312 -20.938 1 33.34 86 LYS B C 1
ATOM 5712 O O . LYS B 1 86 ? -23.641 83.188 -21.703 1 33.34 86 LYS B O 1
ATOM 5717 N N . CYS B 1 87 ? -25.188 82.688 -20.156 1 28.58 87 CYS B N 1
ATOM 5718 C CA . CYS B 1 87 ? -25.578 83.938 -20.688 1 28.58 87 CYS B CA 1
ATOM 5719 C C . CYS B 1 87 ? -24.469 85 -20.516 1 28.58 87 CYS B C 1
ATOM 5721 O O . CYS B 1 87 ? -23.531 84.75 -19.75 1 28.58 87 CYS B O 1
ATOM 5723 N N . GLU B 1 88 ? -24.781 86.25 -21.125 1 30.73 88 GLU B N 1
ATOM 5724 C CA . GLU B 1 88 ? -24.156 87.5 -21.516 1 30.73 88 GLU B CA 1
ATOM 5725 C C . GLU B 1 88 ? -23.469 88.188 -20.328 1 30.73 88 GLU B C 1
ATOM 5727 O O . GLU B 1 88 ? -24.016 88.188 -19.219 1 30.73 88 GLU B O 1
ATOM 5732 N N . GLN B 1 89 ? -22.156 88.312 -20.469 1 30.28 89 GLN B N 1
ATOM 5733 C CA . GLN B 1 89 ? -21.016 88.688 -19.625 1 30.28 89 GLN B CA 1
ATOM 5734 C C . GLN B 1 89 ? -21.172 90.125 -19.141 1 30.28 89 GLN B C 1
ATOM 5736 O O . GLN B 1 89 ? -20.75 91.062 -19.812 1 30.28 89 GLN B O 1
ATOM 5741 N N . THR B 1 90 ? -22.438 90.688 -18.875 1 31.02 90 THR B N 1
ATOM 5742 C CA . THR B 1 90 ? -22.25 92.125 -18.516 1 31.02 90 THR B CA 1
ATOM 5743 C C . THR B 1 90 ? -21.359 92.188 -17.266 1 31.02 90 THR B C 1
ATOM 5745 O O . THR B 1 90 ? -21.547 91.5 -16.297 1 31.02 90 THR B O 1
ATOM 5748 N N . SER B 1 91 ? -20.125 92.812 -17.422 1 30.98 91 SER B N 1
ATOM 5749 C CA . SER B 1 91 ? -18.875 92.938 -16.672 1 30.98 91 SER B CA 1
ATOM 5750 C C . SER B 1 91 ? -19.062 93.688 -15.375 1 30.98 91 SER B C 1
ATOM 5752 O O . SER B 1 91 ? -18.078 94.062 -14.711 1 30.98 91 SER B O 1
ATOM 5754 N N . ASP B 1 92 ? -20.234 94.125 -14.953 1 31.28 92 ASP B N 1
ATOM 5755 C CA . ASP B 1 92 ? -20.031 95.062 -13.828 1 31.28 92 ASP B CA 1
ATOM 5756 C C . ASP B 1 92 ? -19.438 94.312 -12.625 1 31.28 92 ASP B C 1
ATOM 5758 O O . ASP B 1 92 ? -20.125 93.5 -11.992 1 31.28 92 ASP B O 1
ATOM 5762 N N . ALA B 1 93 ? -18.141 93.938 -12.688 1 33.19 93 ALA B N 1
ATOM 5763 C CA . ALA B 1 93 ? -17.391 93.188 -11.664 1 33.19 93 ALA B CA 1
ATOM 5764 C C . ALA B 1 93 ? -17.297 94 -10.375 1 33.19 93 ALA B C 1
ATOM 5766 O O . ALA B 1 93 ? -16.609 95 -10.32 1 33.19 93 ALA B O 1
ATOM 5767 N N . THR B 1 94 ? -18.422 94.312 -9.805 1 31.2 94 THR B N 1
ATOM 5768 C CA . THR B 1 94 ? -18.219 94.875 -8.469 1 31.2 94 THR B CA 1
ATOM 5769 C C . THR B 1 94 ? -17.281 94 -7.66 1 31.2 94 THR B C 1
ATOM 5771 O O . THR B 1 94 ? -17.391 92.75 -7.676 1 31.2 94 THR B O 1
ATOM 5774 N N . ASN B 1 95 ? -16.031 94.5 -7.484 1 32 95 ASN B N 1
ATOM 5775 C CA . ASN B 1 95 ? -14.93 94.062 -6.648 1 32 95 ASN B CA 1
ATOM 5776 C C . ASN B 1 95 ? -15.414 93.562 -5.277 1 32 95 ASN B C 1
ATOM 5778 O O . ASN B 1 95 ? -15.648 94.438 -4.395 1 32 95 ASN B O 1
ATOM 5782 N N . GLN B 1 96 ? -16.469 92.812 -5.16 1 30.59 96 GLN B N 1
ATOM 5783 C CA . GLN B 1 96 ? -16.609 92.25 -3.818 1 30.59 96 GLN B CA 1
ATOM 5784 C C . GLN B 1 96 ? -15.266 91.812 -3.277 1 30.59 96 GLN B C 1
ATOM 5786 O O . GLN B 1 96 ? -14.578 91 -3.918 1 30.59 96 GLN B O 1
ATOM 5791 N N . SER B 1 97 ? -14.523 92.75 -2.566 1 32.66 97 SER B N 1
ATOM 5792 C CA . SER B 1 97 ? -13.359 92.375 -1.751 1 32.66 97 SER B CA 1
ATOM 5793 C C . SER B 1 97 ? -13.5 91 -1.146 1 32.66 97 SER B C 1
ATOM 5795 O O . SER B 1 97 ? -14.5 90.688 -0.489 1 32.66 97 SER B O 1
ATOM 5797 N N . ALA B 1 98 ? -13.141 90.062 -1.89 1 39.47 98 ALA B N 1
ATOM 5798 C CA . ALA B 1 98 ? -12.844 88.812 -1.253 1 39.47 98 ALA B CA 1
ATOM 5799 C C . ALA B 1 98 ? -12.234 89 0.133 1 39.47 98 ALA B C 1
ATOM 5801 O O . ALA B 1 98 ? -11.078 89.375 0.257 1 39.47 98 ALA B O 1
ATOM 5802 N N . GLU B 1 99 ? -12.805 89.875 0.993 1 37.22 99 GLU B N 1
ATOM 5803 C CA . GLU B 1 99 ? -12.297 89.75 2.355 1 37.22 99 GLU B CA 1
ATOM 5804 C C . GLU B 1 99 ? -11.758 88.375 2.633 1 37.22 99 GLU B C 1
ATOM 5806 O O . GLU B 1 99 ? -12.5 87.375 2.588 1 37.22 99 GLU B O 1
ATOM 5811 N N . ASP B 1 100 ? -10.594 88.062 2.209 1 47.78 100 ASP B N 1
ATOM 5812 C CA . ASP B 1 100 ? -9.789 86.875 2.457 1 47.78 100 ASP B CA 1
ATOM 5813 C C . ASP B 1 100 ? -9.867 86.438 3.924 1 47.78 100 ASP B C 1
ATOM 5815 O O . ASP B 1 100 ? -9.359 87.125 4.805 1 47.78 100 ASP B O 1
ATOM 5819 N N . ASN B 1 101 ? -10.891 86.188 4.543 1 54.56 101 ASN B N 1
ATOM 5820 C CA . ASN B 1 101 ? -11.062 85.625 5.883 1 54.56 101 ASN B CA 1
ATOM 5821 C C . ASN B 1 101 ? -9.898 84.688 6.273 1 54.56 101 ASN B C 1
ATOM 5823 O O . ASN B 1 101 ? -9.781 83.562 5.77 1 54.56 101 ASN B O 1
ATOM 5827 N N . TYR B 1 102 ? -8.719 85.188 6.602 1 68.25 102 TYR B N 1
ATOM 5828 C CA . TYR B 1 102 ? -7.496 84.562 7.117 1 68.25 102 TYR B CA 1
ATOM 5829 C C . TYR B 1 102 ? -7.789 83.688 8.352 1 68.25 102 TYR B C 1
ATOM 5831 O O . TYR B 1 102 ? -8.32 84.188 9.344 1 68.25 102 TYR B O 1
ATOM 5839 N N . ILE B 1 103 ? -7.75 82.438 8.273 1 80.81 103 ILE B N 1
ATOM 5840 C CA . ILE B 1 103 ? -7.879 81.562 9.414 1 80.81 103 ILE B CA 1
ATOM 5841 C C . ILE B 1 103 ? -6.508 81.312 10.047 1 80.81 103 ILE B C 1
ATOM 5843 O O . ILE B 1 103 ? -5.566 80.875 9.359 1 80.81 103 ILE B O 1
ATOM 5847 N N . VAL B 1 104 ? -6.289 81.75 11.25 1 83.81 104 VAL B N 1
ATOM 5848 C CA . VAL B 1 104 ? -5.039 81.562 11.977 1 83.81 104 VAL B CA 1
ATOM 5849 C C . VAL B 1 104 ? -4.918 80.125 12.461 1 83.81 104 VAL B C 1
ATOM 5851 O O . VAL B 1 104 ? -5.859 79.625 13.039 1 83.81 104 VAL B O 1
ATOM 5854 N N . CYS B 1 105 ? -3.84 79.562 11.953 1 92.25 105 CYS B N 1
ATOM 5855 C CA . CYS B 1 105 ? -3.521 78.188 12.391 1 92.25 105 CYS B CA 1
ATOM 5856 C C . CYS B 1 105 ? -2.15 78.125 13.055 1 92.25 105 CYS B C 1
ATOM 5858 O O . CYS B 1 105 ? -1.14 78.438 12.422 1 92.25 105 CYS B O 1
ATOM 5860 N N . SER B 1 106 ? -2.109 77.875 14.32 1 94.25 106 SER B N 1
ATOM 5861 C CA . SER B 1 106 ? -0.853 77.812 15.062 1 94.25 106 SER B CA 1
ATOM 5862 C C . SER B 1 106 ? -0.825 76.625 16.016 1 94.25 106 SER B C 1
ATOM 5864 O O . SER B 1 106 ? -1.856 76.25 16.562 1 94.25 106 SER B O 1
ATOM 5866 N N . LEU B 1 107 ? 0.359 76.125 16.141 1 95.75 107 LEU B N 1
ATOM 5867 C CA . LEU B 1 107 ? 0.586 75 17.047 1 95.75 107 LEU B CA 1
ATOM 5868 C C . LEU B 1 107 ? 1.414 75.438 18.25 1 95.75 107 LEU B C 1
ATOM 5870 O O . LEU B 1 107 ? 2.396 76.188 18.109 1 95.75 107 LEU B O 1
ATOM 5874 N N . PHE B 1 108 ? 0.938 75.062 19.359 1 95.56 108 PHE B N 1
ATOM 5875 C CA . PHE B 1 108 ? 1.617 75.438 20.594 1 95.56 108 PHE B CA 1
ATOM 5876 C C . PHE B 1 108 ? 2.076 74.188 21.359 1 95.56 108 PHE B C 1
ATOM 5878 O O . PHE B 1 108 ? 1.325 73.188 21.5 1 95.56 108 PHE B O 1
ATOM 5885 N N . VAL B 1 109 ? 3.318 74.25 21.781 1 94.5 109 VAL B N 1
ATOM 5886 C CA . VAL B 1 109 ? 3.867 73.188 22.641 1 94.5 109 VAL B CA 1
ATOM 5887 C C . VAL B 1 109 ? 4.27 73.75 24 1 94.5 109 VAL B C 1
ATOM 5889 O O . VAL B 1 109 ? 5.102 74.688 24.047 1 94.5 109 VAL B O 1
ATOM 5892 N N . ASN B 1 110 ? 3.691 73.312 25.016 1 91.75 110 ASN B N 1
ATOM 5893 C CA . ASN B 1 110 ? 3.934 73.812 26.359 1 91.75 110 ASN B CA 1
ATOM 5894 C C . ASN B 1 110 ? 3.76 75.375 26.406 1 91.75 110 ASN B C 1
ATOM 5896 O O . ASN B 1 110 ? 4.613 76.062 26.953 1 91.75 110 ASN B O 1
ATOM 5900 N N . GLY B 1 111 ? 2.736 75.75 25.688 1 90.5 111 GLY B N 1
ATOM 5901 C CA . GLY B 1 111 ? 2.385 77.188 25.75 1 90.5 111 GLY B CA 1
ATOM 5902 C C . GLY B 1 111 ? 3.18 78.062 24.766 1 90.5 111 GLY B C 1
ATOM 5903 O O . GLY B 1 111 ? 2.891 79.25 24.594 1 90.5 111 GLY B O 1
ATOM 5904 N N . SER B 1 112 ? 4.172 77.375 24.188 1 93.62 112 SER B N 1
ATOM 5905 C CA . SER B 1 112 ? 5 78.125 23.234 1 93.62 112 SER B CA 1
ATOM 5906 C C . SER B 1 112 ? 4.641 77.812 21.797 1 93.62 112 SER B C 1
ATOM 5908 O O . SER B 1 112 ? 4.469 76.625 21.469 1 93.62 112 SER B O 1
ATOM 5910 N N . LYS B 1 113 ? 4.574 78.812 21.094 1 94.56 113 LYS B N 1
ATOM 5911 C CA . LYS B 1 113 ? 4.266 78.625 19.688 1 94.56 113 LYS B CA 1
ATOM 5912 C C . LYS B 1 113 ? 5.406 77.875 18.969 1 94.56 113 LYS B C 1
ATOM 5914 O O . LYS B 1 113 ? 6.578 78.188 19.172 1 94.56 113 LYS B O 1
ATOM 5919 N N . VAL B 1 114 ? 5.039 76.938 18.172 1 95.06 114 VAL B N 1
ATOM 5920 C CA . VAL B 1 114 ? 6.031 76.125 17.438 1 95.06 114 VAL B CA 1
ATOM 5921 C C . VAL B 1 114 ? 6.617 77 16.312 1 95.06 114 VAL B C 1
ATOM 5923 O O . VAL B 1 114 ? 5.887 77.688 15.594 1 95.06 114 VAL B O 1
ATOM 5926 N N . GLY B 1 115 ? 7.98 76.875 16.156 1 90.62 115 GLY B N 1
ATOM 5927 C CA . GLY B 1 115 ? 8.68 77.625 15.156 1 90.62 115 GLY B CA 1
ATOM 5928 C C . GLY B 1 115 ? 8.453 77.125 13.742 1 90.62 115 GLY B C 1
ATOM 5929 O O . GLY B 1 115 ? 8.008 76 13.531 1 90.62 115 GLY B O 1
ATOM 5930 N N . SER B 1 116 ? 8.789 78 12.789 1 87.06 116 SER B N 1
ATOM 5931 C CA . SER B 1 116 ? 8.562 77.688 11.375 1 87.06 116 SER B CA 1
ATOM 5932 C C . SER B 1 116 ? 9.547 76.688 10.867 1 87.06 116 SER B C 1
ATOM 5934 O O . SER B 1 116 ? 9.297 76 9.852 1 87.06 116 SER B O 1
ATOM 5936 N N . ASP B 1 117 ? 10.602 76.375 11.594 1 92.25 117 ASP B N 1
ATOM 5937 C CA . ASP B 1 117 ? 11.648 75.5 11.109 1 92.25 117 ASP B CA 1
ATOM 5938 C C . ASP B 1 117 ? 11.547 74.125 11.758 1 92.25 117 ASP B C 1
ATOM 5940 O O . ASP B 1 117 ? 12.312 73.188 11.43 1 92.25 117 ASP B O 1
ATOM 5944 N N . VAL B 1 118 ? 10.617 74 12.617 1 95.25 118 VAL B N 1
ATOM 5945 C CA . VAL B 1 118 ? 10.484 72.688 13.289 1 95.25 118 VAL B CA 1
ATOM 5946 C C . VAL B 1 118 ? 9.82 71.688 12.359 1 95.25 118 VAL B C 1
ATOM 5948 O O . VAL B 1 118 ? 8.867 72 11.648 1 95.25 118 VAL B O 1
ATOM 5951 N N . LEU B 1 119 ? 10.422 70.5 12.359 1 95.31 119 LEU B N 1
ATOM 5952 C CA . LEU B 1 119 ? 9.898 69.438 11.492 1 95.31 119 LEU B CA 1
ATOM 5953 C C . LEU B 1 119 ? 8.617 68.875 12.062 1 95.31 119 LEU B C 1
ATOM 5955 O O . LEU B 1 119 ? 8.391 68.875 13.273 1 95.31 119 LEU B O 1
ATOM 5959 N N . ASN B 1 120 ? 7.805 68.25 11.156 1 95.19 120 ASN B N 1
ATOM 5960 C CA . ASN B 1 120 ? 6.547 67.688 11.57 1 95.19 120 ASN B CA 1
ATOM 5961 C C . ASN B 1 120 ? 6.762 66.625 12.656 1 95.19 120 ASN B C 1
ATOM 5963 O O . ASN B 1 120 ? 6.023 66.562 13.641 1 95.19 120 ASN B O 1
ATOM 5967 N N . LYS B 1 121 ? 7.73 65.688 12.484 1 94.5 121 LYS B N 1
ATOM 5968 C CA . LYS B 1 121 ? 7.973 64.625 13.414 1 94.5 121 LYS B CA 1
ATOM 5969 C C . LYS B 1 121 ? 8.242 65.125 14.82 1 94.5 121 LYS B C 1
ATOM 5971 O O . LYS B 1 121 ? 7.965 64.438 15.805 1 94.5 121 LYS B O 1
ATOM 5976 N N . ASP B 1 122 ? 8.688 66.375 14.953 1 94.25 122 ASP B N 1
ATOM 5977 C CA . ASP B 1 122 ? 9.07 66.938 16.25 1 94.25 122 ASP B CA 1
ATOM 5978 C C . ASP B 1 122 ? 8.023 67.938 16.75 1 94.25 122 ASP B C 1
ATOM 5980 O O . ASP B 1 122 ? 7.965 68.25 17.953 1 94.25 122 ASP B O 1
ATOM 5984 N N . ALA B 1 123 ? 7.223 68.438 15.867 1 95.31 123 ALA B N 1
ATOM 5985 C CA . ALA B 1 123 ? 6.277 69.5 16.203 1 95.31 123 ALA B CA 1
ATOM 5986 C C . ALA B 1 123 ? 5.012 68.938 16.828 1 95.31 123 ALA B C 1
ATOM 5988 O O . ALA B 1 123 ? 4.516 69.438 17.844 1 95.31 123 ALA B O 1
ATOM 5989 N N . TRP B 1 124 ? 4.59 67.875 16.234 1 95.06 124 TRP B N 1
ATOM 5990 C CA . TRP B 1 124 ? 3.311 67.312 16.641 1 95.06 124 TRP B CA 1
ATOM 5991 C C . TRP B 1 124 ? 3.492 66.312 17.812 1 95.06 124 TRP B C 1
ATOM 5993 O O . TRP B 1 124 ? 3.307 65.125 17.656 1 95.06 124 TRP B O 1
ATOM 6003 N N . VAL B 1 125 ? 3.803 66.812 18.984 1 93.94 125 VAL B N 1
ATOM 6004 C CA . VAL B 1 125 ? 4.062 66 20.156 1 93.94 125 VAL B CA 1
ATOM 6005 C C . VAL B 1 125 ? 2.787 65.875 20.984 1 93.94 125 VAL B C 1
ATOM 6007 O O . VAL B 1 125 ? 1.835 66.625 20.797 1 93.94 125 VAL B O 1
ATOM 6010 N N . GLU B 1 126 ? 2.814 64.812 21.719 1 93.31 126 GLU B N 1
ATOM 6011 C CA . GLU B 1 126 ? 1.68 64.562 22.609 1 93.31 126 GLU B CA 1
ATOM 6012 C C . GLU B 1 126 ? 1.374 65.812 23.484 1 93.31 126 GLU B C 1
ATOM 6014 O O . GLU B 1 126 ? 2.262 66.312 24.156 1 93.31 126 GLU B O 1
ATOM 6019 N N . GLY B 1 127 ? 0.091 66.312 23.484 1 91.69 127 GLY B N 1
ATOM 6020 C CA . GLY B 1 127 ? -0.33 67.375 24.359 1 91.69 127 GLY B CA 1
ATOM 6021 C C . GLY B 1 127 ? -0.209 68.75 23.719 1 91.69 127 GLY B C 1
ATOM 6022 O O . GLY B 1 127 ? -0.646 69.75 24.297 1 91.69 127 GLY B O 1
ATOM 6023 N N . ALA B 1 128 ? 0.328 68.812 22.594 1 94.56 128 ALA B N 1
ATOM 6024 C CA . ALA B 1 128 ? 0.371 70.062 21.875 1 94.56 128 ALA B CA 1
ATOM 6025 C C . ALA B 1 128 ? -1.036 70.562 21.594 1 94.56 128 ALA B C 1
ATOM 6027 O O . ALA B 1 128 ? -1.999 69.812 21.594 1 94.56 128 ALA B O 1
ATOM 6028 N N . ILE B 1 129 ? -1.146 71.938 21.438 1 95.44 129 ILE B N 1
ATOM 6029 C CA . ILE B 1 129 ? -2.453 72.5 21.203 1 95.44 129 ILE B CA 1
ATOM 6030 C C . ILE B 1 129 ? -2.455 73.25 19.859 1 95.44 129 ILE B C 1
ATOM 6032 O O . ILE B 1 129 ? -1.626 74.125 19.625 1 95.44 129 ILE B O 1
ATOM 6036 N N . LEU B 1 130 ? -3.35 72.875 19.094 1 95 130 LEU B N 1
ATOM 6037 C CA . LEU B 1 130 ? -3.521 73.5 17.797 1 95 130 LEU B CA 1
ATOM 6038 C C . LEU B 1 130 ? -4.641 74.5 17.844 1 95 130 LEU B C 1
ATOM 6040 O O . LEU B 1 130 ? -5.754 74.188 18.281 1 95 130 LEU B O 1
ATOM 6044 N N . HIS B 1 131 ? -4.312 75.688 17.422 1 93.12 131 HIS B N 1
ATOM 6045 C CA . HIS B 1 131 ? -5.32 76.688 17.219 1 93.12 131 HIS B CA 1
ATOM 6046 C C . HIS B 1 131 ? -5.691 76.812 15.75 1 93.12 131 HIS B C 1
ATOM 6048 O O . HIS B 1 131 ? -4.844 77.125 14.914 1 93.12 131 HIS B O 1
ATOM 6054 N N . LEU B 1 132 ? -6.879 76.562 15.492 1 91.38 132 LEU B N 1
ATOM 6055 C CA . LEU B 1 132 ? -7.391 76.625 14.133 1 91.38 132 LEU B CA 1
ATOM 6056 C C . LEU B 1 132 ? -8.633 77.5 14.078 1 91.38 132 LEU B C 1
ATOM 6058 O O . LEU B 1 132 ? -9.75 77 14.25 1 91.38 132 LEU B O 1
ATOM 6062 N N . GLY B 1 133 ? -8.375 78.75 13.719 1 83.56 133 GLY B N 1
ATOM 6063 C CA . GLY B 1 133 ? -9.469 79.688 13.805 1 83.56 133 GLY B CA 1
ATOM 6064 C C . GLY B 1 133 ? -10.031 79.812 15.203 1 83.56 133 GLY B C 1
ATOM 6065 O O . GLY B 1 133 ? -9.305 80.188 16.141 1 83.56 133 GLY B O 1
ATOM 6066 N N . MET B 1 134 ? -11.242 79.438 15.281 1 81.44 134 MET B N 1
ATOM 6067 C CA . MET B 1 134 ? -11.898 79.562 16.578 1 81.44 134 MET B CA 1
ATOM 6068 C C . MET B 1 134 ? -11.828 78.25 17.344 1 81.44 134 MET B C 1
ATOM 6070 O O . MET B 1 134 ? -12.117 78.188 18.547 1 81.44 134 MET B O 1
ATOM 6074 N N . ALA B 1 135 ? -11.383 77.25 16.672 1 88.12 135 ALA B N 1
ATOM 6075 C CA . ALA B 1 135 ? -11.367 75.938 17.281 1 88.12 135 ALA B CA 1
ATOM 6076 C C . ALA B 1 135 ? -10 75.625 17.859 1 88.12 135 ALA B C 1
ATOM 6078 O O . ALA B 1 135 ? -8.977 76.062 17.344 1 88.12 135 ALA B O 1
ATOM 6079 N N . LYS B 1 136 ? -9.992 74.938 18.938 1 91.56 136 LYS B N 1
ATOM 6080 C CA . LYS B 1 136 ? -8.773 74.438 19.562 1 91.56 136 LYS B CA 1
ATOM 6081 C C . LYS B 1 136 ? -8.789 72.875 19.656 1 91.56 136 LYS B C 1
ATOM 6083 O O . LYS B 1 136 ? -9.828 72.312 19.953 1 91.56 136 LYS B O 1
ATOM 6088 N N . TYR B 1 137 ? -7.633 72.375 19.297 1 94.12 137 TYR B N 1
ATOM 6089 C CA . TYR B 1 137 ? -7.504 70.938 19.344 1 94.12 137 TYR B CA 1
ATOM 6090 C C . TYR B 1 137 ? -6.32 70.5 20.203 1 94.12 137 TYR B C 1
ATOM 6092 O O . TYR B 1 137 ? -5.258 71.125 20.156 1 94.12 137 TYR B O 1
ATOM 6100 N N . ARG B 1 138 ? -6.559 69.5 20.969 1 93.88 138 ARG B N 1
ATOM 6101 C CA . ARG B 1 138 ? -5.438 68.875 21.656 1 93.88 138 ARG B CA 1
ATOM 6102 C C . ARG B 1 138 ? -4.859 67.75 20.797 1 93.88 138 ARG B C 1
ATOM 6104 O O . ARG B 1 138 ? -5.586 66.875 20.344 1 93.88 138 ARG B O 1
ATOM 6111 N N . VAL B 1 139 ? -3.59 67.75 20.625 1 94.75 139 VAL B N 1
ATOM 6112 C CA . VAL B 1 139 ? -2.939 66.75 19.781 1 94.75 139 VAL B CA 1
ATOM 6113 C C . VAL B 1 139 ? -2.773 65.438 20.562 1 94.75 139 VAL B C 1
ATOM 6115 O O . VAL B 1 139 ? -2.223 65.438 21.672 1 94.75 139 VAL B O 1
ATOM 6118 N N . CYS B 1 140 ? -3.271 64.375 20 1 93.62 140 CYS B N 1
ATOM 6119 C CA . CYS B 1 140 ? -3.053 63.031 20.5 1 93.62 140 CYS B CA 1
ATOM 6120 C C . CYS B 1 140 ? -2.189 62.25 19.516 1 93.62 140 CYS B C 1
ATOM 6122 O O . CYS B 1 140 ? -2.641 61.875 18.438 1 93.62 140 CYS B O 1
ATOM 6124 N N . ARG B 1 141 ? -1.003 61.875 20.031 1 94.75 141 ARG B N 1
ATOM 6125 C CA . ARG B 1 141 ? -0.033 61.219 19.172 1 94.75 141 ARG B CA 1
ATOM 6126 C C . ARG B 1 141 ? -0.033 59.719 19.391 1 94.75 141 ARG B C 1
ATOM 6128 O O . ARG B 1 141 ? 0.03 59.25 20.531 1 94.75 141 ARG B O 1
ATOM 6135 N N . ASN B 1 142 ? -0.076 58.938 18.312 1 95.31 142 ASN B N 1
ATOM 6136 C CA . ASN B 1 142 ? 0.048 57.5 18.328 1 95.31 142 ASN B CA 1
ATOM 6137 C C . ASN B 1 142 ? -0.894 56.844 19.344 1 95.31 142 ASN B C 1
ATOM 6139 O O . ASN B 1 142 ? -0.46 56.062 20.188 1 95.31 142 ASN B O 1
ATOM 6143 N N . MET B 1 143 ? -2.139 57.156 19.125 1 93.81 143 MET B N 1
ATOM 6144 C CA . MET B 1 143 ? -3.178 56.594 19.984 1 93.81 143 MET B CA 1
ATOM 6145 C C . MET B 1 143 ? -3.373 55.094 19.688 1 93.81 143 MET B C 1
ATOM 6147 O O . MET B 1 143 ? -3.23 54.656 18.547 1 93.81 143 MET B O 1
ATOM 6151 N N . PRO B 1 144 ? -3.65 54.281 20.797 1 95.5 144 PRO B N 1
ATOM 6152 C CA . PRO B 1 144 ? -3.992 52.906 20.531 1 95.5 144 PRO B CA 1
ATOM 6153 C C . PRO B 1 144 ? -5.078 52.75 19.469 1 95.5 144 PRO B C 1
ATOM 6155 O O . PRO B 1 144 ? -6.145 53.375 19.578 1 95.5 144 PRO B O 1
ATOM 6158 N N . THR B 1 145 ? -4.766 51.938 18.469 1 94.5 145 THR B N 1
ATOM 6159 C CA . THR B 1 145 ? -5.668 51.875 17.328 1 94.5 145 THR B CA 1
ATOM 6160 C C . THR B 1 145 ? -5.805 50.438 16.844 1 94.5 145 THR B C 1
ATOM 6162 O O . THR B 1 145 ? -4.84 49.656 16.875 1 94.5 145 THR B O 1
ATOM 6165 N N . ILE B 1 146 ? -7.051 50.125 16.359 1 94.94 146 ILE B N 1
ATOM 6166 C CA . ILE B 1 146 ? -7.32 48.844 15.727 1 94.94 146 ILE B CA 1
ATOM 6167 C C . ILE B 1 146 ? -7.258 49 14.211 1 94.94 146 ILE B C 1
ATOM 6169 O O . ILE B 1 146 ? -8.023 49.75 13.625 1 94.94 146 ILE B O 1
ATOM 6173 N N . LEU B 1 147 ? -6.355 48.281 13.633 1 91.19 147 LEU B N 1
ATOM 6174 C CA . LEU B 1 147 ? -6.195 48.344 12.18 1 91.19 147 LEU B CA 1
ATOM 6175 C C . LEU B 1 147 ? -7.195 47.438 11.492 1 91.19 147 LEU B C 1
ATOM 6177 O O . LEU B 1 147 ? -7.762 47.781 10.453 1 91.19 147 LEU B O 1
ATOM 6181 N N . SER B 1 148 ? -7.336 46.312 12.023 1 92.88 148 SER B N 1
ATOM 6182 C CA . SER B 1 148 ? -8.273 45.312 11.461 1 92.88 148 SER B CA 1
ATOM 6183 C C . SER B 1 148 ? -8.875 44.438 12.555 1 92.88 148 SER B C 1
ATOM 6185 O O . SER B 1 148 ? -8.211 44.125 13.547 1 92.88 148 SER B O 1
ATOM 6187 N N . LEU B 1 149 ? -10.109 44.156 12.422 1 94.75 149 LEU B N 1
ATOM 6188 C CA . LEU B 1 149 ? -10.844 43.25 13.328 1 94.75 149 LEU B CA 1
ATOM 6189 C C . LEU B 1 149 ? -11.781 42.344 12.547 1 94.75 149 LEU B C 1
ATOM 6191 O O . LEU B 1 149 ? -12.75 42.812 11.938 1 94.75 149 LEU B O 1
ATOM 6195 N N . LYS B 1 150 ? -11.438 41.062 12.586 1 93.5 150 LYS B N 1
ATOM 6196 C CA . LYS B 1 150 ? -12.227 40.094 11.836 1 93.5 150 LYS B CA 1
ATOM 6197 C C . LYS B 1 150 ? -12.57 38.875 12.688 1 93.5 150 LYS B C 1
ATOM 6199 O O . LYS B 1 150 ? -11.844 38.531 13.625 1 93.5 150 LYS B O 1
ATOM 6204 N N . LEU B 1 151 ? -13.727 38.312 12.391 1 95.12 151 LEU B N 1
ATOM 6205 C CA . LEU B 1 151 ? -14.148 37.062 13.016 1 95.12 151 LEU B CA 1
ATOM 6206 C C . LEU B 1 151 ? -14.172 35.906 11.992 1 95.12 151 LEU B C 1
ATOM 6208 O O . LEU B 1 151 ? -14.203 36.156 10.789 1 95.12 151 LEU B O 1
ATOM 6212 N N . PRO B 1 152 ? -14.109 34.656 12.508 1 93.81 152 PRO B N 1
ATOM 6213 C CA . PRO B 1 152 ? -14.164 33.531 11.578 1 93.81 152 PRO B CA 1
ATOM 6214 C C . PRO B 1 152 ? -15.469 33.469 10.797 1 93.81 152 PRO B C 1
ATOM 6216 O O . PRO B 1 152 ? -16.484 33.969 11.25 1 93.81 152 PRO B O 1
ATOM 6219 N N . ASN B 1 153 ? -15.414 32.75 9.648 1 93.12 153 ASN B N 1
ATOM 6220 C CA . ASN B 1 153 ? -16.578 32.656 8.766 1 93.12 153 ASN B CA 1
ATOM 6221 C C . ASN B 1 153 ? -17.453 31.453 9.117 1 93.12 153 ASN B C 1
ATOM 6223 O O . ASN B 1 153 ? -18.5 31.25 8.492 1 93.12 153 ASN B O 1
ATOM 6227 N N . CYS B 1 154 ? -17.062 30.719 10.031 1 94.75 154 CYS B N 1
ATOM 6228 C CA . CYS B 1 154 ? -17.828 29.594 10.562 1 94.75 154 CYS B CA 1
ATOM 6229 C C . CYS B 1 154 ? -17.797 29.578 12.086 1 94.75 154 CYS B C 1
ATOM 6231 O O . CYS B 1 154 ? -16.719 29.625 12.68 1 94.75 154 CYS B O 1
ATOM 6233 N N . ILE B 1 155 ? -18.984 29.578 12.609 1 96.06 155 ILE B N 1
ATOM 6234 C CA . ILE B 1 155 ? -19.094 29.594 14.07 1 96.06 155 ILE B CA 1
ATOM 6235 C C . ILE B 1 155 ? -19.891 28.391 14.539 1 96.06 155 ILE B C 1
ATOM 6237 O O . ILE B 1 155 ? -21.047 28.188 14.133 1 96.06 155 ILE B O 1
ATOM 6241 N N . LEU B 1 156 ? -19.281 27.594 15.422 1 95.81 156 LEU B N 1
ATOM 6242 C CA . LEU B 1 156 ? -19.906 26.375 15.914 1 95.81 156 LEU B CA 1
ATOM 6243 C C . LEU B 1 156 ? -20.062 26.406 17.438 1 95.81 156 LEU B C 1
ATOM 6245 O O . LEU B 1 156 ? -19.156 26.875 18.141 1 95.81 156 LEU B O 1
ATOM 6249 N N . VAL B 1 157 ? -21.234 25.938 17.828 1 95.12 157 VAL B N 1
ATOM 6250 C CA . VAL B 1 157 ? -21.422 25.781 19.266 1 95.12 157 VAL B CA 1
ATOM 6251 C C . VAL B 1 157 ? -20.359 24.859 19.844 1 95.12 157 VAL B C 1
ATOM 6253 O O . VAL B 1 157 ? -20.094 23.781 19.297 1 95.12 157 VAL B O 1
ATOM 6256 N N . GLY B 1 158 ? -19.734 25.359 20.844 1 92.25 158 GLY B N 1
ATOM 6257 C CA . GLY B 1 158 ? -18.781 24.5 21.531 1 92.25 158 GLY B CA 1
ATOM 6258 C C . GLY B 1 158 ? -17.375 24.625 20.984 1 92.25 158 GLY B C 1
ATOM 6259 O O . GLY B 1 158 ? -16.453 23.969 21.469 1 92.25 158 GLY B O 1
ATOM 6260 N N . CYS B 1 159 ? -17.156 25.438 20 1 94.5 159 CYS B N 1
ATOM 6261 C CA . CYS B 1 159 ? -15.836 25.734 19.469 1 94.5 159 CYS B CA 1
ATOM 6262 C C . CYS B 1 159 ? -15.438 27.172 19.766 1 94.5 159 CYS B C 1
ATOM 6264 O O . CYS B 1 159 ? -16.203 28.094 19.5 1 94.5 159 CYS B O 1
ATOM 6266 N N . PRO B 1 160 ? -14.25 27.328 20.25 1 93 160 PRO B N 1
ATOM 6267 C CA . PRO B 1 160 ? -13.844 28.688 20.594 1 93 160 PRO B CA 1
ATOM 6268 C C . PRO B 1 160 ? -13.648 29.594 19.375 1 93 160 PRO B C 1
ATOM 6270 O O . PRO B 1 160 ? -13.141 29.141 18.344 1 93 160 PRO B O 1
ATOM 6273 N N . ILE B 1 161 ? -14.031 30.797 19.594 1 94.44 161 ILE B N 1
ATOM 6274 C CA . ILE B 1 161 ? -13.828 31.797 18.547 1 94.44 161 ILE B CA 1
ATOM 6275 C C . ILE B 1 161 ? -12.594 32.625 18.891 1 94.44 161 ILE B C 1
ATOM 6277 O O . ILE B 1 161 ? -12.539 33.281 19.938 1 94.44 161 ILE B O 1
ATOM 6281 N N . TYR B 1 162 ? -11.68 32.656 18 1 92.06 162 TYR B N 1
ATOM 6282 C CA . TYR B 1 162 ? -10.484 33.5 18.141 1 92.06 162 TYR B CA 1
ATOM 6283 C C . TYR B 1 162 ? -10.531 34.688 17.203 1 92.06 162 TYR B C 1
ATOM 6285 O O . TYR B 1 162 ? -10.305 34.562 15.992 1 92.06 162 TYR B O 1
ATOM 6293 N N . PRO B 1 163 ? -10.734 35.844 17.734 1 92.62 163 PRO B N 1
ATOM 6294 C CA . PRO B 1 163 ? -10.766 37.031 16.859 1 92.62 163 PRO B CA 1
ATOM 6295 C C . PRO B 1 163 ? -9.414 37.344 16.234 1 92.62 163 PRO B C 1
ATOM 6297 O O . PRO B 1 163 ? -8.375 37.156 16.891 1 92.62 163 PRO B O 1
ATOM 6300 N N . ARG B 1 164 ? -9.5 37.812 15.047 1 90 164 ARG B N 1
ATOM 6301 C CA . ARG B 1 164 ? -8.312 38.281 14.344 1 90 164 ARG B CA 1
ATOM 6302 C C . ARG B 1 164 ? -8.219 39.812 14.406 1 90 164 ARG B C 1
ATOM 6304 O O . ARG B 1 164 ? -8.852 40.531 13.609 1 90 164 ARG B O 1
ATOM 6311 N N . VAL B 1 165 ? -7.254 40.281 15.25 1 90.75 165 VAL B N 1
ATOM 6312 C CA . VAL B 1 165 ? -7.18 41.719 15.469 1 90.75 165 VAL B CA 1
ATOM 6313 C C . VAL B 1 165 ? -5.754 42.188 15.211 1 90.75 165 VAL B C 1
ATOM 6315 O O . VAL B 1 165 ? -4.789 41.562 15.656 1 90.75 165 VAL B O 1
ATOM 6318 N N . GLU B 1 166 ? -5.648 43.188 14.477 1 89.06 166 GLU B N 1
ATOM 6319 C CA . GLU B 1 166 ? -4.391 43.906 14.266 1 89.06 166 GLU B CA 1
ATOM 6320 C C . GLU B 1 166 ? -4.402 45.25 14.953 1 89.06 166 GLU B C 1
ATOM 6322 O O . GLU B 1 166 ? -5.293 46.094 14.711 1 89.06 166 GLU B O 1
ATOM 6327 N N . PHE B 1 167 ? -3.352 45.375 15.812 1 92 167 PHE B N 1
ATOM 6328 C CA . PHE B 1 167 ? -3.281 46.594 16.609 1 92 167 PHE B CA 1
ATOM 6329 C C . PHE B 1 167 ? -2.055 47.406 16.234 1 92 167 PHE B C 1
ATOM 6331 O O . PHE B 1 167 ? -1.157 46.938 15.547 1 92 167 PHE B O 1
ATOM 6338 N N . GLU B 1 168 ? -2.207 48.656 16.594 1 92.5 168 GLU B N 1
ATOM 6339 C CA . GLU B 1 168 ? -1.039 49.531 16.641 1 92.5 168 GLU B CA 1
ATOM 6340 C C . GLU B 1 168 ? -1.003 50.312 17.953 1 92.5 168 GLU B C 1
ATOM 6342 O O . GLU B 1 168 ? -2.041 50.781 18.438 1 92.5 168 GLU B O 1
ATOM 6347 N N . PHE B 1 169 ? 0.215 50.375 18.625 1 94.38 169 PHE B N 1
ATOM 6348 C CA . PHE B 1 169 ? 0.505 51.219 19.781 1 94.38 169 PHE B CA 1
ATOM 6349 C C . PHE B 1 169 ? -0.275 50.75 21 1 94.38 169 PHE B C 1
ATOM 6351 O O . PHE B 1 169 ? -0.89 51.562 21.703 1 94.38 169 PHE B O 1
ATOM 6358 N N . ILE B 1 170 ? -0.325 49.438 21.141 1 93.31 170 ILE B N 1
ATOM 6359 C CA . ILE B 1 170 ? -1.104 48.938 22.25 1 93.31 170 ILE B CA 1
ATOM 6360 C C . ILE B 1 170 ? -0.195 48.125 23.188 1 93.31 170 ILE B C 1
ATOM 6362 O O . ILE B 1 170 ? 0.965 47.875 22.859 1 93.31 170 ILE B O 1
ATOM 6366 N N . LYS B 1 171 ? -0.671 47.969 24.344 1 90.88 171 LYS B N 1
ATOM 6367 C CA . LYS B 1 171 ? -0.22 46.906 25.234 1 90.88 171 LYS B CA 1
ATOM 6368 C C . LYS B 1 171 ? -1.217 45.75 25.25 1 90.88 171 LYS B C 1
ATOM 6370 O O . LYS B 1 171 ? -2.375 45.938 25.625 1 90.88 171 LYS B O 1
ATOM 6375 N N . THR B 1 172 ? -0.745 44.656 24.859 1 82.06 172 THR B N 1
ATOM 6376 C CA . THR B 1 172 ? -1.598 43.5 24.547 1 82.06 172 THR B CA 1
ATOM 6377 C C . THR B 1 172 ? -2.518 43.188 25.734 1 82.06 172 THR B C 1
ATOM 6379 O O . THR B 1 172 ? -3.705 42.906 25.547 1 82.06 172 THR B O 1
ATOM 6382 N N . ASP B 1 173 ? -2.092 43.344 26.891 1 86.5 173 ASP B N 1
ATOM 6383 C CA . ASP B 1 173 ? -2.867 42.938 28.062 1 86.5 173 ASP B CA 1
ATOM 6384 C C . ASP B 1 173 ? -3.807 44.062 28.5 1 86.5 173 ASP B C 1
ATOM 6386 O O . ASP B 1 173 ? -4.633 43.875 29.391 1 86.5 173 ASP B O 1
ATOM 6390 N N . ALA B 1 174 ? -3.768 45.188 27.797 1 93.12 174 ALA B N 1
ATOM 6391 C CA . ALA B 1 174 ? -4.562 46.312 28.234 1 93.12 174 ALA B CA 1
ATOM 6392 C C . ALA B 1 174 ? -5.816 46.469 27.375 1 93.12 174 ALA B C 1
ATOM 6394 O O . ALA B 1 174 ? -6.723 47.219 27.734 1 93.12 174 ALA B O 1
ATOM 6395 N N . CYS B 1 175 ? -5.832 45.781 26.344 1 94.56 175 CYS B N 1
ATOM 6396 C CA . CYS B 1 175 ? -7 45.875 25.469 1 94.56 175 CYS B CA 1
ATOM 6397 C C . CYS B 1 175 ? -8.188 45.156 26.078 1 94.56 175 CYS B C 1
ATOM 6399 O O . CYS B 1 175 ? -8.016 44.188 26.844 1 94.56 175 CYS B O 1
ATOM 6401 N N . THR B 1 176 ? -9.336 45.656 25.797 1 95.31 176 THR B N 1
ATOM 6402 C CA . THR B 1 176 ? -10.531 45.031 26.344 1 95.31 176 THR B CA 1
ATOM 6403 C C . THR B 1 176 ? -11.406 44.469 25.234 1 95.31 176 THR B C 1
ATOM 6405 O O . THR B 1 176 ? -11.414 44.969 24.125 1 95.31 176 THR B O 1
ATOM 6408 N N . TYR B 1 177 ? -12.109 43.406 25.578 1 96 177 TYR B N 1
ATOM 6409 C CA . TYR B 1 177 ? -13.016 42.719 24.672 1 96 177 TYR B CA 1
ATOM 6410 C C . TYR B 1 177 ? -14.375 42.5 25.328 1 96 177 TYR B C 1
ATOM 6412 O O . TYR B 1 177 ? -14.453 42.219 26.516 1 96 177 TYR B O 1
ATOM 6420 N N . THR B 1 178 ? -15.469 42.719 24.531 1 97.44 178 THR B N 1
ATOM 6421 C CA . THR B 1 178 ? -16.812 42.438 25.016 1 97.44 178 THR B CA 1
ATOM 6422 C C . THR B 1 178 ? -17.625 41.719 23.922 1 97.44 178 THR B C 1
ATOM 6424 O O . THR B 1 178 ? -17.766 42.25 22.812 1 97.44 178 THR B O 1
ATOM 6427 N N . TRP B 1 179 ? -18.188 40.594 24.297 1 97.62 179 TRP B N 1
ATOM 6428 C CA . TRP B 1 179 ? -19.016 39.812 23.375 1 97.62 179 TRP B CA 1
ATOM 6429 C C . TRP B 1 179 ? -20.5 40.062 23.641 1 97.62 179 TRP B C 1
ATOM 6431 O O . TRP B 1 179 ? -20.922 40.156 24.797 1 97.62 179 TRP B O 1
ATOM 6441 N N . TYR B 1 180 ? -21.266 40.125 22.562 1 97.25 180 TYR B N 1
ATOM 6442 C CA . TYR B 1 180 ? -22.719 40.281 22.641 1 97.25 180 TYR B CA 1
ATOM 6443 C C . TYR B 1 180 ? -23.422 39.188 21.844 1 97.25 180 TYR B C 1
ATOM 6445 O O . TYR B 1 180 ? -22.938 38.75 20.797 1 97.25 180 TYR B O 1
ATOM 6453 N N . ARG B 1 181 ? -24.594 38.781 22.312 1 96.31 181 ARG B N 1
ATOM 6454 C CA . ARG B 1 181 ? -25.469 37.875 21.547 1 96.31 181 ARG B CA 1
ATOM 6455 C C . ARG B 1 181 ? -26.688 38.625 21.016 1 96.31 181 ARG B C 1
ATOM 6457 O O . ARG B 1 181 ? -27.234 39.5 21.688 1 96.31 181 ARG B O 1
ATOM 6464 N N . GLU B 1 182 ? -27.062 38.219 19.906 1 93.69 182 GLU B N 1
ATOM 6465 C CA . GLU B 1 182 ? -28.25 38.781 19.281 1 93.69 182 GLU B CA 1
ATOM 6466 C C . GLU B 1 182 ? -29.531 38.25 19.922 1 93.69 182 GLU B C 1
ATOM 6468 O O . GLU B 1 182 ? -29.656 37.031 20.125 1 93.69 182 GLU B O 1
ATOM 6473 N N . VAL B 1 183 ? -30.391 39.125 20.312 1 90.06 183 VAL B N 1
ATOM 6474 C CA . VAL B 1 183 ? -31.703 38.75 20.812 1 90.06 183 VAL B CA 1
ATOM 6475 C C . VAL B 1 183 ? -32.781 39.406 19.969 1 90.06 183 VAL B C 1
ATOM 6477 O O . VAL B 1 183 ? -32.719 40.594 19.656 1 90.06 183 VAL B O 1
ATOM 6480 N N . ARG B 1 184 ? -33.719 38.594 19.484 1 82.5 184 ARG B N 1
ATOM 6481 C CA . ARG B 1 184 ? -34.812 39.094 18.656 1 82.5 184 ARG B CA 1
ATOM 6482 C C . ARG B 1 184 ? -36.094 39.188 19.453 1 82.5 184 ARG B C 1
ATOM 6484 O O . ARG B 1 184 ? -36.531 38.219 20.094 1 82.5 184 ARG B O 1
ATOM 6491 N N . GLN B 1 185 ? -36.625 40.406 19.75 1 74.12 185 GLN B N 1
ATOM 6492 C CA . GLN B 1 185 ? -37.875 40.625 20.469 1 74.12 185 GLN B CA 1
ATOM 6493 C C . GLN B 1 185 ? -39 40.969 19.484 1 74.12 185 GLN B C 1
ATOM 6495 O O . GLN B 1 185 ? -38.812 41.781 18.578 1 74.12 185 GLN B O 1
ATOM 6500 N N . GLU B 1 186 ? -40.125 40.125 19.469 1 66.56 186 GLU B N 1
ATOM 6501 C CA . GLU B 1 186 ? -41.281 40.406 18.656 1 66.56 186 GLU B CA 1
ATOM 6502 C C . GLU B 1 186 ? -41.906 41.75 19.047 1 66.56 186 GLU B C 1
ATOM 6504 O O . GLU B 1 186 ? -41.969 42.094 20.219 1 66.56 186 GLU B O 1
ATOM 6509 N N . LEU B 1 187 ? -41.969 42.75 18.281 1 59.28 187 LEU B N 1
ATOM 6510 C CA . LEU B 1 187 ? -42.594 44.031 18.609 1 59.28 187 LEU B CA 1
ATOM 6511 C C . LEU B 1 187 ? -43.875 43.812 19.406 1 59.28 187 LEU B C 1
ATOM 6513 O O . LEU B 1 187 ? -44.438 44.75 19.984 1 59.28 187 LEU B O 1
ATOM 6517 N N . GLY B 1 188 ? -45 43.094 18.891 1 49.31 188 GLY B N 1
ATOM 6518 C CA . GLY B 1 188 ? -46.188 43 19.688 1 49.31 188 GLY B CA 1
ATOM 6519 C C . GLY B 1 188 ? -45.969 42.312 21.031 1 49.31 188 GLY B C 1
ATOM 6520 O O . GLY B 1 188 ? -44.969 41.625 21.219 1 49.31 188 GLY B O 1
ATOM 6521 N N . GLY B 1 189 ? -46.875 42.562 22.188 1 41.19 189 GLY B N 1
ATOM 6522 C CA . GLY B 1 189 ? -46.75 42.312 23.609 1 41.19 189 GLY B CA 1
ATOM 6523 C C . GLY B 1 189 ? -46.188 40.938 23.922 1 41.19 189 GLY B C 1
ATOM 6524 O O . GLY B 1 189 ? -45.562 40.75 24.984 1 41.19 189 GLY B O 1
ATOM 6525 N N . THR B 1 190 ? -46.969 39.812 23.516 1 36.53 190 THR B N 1
ATOM 6526 C CA . THR B 1 190 ? -46.906 38.688 24.438 1 36.53 190 THR B CA 1
ATOM 6527 C C . THR B 1 190 ? -45.531 38.031 24.391 1 36.53 190 THR B C 1
ATOM 6529 O O . THR B 1 190 ? -44.906 37.812 25.422 1 36.53 190 THR B O 1
ATOM 6532 N N . SER B 1 191 ? -45.5 36.688 23.828 1 35.16 191 SER B N 1
ATOM 6533 C CA . SER B 1 191 ? -44.75 35.5 24.281 1 35.16 191 SER B CA 1
ATOM 6534 C C . SER B 1 191 ? -43.281 35.562 23.781 1 35.16 19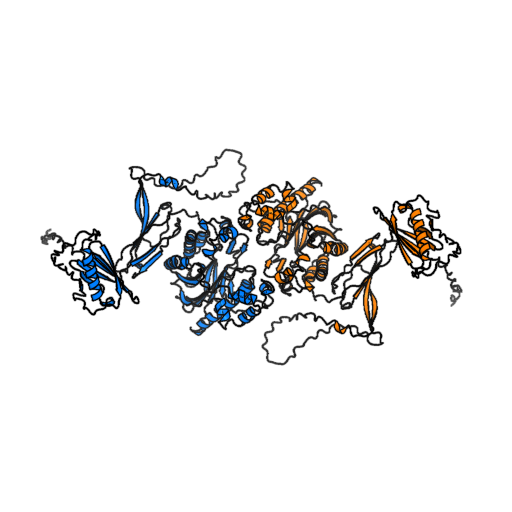1 SER B C 1
ATOM 6536 O O . SER B 1 191 ? -43.031 35.844 22.609 1 35.16 191 SER B O 1
ATOM 6538 N N . HIS B 1 192 ? -42.375 35.969 24.594 1 36.25 192 HIS B N 1
ATOM 6539 C CA . HIS B 1 192 ? -40.938 35.656 24.469 1 36.25 192 HIS B CA 1
ATOM 6540 C C . HIS B 1 192 ? -40.75 34.281 23.906 1 36.25 192 HIS B C 1
ATOM 6542 O O . HIS B 1 192 ? -41.062 33.281 24.547 1 36.25 192 HIS B O 1
ATOM 6548 N N . VAL B 1 193 ? -41.094 33.969 22.656 1 32.81 193 VAL B N 1
ATOM 6549 C CA . VAL B 1 193 ? -40.812 32.594 22.219 1 32.81 193 VAL B CA 1
ATOM 6550 C C . VAL B 1 193 ? -39.344 32.281 22.469 1 32.81 193 VAL B C 1
ATOM 6552 O O . VAL B 1 193 ? -38.469 32.906 21.859 1 32.81 193 VAL B O 1
ATOM 6555 N N . SER B 1 194 ? -39 32.094 23.734 1 30.03 194 SER B N 1
ATOM 6556 C CA . SER B 1 194 ? -37.719 31.406 23.938 1 30.03 194 SER B CA 1
ATOM 6557 C C . SER B 1 194 ? -37.656 30.125 23.094 1 30.03 194 SER B C 1
ATOM 6559 O O . SER B 1 194 ? -38.562 29.312 23.125 1 30.03 194 SER B O 1
ATOM 6561 N N . ILE B 1 195 ? -37.25 30.141 21.891 1 31.69 195 ILE B N 1
ATOM 6562 C CA . ILE B 1 195 ? -36.969 28.906 21.156 1 31.69 195 ILE B CA 1
ATOM 6563 C C . ILE B 1 195 ? -36.438 27.844 22.125 1 31.69 195 ILE B C 1
ATOM 6565 O O . ILE B 1 195 ? -35.375 28.031 22.734 1 31.69 195 ILE B O 1
ATOM 6569 N N . GLY B 1 196 ? -37.469 27.234 22.969 1 27.47 196 GLY B N 1
ATOM 6570 C CA . GLY B 1 196 ? -37.188 26.125 23.875 1 27.47 196 GLY B CA 1
ATOM 6571 C C . GLY B 1 196 ? -36.344 25.047 23.25 1 27.47 196 GLY B C 1
ATOM 6572 O O . GLY B 1 196 ? -36.156 25.016 22.031 1 27.47 196 GLY B O 1
ATOM 6573 N N . PRO B 1 197 ? -35.812 24.156 24.094 1 28.08 197 PRO B N 1
ATOM 6574 C CA . PRO B 1 197 ? -34.969 23.016 23.734 1 28.08 197 PRO B CA 1
ATOM 6575 C C . PRO B 1 197 ? -35.625 22.094 22.719 1 28.08 197 PRO B C 1
ATOM 6577 O O . PRO B 1 197 ? -36.844 22.031 22.641 1 28.08 197 PRO B O 1
ATOM 6580 N N . SER B 1 198 ? -35 21.844 21.547 1 26.31 198 SER B N 1
ATOM 6581 C CA . SER B 1 198 ? -35.375 20.828 20.562 1 26.31 198 SER B CA 1
ATOM 6582 C C . SER B 1 198 ? -35.906 19.562 21.25 1 26.31 198 SER B C 1
ATOM 6584 O O . SER B 1 198 ? -35.281 19.062 22.172 1 26.31 198 SER B O 1
ATOM 6586 N N . GLN B 1 199 ? -37.219 19.359 21.516 1 24.09 199 GLN B N 1
ATOM 6587 C CA . GLN B 1 199 ? -37.812 18.109 21.953 1 24.09 199 GLN B CA 1
ATOM 6588 C C . GLN B 1 199 ? -37.375 16.938 21.062 1 24.09 199 GLN B C 1
ATOM 6590 O O . GLN B 1 199 ? -37.531 17 19.844 1 24.09 199 GLN B O 1
ATOM 6595 N N . THR B 1 200 ? -36.406 16.156 21.531 1 24.77 200 THR B N 1
ATOM 6596 C CA . THR B 1 200 ? -36.031 14.859 20.984 1 24.77 200 THR B CA 1
ATOM 6597 C C . THR B 1 200 ? -37.219 13.914 20.953 1 24.77 200 THR B C 1
ATOM 6599 O O . THR B 1 200 ? -37.844 13.664 21.969 1 24.77 200 THR B O 1
ATOM 6602 N N . PHE B 1 201 ? -38.094 13.922 19.969 1 21.84 201 PHE B N 1
ATOM 6603 C CA . PHE B 1 201 ? -39.188 12.961 19.797 1 21.84 201 PHE B CA 1
ATOM 6604 C C . PHE B 1 201 ? -38.656 11.531 19.859 1 21.84 201 PHE B C 1
ATOM 6606 O O . PHE B 1 201 ? -37.75 11.164 19.094 1 21.84 201 PHE B O 1
ATOM 6613 N N . SER B 1 202 ? -38.594 10.922 21.062 1 22.56 202 SER B N 1
ATOM 6614 C CA . SER B 1 202 ? -38.375 9.5 21.266 1 22.56 202 SER B CA 1
ATOM 6615 C C . SER B 1 202 ? -39.5 8.664 20.672 1 22.56 202 SER B C 1
ATOM 6617 O O . SER B 1 202 ? -40.688 8.859 21.016 1 22.56 202 SER B O 1
ATOM 6619 N N . LEU B 1 203 ? -39.531 8.391 19.344 1 22.08 203 LEU B N 1
ATOM 6620 C CA . LEU B 1 203 ? -40.469 7.41 18.797 1 22.08 203 LEU B CA 1
ATOM 6621 C C . LEU B 1 203 ? -40.531 6.16 19.656 1 22.08 203 LEU B C 1
ATOM 6623 O O . LEU B 1 203 ? -39.531 5.43 19.766 1 22.08 203 LEU B O 1
ATOM 6627 N N . THR B 1 204 ? -41.219 6.148 20.781 1 22.41 204 THR B N 1
ATOM 6628 C CA . THR B 1 204 ? -41.562 4.98 21.578 1 22.41 204 THR B CA 1
ATOM 6629 C C . THR B 1 204 ? -42.219 3.91 20.734 1 22.41 204 THR B C 1
ATOM 6631 O O . THR B 1 204 ? -43.219 4.188 20.062 1 22.41 204 THR B O 1
ATOM 6634 N N . SER B 1 205 ? -41.406 2.973 20.188 1 23.84 205 SER B N 1
ATOM 6635 C CA . SER B 1 205 ? -41.906 1.712 19.656 1 23.84 205 SER B CA 1
ATOM 6636 C C . SER B 1 205 ? -43 1.135 20.547 1 23.84 205 SER B C 1
ATOM 6638 O O . SER B 1 205 ? -42.844 1.027 21.766 1 23.84 205 SER B O 1
ATOM 6640 N N . GLY B 1 206 ? -44.219 1.41 20.312 1 21.8 206 GLY B N 1
ATOM 6641 C CA . GLY B 1 206 ? -45.375 0.718 20.875 1 21.8 206 GLY B CA 1
ATOM 6642 C C . GLY B 1 206 ? -45.188 -0.782 20.969 1 21.8 206 GLY B C 1
ATOM 6643 O O . GLY B 1 206 ? -44.5 -1.385 20.125 1 21.8 206 GLY B O 1
ATOM 6644 N N . GLU B 1 207 ? -45.25 -1.327 22.203 1 22.52 207 GLU B N 1
ATOM 6645 C CA . GLU B 1 207 ? -45.156 -2.646 22.828 1 22.52 207 GLU B CA 1
ATOM 6646 C C . GLU B 1 207 ? -46.031 -3.658 22.109 1 22.52 207 GLU B C 1
ATOM 6648 O O . GLU B 1 207 ? -46.312 -4.738 22.656 1 22.52 207 GLU B O 1
ATOM 6653 N N . ALA B 1 208 ? -46.594 -3.426 20.875 1 21.88 208 ALA B N 1
ATOM 6654 C CA . ALA B 1 208 ? -47.531 -4.539 20.719 1 21.88 208 ALA B CA 1
ATOM 6655 C C . ALA B 1 208 ? -46.844 -5.871 21.016 1 21.88 208 ALA B C 1
ATOM 6657 O O . ALA B 1 208 ? -45.625 -5.996 20.859 1 21.88 208 ALA B O 1
ATOM 6658 N N . SER B 1 209 ? -47.5 -6.812 21.562 1 22.11 209 SER B N 1
ATOM 6659 C CA . SER B 1 209 ? -47.406 -8.062 22.312 1 22.11 209 SER B CA 1
ATOM 6660 C C . SER B 1 209 ? -46.688 -9.141 21.531 1 22.11 209 SER B C 1
ATOM 6662 O O . SER B 1 209 ? -46.594 -10.281 21.984 1 22.11 209 SER B O 1
ATOM 6664 N N . ALA B 1 210 ? -46.406 -8.859 20.203 1 21.92 210 ALA B N 1
ATOM 6665 C CA . ALA B 1 210 ? -46.25 -10.227 19.703 1 21.92 210 ALA B CA 1
ATOM 6666 C C . ALA B 1 210 ? -45.094 -10.945 20.391 1 21.92 210 ALA B C 1
ATOM 6668 O O . ALA B 1 210 ? -44.188 -10.305 20.922 1 21.92 210 ALA B O 1
ATOM 6669 N N . GLU B 1 211 ? -45.188 -12.164 20.609 1 23.08 211 GLU B N 1
ATOM 6670 C CA . GLU B 1 211 ? -44.5 -13.266 21.297 1 23.08 211 GLU B CA 1
ATOM 6671 C C . GLU B 1 211 ? -43.031 -13.328 20.938 1 23.08 211 GLU B C 1
ATOM 6673 O O . GLU B 1 211 ? -42.344 -14.328 21.203 1 23.08 211 GLU B O 1
ATOM 6678 N N . SER B 1 212 ? -42.438 -11.977 20.578 1 20.16 212 SER B N 1
ATOM 6679 C CA . SER B 1 212 ? -41.156 -12 19.844 1 20.16 212 SER B CA 1
ATOM 6680 C C . SER B 1 212 ? -40.031 -12.594 20.688 1 20.16 212 SER B C 1
ATOM 6682 O O . SER B 1 212 ? -40.031 -12.445 21.906 1 20.16 212 SER B O 1
ATOM 6684 N N . VAL B 1 213 ? -39.375 -13.562 20.125 1 22.75 213 VAL B N 1
ATOM 6685 C CA . VAL B 1 213 ? -38.312 -14.375 20.734 1 22.75 213 VAL B CA 1
ATOM 6686 C C . VAL B 1 213 ? -37.281 -13.469 21.375 1 22.75 213 VAL B C 1
ATOM 6688 O O . VAL B 1 213 ? -37.031 -12.359 20.906 1 22.75 213 VAL B O 1
ATOM 6691 N N . PRO B 1 214 ? -36.719 -13.773 22.547 1 21.17 214 PRO B N 1
ATOM 6692 C CA . PRO B 1 214 ? -36 -13.125 23.641 1 21.17 214 PRO B CA 1
ATOM 6693 C C . PRO B 1 214 ? -34.656 -12.531 23.203 1 21.17 214 PRO B C 1
ATOM 6695 O O . PRO B 1 214 ? -33.938 -11.914 24 1 21.17 214 PRO B O 1
ATOM 6698 N N . MET B 1 215 ? -34.188 -12.711 21.859 1 21.5 215 MET B N 1
ATOM 6699 C CA . MET B 1 215 ? -32.75 -12.641 21.984 1 21.5 215 MET B CA 1
ATOM 6700 C C . MET B 1 215 ? -32.281 -11.227 22.344 1 21.5 215 MET B C 1
ATOM 6702 O O . MET B 1 215 ? -32.625 -10.266 21.641 1 21.5 215 MET B O 1
ATOM 6706 N N . GLU B 1 216 ? -31.906 -10.883 23.516 1 20.81 216 GLU B N 1
ATOM 6707 C CA . GLU B 1 216 ? -31.719 -9.695 24.344 1 20.81 216 GLU B CA 1
ATOM 6708 C C . GLU B 1 216 ? -30.578 -8.82 23.797 1 20.81 216 GLU B C 1
ATOM 6710 O O . GLU B 1 216 ? -30.156 -7.871 24.453 1 20.81 216 GLU B O 1
ATOM 6715 N N . THR B 1 217 ? -29.828 -9.203 22.656 1 22.31 217 THR B N 1
ATOM 6716 C CA . THR B 1 217 ? -28.562 -8.484 22.688 1 22.31 217 THR B CA 1
ATOM 6717 C C . THR B 1 217 ? -28.781 -6.98 22.516 1 22.31 217 THR B C 1
ATOM 6719 O O . THR B 1 217 ? -29.516 -6.555 21.609 1 22.31 217 THR B O 1
ATOM 6722 N N . ASN B 1 218 ? -28.656 -6.148 23.547 1 20.8 218 ASN B N 1
ATOM 6723 C CA . ASN B 1 218 ? -28.922 -4.742 23.828 1 20.8 218 ASN B CA 1
ATOM 6724 C C . ASN B 1 218 ? -28.125 -3.82 22.906 1 20.8 218 ASN B C 1
ATOM 6726 O O . ASN B 1 218 ? -27.031 -3.379 23.266 1 20.8 218 ASN B O 1
ATOM 6730 N N . ALA B 1 219 ? -27.875 -4.141 21.609 1 21.75 219 ALA B N 1
ATOM 6731 C CA . ALA B 1 219 ? -27.141 -3.229 20.734 1 21.75 219 ALA B CA 1
ATOM 6732 C C . ALA B 1 219 ? -27.766 -1.836 20.734 1 21.75 219 ALA B C 1
ATOM 6734 O O . ALA B 1 219 ? -28.938 -1.669 20.375 1 21.75 219 ALA B O 1
ATOM 6735 N N . SER B 1 220 ? -27.312 -0.991 21.688 1 21.95 220 SER B N 1
ATOM 6736 C CA . SER B 1 220 ? -27.703 0.397 21.906 1 21.95 220 SER B CA 1
ATOM 6737 C C . SER B 1 220 ? -27.766 1.172 20.594 1 21.95 220 SER B C 1
ATOM 6739 O O . SER B 1 220 ? -26.828 1.143 19.812 1 21.95 220 SER B O 1
ATOM 6741 N N . GLU B 1 221 ? -28.891 1.408 20 1 24.42 221 GLU B N 1
ATOM 6742 C CA . GLU B 1 221 ? -29.375 2.115 18.828 1 24.42 221 GLU B CA 1
ATOM 6743 C C . GLU B 1 221 ? -28.922 3.57 18.828 1 24.42 221 GLU B C 1
ATOM 6745 O O . GLU B 1 221 ? -29.516 4.418 19.484 1 24.42 221 GLU B O 1
ATOM 6750 N N . THR B 1 222 ? -27.656 3.859 19.047 1 23.19 222 THR B N 1
ATOM 6751 C CA . THR B 1 222 ? -27.391 5.293 19 1 23.19 222 THR B CA 1
ATOM 6752 C C . THR B 1 222 ? -27.797 5.871 17.641 1 23.19 222 THR B C 1
ATOM 6754 O O . THR B 1 222 ? -27.203 5.535 16.625 1 23.19 222 THR B O 1
ATOM 6757 N N . ALA B 1 223 ? -29.016 6.148 17.453 1 23.92 223 ALA B N 1
ATOM 6758 C CA . ALA B 1 223 ? -29.641 6.801 16.312 1 23.92 223 ALA B CA 1
ATOM 6759 C C . ALA B 1 223 ? -28.922 8.094 15.953 1 23.92 223 ALA B C 1
ATOM 6761 O O . ALA B 1 223 ? -28.766 8.984 16.797 1 23.92 223 ALA B O 1
ATOM 6762 N N . ILE B 1 224 ? -28.062 7.922 15.031 1 24.06 224 ILE B N 1
ATOM 6763 C CA . ILE B 1 224 ? -27.344 9.047 14.43 1 24.06 224 ILE B CA 1
ATOM 6764 C C . ILE B 1 224 ? -28.344 10.109 13.984 1 24.06 224 ILE B C 1
ATOM 6766 O O . ILE B 1 224 ? -29.188 9.852 13.117 1 24.06 224 ILE B O 1
ATOM 6770 N N . GLN B 1 225 ? -28.875 10.914 14.875 1 24.45 225 GLN B N 1
ATOM 6771 C CA . GLN B 1 225 ? -29.75 12.016 14.477 1 24.45 225 GLN B CA 1
ATOM 6772 C C . GLN B 1 225 ? -29.031 12.953 13.5 1 24.45 225 GLN B C 1
ATOM 6774 O O . GLN B 1 225 ? -27.938 13.445 13.797 1 24.45 225 GLN B O 1
ATOM 6779 N N . ILE B 1 226 ? -29.172 12.672 12.258 1 26.33 226 ILE B N 1
ATOM 6780 C CA . ILE B 1 226 ? -28.734 13.57 11.188 1 26.33 226 ILE B CA 1
ATOM 6781 C C . ILE B 1 226 ? -29.281 14.977 11.445 1 26.33 226 ILE B C 1
ATOM 6783 O O . ILE B 1 226 ? -30.484 15.141 11.711 1 26.33 226 ILE B O 1
ATOM 6787 N N . PRO B 1 227 ? -28.516 15.898 11.75 1 26.91 227 PRO B N 1
ATOM 6788 C CA . PRO B 1 227 ? -29.062 17.234 11.953 1 26.91 227 PRO B CA 1
ATOM 6789 C C . PRO B 1 227 ? -29.969 17.688 10.805 1 26.91 227 PRO B C 1
ATOM 6791 O O . PRO B 1 227 ? -29.656 17.438 9.641 1 26.91 227 PRO B O 1
ATOM 6794 N N . VAL B 1 228 ? -31.234 17.609 11.008 1 27.59 228 VAL B N 1
ATOM 6795 C CA . VAL B 1 228 ? -32.281 18.234 10.18 1 27.59 228 VAL B CA 1
ATOM 6796 C C . VAL B 1 228 ? -31.906 19.688 9.898 1 27.59 228 VAL B C 1
ATOM 6798 O O . VAL B 1 228 ? -31.75 20.484 10.828 1 27.59 228 VAL B O 1
ATOM 6801 N N . ILE B 1 229 ? -31.25 19.938 8.805 1 27.75 229 ILE B N 1
ATOM 6802 C CA . ILE B 1 229 ? -31.125 21.297 8.289 1 27.75 229 ILE B CA 1
ATOM 6803 C C . ILE B 1 229 ? -32.5 21.984 8.297 1 27.75 229 ILE B C 1
ATOM 6805 O O . ILE B 1 229 ? -33.406 21.562 7.586 1 27.75 229 ILE B O 1
ATOM 6809 N N . ILE B 1 230 ? -32.844 22.422 9.414 1 27.25 230 ILE B N 1
ATOM 6810 C CA . ILE B 1 230 ? -34.062 23.234 9.531 1 27.25 230 ILE B CA 1
ATOM 6811 C C . ILE B 1 230 ? -34 24.359 8.492 1 27.25 230 ILE B C 1
ATOM 6813 O O . ILE B 1 230 ? -33 25.031 8.328 1 27.25 230 ILE B O 1
ATOM 6817 N N . ASN B 1 231 ? -34.875 24.281 7.5 1 28.17 231 ASN B N 1
ATOM 6818 C CA . ASN B 1 231 ? -35.156 25.281 6.465 1 28.17 231 ASN B CA 1
ATOM 6819 C C . ASN B 1 231 ? -35.188 26.688 7.043 1 28.17 231 ASN B C 1
ATOM 6821 O O . ASN B 1 231 ? -35.969 26.969 7.965 1 28.17 231 ASN B O 1
ATOM 6825 N N . PRO B 1 232 ? -34.219 27.5 6.773 1 32.09 232 PRO B N 1
ATOM 6826 C CA . PRO B 1 232 ? -34.188 28.922 7.16 1 32.09 232 PRO B CA 1
ATOM 6827 C C . PRO B 1 232 ? -35.469 29.656 6.852 1 32.09 232 PRO B C 1
ATOM 6829 O O . PRO B 1 232 ? -35.625 30.828 7.172 1 32.09 232 PRO B O 1
ATOM 6832 N N . SER B 1 233 ? -36.375 29.047 6.016 1 32.62 233 SER B N 1
ATOM 6833 C CA . SER B 1 233 ? -37.469 29.906 5.527 1 32.62 233 SER B CA 1
ATOM 6834 C C . SER B 1 233 ? -38.344 30.375 6.668 1 32.62 233 SER B C 1
ATOM 6836 O O . SER B 1 233 ? -39.281 31.172 6.457 1 32.62 233 SER B O 1
ATOM 6838 N N . LEU B 1 234 ? -38.406 29.594 7.715 1 31.58 234 LEU B N 1
ATOM 6839 C CA . LEU B 1 234 ? -39.438 30.062 8.633 1 31.58 234 LEU B CA 1
ATOM 6840 C C . LEU B 1 234 ? -39.062 31.391 9.273 1 31.58 234 LEU B C 1
ATOM 6842 O O . LEU B 1 234 ? -39.875 31.984 9.984 1 31.58 234 LEU B O 1
ATOM 6846 N N . SER B 1 235 ? -37.719 31.609 9.297 1 33.78 235 SER B N 1
ATOM 6847 C CA . SER B 1 235 ? -37.406 32.844 10 1 33.78 235 SER B CA 1
ATOM 6848 C C . SER B 1 235 ? -37.844 34.062 9.203 1 33.78 235 SER B C 1
ATOM 6850 O O . SER B 1 235 ? -37.688 35.188 9.672 1 33.78 235 SER B O 1
ATOM 6852 N N . SER B 1 236 ? -38.031 33.844 7.891 1 34.88 236 SER B N 1
ATOM 6853 C CA . SER B 1 236 ? -38.281 35.062 7.152 1 34.88 236 SER B CA 1
ATOM 6854 C C . SER B 1 236 ? -39.656 35.656 7.52 1 34.88 236 SER B C 1
ATOM 6856 O O . SER B 1 236 ? -39.969 36.781 7.16 1 34.88 236 SER B O 1
ATOM 6858 N N . GLN B 1 237 ? -40.625 34.781 7.816 1 35 237 GLN B N 1
ATOM 6859 C CA . GLN B 1 237 ? -41.969 35.375 7.785 1 35 237 GLN B CA 1
ATOM 6860 C C . GLN B 1 237 ? -42.25 36.125 9.078 1 35 237 GLN B C 1
ATOM 6862 O O . GLN B 1 237 ? -43.406 36.531 9.32 1 35 237 GLN B O 1
ATOM 6867 N N . ILE B 1 238 ? -41.5 35.875 10.164 1 37 238 ILE B N 1
ATOM 6868 C CA . ILE B 1 238 ? -42.031 36.656 11.281 1 37 238 ILE B CA 1
ATOM 6869 C C . ILE B 1 238 ? -41.969 38.156 10.953 1 37 238 ILE B C 1
ATOM 6871 O O . ILE B 1 238 ? -40.938 38.656 10.477 1 37 238 ILE B O 1
ATOM 6875 N N . LYS B 1 239 ? -42.938 38.938 11.148 1 41.62 239 LYS B N 1
ATOM 6876 C CA . LYS B 1 239 ? -43.031 40.375 11.188 1 41.62 239 LYS B CA 1
ATOM 6877 C C . LYS B 1 239 ? -41.875 41 11.953 1 41.62 239 LYS B C 1
ATOM 6879 O O . LYS B 1 239 ? -41.156 40.312 12.664 1 41.62 239 LYS B O 1
ATOM 6884 N N . GLY B 1 240 ? -41.781 42.438 12.289 1 52.41 240 GLY B N 1
ATOM 6885 C CA . GLY B 1 240 ? -40.812 43.438 12.656 1 52.41 240 GLY B CA 1
ATOM 6886 C C . GLY B 1 240 ? -40.031 43.094 13.906 1 52.41 240 GLY B C 1
ATOM 6887 O O . GLY B 1 240 ? -40.594 43.062 15 1 52.41 240 GLY B O 1
ATOM 6888 N N . TYR B 1 241 ? -39.219 42.156 13.906 1 62.12 241 TYR B N 1
ATOM 6889 C CA . TYR B 1 241 ? -38.469 42 15.148 1 62.12 241 TYR B CA 1
ATOM 6890 C C . TYR B 1 241 ? -37.406 43.094 15.281 1 62.12 241 TYR B C 1
ATOM 6892 O O . TYR B 1 241 ? -36.938 43.625 14.281 1 62.12 241 TYR B O 1
ATOM 6900 N N . GLU B 1 242 ? -37.469 43.656 16.438 1 78.06 242 GLU B N 1
ATOM 6901 C CA . GLU B 1 242 ? -36.344 44.562 16.766 1 78.06 242 GLU B CA 1
ATOM 6902 C C . GLU B 1 242 ? -35.156 43.781 17.328 1 78.06 242 GLU B C 1
ATOM 6904 O O . GLU B 1 242 ? -35.344 42.875 18.141 1 78.06 242 GLU B O 1
ATOM 6909 N N . LYS B 1 243 ? -33.938 43.906 16.797 1 83.56 243 LYS B N 1
ATOM 6910 C CA . LYS B 1 243 ? -32.688 43.281 17.219 1 83.56 243 LYS B CA 1
ATOM 6911 C C . LYS B 1 243 ? -32.062 44.031 18.375 1 83.56 243 LYS B C 1
ATOM 6913 O O . LYS B 1 243 ? -32 45.281 18.359 1 83.56 243 LYS B O 1
ATOM 6918 N N . HIS B 1 244 ? -31.922 43.312 19.453 1 90.12 244 HIS B N 1
ATOM 6919 C CA . HIS B 1 244 ? -31.172 43.906 20.562 1 90.12 244 HIS B CA 1
ATOM 6920 C C . HIS B 1 244 ? -29.953 43.031 20.891 1 90.12 244 HIS B C 1
ATOM 6922 O O . HIS B 1 244 ? -29.906 41.844 20.547 1 90.12 244 HIS B O 1
ATOM 6928 N N . TRP B 1 245 ? -28.938 43.625 21.438 1 94.88 245 TRP B N 1
ATOM 6929 C CA . TRP B 1 245 ? -27.688 42.938 21.797 1 94.88 245 TRP B CA 1
ATOM 6930 C C . TRP B 1 245 ? -27.547 42.812 23.312 1 94.88 245 TRP B C 1
ATOM 6932 O O . TRP B 1 245 ? -27.781 43.812 24.031 1 94.88 245 TRP B O 1
ATOM 6942 N N . VAL B 1 246 ? -27.203 41.625 23.781 1 95.38 246 VAL B N 1
ATOM 6943 C CA . VAL B 1 246 ? -26.984 41.406 25.219 1 95.38 246 VAL B CA 1
ATOM 6944 C C . VAL B 1 246 ? -25.531 40.969 25.453 1 95.38 246 VAL B C 1
ATOM 6946 O O . VAL B 1 246 ? -25.031 40.062 24.781 1 95.38 246 VAL B O 1
ATOM 6949 N N . GLU B 1 247 ? -24.891 41.594 26.422 1 96.75 247 GLU B N 1
ATOM 6950 C CA . GLU B 1 247 ? -23.516 41.25 26.75 1 96.75 247 GLU B CA 1
ATOM 6951 C C . GLU B 1 247 ? -23.438 39.844 27.344 1 96.75 247 GLU B C 1
ATOM 6953 O O . GLU B 1 247 ? -24.234 39.5 28.203 1 96.75 247 GLU B O 1
ATOM 6958 N N . ILE B 1 248 ? -22.422 39.125 26.922 1 95.94 248 ILE B N 1
ATOM 6959 C CA . ILE B 1 248 ? -22.391 37.719 27.375 1 95.94 248 ILE B CA 1
ATOM 6960 C C . ILE B 1 248 ? -20.984 37.406 27.891 1 95.94 248 ILE B C 1
ATOM 6962 O O . ILE B 1 248 ? -20.812 36.438 28.656 1 95.94 248 ILE B O 1
ATOM 6966 N N . SER B 1 249 ? -19.938 38.094 27.469 1 96.38 249 SER B N 1
ATOM 6967 C CA . SER B 1 249 ? -18.578 37.781 27.906 1 96.38 249 SER B CA 1
ATOM 6968 C C . SER B 1 249 ? -17.656 39 27.75 1 96.38 249 SER B C 1
ATOM 6970 O O . SER B 1 249 ? -17.875 39.844 26.875 1 96.38 249 SER B O 1
ATOM 6972 N N . SER B 1 250 ? -16.641 39.094 28.531 1 95.62 250 SER B N 1
ATOM 6973 C CA . SER B 1 250 ? -15.625 40.125 28.422 1 95.62 250 SER B CA 1
ATOM 6974 C C . SER B 1 250 ? -14.25 39.531 28.109 1 95.62 250 SER B C 1
ATOM 6976 O O . SER B 1 250 ? -13.242 40.25 28.156 1 95.62 250 SER B O 1
ATOM 6978 N N . GLU B 1 251 ? -14.281 38.188 27.844 1 92.75 251 GLU B N 1
ATOM 6979 C CA . GLU B 1 251 ? -13.031 37.531 27.484 1 92.75 251 GLU B CA 1
ATOM 6980 C C . GLU B 1 251 ? -12.703 37.719 26.016 1 92.75 251 GLU B C 1
ATOM 6982 O O . GLU B 1 251 ? -13.602 37.969 25.203 1 92.75 251 GLU B O 1
ATOM 6987 N N . LYS B 1 252 ? -11.406 37.688 25.75 1 92.38 252 LYS B N 1
ATOM 6988 C CA . LYS B 1 252 ? -10.992 37.844 24.359 1 92.38 252 LYS B CA 1
ATOM 6989 C C . LYS B 1 252 ? -11.562 36.719 23.5 1 92.38 252 LYS B C 1
ATOM 6991 O O . LYS B 1 252 ? -12.07 36.938 22.406 1 92.38 252 LYS B O 1
ATOM 6996 N N . VAL B 1 253 ? -11.414 35.469 24.062 1 93.38 253 VAL B N 1
ATOM 6997 C CA . VAL B 1 253 ? -11.898 34.281 23.359 1 93.38 253 VAL B CA 1
ATOM 6998 C C . VAL B 1 253 ? -13.258 33.875 23.922 1 93.38 253 VAL B C 1
ATOM 7000 O O . VAL B 1 253 ? -13.469 33.875 25.141 1 93.38 253 VAL B O 1
ATOM 7003 N N . TYR B 1 254 ? -14.164 33.594 22.984 1 95.06 254 TYR B N 1
ATOM 7004 C CA . TYR B 1 254 ? -15.5 33.188 23.406 1 95.06 254 TYR B CA 1
ATOM 7005 C C . TYR B 1 254 ? -15.891 31.859 22.781 1 95.06 254 TYR B C 1
ATOM 7007 O O . TYR B 1 254 ? -15.609 31.609 21.609 1 95.06 254 TYR B O 1
ATOM 7015 N N . MET B 1 255 ? -16.484 31.016 23.578 1 94.19 255 MET B N 1
ATOM 7016 C CA . MET B 1 255 ? -17.031 29.75 23.109 1 94.19 255 MET B CA 1
ATOM 7017 C C . MET B 1 255 ? -18.562 29.797 23.031 1 94.19 255 MET B C 1
ATOM 7019 O O . MET B 1 255 ? -19.234 29.719 24.062 1 94.19 255 MET B O 1
ATOM 7023 N N . PRO B 1 256 ? -19.078 29.828 21.859 1 95.81 256 PRO B N 1
ATOM 7024 C CA . PRO B 1 256 ? -20.531 29.922 21.734 1 95.81 256 PRO B CA 1
ATOM 7025 C C . PRO B 1 256 ? -21.266 28.781 22.438 1 95.81 256 PRO B C 1
ATOM 7027 O O . PRO B 1 256 ? -20.812 27.641 22.406 1 95.81 256 PRO B O 1
ATOM 7030 N N . GLN B 1 257 ? -22.391 29.125 22.938 1 94.12 257 GLN B N 1
ATOM 7031 C CA . GLN B 1 257 ? -23.266 28.172 23.625 1 94.12 257 GLN B CA 1
ATOM 7032 C C . GLN B 1 257 ? -24.516 27.875 22.812 1 94.12 257 GLN B C 1
ATOM 7034 O O . GLN B 1 257 ? -24.781 28.547 21.812 1 94.12 257 GLN B O 1
ATOM 7039 N N . ALA B 1 258 ? -25.219 26.891 23.297 1 92.38 258 ALA B N 1
ATOM 7040 C CA . ALA B 1 258 ? -26.422 26.469 22.594 1 92.38 258 ALA B CA 1
ATOM 7041 C C . ALA B 1 258 ? -27.438 27.609 22.5 1 92.38 258 ALA B C 1
ATOM 7043 O O . ALA B 1 258 ? -28.203 27.703 21.547 1 92.38 258 ALA B O 1
ATOM 7044 N N . SER B 1 259 ? -27.438 28.484 23.453 1 91.19 259 SER B N 1
ATOM 7045 C CA . SER B 1 259 ? -28.375 29.609 23.516 1 91.19 259 SER B CA 1
ATOM 7046 C C . SER B 1 259 ? -28.172 30.578 22.344 1 91.19 259 SER B C 1
ATOM 7048 O O . SER B 1 259 ? -29.047 31.359 22.031 1 91.19 259 SER B O 1
ATOM 7050 N N . GLU B 1 260 ? -27.062 30.5 21.734 1 94.06 260 GLU B N 1
ATOM 7051 C CA . GLU B 1 260 ? -26.75 31.438 20.672 1 94.06 260 GLU B CA 1
ATOM 7052 C C . GLU B 1 260 ? -27.016 30.828 19.297 1 94.06 260 GLU B C 1
ATOM 7054 O O . GLU B 1 260 ? -26.844 31.5 18.266 1 94.06 260 GLU B O 1
ATOM 7059 N N . LEU B 1 261 ? -27.5 29.594 19.281 1 93.5 261 LEU B N 1
ATOM 7060 C CA . LEU B 1 261 ? -27.766 28.891 18.031 1 93.5 261 LEU B CA 1
ATOM 7061 C C . LEU B 1 261 ? -28.703 29.688 17.141 1 93.5 261 LEU B C 1
ATOM 7063 O O . LEU B 1 261 ? -29.719 30.203 17.609 1 93.5 261 LEU B O 1
ATOM 7067 N N . GLY B 1 262 ? -28.359 29.797 15.875 1 93.25 262 GLY B N 1
ATOM 7068 C CA . GLY B 1 262 ? -29.219 30.438 14.906 1 93.25 262 GLY B CA 1
ATOM 7069 C C . GLY B 1 262 ? -29.125 31.953 14.922 1 93.25 262 GLY B C 1
ATOM 7070 O O . GLY B 1 262 ? -29.781 32.625 14.125 1 93.25 262 GLY B O 1
ATOM 7071 N N . GLY B 1 263 ? -28.344 32.531 15.82 1 94.06 263 GLY B N 1
ATOM 7072 C CA . GLY B 1 263 ? -28.156 33.969 15.906 1 94.06 263 GLY B CA 1
ATOM 7073 C C . GLY B 1 263 ? -26.75 34.406 15.539 1 94.06 263 GLY B C 1
ATOM 7074 O O . GLY B 1 263 ? -25.922 33.594 15.172 1 94.06 263 GLY B O 1
ATOM 7075 N N . HIS B 1 264 ? -26.578 35.75 15.703 1 96.38 264 HIS B N 1
ATOM 7076 C CA . HIS B 1 264 ? -25.266 36.312 15.438 1 96.38 264 HIS B CA 1
ATOM 7077 C C . HIS B 1 264 ? -24.578 36.75 16.734 1 96.38 264 HIS B C 1
ATOM 7079 O O . HIS B 1 264 ? -25.234 36.906 17.766 1 96.38 264 HIS B O 1
ATOM 7085 N N . LEU B 1 265 ? -23.328 36.875 16.641 1 97.19 265 LEU B N 1
ATOM 7086 C CA . LEU B 1 265 ? -22.531 37.406 17.734 1 97.19 265 LEU B CA 1
ATOM 7087 C C . LEU B 1 265 ? -21.844 38.719 17.328 1 97.19 265 LEU B C 1
ATOM 7089 O O . LEU B 1 265 ? -21.562 38.938 16.156 1 97.19 265 LEU B O 1
ATOM 7093 N N . LYS B 1 266 ? -21.672 39.531 18.312 1 97.44 266 LYS B N 1
ATOM 7094 C CA . LYS B 1 266 ? -20.984 40.812 18.125 1 97.44 266 LYS B CA 1
ATOM 7095 C C . LYS B 1 266 ? -19.812 40.938 19.094 1 97.44 266 LYS B C 1
ATOM 7097 O O . LYS B 1 266 ? -19.938 40.594 20.266 1 97.44 266 LYS B O 1
ATOM 7102 N N . LEU B 1 267 ? -18.703 41.344 18.594 1 97.75 267 LEU B N 1
ATOM 7103 C CA . LEU B 1 267 ? -17.547 41.625 19.422 1 97.75 267 LEU B CA 1
ATOM 7104 C C . LEU B 1 267 ? -17.172 43.125 19.375 1 97.75 267 LEU B C 1
ATOM 7106 O O . LEU B 1 267 ? -17.125 43.719 18.297 1 97.75 267 LEU B O 1
ATOM 7110 N N . VAL B 1 268 ? -17 43.719 20.516 1 97.81 268 VAL B N 1
ATOM 7111 C CA . VAL B 1 268 ? -16.484 45.094 20.641 1 97.81 268 VAL B CA 1
ATOM 7112 C C . VAL B 1 268 ? -15.102 45.062 21.266 1 97.81 268 VAL B C 1
ATOM 7114 O O . VAL B 1 268 ? -14.914 44.469 22.344 1 97.81 268 VAL B O 1
ATOM 7117 N N . CYS B 1 269 ? -14.219 45.594 20.594 1 96.81 269 CYS B N 1
ATOM 7118 C CA . CYS B 1 269 ? -12.844 45.625 21.062 1 96.81 269 CYS B CA 1
ATOM 7119 C C . CYS B 1 269 ? -12.383 47.094 21.25 1 96.81 269 CYS B C 1
ATOM 7121 O O . CYS B 1 269 ? -12.641 47.938 20.391 1 96.81 269 CYS B O 1
ATOM 7123 N N . THR B 1 270 ? -11.773 47.375 22.375 1 96.62 270 THR B N 1
ATOM 7124 C CA . THR B 1 270 ? -11.219 48.688 22.656 1 96.62 270 THR B CA 1
ATOM 7125 C C . THR B 1 270 ? -9.703 48.594 22.875 1 96.62 270 THR B C 1
ATOM 7127 O O . THR B 1 270 ? -9.25 48 23.859 1 96.62 270 THR B O 1
ATOM 7130 N N . PRO B 1 271 ? -9 49.188 21.984 1 96.56 271 PRO B N 1
ATOM 7131 C CA . PRO B 1 271 ? -7.543 49.188 22.156 1 96.56 271 PRO B CA 1
ATOM 7132 C C . PRO B 1 271 ? -7.07 50.094 23.281 1 96.56 271 PRO B C 1
ATOM 7134 O O . PRO B 1 271 ? -7.684 51.156 23.531 1 96.56 271 PRO B O 1
ATOM 7137 N N . SER B 1 272 ? -5.961 49.688 23.922 1 96.69 272 SER B N 1
ATOM 7138 C CA . SER B 1 272 ? -5.426 50.469 25.031 1 96.69 272 SER B CA 1
ATOM 7139 C C . SER B 1 272 ? -3.918 50.281 25.156 1 96.69 272 SER B C 1
ATOM 7141 O O . SER B 1 272 ? -3.389 49.219 24.812 1 96.69 272 SER B O 1
ATOM 7143 N N . ASP B 1 273 ? -3.281 51.281 25.562 1 94.69 273 ASP B N 1
ATOM 7144 C CA . ASP B 1 273 ? -1.856 51.156 25.859 1 94.69 273 ASP B CA 1
ATOM 7145 C C . ASP B 1 273 ? -1.611 51.156 27.375 1 94.69 273 ASP B C 1
ATOM 7147 O O . ASP B 1 273 ? -0.489 51.375 27.828 1 94.69 273 ASP B O 1
ATOM 7151 N N . GLY B 1 274 ? -2.666 50.844 28.109 1 93.19 274 GLY B N 1
ATOM 7152 C CA . GLY B 1 274 ? -2.555 50.812 29.562 1 93.19 274 GLY B CA 1
ATOM 7153 C C . GLY B 1 274 ? -2.986 52.125 30.219 1 93.19 274 GLY B C 1
ATOM 7154 O O . GLY B 1 274 ? -3.469 52.125 31.359 1 93.19 274 GLY B O 1
ATOM 7155 N N . GLU B 1 275 ? -2.773 53.219 29.594 1 92.5 275 GLU B N 1
ATOM 7156 C CA . GLU B 1 275 ? -3.105 54.562 30.109 1 92.5 275 GLU B CA 1
ATOM 7157 C C . GLU B 1 275 ? -4.223 55.188 29.281 1 92.5 275 GLU B C 1
ATOM 7159 O O . GLU B 1 275 ? -5.184 55.719 29.844 1 92.5 275 GLU B O 1
ATOM 7164 N N . ARG B 1 276 ? -4.027 55.094 28.031 1 93.75 276 ARG B N 1
ATOM 7165 C CA . ARG B 1 276 ? -4.98 55.719 27.125 1 93.75 276 ARG B CA 1
ATOM 7166 C C . ARG B 1 276 ? -5.836 54.656 26.422 1 93.75 276 ARG B C 1
ATOM 7168 O O . ARG B 1 276 ? -5.379 53.531 26.172 1 93.75 276 ARG B O 1
ATOM 7175 N N . LEU B 1 277 ? -7.035 55.156 26.141 1 94.19 277 LEU B N 1
ATOM 7176 C CA . LEU B 1 277 ? -7.961 54.312 25.422 1 94.19 277 LEU B CA 1
ATOM 7177 C C . LEU B 1 277 ? -8.18 54.812 24 1 94.19 277 LEU B C 1
ATOM 7179 O O . LEU B 1 277 ? -8.328 56.031 23.781 1 94.19 277 LEU B O 1
ATOM 7183 N N . GLY B 1 278 ? -8.117 53.875 23.078 1 93.31 278 GLY B N 1
ATOM 7184 C CA . GLY B 1 278 ? -8.469 54.188 21.719 1 93.31 278 GLY B CA 1
ATOM 7185 C C . GLY B 1 278 ? -9.945 54 21.406 1 93.31 278 GLY B C 1
ATOM 7186 O O . GLY B 1 278 ? -10.727 53.656 22.297 1 93.31 278 GLY B O 1
ATOM 7187 N N . SER B 1 279 ? -10.203 54.312 20.141 1 91.81 279 SER B N 1
ATOM 7188 C CA . SER B 1 279 ? -11.586 54.156 19.703 1 91.81 279 SER B CA 1
ATOM 7189 C C . SER B 1 279 ? -11.961 52.688 19.594 1 91.81 279 SER B C 1
ATOM 7191 O O . SER B 1 279 ? -11.227 51.875 19 1 91.81 279 SER B O 1
ATOM 7193 N N . ALA B 1 280 ? -13.055 52.375 20.141 1 95.56 280 ALA B N 1
ATOM 7194 C CA . ALA B 1 280 ? -13.539 51 20.078 1 95.56 280 ALA B CA 1
ATOM 7195 C C . ALA B 1 280 ? -14.023 50.656 18.672 1 95.56 280 ALA B C 1
ATOM 7197 O O . ALA B 1 280 ? -14.516 51.531 17.953 1 95.56 280 ALA B O 1
ATOM 7198 N N . LYS B 1 281 ? -13.797 49.469 18.312 1 96.62 281 LYS B N 1
ATOM 7199 C CA . LYS B 1 281 ? -14.336 48.938 17.062 1 96.62 281 LYS B CA 1
ATOM 7200 C C . LYS B 1 281 ? -15.227 47.719 17.328 1 96.62 281 LYS B C 1
ATOM 7202 O O . LYS B 1 281 ? -14.969 46.938 18.25 1 96.62 281 LYS B O 1
ATOM 7207 N N . GLU B 1 282 ? -16.266 47.594 16.516 1 96.5 282 GLU B N 1
ATOM 7208 C CA . GLU B 1 282 ? -17.156 46.469 16.656 1 96.5 282 GLU B CA 1
ATOM 7209 C C . GLU B 1 282 ? -17.219 45.625 15.367 1 96.5 282 GLU B C 1
ATOM 7211 O O . GLU B 1 282 ? -17 46.156 14.281 1 96.5 282 GLU B O 1
ATOM 7216 N N . VAL B 1 283 ? -17.422 44.344 15.523 1 97 283 VAL B N 1
ATOM 7217 C CA . VAL B 1 283 ? -17.594 43.438 14.406 1 97 283 VAL B CA 1
ATOM 7218 C C . VAL B 1 283 ? -18.672 42.406 14.734 1 97 283 VAL B C 1
ATOM 7220 O O . VAL B 1 283 ? -18.781 41.938 15.875 1 97 283 VAL B O 1
ATOM 7223 N N . VAL B 1 284 ? -19.5 42.094 13.711 1 96.56 284 VAL B N 1
ATOM 7224 C CA . VAL B 1 284 ? -20.547 41.094 13.844 1 96.56 284 VAL B CA 1
ATOM 7225 C C . VAL B 1 284 ? -20.203 39.875 12.977 1 96.56 284 VAL B C 1
ATOM 7227 O O . VAL B 1 284 ? -19.625 40.031 11.898 1 96.56 284 VAL B O 1
ATOM 7230 N N . THR B 1 285 ? -20.578 38.688 13.461 1 95.94 285 THR B N 1
ATOM 7231 C CA . THR B 1 285 ? -20.312 37.5 12.688 1 95.94 285 THR B CA 1
ATOM 7232 C C . THR B 1 285 ? -21.047 37.531 11.352 1 95.94 285 THR B C 1
ATOM 7234 O O . THR B 1 285 ? -22.188 38 11.281 1 95.94 285 THR B O 1
ATOM 7237 N N . MET B 1 286 ? -20.391 37.031 10.281 1 92.38 286 MET B N 1
ATOM 7238 C CA . MET B 1 286 ? -20.984 37.031 8.945 1 92.38 286 MET B CA 1
ATOM 7239 C C . MET B 1 286 ? -22.016 35.906 8.828 1 92.38 286 MET B C 1
ATOM 7241 O O . MET B 1 286 ? -22.891 35.969 7.969 1 92.38 286 MET B O 1
ATOM 7245 N N . CYS B 1 287 ? -21.844 34.875 9.656 1 93 287 CYS B N 1
ATOM 7246 C CA . CYS B 1 287 ? -22.75 33.719 9.617 1 93 287 CYS B CA 1
ATOM 7247 C C . CYS B 1 287 ? -23.406 33.5 10.977 1 93 287 CYS B C 1
ATOM 7249 O O . CYS B 1 287 ? -22.938 34.031 11.992 1 93 287 CYS B O 1
ATOM 7251 N N . GLU B 1 288 ? -24.484 32.75 10.945 1 94.62 288 GLU B N 1
ATOM 7252 C CA . GLU B 1 288 ? -25.156 32.375 12.188 1 94.62 288 GLU B CA 1
ATOM 7253 C C . GLU B 1 288 ? -24.359 31.297 12.914 1 94.62 288 GLU B C 1
ATOM 7255 O O . GLU B 1 288 ? -23.594 30.547 12.297 1 94.62 288 GLU B O 1
ATOM 7260 N N . VAL B 1 289 ? -24.547 31.328 14.18 1 96.12 289 VAL B N 1
ATOM 7261 C CA . VAL B 1 289 ? -23.969 30.25 14.984 1 96.12 289 VAL B CA 1
ATOM 7262 C C . VAL B 1 289 ? -24.641 28.922 14.609 1 96.12 289 VAL B C 1
ATOM 7264 O O . VAL B 1 289 ? -25.859 28.812 14.609 1 96.12 289 VAL B O 1
ATOM 7267 N N . LYS B 1 290 ? -23.844 27.938 14.281 1 95.25 290 LYS B N 1
ATOM 7268 C CA . LYS B 1 290 ? -24.359 26.641 13.852 1 95.25 290 LYS B CA 1
ATOM 7269 C C . LYS B 1 290 ? -24.125 25.578 14.914 1 95.25 290 LYS B C 1
ATOM 7271 O O . LYS B 1 290 ? -23.297 25.766 15.812 1 95.25 290 LYS B O 1
ATOM 7276 N N . MET B 1 291 ? -24.922 24.547 14.773 1 93.19 291 MET B N 1
ATOM 7277 C CA . MET B 1 291 ? -24.75 23.422 15.672 1 93.19 291 MET B CA 1
ATOM 7278 C C . MET B 1 291 ? -23.516 22.594 15.273 1 93.19 291 MET B C 1
ATOM 7280 O O . MET B 1 291 ? -23.297 22.359 14.086 1 93.19 291 MET B O 1
ATOM 7284 N N . ALA B 1 292 ? -22.734 22.297 16.219 1 92.44 292 ALA B N 1
ATOM 7285 C CA . ALA B 1 292 ? -21.609 21.391 16.016 1 92.44 292 ALA B CA 1
ATOM 7286 C C . ALA B 1 292 ? -22.047 19.938 16.172 1 92.44 292 ALA B C 1
ATOM 7288 O O . ALA B 1 292 ? -23.109 19.656 16.734 1 92.44 292 ALA B O 1
ATOM 7289 N N . PRO B 1 293 ? -21.219 18.984 15.602 1 91.06 293 PRO B N 1
ATOM 7290 C CA . PRO B 1 293 ? -21.469 17.578 15.938 1 91.06 293 PRO B CA 1
ATOM 7291 C C . PRO B 1 293 ? -21.516 17.328 17.438 1 91.06 293 PRO B C 1
ATOM 7293 O O . PRO B 1 293 ? -20.906 18.062 18.219 1 91.06 293 PRO B O 1
ATOM 7296 N N . ASP B 1 294 ? -22.25 16.359 17.844 1 84.81 294 ASP B N 1
ATOM 7297 C CA . ASP B 1 294 ? -22.531 16.094 19.25 1 84.81 294 ASP B CA 1
ATOM 7298 C C . ASP B 1 294 ? -21.234 15.93 20.047 1 84.81 294 ASP B C 1
ATOM 7300 O O . ASP B 1 294 ? -21.141 16.359 21.188 1 84.81 294 ASP B O 1
ATOM 7304 N N . ALA B 1 295 ? -20.406 15.258 19.469 1 92.06 295 ALA B N 1
ATOM 7305 C CA . ALA B 1 295 ? -19.125 15.055 20.141 1 92.06 295 ALA B CA 1
ATOM 7306 C C . ALA B 1 295 ? -17.984 14.93 19.125 1 92.06 295 ALA B C 1
ATOM 7308 O O . ALA B 1 295 ? -18.172 14.359 18.047 1 92.06 295 ALA B O 1
ATOM 7309 N N . PHE B 1 296 ? -16.922 15.539 19.578 1 96.56 296 PHE B N 1
ATOM 7310 C CA . PHE B 1 296 ? -15.695 15.328 18.812 1 96.56 296 PHE B CA 1
ATOM 7311 C C . PHE B 1 296 ? -14.828 14.266 19.469 1 96.56 296 PHE B C 1
ATOM 7313 O O . PHE B 1 296 ? -14.5 14.367 20.656 1 96.56 296 PHE B O 1
ATOM 7320 N N . PRO B 1 297 ? -14.336 13.289 18.719 1 97.62 297 PRO B N 1
ATOM 7321 C CA . PRO B 1 297 ? -13.555 12.195 19.312 1 97.62 297 PRO B CA 1
ATOM 7322 C C . PRO B 1 297 ? -12.305 12.688 20.031 1 97.62 297 PRO B C 1
ATOM 7324 O O . PRO B 1 297 ? -11.898 12.102 21.031 1 97.62 297 PRO B O 1
ATOM 7327 N N . PHE B 1 298 ? -11.727 13.805 19.641 1 97.94 298 PHE B N 1
ATOM 7328 C CA . PHE B 1 298 ? -10.5 14.281 20.25 1 97.94 298 PHE B CA 1
ATOM 7329 C C . PHE B 1 298 ? -10.773 14.836 21.641 1 97.94 298 PHE B C 1
ATOM 7331 O O . PHE B 1 298 ? -9.844 15.047 22.438 1 97.94 298 PHE B O 1
ATOM 7338 N N . GLU B 1 299 ? -12.016 15.117 22.016 1 97.31 299 GLU B N 1
ATOM 7339 C CA . GLU B 1 299 ? -12.336 15.578 23.359 1 97.31 299 GLU B CA 1
ATOM 7340 C C . GLU B 1 299 ? -12.023 14.516 24.406 1 97.31 299 GLU B C 1
ATOM 7342 O O . GLU B 1 299 ? -11.633 14.836 25.531 1 97.31 299 GLU B O 1
ATOM 7347 N N . LYS B 1 300 ? -12.211 13.242 24.016 1 97.75 300 LYS B N 1
ATOM 7348 C CA . LYS B 1 300 ? -11.812 12.148 24.891 1 97.75 300 LYS B CA 1
ATOM 7349 C C . LYS B 1 300 ? -10.305 12.148 25.125 1 97.75 300 LYS B C 1
ATOM 7351 O O . LYS B 1 300 ? -9.844 11.836 26.234 1 97.75 300 LYS B O 1
ATOM 7356 N N . ARG B 1 301 ? -9.562 12.477 24.156 1 98.31 301 ARG B N 1
ATOM 7357 C CA . ARG B 1 301 ? -8.109 12.555 24.281 1 98.31 301 ARG B CA 1
ATOM 7358 C C . ARG B 1 301 ? -7.691 13.727 25.172 1 98.31 301 ARG B C 1
ATOM 7360 O O . ARG B 1 301 ? -6.723 13.633 25.922 1 98.31 301 ARG B O 1
ATOM 7367 N N . HIS B 1 302 ? -8.461 14.805 25.125 1 97.81 302 HIS B N 1
ATOM 7368 C CA . HIS B 1 302 ? -8.195 15.992 25.922 1 97.81 302 HIS B CA 1
ATOM 7369 C C . HIS B 1 302 ? -8.266 15.672 27.422 1 97.81 302 HIS B C 1
ATOM 7371 O O . HIS B 1 302 ? -7.676 16.375 28.234 1 97.81 302 HIS B O 1
ATOM 7377 N N . GLN B 1 303 ? -8.961 14.609 27.75 1 98 303 GLN B N 1
ATOM 7378 C CA . GLN B 1 303 ? -9.047 14.219 29.156 1 98 303 GLN B CA 1
ATOM 7379 C C . GLN B 1 303 ? -7.68 13.828 29.703 1 98 303 GLN B C 1
ATOM 7381 O O . GLN B 1 303 ? -7.422 13.961 30.906 1 98 303 GLN B O 1
ATOM 7386 N N . TYR B 1 304 ? -6.824 13.5 28.797 1 98.12 304 TYR B N 1
ATOM 7387 C CA . TYR B 1 304 ? -5.488 13.07 29.203 1 98.12 304 TYR B CA 1
ATOM 7388 C C . TYR B 1 304 ? -4.512 14.242 29.188 1 98.12 304 TYR B C 1
ATOM 7390 O O . TYR B 1 304 ? -3.375 14.117 29.641 1 98.12 304 TYR B O 1
ATOM 7398 N N . THR B 1 305 ? -4.938 15.383 28.625 1 98.12 305 THR B N 1
ATOM 7399 C CA . THR B 1 305 ? -4.008 16.484 28.422 1 98.12 305 THR B CA 1
ATOM 7400 C C . THR B 1 305 ? -4.531 17.766 29.078 1 98.12 305 THR B C 1
ATOM 7402 O O . THR B 1 305 ? -4.191 18.859 28.656 1 98.12 305 THR B O 1
ATOM 7405 N N . LYS B 1 306 ? -5.371 17.672 30 1 95.94 306 LYS B N 1
ATOM 7406 C CA . LYS B 1 306 ? -5.992 18.812 30.656 1 95.94 306 LYS B CA 1
ATOM 7407 C C . LYS B 1 306 ? -4.953 19.656 31.375 1 95.94 306 LYS B C 1
ATOM 7409 O O . LYS B 1 306 ? -5.031 20.891 31.375 1 95.94 306 LYS B O 1
ATOM 7414 N N . ASP B 1 307 ? -3.996 18.953 31.953 1 95.5 307 ASP B N 1
ATOM 7415 C CA . ASP B 1 307 ? -2.982 19.641 32.75 1 95.5 307 ASP B CA 1
ATOM 7416 C C . ASP B 1 307 ? -1.698 19.844 31.938 1 95.5 307 ASP B C 1
ATOM 7418 O O . ASP B 1 307 ? -1.362 19.031 31.078 1 95.5 307 ASP B O 1
ATOM 7422 N N . LYS B 1 308 ? -1.031 20.938 32.281 1 95.31 308 LYS B N 1
ATOM 7423 C CA . LYS B 1 308 ? 0.305 21.141 31.734 1 95.31 308 LYS B CA 1
ATOM 7424 C C . LYS B 1 308 ? 1.285 20.109 32.281 1 95.31 308 LYS B C 1
ATOM 7426 O O . LYS B 1 308 ? 1.048 19.5 33.312 1 95.31 308 LYS B O 1
ATOM 7431 N N . THR B 1 309 ? 2.344 19.922 31.5 1 96.31 309 THR B N 1
ATOM 7432 C CA . THR B 1 309 ? 3.338 18.938 31.906 1 96.31 309 THR B CA 1
ATOM 7433 C C . THR B 1 309 ? 4.254 19.516 32.969 1 96.31 309 THR B C 1
ATOM 7435 O O . THR B 1 309 ? 4.305 20.719 33.188 1 96.31 309 THR B O 1
ATOM 7438 N N . SER B 1 310 ? 4.961 18.562 33.719 1 91.94 310 SER B N 1
ATOM 7439 C CA . SER B 1 310 ? 5.93 18.969 34.719 1 91.94 310 SER B CA 1
ATOM 7440 C C . SER B 1 310 ? 7.207 19.5 34.094 1 91.94 310 SER B C 1
ATOM 7442 O O . SER B 1 310 ? 7.383 19.422 32.875 1 91.94 310 SER B O 1
ATOM 7444 N N . ASP B 1 311 ? 8.125 20.016 34.906 1 87.5 311 ASP B N 1
ATOM 7445 C CA . ASP B 1 311 ? 9.344 20.672 34.438 1 87.5 311 ASP B CA 1
ATOM 7446 C C . ASP B 1 311 ? 10.281 19.672 33.75 1 87.5 311 ASP B C 1
ATOM 7448 O O . ASP B 1 311 ? 11.039 20.031 32.844 1 87.5 311 ASP B O 1
ATOM 7452 N N . ASN B 1 312 ? 10.227 18.453 34.125 1 88.94 312 ASN B N 1
ATOM 7453 C CA . ASN B 1 312 ? 11.148 17.469 33.562 1 88.94 312 ASN B CA 1
ATOM 7454 C C . ASN B 1 312 ? 10.516 16.703 32.406 1 88.94 312 ASN B C 1
ATOM 7456 O O . ASN B 1 312 ? 11.125 15.781 31.859 1 88.94 312 ASN B O 1
ATOM 7460 N N . CYS B 1 313 ? 9.336 17.031 32.125 1 96 313 CYS B N 1
ATOM 7461 C CA . CYS B 1 313 ? 8.562 16.375 31.094 1 96 313 CYS B CA 1
ATOM 7462 C C . CYS B 1 313 ? 8.008 17.375 30.094 1 96 313 CYS B C 1
ATOM 7464 O O . CYS B 1 313 ? 7.762 18.531 30.438 1 96 313 CYS B O 1
ATOM 7466 N N . PHE B 1 314 ? 7.969 16.938 28.891 1 98.25 314 PHE B N 1
ATOM 7467 C CA . PHE B 1 314 ? 7.32 17.812 27.906 1 98.25 314 PHE B CA 1
ATOM 7468 C C . PHE B 1 314 ? 6.469 17 26.938 1 98.25 314 PHE B C 1
ATOM 7470 O O . PHE B 1 314 ? 6.781 15.844 26.656 1 98.25 314 PHE B O 1
ATOM 7477 N N . ARG B 1 315 ? 5.367 17.547 26.5 1 98.81 315 ARG B N 1
ATOM 7478 C CA . ARG B 1 315 ? 4.395 16.906 25.625 1 98.81 315 ARG B CA 1
ATOM 7479 C C . ARG B 1 315 ? 4.633 17.312 24.172 1 98.81 315 ARG B C 1
ATOM 7481 O O . ARG B 1 315 ? 4.758 18.5 23.859 1 98.81 315 ARG B O 1
ATOM 7488 N N . VAL B 1 316 ? 4.754 16.297 23.281 1 98.94 316 VAL B N 1
ATOM 7489 C CA . VAL B 1 316 ? 5.008 16.5 21.859 1 98.94 316 VAL B CA 1
ATOM 7490 C C . VAL B 1 316 ? 3.777 16.109 21.047 1 98.94 316 VAL B C 1
ATOM 7492 O O . VAL B 1 316 ? 3.195 15.047 21.266 1 98.94 316 VAL B O 1
ATOM 7495 N N . VAL B 1 317 ? 3.379 17.016 20.125 1 98.94 317 VAL B N 1
ATOM 7496 C CA . VAL B 1 317 ? 2.285 16.75 19.188 1 98.94 317 VAL B CA 1
ATOM 7497 C C . VAL B 1 317 ? 2.805 16.797 17.75 1 98.94 317 VAL B C 1
ATOM 7499 O O . VAL B 1 317 ? 3.529 17.719 17.375 1 98.94 317 VAL B O 1
ATOM 7502 N N . SER B 1 318 ? 2.564 15.805 16.938 1 98.94 318 SER B N 1
ATOM 7503 C CA . SER B 1 318 ? 2.83 15.797 15.5 1 98.94 318 SER B CA 1
ATOM 7504 C C . SER B 1 318 ? 1.551 15.555 14.703 1 98.94 318 SER B C 1
ATOM 7506 O O . SER B 1 318 ? 0.805 14.617 14.992 1 98.94 318 SER B O 1
ATOM 7508 N N . TYR B 1 319 ? 1.291 16.438 13.711 1 98.94 319 TYR B N 1
ATOM 7509 C CA . TYR B 1 319 ? -0.004 16.359 13.047 1 98.94 319 TYR B CA 1
ATOM 7510 C C . TYR B 1 319 ? 0.06 16.984 11.656 1 98.94 319 TYR B C 1
ATOM 7512 O O . TYR B 1 319 ? 0.365 18.172 11.508 1 98.94 319 TYR B O 1
ATOM 7520 N N . ASN B 1 320 ? -0.14 16.188 10.578 1 98.88 320 ASN B N 1
ATOM 7521 C CA . ASN B 1 320 ? -0.456 16.734 9.258 1 98.88 320 ASN B CA 1
ATOM 7522 C C . ASN B 1 320 ? -1.895 17.234 9.188 1 98.88 320 ASN B C 1
ATOM 7524 O O . ASN B 1 320 ? -2.836 16.438 9.195 1 98.88 320 ASN B O 1
ATOM 7528 N N . ILE B 1 321 ? -2.07 18.484 9.039 1 98.81 321 ILE B N 1
ATOM 7529 C CA . ILE B 1 321 ? -3.393 19.062 9.289 1 98.81 321 ILE B CA 1
ATOM 7530 C C . ILE B 1 321 ? -4.125 19.25 7.961 1 98.81 321 ILE B C 1
ATOM 7532 O O . ILE B 1 321 ? -5.23 19.797 7.93 1 98.81 321 ILE B O 1
ATOM 7536 N N . LEU B 1 322 ? -3.551 18.812 6.836 1 98.5 322 LEU B N 1
ATOM 7537 C CA . LEU B 1 322 ? -4.168 18.859 5.516 1 98.5 322 LEU B CA 1
ATOM 7538 C C . LEU B 1 322 ? -4.344 20.312 5.051 1 98.5 322 LEU B C 1
ATOM 7540 O O . LEU B 1 322 ? -5.27 21 5.492 1 98.5 322 LEU B O 1
ATOM 7544 N N . ALA B 1 323 ? -3.57 20.766 4.148 1 97.69 323 ALA B N 1
ATOM 7545 C CA . ALA B 1 323 ? -3.648 22.125 3.619 1 97.69 323 ALA B CA 1
ATOM 7546 C C . ALA B 1 323 ? -4.941 22.328 2.838 1 97.69 323 ALA B C 1
ATOM 7548 O O . ALA B 1 323 ? -5.449 21.391 2.203 1 97.69 323 ALA B O 1
ATOM 7549 N N . ASP B 1 324 ? -5.406 23.516 2.842 1 95.62 324 ASP B N 1
ATOM 7550 C CA . ASP B 1 324 ? -6.66 23.859 2.172 1 95.62 324 ASP B CA 1
ATOM 7551 C C . ASP B 1 324 ? -6.605 23.484 0.69 1 95.62 324 ASP B C 1
ATOM 7553 O O . ASP B 1 324 ? -7.586 22.984 0.134 1 95.62 324 ASP B O 1
ATOM 7557 N N . MET B 1 325 ? -5.547 23.719 0.035 1 93.06 325 MET B N 1
ATOM 7558 C CA . MET B 1 325 ? -5.41 23.5 -1.402 1 93.06 325 MET B CA 1
ATOM 7559 C C . MET B 1 325 ? -5.5 22.016 -1.736 1 93.06 325 MET B C 1
ATOM 7561 O O . MET B 1 325 ? -5.82 21.641 -2.869 1 93.06 325 MET B O 1
ATOM 7565 N N . TYR B 1 326 ? -5.258 21.141 -0.788 1 94.06 326 TYR B N 1
ATOM 7566 C CA . TYR B 1 326 ? -5.336 19.703 -1.02 1 94.06 326 TYR B CA 1
ATOM 7567 C C . TYR B 1 326 ? -6.707 19.172 -0.633 1 94.06 326 TYR B C 1
ATOM 7569 O O . TYR B 1 326 ? -7.035 18.016 -0.934 1 94.06 326 TYR B O 1
ATOM 7577 N N . ALA B 1 327 ? -7.484 19.875 0.015 1 93.38 327 ALA B N 1
ATOM 7578 C CA . ALA B 1 327 ? -8.789 19.438 0.509 1 93.38 327 ALA B CA 1
ATOM 7579 C C . ALA B 1 327 ? -9.906 19.891 -0.419 1 93.38 327 ALA B C 1
ATOM 7581 O O . ALA B 1 327 ? -10.875 19.172 -0.64 1 93.38 327 ALA B O 1
ATOM 7582 N N . ASP B 1 328 ? -9.766 21.062 -0.862 1 84.75 328 ASP B N 1
ATOM 7583 C CA . ASP B 1 328 ? -10.922 21.656 -1.525 1 84.75 328 ASP B CA 1
ATOM 7584 C C . ASP B 1 328 ? -10.672 21.828 -3.02 1 84.75 328 ASP B C 1
ATOM 7586 O O . ASP B 1 328 ? -10.641 22.953 -3.521 1 84.75 328 ASP B O 1
ATOM 7590 N N . SER B 1 329 ? -10.422 20.781 -3.777 1 88.62 329 SER B N 1
ATOM 7591 C CA . SER B 1 329 ? -10.359 20.703 -5.234 1 88.62 329 SER B CA 1
ATOM 7592 C C . SER B 1 329 ? -11.344 19.688 -5.785 1 88.62 329 SER B C 1
ATOM 7594 O O . SER B 1 329 ? -11.852 18.844 -5.043 1 88.62 329 SER B O 1
ATOM 7596 N N . ASP B 1 330 ? -11.656 19.797 -7.047 1 88.56 330 ASP B N 1
ATOM 7597 C CA . ASP B 1 330 ? -12.539 18.812 -7.668 1 88.56 330 ASP B CA 1
ATOM 7598 C C . ASP B 1 330 ? -11.961 17.406 -7.555 1 88.56 330 ASP B C 1
ATOM 7600 O O . ASP B 1 330 ? -12.695 16.453 -7.289 1 88.56 330 ASP B O 1
ATOM 7604 N N . PHE B 1 331 ? -10.781 17.375 -7.758 1 90.06 331 PHE B N 1
ATOM 7605 C CA . PHE B 1 331 ? -10.109 16.078 -7.652 1 90.06 331 PHE B CA 1
ATOM 7606 C C . PHE B 1 331 ? -10.227 15.523 -6.238 1 90.06 331 PHE B C 1
ATOM 7608 O O . PHE B 1 331 ? -10.531 14.344 -6.055 1 90.06 331 PHE B O 1
ATOM 7615 N N . SER B 1 332 ? -9.938 16.312 -5.27 1 90.44 332 SER B N 1
ATOM 7616 C CA . SER B 1 332 ? -10.039 15.875 -3.883 1 90.44 332 SER B CA 1
ATOM 7617 C C . SER B 1 332 ? -11.461 15.445 -3.539 1 90.44 332 SER B C 1
ATOM 7619 O O . SER B 1 332 ? -11.672 14.406 -2.914 1 90.44 332 SER B O 1
ATOM 7621 N N . ARG B 1 333 ? -12.43 16.188 -3.988 1 91.56 333 ARG B N 1
ATOM 7622 C CA . ARG B 1 333 ? -13.828 15.93 -3.658 1 91.56 333 ARG B CA 1
ATOM 7623 C C . ARG B 1 333 ? -14.336 14.672 -4.344 1 91.56 333 ARG B C 1
ATOM 7625 O O . ARG B 1 333 ? -15.141 13.922 -3.777 1 91.56 333 ARG B O 1
ATOM 7632 N N . ASP B 1 334 ? -13.773 14.391 -5.484 1 91 334 ASP B N 1
ATOM 7633 C CA . ASP B 1 334 ? -14.359 13.32 -6.289 1 91 334 ASP B CA 1
ATOM 7634 C C . ASP B 1 334 ? -13.547 12.039 -6.16 1 91 334 ASP B C 1
ATOM 7636 O O . ASP B 1 334 ? -14.078 10.938 -6.344 1 91 334 ASP B O 1
ATOM 7640 N N . VAL B 1 335 ? -12.297 12.234 -5.781 1 89.81 335 VAL B N 1
ATOM 7641 C CA . VAL B 1 335 ? -11.43 11.062 -5.871 1 89.81 335 VAL B CA 1
ATOM 7642 C C . VAL B 1 335 ? -10.797 10.789 -4.508 1 89.81 335 VAL B C 1
ATOM 7644 O O . VAL B 1 335 ? -10.867 9.664 -4 1 89.81 335 VAL B O 1
ATOM 7647 N N . LEU B 1 336 ? -10.266 11.758 -3.895 1 91.12 336 LEU B N 1
ATOM 7648 C CA . LEU B 1 336 ? -9.516 11.516 -2.67 1 91.12 336 LEU B CA 1
ATOM 7649 C C . LEU B 1 336 ? -10.453 11.336 -1.479 1 91.12 336 LEU B C 1
ATOM 7651 O O . LEU B 1 336 ? -10.258 10.438 -0.657 1 91.12 336 LEU B O 1
ATOM 7655 N N . TYR B 1 337 ? -11.453 12.242 -1.438 1 95.31 337 TYR B N 1
ATOM 7656 C CA . TYR B 1 337 ? -12.383 12.227 -0.313 1 95.31 337 TYR B CA 1
ATOM 7657 C C . TYR B 1 337 ? -13.828 12.195 -0.799 1 95.31 337 TYR B C 1
ATOM 7659 O O . TYR B 1 337 ? -14.648 13.008 -0.38 1 95.31 337 TYR B O 1
ATOM 7667 N N . PRO B 1 338 ? -14.156 11.227 -1.604 1 92.81 338 PRO B N 1
ATOM 7668 C CA . PRO B 1 338 ? -15.484 11.203 -2.229 1 92.81 338 PRO B CA 1
ATOM 7669 C C . PRO B 1 338 ? -16.609 11.039 -1.213 1 92.81 338 PRO B C 1
ATOM 7671 O O . PRO B 1 338 ? -17.766 11.367 -1.508 1 92.81 338 PRO B O 1
ATOM 7674 N N . TYR B 1 339 ? -16.422 10.617 -0.044 1 93.88 339 TYR B N 1
ATOM 7675 C CA . TYR B 1 339 ? -17.406 10.359 0.993 1 93.88 339 TYR B CA 1
ATOM 7676 C C . TYR B 1 339 ? -17.656 11.609 1.84 1 93.88 339 TYR B C 1
ATOM 7678 O O . TYR B 1 339 ? -18.609 11.664 2.609 1 93.88 339 TYR B O 1
ATOM 7686 N N . CYS B 1 340 ? -16.828 12.609 1.781 1 95.06 340 CYS B N 1
ATOM 7687 C CA . CYS B 1 340 ? -16.875 13.781 2.65 1 95.06 340 CYS B CA 1
ATOM 7688 C C . CYS B 1 340 ? -17.641 14.922 1.985 1 95.06 340 CYS B C 1
ATOM 7690 O O . CYS B 1 340 ? -17.312 15.32 0.866 1 95.06 340 CYS B O 1
ATOM 7692 N N . PRO B 1 341 ? -18.578 15.492 2.682 1 94.25 341 PRO B N 1
ATOM 7693 C CA . PRO B 1 341 ? -19.312 16.625 2.115 1 94.25 341 PRO B CA 1
ATOM 7694 C C . PRO B 1 341 ? -18.438 17.859 1.892 1 94.25 341 PRO B C 1
ATOM 7696 O O . PRO B 1 341 ? -17.5 18.094 2.652 1 94.25 341 PRO B O 1
ATOM 7699 N N . LYS B 1 342 ? -18.812 18.609 0.938 1 94.31 342 LYS B N 1
ATOM 7700 C CA . LYS B 1 342 ? -18.047 19.797 0.536 1 94.31 342 LYS B CA 1
ATOM 7701 C C . LYS B 1 342 ? -17.922 20.781 1.689 1 94.31 342 LYS B C 1
ATOM 7703 O O . LYS B 1 342 ? -16.844 21.359 1.904 1 94.31 342 LYS B O 1
ATOM 7708 N N . ASP B 1 343 ? -18.969 21.047 2.465 1 93.5 343 ASP B N 1
ATOM 7709 C CA . ASP B 1 343 ? -18.969 22.031 3.549 1 93.5 343 ASP B CA 1
ATOM 7710 C C . ASP B 1 343 ? -18.016 21.609 4.664 1 93.5 343 ASP B C 1
ATOM 7712 O O . ASP B 1 343 ? -17.438 22.453 5.352 1 93.5 343 ASP B O 1
ATOM 7716 N N . VAL B 1 344 ? -17.875 20.344 4.816 1 95.44 344 VAL B N 1
ATOM 7717 C CA . VAL B 1 344 ? -17 19.797 5.84 1 95.44 344 VAL B CA 1
ATOM 7718 C C . VAL B 1 344 ? -15.539 19.922 5.406 1 95.44 344 VAL B C 1
ATOM 7720 O O . VAL B 1 344 ? -14.648 20.062 6.242 1 95.44 344 VAL B O 1
ATOM 7723 N N . LEU B 1 345 ? -15.289 20 4.113 1 96.69 345 LEU B N 1
ATOM 7724 C CA . LEU B 1 345 ? -13.945 20.109 3.564 1 96.69 345 LEU B CA 1
ATOM 7725 C C . LEU B 1 345 ? -13.492 21.562 3.545 1 96.69 345 LEU B C 1
ATOM 7727 O O . LEU B 1 345 ? -12.305 21.859 3.381 1 96.69 345 LEU B O 1
ATOM 7731 N N . ASP B 1 346 ? -14.414 22.438 3.73 1 95.31 346 ASP B N 1
ATOM 7732 C CA . ASP B 1 346 ? -14.102 23.859 3.719 1 95.31 346 ASP B CA 1
ATOM 7733 C C . ASP B 1 346 ? -13.195 24.234 4.891 1 95.31 346 ASP B C 1
ATOM 7735 O O . ASP B 1 346 ? -13.422 23.797 6.02 1 95.31 346 ASP B O 1
ATOM 7739 N N . ILE B 1 347 ? -12.227 25.125 4.613 1 96.5 347 ILE B N 1
ATOM 7740 C CA . ILE B 1 347 ? -11.227 25.469 5.617 1 96.5 347 ILE B CA 1
ATOM 7741 C C . ILE B 1 347 ? -11.891 26.234 6.762 1 96.5 347 ILE B C 1
ATOM 7743 O O . ILE B 1 347 ? -11.461 26.141 7.91 1 96.5 347 ILE B O 1
ATOM 7747 N N . ASP B 1 348 ? -12.938 26.969 6.52 1 94.56 348 ASP B N 1
ATOM 7748 C CA . ASP B 1 348 ? -13.633 27.719 7.566 1 94.56 348 ASP B CA 1
ATOM 7749 C C . ASP B 1 348 ? -14.203 26.781 8.625 1 94.56 348 ASP B C 1
ATOM 7751 O O . ASP B 1 348 ? -14.203 27.109 9.812 1 94.56 348 ASP B O 1
ATOM 7755 N N . TYR B 1 349 ? -14.695 25.719 8.164 1 95.94 349 TYR B N 1
ATOM 7756 C CA . TYR B 1 349 ? -15.203 24.703 9.086 1 95.94 349 TYR B CA 1
ATOM 7757 C C . TYR B 1 349 ? -14.055 23.969 9.781 1 95.94 349 TYR B C 1
ATOM 7759 O O . TYR B 1 349 ? -14.039 23.859 11.008 1 95.94 349 TYR B O 1
ATOM 7767 N N . ARG B 1 350 ? -13.109 23.516 9.055 1 97.31 350 ARG B N 1
ATOM 7768 C CA . ARG B 1 350 ? -12.008 22.703 9.562 1 97.31 350 ARG B CA 1
ATOM 7769 C C . ARG B 1 350 ? -11.156 23.5 10.555 1 97.31 350 ARG B C 1
ATOM 7771 O O . ARG B 1 350 ? -10.656 22.938 11.531 1 97.31 350 ARG B O 1
ATOM 7778 N N . GLU B 1 351 ? -10.984 24.734 10.281 1 96.56 351 GLU B N 1
ATOM 7779 C CA . GLU B 1 351 ? -10.195 25.594 11.164 1 96.56 351 GLU B CA 1
ATOM 7780 C C . GLU B 1 351 ? -10.75 25.578 12.586 1 96.56 351 GLU B C 1
ATOM 7782 O O . GLU B 1 351 ? -9.977 25.562 13.555 1 96.56 351 GLU B O 1
ATOM 7787 N N . GLN B 1 352 ? -12.062 25.625 12.719 1 95.5 352 GLN B N 1
ATOM 7788 C CA . GLN B 1 352 ? -12.688 25.594 14.039 1 95.5 352 GLN B CA 1
ATOM 7789 C C . GLN B 1 352 ? -12.336 24.312 14.781 1 95.5 352 GLN B C 1
ATOM 7791 O O . GLN B 1 352 ? -12.016 24.344 15.977 1 95.5 352 GLN B O 1
ATOM 7796 N N . LEU B 1 353 ? -12.375 23.25 14.062 1 97.19 353 LEU B N 1
ATOM 7797 C CA . LEU B 1 353 ? -12.07 21.969 14.664 1 97.19 353 LEU B CA 1
ATOM 7798 C C . LEU B 1 353 ? -10.586 21.859 15.008 1 97.19 353 LEU B C 1
ATOM 7800 O O . LEU B 1 353 ? -10.227 21.375 16.078 1 97.19 353 LEU B O 1
ATOM 7804 N N . LEU B 1 354 ? -9.766 22.297 14.125 1 98.06 354 LEU B N 1
ATOM 7805 C CA . LEU B 1 354 ? -8.32 22.234 14.32 1 98.06 354 LEU B CA 1
ATOM 7806 C C . LEU B 1 354 ? -7.91 23.016 15.562 1 98.06 354 LEU B C 1
ATOM 7808 O O . LEU B 1 354 ? -7.145 22.516 16.391 1 98.06 354 LEU B O 1
ATOM 7812 N N . LEU B 1 355 ? -8.398 24.219 15.656 1 96.75 355 LEU B N 1
ATOM 7813 C CA . LEU B 1 355 ? -8.031 25.062 16.797 1 96.75 355 LEU B CA 1
ATOM 7814 C C . LEU B 1 355 ? -8.516 24.453 18.094 1 96.75 355 LEU B C 1
ATOM 7816 O O . LEU B 1 355 ? -7.801 24.469 19.109 1 96.75 355 LEU B O 1
ATOM 7820 N N . LYS B 1 356 ? -9.75 23.984 18.062 1 96.06 356 LYS B N 1
ATOM 7821 C CA . LYS B 1 356 ? -10.266 23.312 19.266 1 96.06 356 LYS B CA 1
ATOM 7822 C C . LYS B 1 356 ? -9.391 22.125 19.641 1 96.06 356 LYS B C 1
ATOM 7824 O O . LYS B 1 356 ? -9.023 21.969 20.812 1 96.06 356 LYS B O 1
ATOM 7829 N N . GLU B 1 357 ? -9.086 21.281 18.672 1 98.06 357 GLU B N 1
ATOM 7830 C CA . GLU B 1 357 ? -8.289 20.094 18.938 1 98.06 357 GLU B CA 1
ATOM 7831 C C . GLU B 1 357 ? -6.898 20.438 19.453 1 98.06 357 GLU B C 1
ATOM 7833 O O . GLU B 1 357 ? -6.465 19.938 20.484 1 98.06 357 GLU B O 1
ATOM 7838 N N . LEU B 1 358 ? -6.215 21.297 18.781 1 98.38 358 LEU B N 1
ATOM 7839 C CA . LEU B 1 358 ? -4.812 21.594 19.062 1 98.38 358 LEU B CA 1
ATOM 7840 C C . LEU B 1 358 ? -4.656 22.297 20.406 1 98.38 358 LEU B C 1
ATOM 7842 O O . LEU B 1 358 ? -3.715 22.031 21.141 1 98.38 358 LEU B O 1
ATOM 7846 N N . THR B 1 359 ? -5.539 23.234 20.672 1 96.25 359 THR B N 1
ATOM 7847 C CA . THR B 1 359 ? -5.449 23.953 21.938 1 96.25 359 THR B CA 1
ATOM 7848 C C . THR B 1 359 ? -5.676 23.016 23.109 1 96.25 359 THR B C 1
ATOM 7850 O O . THR B 1 359 ? -5.062 23.172 24.172 1 96.25 359 THR B O 1
ATOM 7853 N N . GLY B 1 360 ? -6.512 22.031 22.922 1 96.62 360 GLY B N 1
ATOM 7854 C CA . GLY B 1 360 ? -6.852 21.109 23.984 1 96.62 360 GLY B CA 1
ATOM 7855 C C . GLY B 1 360 ? -5.715 20.188 24.375 1 96.62 360 GLY B C 1
ATOM 7856 O O . GLY B 1 360 ? -5.727 19.594 25.453 1 96.62 360 GLY B O 1
ATOM 7857 N N . TYR B 1 361 ? -4.715 20.062 23.562 1 98.25 361 TYR B N 1
ATOM 7858 C CA . TYR B 1 361 ? -3.641 19.125 23.828 1 98.25 361 TYR B CA 1
ATOM 7859 C C . TYR B 1 361 ? -2.633 19.703 24.812 1 98.25 361 TYR B C 1
ATOM 7861 O O . TYR B 1 361 ? -1.793 18.969 25.344 1 98.25 361 TYR B O 1
ATOM 7869 N N . ASN B 1 362 ? -2.691 21.047 25.047 1 97.69 362 ASN B N 1
ATOM 7870 C CA . ASN B 1 362 ? -1.729 21.656 25.969 1 97.69 362 ASN B CA 1
ATOM 7871 C C . ASN B 1 362 ? -0.304 21.203 25.656 1 97.69 362 ASN B C 1
ATOM 7873 O O . ASN B 1 362 ? 0.407 20.734 26.547 1 97.69 362 ASN B O 1
ATOM 7877 N N . ALA B 1 363 ? 0.09 21.312 24.422 1 98.62 363 ALA B N 1
ATOM 7878 C CA . ALA B 1 363 ? 1.389 20.844 23.953 1 98.62 363 ALA B CA 1
ATOM 7879 C C . ALA B 1 363 ? 2.514 21.75 24.438 1 98.62 363 ALA B C 1
ATOM 7881 O O . ALA B 1 363 ? 2.289 22.938 24.703 1 98.62 363 ALA B O 1
ATOM 7882 N N . ASP B 1 364 ? 3.715 21.172 24.609 1 98.81 364 ASP B N 1
ATOM 7883 C CA . ASP B 1 364 ? 4.934 21.953 24.812 1 98.81 364 ASP B CA 1
ATOM 7884 C C . ASP B 1 364 ? 5.676 22.188 23.5 1 98.81 364 ASP B C 1
ATOM 7886 O O . ASP B 1 364 ? 6.297 23.234 23.297 1 98.81 364 ASP B O 1
ATOM 7890 N N . ILE B 1 365 ? 5.707 21.172 22.719 1 98.88 365 ILE B N 1
ATOM 7891 C CA . ILE B 1 365 ? 6.227 21.203 21.359 1 98.88 365 ILE B CA 1
ATOM 7892 C C . ILE B 1 365 ? 5.188 20.641 20.391 1 98.88 365 ILE B C 1
ATOM 7894 O O . ILE B 1 365 ? 4.648 19.547 20.609 1 98.88 365 ILE B O 1
ATOM 7898 N N . MET B 1 366 ? 4.895 21.375 19.359 1 98.88 366 MET B N 1
ATOM 7899 C CA . MET B 1 366 ? 3.936 20.922 18.359 1 98.88 366 MET B CA 1
ATOM 7900 C C . MET B 1 366 ? 4.52 21.047 16.953 1 98.88 366 MET B C 1
ATOM 7902 O O . MET B 1 366 ? 4.973 22.125 16.562 1 98.88 366 MET B O 1
ATOM 7906 N N . CYS B 1 367 ? 4.59 19.969 16.234 1 98.94 367 CYS B N 1
ATOM 7907 C CA . CYS B 1 367 ? 5.062 19.938 14.844 1 98.94 367 CYS B CA 1
ATOM 7908 C C . CYS B 1 367 ? 3.908 19.672 13.883 1 98.94 367 CYS B C 1
ATOM 7910 O O . CYS B 1 367 ? 3.324 18.578 13.891 1 98.94 367 CYS B O 1
ATOM 7912 N N . LEU B 1 368 ? 3.623 20.641 13.039 1 98.94 368 LEU B N 1
ATOM 7913 C CA . LEU B 1 368 ? 2.512 20.531 12.102 1 98.94 368 LEU B CA 1
ATOM 7914 C C . LEU B 1 368 ? 3.016 20.5 10.656 1 98.94 368 LEU B C 1
ATOM 7916 O O . LEU B 1 368 ? 4 21.156 10.328 1 98.94 368 LEU B O 1
ATOM 7920 N N . GLN B 1 369 ? 2.402 19.703 9.797 1 98.88 369 GLN B N 1
ATOM 7921 C CA . GLN B 1 369 ? 2.666 19.656 8.367 1 98.88 369 GLN B CA 1
ATOM 7922 C C . GLN B 1 369 ? 1.457 20.125 7.566 1 98.88 369 GLN B C 1
ATOM 7924 O O . GLN B 1 369 ? 0.332 20.125 8.07 1 98.88 369 GLN B O 1
ATOM 7929 N N . GLU B 1 370 ? 1.715 20.609 6.324 1 98.38 370 GLU B N 1
ATOM 7930 C CA . GLU B 1 370 ? 0.7 21.141 5.426 1 98.38 370 GLU B CA 1
ATOM 7931 C C . GLU B 1 370 ? -0.044 22.312 6.066 1 98.38 370 GLU B C 1
ATOM 7933 O O . GLU B 1 370 ? -1.276 22.344 6.07 1 98.38 370 GLU B O 1
ATOM 7938 N N . VAL B 1 371 ? 0.709 23.188 6.59 1 98.75 371 VAL B N 1
ATOM 7939 C CA . VAL B 1 371 ? 0.155 24.406 7.184 1 98.75 371 VAL B CA 1
ATOM 7940 C C . VAL B 1 371 ? 0.107 25.516 6.141 1 98.75 371 VAL B C 1
ATOM 7942 O O . VAL B 1 371 ? 1.148 26 5.695 1 98.75 371 VAL B O 1
ATOM 7945 N N . GLY B 1 372 ? -1.093 25.891 5.84 1 97.81 372 GLY B N 1
ATOM 7946 C CA . GLY B 1 372 ? -1.213 27.031 4.945 1 97.81 372 GLY B CA 1
ATOM 7947 C C . GLY B 1 372 ? -0.699 28.328 5.551 1 97.81 372 GLY B C 1
ATOM 7948 O O . GLY B 1 372 ? -0.905 28.594 6.738 1 97.81 372 GLY B O 1
ATOM 7949 N N . ARG B 1 373 ? -0.071 29.109 4.707 1 96.81 373 ARG B N 1
ATOM 7950 C CA . ARG B 1 373 ? 0.49 30.375 5.172 1 96.81 373 ARG B CA 1
ATOM 7951 C C . ARG B 1 373 ? -0.599 31.281 5.73 1 96.81 373 ARG B C 1
ATOM 7953 O O . ARG B 1 373 ? -0.443 31.859 6.812 1 96.81 373 ARG B O 1
ATOM 7960 N N . LYS B 1 374 ? -1.665 31.453 5.02 1 93.31 374 LYS B N 1
ATOM 7961 C CA . LYS B 1 374 ? -2.764 32.312 5.457 1 93.31 374 LYS B CA 1
ATOM 7962 C C . LYS B 1 374 ? -3.359 31.812 6.77 1 93.31 374 LYS B C 1
ATOM 7964 O O . LYS B 1 374 ? -3.643 32.625 7.668 1 93.31 374 LYS B O 1
ATOM 7969 N N . LEU B 1 375 ? -3.561 30.562 6.828 1 95.5 375 LEU B N 1
ATOM 7970 C CA . LEU B 1 375 ? -4.105 29.984 8.047 1 95.5 375 LEU B CA 1
ATOM 7971 C C . LEU B 1 375 ? -3.178 30.234 9.234 1 95.5 375 LEU B C 1
ATOM 7973 O O . LEU B 1 375 ? -3.637 30.562 10.328 1 95.5 375 LEU B O 1
ATOM 7977 N N . PHE B 1 376 ? -1.929 30.031 9.031 1 97.19 376 PHE B N 1
ATOM 7978 C CA . PHE B 1 376 ? -0.937 30.234 10.086 1 97.19 376 PHE B CA 1
ATOM 7979 C C . PHE B 1 376 ? -0.968 31.672 10.578 1 97.19 376 PHE B C 1
ATOM 7981 O O . PHE B 1 376 ? -1.092 31.922 11.781 1 97.19 376 PHE B O 1
ATOM 7988 N N . GLU B 1 377 ? -0.9 32.625 9.68 1 93.81 377 GLU B N 1
ATOM 7989 C CA . GLU B 1 377 ? -0.741 34.031 10.008 1 93.81 377 GLU B CA 1
ATOM 7990 C C . GLU B 1 377 ? -2.035 34.625 10.562 1 93.81 377 GLU B C 1
ATOM 7992 O O . GLU B 1 377 ? -2.006 35.406 11.492 1 93.81 377 GLU B O 1
ATOM 7997 N N . SER B 1 378 ? -3.107 34.156 10.023 1 88.75 378 SER B N 1
ATOM 7998 C CA . SER B 1 378 ? -4.359 34.812 10.344 1 88.75 378 SER B CA 1
ATOM 7999 C C . SER B 1 378 ? -5.062 34.156 11.523 1 88.75 378 SER B C 1
ATOM 8001 O O . SER B 1 378 ? -5.855 34.781 12.219 1 88.75 378 SER B O 1
ATOM 8003 N N . SER B 1 379 ? -4.73 32.938 11.734 1 92.06 379 SER B N 1
ATOM 8004 C CA . SER B 1 379 ? -5.57 32.219 12.703 1 92.06 379 SER B CA 1
ATOM 8005 C C . SER B 1 379 ? -4.723 31.422 13.68 1 92.06 379 SER B C 1
ATOM 8007 O O . SER B 1 379 ? -4.785 31.641 14.891 1 92.06 379 SER B O 1
ATOM 8009 N N . MET B 1 380 ? -3.904 30.578 13.266 1 95.75 380 MET B N 1
ATOM 8010 C CA . MET B 1 380 ? -3.244 29.609 14.125 1 95.75 380 MET B CA 1
ATOM 8011 C C . MET B 1 380 ? -2.25 30.281 15.062 1 95.75 380 MET B C 1
ATOM 8013 O O . MET B 1 380 ? -2.307 30.094 16.281 1 95.75 380 MET B O 1
ATOM 8017 N N . GLU B 1 381 ? -1.35 31.078 14.484 1 95.62 381 GLU B N 1
ATOM 8018 C CA . GLU B 1 381 ? -0.311 31.703 15.297 1 95.62 381 GLU B CA 1
ATOM 8019 C C . GLU B 1 381 ? -0.916 32.625 16.359 1 95.62 381 GLU B C 1
ATOM 8021 O O . GLU B 1 381 ? -0.625 32.5 17.547 1 95.62 381 GLU B O 1
ATOM 8026 N N . PRO B 1 382 ? -1.834 33.562 15.969 1 88.88 382 PRO B N 1
ATOM 8027 C CA . PRO B 1 382 ? -2.41 34.438 17 1 88.88 382 PRO B CA 1
ATOM 8028 C C . PRO B 1 382 ? -3.205 33.688 18.047 1 88.88 382 PRO B C 1
ATOM 8030 O O . PRO B 1 382 ? -3.154 34 19.234 1 88.88 382 PRO B O 1
ATOM 8033 N N . SER B 1 383 ? -3.926 32.625 17.641 1 91.25 383 SER B N 1
ATOM 8034 C CA . SER B 1 383 ? -4.754 31.875 18.547 1 91.25 383 SER B CA 1
ATOM 8035 C C . SER B 1 383 ? -3.9 31.078 19.531 1 91.25 383 SER B C 1
ATOM 8037 O O . SER B 1 383 ? -4.164 31.078 20.734 1 91.25 383 SER B O 1
ATOM 8039 N N . LEU B 1 384 ? -2.926 30.406 19.031 1 95.62 384 LEU B N 1
ATOM 8040 C CA . LEU B 1 384 ? -2.098 29.562 19.875 1 95.62 384 LEU B CA 1
ATOM 8041 C C . LEU B 1 384 ? -1.188 30.422 20.766 1 95.62 384 LEU B C 1
ATOM 8043 O O . LEU B 1 384 ? -0.812 30 21.859 1 95.62 384 LEU B O 1
ATOM 8047 N N . LYS B 1 385 ? -0.858 31.594 20.25 1 91.31 385 LYS B N 1
ATOM 8048 C CA . LYS B 1 385 ? -0.115 32.531 21.078 1 91.31 385 LYS B CA 1
ATOM 8049 C C . LYS B 1 385 ? -0.888 32.875 22.359 1 91.31 385 LYS B C 1
ATOM 8051 O O . LYS B 1 385 ? -0.297 33.031 23.422 1 91.31 385 LYS B O 1
ATOM 8056 N N . ASN B 1 386 ? -2.193 33 22.188 1 84.25 386 ASN B N 1
ATOM 8057 C CA . ASN B 1 386 ? -3.061 33.281 23.328 1 84.25 386 ASN B CA 1
ATOM 8058 C C . ASN B 1 386 ? -3.002 32.125 24.344 1 84.25 386 ASN B C 1
ATOM 8060 O O . ASN B 1 386 ? -3.283 32.344 25.531 1 84.25 386 ASN B O 1
ATOM 8064 N N . SER B 1 387 ? -2.617 31 23.906 1 89.31 387 SER B N 1
ATOM 8065 C CA . SER B 1 387 ? -2.521 29.844 24.797 1 89.31 387 SER B CA 1
ATOM 8066 C C . SER B 1 387 ? -1.093 29.641 25.297 1 89.31 387 SER B C 1
ATOM 8068 O O . SER B 1 387 ? -0.776 28.609 25.891 1 89.31 387 SER B O 1
ATOM 8070 N N . GLY B 1 388 ? -0.212 30.516 24.984 1 93.5 388 GLY B N 1
ATOM 8071 C CA . GLY B 1 388 ? 1.142 30.484 25.516 1 93.5 388 GLY B CA 1
ATOM 8072 C C . GLY B 1 388 ? 2.137 29.844 24.578 1 93.5 388 GLY B C 1
ATOM 8073 O O . GLY B 1 388 ? 3.238 29.469 24.984 1 93.5 388 GLY B O 1
ATOM 8074 N N . LEU B 1 389 ? 1.745 29.688 23.344 1 97.62 389 LEU B N 1
ATOM 8075 C CA . LEU B 1 389 ? 2.645 29.094 22.359 1 97.62 389 LEU B CA 1
ATOM 8076 C C . LEU B 1 389 ? 3.104 30.141 21.344 1 97.62 389 LEU B C 1
ATOM 8078 O O . LEU B 1 389 ? 2.35 31.047 21 1 97.62 389 LEU B O 1
ATOM 8082 N N . ASP B 1 390 ? 4.344 30.016 20.938 1 97.81 390 ASP B N 1
ATOM 8083 C CA . ASP B 1 390 ? 4.836 30.766 19.781 1 97.81 390 ASP B CA 1
ATOM 8084 C C . ASP B 1 390 ? 5.137 29.844 18.609 1 97.81 390 ASP B C 1
ATOM 8086 O O . ASP B 1 390 ? 5.348 28.641 18.797 1 97.81 390 ASP B O 1
ATOM 8090 N N . GLY B 1 391 ? 5.082 30.422 17.406 1 98.19 391 GLY B N 1
ATOM 8091 C CA . GLY B 1 391 ? 5.145 29.547 16.25 1 98.19 391 GLY B CA 1
ATOM 8092 C C . GLY B 1 391 ? 6.156 30 15.211 1 98.19 391 GLY B C 1
ATOM 8093 O O . GLY B 1 391 ? 6.453 31.188 15.109 1 98.19 391 GLY B O 1
ATOM 8094 N N . LEU B 1 392 ? 6.781 29.047 14.516 1 98.62 392 LEU B N 1
ATOM 8095 C CA . LEU B 1 392 ? 7.664 29.203 13.367 1 98.62 392 LEU B CA 1
ATOM 8096 C C . LEU B 1 392 ? 7.086 28.516 12.133 1 98.62 392 LEU B C 1
ATOM 8098 O O . LEU B 1 392 ? 6.691 27.359 12.203 1 98.62 392 LEU B O 1
ATOM 8102 N N . LEU B 1 393 ? 6.969 29.25 11.07 1 98.5 393 LEU B N 1
ATOM 8103 C CA . LEU B 1 393 ? 6.488 28.672 9.82 1 98.5 393 LEU B CA 1
ATOM 8104 C C . LEU B 1 393 ? 7.605 28.594 8.789 1 98.5 393 LEU B C 1
ATOM 8106 O O . LEU B 1 393 ? 8.383 29.547 8.641 1 98.5 393 LEU B O 1
ATOM 8110 N N . ARG B 1 394 ? 7.773 27.5 8.141 1 98.38 394 ARG B N 1
ATOM 8111 C CA . ARG B 1 394 ? 8.602 27.344 6.949 1 98.38 394 ARG B CA 1
ATOM 8112 C C . ARG B 1 394 ? 7.801 26.734 5.805 1 98.38 394 ARG B C 1
ATOM 8114 O O . ARG B 1 394 ? 7.539 25.531 5.789 1 98.38 394 ARG B O 1
ATOM 8121 N N . CYS B 1 395 ? 7.508 27.594 4.824 1 97.88 395 CYS B N 1
ATOM 8122 C CA . CYS B 1 395 ? 6.797 27.109 3.648 1 97.88 395 CYS B CA 1
ATOM 8123 C C . CYS B 1 395 ? 7.711 26.266 2.768 1 97.88 395 CYS B C 1
ATOM 8125 O O . CYS B 1 395 ? 8.938 26.391 2.844 1 97.88 395 CYS B O 1
ATOM 8127 N N . LYS B 1 396 ? 7.145 25.422 1.965 1 97.38 396 LYS B N 1
ATOM 8128 C CA . LYS B 1 396 ? 7.895 24.625 1 1 97.38 396 LYS B CA 1
ATOM 8129 C C . LYS B 1 396 ? 8.586 25.516 -0.032 1 97.38 396 LYS B C 1
ATOM 8131 O O . LYS B 1 396 ? 8.25 26.688 -0.162 1 97.38 396 LYS B O 1
ATOM 8136 N N . HIS B 1 397 ? 9.484 24.906 -0.686 1 95.38 397 HIS B N 1
ATOM 8137 C CA . HIS B 1 397 ? 10.312 25.656 -1.626 1 95.38 397 HIS B CA 1
ATOM 8138 C C . HIS B 1 397 ? 9.5 26.094 -2.838 1 95.38 397 HIS B C 1
ATOM 8140 O O . HIS B 1 397 ? 8.508 25.469 -3.191 1 95.38 397 HIS B O 1
ATOM 8146 N N . GLY B 1 398 ? 9.867 27.172 -3.531 1 91.94 398 GLY B N 1
ATOM 8147 C CA . GLY B 1 398 ? 9.266 27.641 -4.77 1 91.94 398 GLY B CA 1
ATOM 8148 C C . GLY B 1 398 ? 8.016 28.469 -4.551 1 91.94 398 GLY B C 1
ATOM 8149 O O . GLY B 1 398 ? 7.09 28.438 -5.363 1 91.94 398 GLY B O 1
ATOM 8150 N N . ASN B 1 399 ? 7.789 29.047 -3.467 1 87.44 399 ASN B N 1
ATOM 8151 C CA . ASN B 1 399 ? 6.691 29.938 -3.121 1 87.44 399 ASN B CA 1
ATOM 8152 C C . ASN B 1 399 ? 5.375 29.188 -2.963 1 87.44 399 ASN B C 1
ATOM 8154 O O . ASN B 1 399 ? 4.316 29.688 -3.35 1 87.44 399 ASN B O 1
ATOM 8158 N N . LEU B 1 400 ? 5.543 27.984 -2.629 1 91.19 400 LEU B N 1
ATOM 8159 C CA . LEU B 1 400 ? 4.324 27.266 -2.279 1 91.19 400 LEU B CA 1
ATOM 8160 C C . LEU B 1 400 ? 3.689 27.859 -1.022 1 91.19 400 LEU B C 1
ATOM 8162 O O . LEU B 1 400 ? 4.395 28.234 -0.083 1 91.19 400 LEU B O 1
ATOM 8166 N N . ALA B 1 401 ? 2.396 27.891 -0.936 1 93.38 401 ALA B N 1
ATOM 8167 C CA . ALA B 1 401 ? 1.679 28.625 0.098 1 93.38 401 ALA B CA 1
ATOM 8168 C C . ALA B 1 401 ? 1.414 27.75 1.318 1 93.38 401 ALA B C 1
ATOM 8170 O O . ALA B 1 401 ? 0.514 28.031 2.111 1 93.38 401 ALA B O 1
ATOM 8171 N N . GLU B 1 402 ? 2.025 26.641 1.401 1 96.94 402 GLU B N 1
ATOM 8172 C CA . GLU B 1 402 ? 1.899 25.797 2.588 1 96.94 402 GLU B CA 1
ATOM 8173 C C . GLU B 1 402 ? 3.229 25.141 2.941 1 96.94 402 GLU B C 1
ATOM 8175 O O . GLU B 1 402 ? 4.129 25.047 2.102 1 96.94 402 GLU B O 1
ATOM 8180 N N . GLY B 1 403 ? 3.373 24.781 4.188 1 98.25 403 GLY B N 1
ATOM 8181 C CA . GLY B 1 403 ? 4.59 24.125 4.648 1 98.25 403 GLY B CA 1
ATOM 8182 C C . GLY B 1 403 ? 4.469 23.562 6.047 1 98.25 403 GLY B C 1
ATOM 8183 O O . GLY B 1 403 ? 3.443 22.969 6.398 1 98.25 403 GLY B O 1
ATOM 8184 N N . GLU B 1 404 ? 5.652 23.625 6.758 1 98.69 404 GLU B N 1
ATOM 8185 C CA . GLU B 1 404 ? 5.758 23.078 8.102 1 98.69 404 GLU B CA 1
ATOM 8186 C C . GLU B 1 404 ? 5.742 24.172 9.156 1 98.69 404 GLU B C 1
ATOM 8188 O O . GLU B 1 404 ? 6.23 25.281 8.914 1 98.69 404 GLU B O 1
ATOM 8193 N N . ALA B 1 405 ? 5.176 23.812 10.312 1 98.88 405 ALA B N 1
ATOM 8194 C CA . ALA B 1 405 ? 5.18 24.766 11.422 1 98.88 405 ALA B CA 1
ATOM 8195 C C . ALA B 1 405 ? 5.559 24.078 12.727 1 98.88 405 ALA B C 1
ATOM 8197 O O . ALA B 1 405 ? 5.125 22.953 13 1 98.88 405 ALA B O 1
ATOM 8198 N N . ILE B 1 406 ? 6.41 24.734 13.492 1 98.94 406 ILE B N 1
ATOM 8199 C CA . ILE B 1 406 ? 6.75 24.312 14.844 1 98.94 406 ILE B CA 1
ATOM 8200 C C . ILE B 1 406 ? 6.227 25.328 15.859 1 98.94 406 ILE B C 1
ATOM 8202 O O . ILE B 1 406 ? 6.48 26.531 15.727 1 98.94 406 ILE B O 1
ATOM 8206 N N . PHE B 1 407 ? 5.438 24.906 16.797 1 98.88 407 PHE B N 1
ATOM 8207 C CA . PHE B 1 407 ? 5.031 25.719 17.938 1 98.88 407 PHE B CA 1
ATOM 8208 C C . PHE B 1 407 ? 5.711 25.234 19.219 1 98.88 407 PHE B C 1
ATOM 8210 O O . PHE B 1 407 ? 5.965 24.047 19.375 1 98.88 407 PHE B O 1
ATOM 8217 N N . TYR B 1 408 ? 6.043 26.141 20.109 1 98.88 408 TYR B N 1
ATOM 8218 C CA . TYR B 1 408 ? 6.672 25.781 21.375 1 98.88 408 TYR B CA 1
ATOM 8219 C C . TYR B 1 408 ? 6.113 26.609 22.516 1 98.88 408 TYR B C 1
ATOM 8221 O O . TYR B 1 408 ? 5.723 27.766 22.312 1 98.88 408 TYR B O 1
ATOM 8229 N N . ARG B 1 409 ? 6.02 26.031 23.656 1 98.56 409 ARG B N 1
ATOM 8230 C CA . ARG B 1 409 ? 5.551 26.719 24.859 1 98.56 409 ARG B CA 1
ATOM 8231 C C . ARG B 1 409 ? 6.59 27.703 25.359 1 98.56 409 ARG B C 1
ATOM 8233 O O . ARG B 1 409 ? 7.691 27.297 25.75 1 98.56 409 ARG B O 1
ATOM 8240 N N . THR B 1 410 ? 6.23 28.953 25.516 1 97.56 410 THR B N 1
ATOM 8241 C CA . THR B 1 410 ? 7.199 30.031 25.703 1 97.56 410 THR B CA 1
ATOM 8242 C C . THR B 1 410 ? 7.66 30.109 27.156 1 97.56 410 THR B C 1
ATOM 8244 O O . THR B 1 410 ? 8.695 30.719 27.438 1 97.56 410 THR B O 1
ATOM 8247 N N . ASP B 1 411 ? 6.902 29.625 28.078 1 96.62 411 ASP B N 1
ATOM 8248 C CA . ASP B 1 411 ? 7.316 29.672 29.469 1 96.62 411 ASP B CA 1
ATOM 8249 C C . ASP B 1 411 ? 8.156 28.438 29.844 1 96.62 411 ASP B C 1
ATOM 8251 O O . ASP B 1 411 ? 8.68 28.359 30.953 1 96.62 411 ASP B O 1
ATOM 8255 N N . LYS B 1 412 ? 8.375 27.562 28.922 1 97.62 412 LYS B N 1
ATOM 8256 C CA . LYS B 1 412 ? 9.148 26.359 29.203 1 97.62 412 LYS B CA 1
ATOM 8257 C C . LYS B 1 412 ? 10.414 26.312 28.359 1 97.62 412 LYS B C 1
ATOM 8259 O O . LYS B 1 412 ? 11.461 25.844 28.812 1 97.62 412 LYS B O 1
ATOM 8264 N N . PHE B 1 413 ? 10.32 26.75 27.109 1 98 413 PHE B N 1
ATOM 8265 C CA . PHE B 1 413 ? 11.445 26.656 26.188 1 98 413 PHE B CA 1
ATOM 8266 C C . PHE B 1 413 ? 11.797 28.016 25.609 1 98 413 PHE B C 1
ATOM 8268 O O . PHE B 1 413 ? 10.914 28.844 25.375 1 98 413 PHE B O 1
ATOM 8275 N N . ARG B 1 414 ? 13.055 28.203 25.375 1 97.81 414 ARG B N 1
ATOM 8276 C CA . ARG B 1 414 ? 13.57 29.375 24.688 1 97.81 414 ARG B CA 1
ATOM 8277 C C . ARG B 1 414 ? 14.172 28.984 23.344 1 97.81 414 ARG B C 1
ATOM 8279 O O . ARG B 1 414 ? 14.984 28.062 23.266 1 97.81 414 ARG B O 1
ATOM 8286 N N . LEU B 1 415 ? 13.797 29.688 22.328 1 98.44 415 LEU B N 1
ATOM 8287 C CA . LEU B 1 415 ? 14.344 29.422 21 1 98.44 415 LEU B CA 1
ATOM 8288 C C . LEU B 1 415 ? 15.773 29.938 20.891 1 98.44 415 LEU B C 1
ATOM 8290 O O . LEU B 1 415 ? 16.031 31.125 21.141 1 98.44 415 LEU B O 1
ATOM 8294 N N . LEU B 1 416 ? 16.688 29.047 20.547 1 97 416 LEU B N 1
ATOM 8295 C CA . LEU B 1 416 ? 18.078 29.453 20.359 1 97 416 LEU B CA 1
ATOM 8296 C C . LEU B 1 416 ? 18.359 29.781 18.891 1 97 416 LEU B C 1
ATOM 8298 O O . LEU B 1 416 ? 19.188 30.656 18.594 1 97 416 LEU B O 1
ATOM 8302 N N . GLY B 1 417 ? 17.734 29.016 18 1 97.5 417 GLY B N 1
ATOM 8303 C CA . GLY B 1 417 ? 17.953 29.266 16.578 1 97.5 417 GLY B CA 1
ATOM 8304 C C . GLY B 1 417 ? 17.109 28.391 15.68 1 97.5 417 GLY B C 1
ATOM 8305 O O . GLY B 1 417 ? 16.578 27.375 16.125 1 97.5 417 GLY B O 1
ATOM 8306 N N . SER B 1 418 ? 16.922 28.828 14.453 1 98.31 418 SER B N 1
ATOM 8307 C CA . SER B 1 418 ? 16.234 28.109 13.391 1 98.31 418 SER B CA 1
ATOM 8308 C C . SER B 1 418 ? 17.172 27.781 12.234 1 98.31 418 SER B C 1
ATOM 8310 O O . SER B 1 418 ? 17.984 28.625 11.828 1 98.31 418 SER B O 1
ATOM 8312 N N . HIS B 1 419 ? 17.109 26.547 11.695 1 98.62 419 HIS B N 1
ATOM 8313 C CA . HIS B 1 419 ? 18.047 26.062 10.688 1 98.62 419 HIS B CA 1
ATOM 8314 C C . HIS B 1 419 ? 17.328 25.297 9.586 1 98.62 419 HIS B C 1
ATOM 8316 O O . HIS B 1 419 ? 17.719 24.188 9.227 1 98.62 419 HIS B O 1
ATOM 8322 N N . ASP B 1 420 ? 16.312 25.891 9.062 1 98.69 420 ASP B N 1
ATOM 8323 C CA . ASP B 1 420 ? 15.492 25.25 8.039 1 98.69 420 ASP B CA 1
ATOM 8324 C C . ASP B 1 420 ? 16.25 25.141 6.719 1 98.69 420 ASP B C 1
ATOM 8326 O O . ASP B 1 420 ? 17.031 26.016 6.375 1 98.69 420 ASP B O 1
ATOM 8330 N N . VAL B 1 421 ? 15.984 24.062 5.938 1 98.38 421 VAL B N 1
ATOM 8331 C CA . VAL B 1 421 ? 16.594 23.938 4.617 1 98.38 421 VAL B CA 1
ATOM 8332 C C . VAL B 1 421 ? 15.602 23.312 3.641 1 98.38 421 VAL B C 1
ATOM 8334 O O . VAL B 1 421 ? 14.711 22.562 4.051 1 98.38 421 VAL B O 1
ATOM 8337 N N . ALA B 1 422 ? 15.742 23.641 2.385 1 98.38 422 ALA B N 1
ATOM 8338 C CA . ALA B 1 422 ? 15.086 22.953 1.278 1 98.38 422 ALA B CA 1
ATOM 8339 C C . ALA B 1 422 ? 16 21.906 0.659 1 98.38 422 ALA B C 1
ATOM 8341 O O . ALA B 1 422 ? 17.156 22.188 0.325 1 98.38 422 ALA B O 1
ATOM 8342 N N . PHE B 1 423 ? 15.531 20.734 0.456 1 98.62 423 PHE B N 1
ATOM 8343 C CA . PHE B 1 423 ? 16.375 19.625 0.021 1 98.62 423 PHE B CA 1
ATOM 8344 C C . PHE B 1 423 ? 17 19.922 -1.337 1 98.62 423 PHE B C 1
ATOM 8346 O O . PHE B 1 423 ? 18.188 19.688 -1.54 1 98.62 423 PHE B O 1
ATOM 8353 N N . CYS B 1 424 ? 16.188 20.391 -2.283 1 97.94 424 CYS B N 1
ATOM 8354 C CA . CYS B 1 424 ? 16.656 20.641 -3.643 1 97.94 424 CYS B CA 1
ATOM 8355 C C . CYS B 1 424 ? 17.781 21.656 -3.654 1 97.94 424 CYS B C 1
ATOM 8357 O O . CYS B 1 424 ? 18.719 21.547 -4.445 1 97.94 424 CYS B O 1
ATOM 8359 N N . GLU B 1 425 ? 17.719 22.609 -2.758 1 97.19 425 GLU B N 1
ATOM 8360 C CA . GLU B 1 425 ? 18.734 23.656 -2.686 1 97.19 425 GLU B CA 1
ATOM 8361 C C . GLU B 1 425 ? 20.016 23.156 -2.037 1 97.19 425 GLU B C 1
ATOM 8363 O O . GLU B 1 425 ? 21.109 23.328 -2.584 1 97.19 425 GLU B O 1
ATOM 8368 N N . VAL B 1 426 ? 19.922 22.516 -0.966 1 97.69 426 VAL B N 1
ATOM 8369 C CA . VAL B 1 426 ? 21.109 22.172 -0.185 1 97.69 426 VAL B CA 1
ATOM 8370 C C . VAL B 1 426 ? 21.828 20.984 -0.819 1 97.69 426 VAL B C 1
ATOM 8372 O O . VAL B 1 426 ? 23.031 20.828 -0.658 1 97.69 426 VAL B O 1
ATOM 8375 N N . LEU B 1 427 ? 21.078 20.109 -1.492 1 97.81 427 LEU B N 1
ATOM 8376 C CA . LEU B 1 427 ? 21.734 19 -2.176 1 97.81 427 LEU B CA 1
ATOM 8377 C C . LEU B 1 427 ? 22.812 19.516 -3.133 1 97.81 427 LEU B C 1
ATOM 8379 O O . LEU B 1 427 ? 23.875 18.906 -3.254 1 97.81 427 LEU B O 1
ATOM 8383 N N . GLN B 1 428 ? 22.562 20.578 -3.768 1 96.06 428 GLN B N 1
ATOM 8384 C CA . GLN B 1 428 ? 23.453 21.141 -4.777 1 96.06 428 GLN B CA 1
ATOM 8385 C C . GLN B 1 428 ? 24.5 22.047 -4.141 1 96.06 428 GLN B C 1
ATOM 8387 O O . GLN B 1 428 ? 25.656 22.078 -4.578 1 96.06 428 GLN B O 1
ATOM 8392 N N . LYS B 1 429 ? 24.188 22.734 -3.107 1 96.25 429 LYS B N 1
ATOM 8393 C CA . LYS B 1 429 ? 25.016 23.859 -2.645 1 96.25 429 LYS B CA 1
ATOM 8394 C C . LYS B 1 429 ? 25.828 23.469 -1.418 1 96.25 429 LYS B C 1
ATOM 8396 O O . LYS B 1 429 ? 26.906 24.016 -1.186 1 96.25 429 LYS B O 1
ATOM 8401 N N . ASP B 1 430 ? 25.328 22.609 -0.625 1 97 430 ASP B N 1
ATOM 8402 C CA . ASP B 1 430 ? 25.984 22.266 0.636 1 97 430 ASP B CA 1
ATOM 8403 C C . ASP B 1 430 ? 26.938 21.094 0.462 1 97 430 ASP B C 1
ATOM 8405 O O . ASP B 1 430 ? 26.516 19.984 0.159 1 97 430 ASP B O 1
ATOM 8409 N N . PRO B 1 431 ? 28.219 21.234 0.767 1 96.94 431 PRO B N 1
ATOM 8410 C CA . PRO B 1 431 ? 29.203 20.156 0.626 1 96.94 431 PRO B CA 1
ATOM 8411 C C . PRO B 1 431 ? 28.906 18.969 1.549 1 96.94 431 PRO B C 1
ATOM 8413 O O . PRO B 1 431 ? 29.391 17.859 1.307 1 96.94 431 PRO B O 1
ATOM 8416 N N . LEU B 1 432 ? 28.125 19.188 2.521 1 96.69 432 LEU B N 1
ATOM 8417 C CA . LEU B 1 432 ? 27.734 18.141 3.449 1 96.69 432 LEU B CA 1
ATOM 8418 C C . LEU B 1 432 ? 27.109 16.969 2.707 1 96.69 432 LEU B C 1
ATOM 8420 O O . LEU B 1 432 ? 27.25 15.812 3.117 1 96.69 432 LEU B O 1
ATOM 8424 N N . HIS B 1 433 ? 26.422 17.297 1.626 1 97.38 433 HIS B N 1
ATOM 8425 C CA . HIS B 1 433 ? 25.625 16.281 0.927 1 97.38 433 HIS B CA 1
ATOM 8426 C C . HIS B 1 433 ? 26.297 15.883 -0.384 1 97.38 433 HIS B C 1
ATOM 8428 O O . HIS B 1 433 ? 25.625 15.391 -1.298 1 97.38 433 HIS B O 1
ATOM 8434 N N . ARG B 1 434 ? 27.578 16.031 -0.551 1 96.56 434 ARG B N 1
ATOM 8435 C CA . ARG B 1 434 ? 28.297 15.781 -1.796 1 96.56 434 ARG B CA 1
ATOM 8436 C C . ARG B 1 434 ? 28.172 14.32 -2.229 1 96.56 434 ARG B C 1
ATOM 8438 O O . ARG B 1 434 ? 27.953 14.039 -3.408 1 96.56 434 ARG B O 1
ATOM 8445 N N . ASN B 1 435 ? 28.312 13.414 -1.306 1 95.94 435 ASN B N 1
ATOM 8446 C CA . ASN B 1 435 ? 28.219 12 -1.629 1 95.94 435 ASN B CA 1
ATOM 8447 C C . ASN B 1 435 ? 26.828 11.641 -2.15 1 95.94 435 ASN B C 1
ATOM 8449 O O . ASN B 1 435 ? 26.688 10.828 -3.064 1 95.94 435 ASN B O 1
ATOM 8453 N N . LEU B 1 436 ? 25.844 12.234 -1.562 1 97.5 436 LEU B N 1
ATOM 8454 C CA . LEU B 1 436 ? 24.469 11.984 -1.998 1 97.5 436 LEU B CA 1
ATOM 8455 C C . LEU B 1 436 ? 24.219 12.594 -3.373 1 97.5 436 LEU B C 1
ATOM 8457 O O . LEU B 1 436 ? 23.531 11.992 -4.207 1 97.5 436 LEU B O 1
ATOM 8461 N N . LEU B 1 437 ? 24.781 13.758 -3.582 1 97.56 437 LEU B N 1
ATOM 8462 C CA . LEU B 1 437 ? 24.641 14.383 -4.891 1 97.56 437 LEU B CA 1
ATOM 8463 C C . LEU B 1 437 ? 25.281 13.516 -5.977 1 97.56 437 LEU B C 1
ATOM 8465 O O . LEU B 1 437 ? 24.703 13.344 -7.047 1 97.56 437 LEU B O 1
ATOM 8469 N N . GLU B 1 438 ? 26.422 13 -5.707 1 96.56 438 GLU B N 1
ATOM 8470 C CA . GLU B 1 438 ? 27.109 12.133 -6.66 1 96.56 438 GLU B CA 1
ATOM 8471 C C . GLU B 1 438 ? 26.281 10.891 -6.973 1 96.56 438 GLU B C 1
ATOM 8473 O O . GLU B 1 438 ? 26.234 10.453 -8.125 1 96.56 438 GLU B O 1
ATOM 8478 N N . ALA B 1 439 ? 25.688 10.367 -5.984 1 95.44 439 ALA B N 1
ATOM 8479 C CA . ALA B 1 439 ? 24.844 9.18 -6.172 1 95.44 439 ALA B CA 1
ATOM 8480 C C . ALA B 1 439 ? 23.625 9.5 -7.016 1 95.44 439 ALA B C 1
ATOM 8482 O O . ALA B 1 439 ? 23.328 8.805 -7.988 1 95.44 439 ALA B O 1
ATOM 8483 N N . VAL B 1 440 ? 22.891 10.539 -6.668 1 96.5 440 VAL B N 1
ATOM 8484 C CA . VAL B 1 440 ? 21.656 10.938 -7.34 1 96.5 440 VAL B CA 1
ATOM 8485 C C . VAL B 1 440 ? 21.953 11.32 -8.789 1 96.5 440 VAL B C 1
ATOM 8487 O O . VAL B 1 440 ? 21.156 11.07 -9.688 1 96.5 440 VAL B O 1
ATOM 8490 N N . ALA B 1 441 ? 23.125 11.812 -9.039 1 96.25 441 ALA B N 1
ATOM 8491 C CA . ALA B 1 441 ? 23.516 12.336 -10.344 1 96.25 441 ALA B CA 1
ATOM 8492 C C . ALA B 1 441 ? 23.891 11.211 -11.305 1 96.25 441 ALA B C 1
ATOM 8494 O O . ALA B 1 441 ? 24.047 11.43 -12.508 1 96.25 441 ALA B O 1
ATOM 8495 N N . ARG B 1 442 ? 24.016 10.008 -10.789 1 95.69 442 ARG B N 1
ATOM 8496 C CA . ARG B 1 442 ? 24.281 8.867 -11.656 1 95.69 442 ARG B CA 1
ATOM 8497 C C . ARG B 1 442 ? 23.141 8.625 -12.625 1 95.69 442 ARG B C 1
ATOM 8499 O O . ARG B 1 442 ? 23.312 7.992 -13.672 1 95.69 442 ARG B O 1
ATOM 8506 N N . SER B 1 443 ? 21.953 9.117 -12.281 1 95.56 443 SER B N 1
ATOM 8507 C CA . SER B 1 443 ? 20.781 9.109 -13.156 1 95.56 443 SER B CA 1
ATOM 8508 C C . SER B 1 443 ? 20.266 10.516 -13.406 1 95.56 443 SER B C 1
ATOM 8510 O O . SER B 1 443 ? 19.797 11.188 -12.484 1 95.56 443 SER B O 1
ATOM 8512 N N . ASP B 1 444 ? 20.234 10.859 -14.672 1 95.94 444 ASP B N 1
ATOM 8513 C CA . ASP B 1 444 ? 19.734 12.188 -15.023 1 95.94 444 ASP B CA 1
ATOM 8514 C C . ASP B 1 444 ? 18.266 12.328 -14.68 1 95.94 444 ASP B C 1
ATOM 8516 O O . ASP B 1 444 ? 17.828 13.391 -14.227 1 95.94 444 ASP B O 1
ATOM 8520 N N . ALA B 1 445 ? 17.594 11.25 -14.891 1 95.62 445 ALA B N 1
ATOM 8521 C CA . ALA B 1 445 ? 16.156 11.258 -14.602 1 95.62 445 ALA B CA 1
ATOM 8522 C C . ALA B 1 445 ? 15.914 11.445 -13.109 1 95.62 445 ALA B C 1
ATOM 8524 O O . ALA B 1 445 ? 15.031 12.211 -12.711 1 95.62 445 ALA B O 1
ATOM 8525 N N . MET B 1 446 ? 16.641 10.789 -12.336 1 95.69 446 MET B N 1
ATOM 8526 C CA . MET B 1 446 ? 16.531 10.883 -10.883 1 95.69 446 MET B CA 1
ATOM 8527 C C . MET B 1 446 ? 16.891 12.281 -10.398 1 95.69 446 MET B C 1
ATOM 8529 O O . MET B 1 446 ? 16.188 12.859 -9.562 1 95.69 446 MET B O 1
ATOM 8533 N N . LEU B 1 447 ? 17.984 12.797 -10.875 1 97.31 447 LEU B N 1
ATOM 8534 C CA . LEU B 1 447 ? 18.438 14.125 -10.477 1 97.31 447 LEU B CA 1
ATOM 8535 C C . LEU B 1 447 ? 17.406 15.188 -10.812 1 97.31 447 LEU B C 1
ATOM 8537 O O . LEU B 1 447 ? 17.078 16.031 -9.969 1 97.31 447 LEU B O 1
ATOM 8541 N N . LYS B 1 448 ? 16.922 15.125 -12 1 97.12 448 LYS B N 1
ATOM 8542 C CA . LYS B 1 448 ? 15.906 16.078 -12.438 1 97.12 448 LYS B CA 1
ATOM 8543 C C . LYS B 1 448 ? 14.664 16.016 -11.555 1 97.12 448 LYS B C 1
ATOM 8545 O O . LYS B 1 448 ? 14.133 17.047 -11.133 1 97.12 448 LYS B O 1
ATOM 8550 N N . ARG B 1 449 ? 14.234 14.875 -11.289 1 96.94 449 ARG B N 1
ATOM 8551 C CA . ARG B 1 449 ? 13.055 14.688 -10.453 1 96.94 449 ARG B CA 1
ATOM 8552 C C . ARG B 1 449 ? 13.289 15.219 -9.047 1 96.94 449 ARG B C 1
ATOM 8554 O O . ARG B 1 449 ? 12.453 15.945 -8.5 1 96.94 449 ARG B O 1
ATOM 8561 N N . PHE B 1 450 ? 14.383 14.875 -8.5 1 97.75 450 PHE B N 1
ATOM 8562 C CA . PHE B 1 450 ? 14.688 15.273 -7.133 1 97.75 450 PHE B CA 1
ATOM 8563 C C . PHE B 1 450 ? 14.75 16.797 -7.012 1 97.75 450 PHE B C 1
ATOM 8565 O O . PHE B 1 450 ? 14.195 17.359 -6.074 1 97.75 450 PHE B O 1
ATOM 8572 N N . LEU B 1 451 ? 15.398 17.422 -7.906 1 97.62 451 LEU B N 1
ATOM 8573 C CA . LEU B 1 451 ? 15.602 18.875 -7.855 1 97.62 451 LEU B CA 1
ATOM 8574 C C . LEU B 1 451 ? 14.289 19.609 -8.109 1 97.62 451 LEU B C 1
ATOM 8576 O O . LEU B 1 451 ? 14.172 20.797 -7.801 1 97.62 451 LEU B O 1
ATOM 8580 N N . GLY B 1 452 ? 13.328 18.922 -8.648 1 97.44 452 GLY B N 1
ATOM 8581 C CA . GLY B 1 452 ? 12.023 19.516 -8.898 1 97.44 452 GLY B CA 1
ATOM 8582 C C . GLY B 1 452 ? 11.102 19.469 -7.699 1 97.44 452 GLY B C 1
ATOM 8583 O O . GLY B 1 452 ? 10.023 20.062 -7.707 1 97.44 452 GLY B O 1
ATOM 8584 N N . LEU B 1 453 ? 11.484 18.797 -6.648 1 97.69 453 LEU B N 1
ATOM 8585 C CA . LEU B 1 453 ? 10.656 18.641 -5.461 1 97.69 453 LEU B CA 1
ATOM 8586 C C . LEU B 1 453 ? 10.867 19.797 -4.488 1 97.69 453 LEU B C 1
ATOM 8588 O O . LEU B 1 453 ? 11.984 20.281 -4.34 1 97.69 453 LEU B O 1
ATOM 8592 N N . ALA B 1 454 ? 9.805 20.141 -3.746 1 97.75 454 ALA B N 1
ATOM 8593 C CA . ALA B 1 454 ? 9.82 21.375 -2.949 1 97.75 454 ALA B CA 1
ATOM 8594 C C . ALA B 1 454 ? 9.914 21.047 -1.459 1 97.75 454 ALA B C 1
ATOM 8596 O O . ALA B 1 454 ? 9.836 21.953 -0.621 1 97.75 454 ALA B O 1
ATOM 8597 N N . ALA B 1 455 ? 10.086 19.828 -1.114 1 98 455 ALA B N 1
ATOM 8598 C CA . ALA B 1 455 ? 10.055 19.422 0.289 1 98 455 ALA B CA 1
ATOM 8599 C C . ALA B 1 455 ? 11.164 20.109 1.084 1 98 455 ALA B C 1
ATOM 8601 O O . ALA B 1 455 ? 12.234 20.406 0.542 1 98 455 ALA B O 1
ATOM 8602 N N . VAL B 1 456 ? 10.883 20.375 2.393 1 98.69 456 VAL B N 1
ATOM 8603 C CA . VAL B 1 456 ? 11.82 21.047 3.297 1 98.69 456 VAL B CA 1
ATOM 8604 C C . VAL B 1 456 ? 11.891 20.281 4.617 1 98.69 456 VAL B C 1
ATOM 8606 O O . VAL B 1 456 ? 11.047 19.422 4.891 1 98.69 456 VAL B O 1
ATOM 8609 N N . VAL B 1 457 ? 12.906 20.531 5.348 1 98.88 457 VAL B N 1
ATOM 8610 C CA . VAL B 1 457 ? 12.938 20.156 6.754 1 98.88 457 VAL B CA 1
ATOM 8611 C C . VAL B 1 457 ? 13.141 21.391 7.625 1 98.88 457 VAL B C 1
ATOM 8613 O O . VAL B 1 457 ? 14.008 22.219 7.344 1 98.88 457 VAL B O 1
ATOM 8616 N N . GLN B 1 458 ? 12.211 21.5 8.578 1 98.81 458 GLN B N 1
ATOM 8617 C CA . GLN B 1 458 ? 12.344 22.516 9.609 1 98.81 458 GLN B CA 1
ATOM 8618 C C . GLN B 1 458 ? 13.18 22 10.781 1 98.81 458 GLN B C 1
ATOM 8620 O O . GLN B 1 458 ? 12.945 20.891 11.273 1 98.81 458 GLN B O 1
ATOM 8625 N N . VAL B 1 459 ? 14.172 22.812 11.141 1 98.88 459 VAL B N 1
ATOM 8626 C CA . VAL B 1 459 ? 14.984 22.438 12.297 1 98.88 459 VAL B CA 1
ATOM 8627 C C . VAL B 1 459 ? 15.117 23.641 13.242 1 98.88 459 VAL B C 1
ATOM 8629 O O . VAL B 1 459 ? 15.539 24.719 12.828 1 98.88 459 VAL B O 1
ATOM 8632 N N . ALA B 1 460 ? 14.719 23.469 14.461 1 98.88 460 ALA B N 1
ATOM 8633 C CA . ALA B 1 460 ? 14.82 24.5 15.492 1 98.88 460 ALA B CA 1
ATOM 8634 C C . ALA B 1 460 ? 15.469 23.953 16.766 1 98.88 460 ALA B C 1
ATOM 8636 O O . ALA B 1 460 ? 15.203 22.812 17.156 1 98.88 460 ALA B O 1
ATOM 8637 N N . VAL B 1 461 ? 16.344 24.75 17.359 1 98.5 461 VAL B N 1
ATOM 8638 C CA . VAL B 1 461 ? 17 24.359 18.594 1 98.5 461 VAL B CA 1
ATOM 8639 C C . VAL B 1 461 ? 16.469 25.172 19.766 1 98.5 461 VAL B C 1
ATOM 8641 O O . VAL B 1 461 ? 16.375 26.406 19.672 1 98.5 461 VAL B O 1
ATOM 8644 N N . PHE B 1 462 ? 16.109 24.453 20.844 1 98.06 462 PHE B N 1
ATOM 8645 C CA . PHE B 1 462 ? 15.516 25.078 22.031 1 98.06 462 PHE B CA 1
ATOM 8646 C C . PHE B 1 462 ? 16.344 24.766 23.266 1 98.06 462 PHE B C 1
ATOM 8648 O O . PHE B 1 462 ? 17.094 23.797 23.281 1 98.06 462 PHE B O 1
ATOM 8655 N N . GLU B 1 463 ? 16.188 25.641 24.203 1 96.38 463 GLU B N 1
ATOM 8656 C CA . GLU B 1 463 ? 16.766 25.438 25.531 1 96.38 463 GLU B CA 1
ATOM 8657 C C . GLU B 1 463 ? 15.672 25.422 26.609 1 96.38 463 GLU B C 1
ATOM 8659 O O . GLU B 1 463 ? 14.742 26.234 26.562 1 96.38 463 GLU B O 1
ATOM 8664 N N . LEU B 1 464 ? 15.766 24.438 27.453 1 96.12 464 LEU B N 1
ATOM 8665 C CA . LEU B 1 464 ? 14.859 24.406 28.609 1 96.12 464 LEU B CA 1
ATOM 8666 C C . LEU B 1 464 ? 15.172 25.562 29.562 1 96.12 464 LEU B C 1
ATOM 8668 O O . LEU B 1 464 ? 16.297 25.688 30.062 1 96.12 464 LEU B O 1
ATOM 8672 N N . ILE B 1 465 ? 14.164 26.359 29.859 1 96.25 465 ILE B N 1
ATOM 8673 C CA . ILE B 1 465 ? 14.375 27.578 30.625 1 96.25 465 ILE B CA 1
ATOM 8674 C C . ILE B 1 465 ? 14.797 27.234 32.062 1 96.25 465 ILE B C 1
ATOM 8676 O O . ILE B 1 465 ? 15.688 27.859 32.625 1 96.25 465 ILE B O 1
ATOM 8680 N N . SER B 1 466 ? 14.242 26.188 32.656 1 95.5 466 SER B N 1
ATOM 8681 C CA . SER B 1 466 ? 14.508 25.812 34.031 1 95.5 466 SER B CA 1
ATOM 8682 C C . SER B 1 466 ? 15.875 25.141 34.188 1 95.5 466 SER B C 1
ATOM 8684 O O . SER B 1 466 ? 16.438 25.094 35.281 1 95.5 466 SER B O 1
ATOM 8686 N N . ASP B 1 467 ? 16.422 24.609 33.094 1 94.19 467 ASP B N 1
ATOM 8687 C CA . ASP B 1 467 ? 17.703 23.938 33.094 1 94.19 467 ASP B CA 1
ATOM 8688 C C . ASP B 1 467 ? 18.422 24.109 31.734 1 94.19 467 ASP B C 1
ATOM 8690 O O . ASP B 1 467 ? 18.328 23.234 30.859 1 94.19 467 ASP B O 1
ATOM 8694 N N . PRO B 1 468 ? 19.203 25.094 31.625 1 90.94 468 PRO B N 1
ATOM 8695 C CA . PRO B 1 468 ? 19.844 25.438 30.359 1 90.94 468 PRO B CA 1
ATOM 8696 C C . PRO B 1 468 ? 20.812 24.359 29.875 1 90.94 468 PRO B C 1
ATOM 8698 O O . PRO B 1 468 ? 21.281 24.406 28.719 1 90.94 468 PRO B O 1
ATOM 8701 N N . SER B 1 469 ? 21.109 23.406 30.688 1 91.06 469 SER B N 1
ATOM 8702 C CA . SER B 1 469 ? 21.969 22.297 30.266 1 91.06 469 SER B CA 1
ATOM 8703 C C . SER B 1 469 ? 21.188 21.312 29.406 1 91.06 469 SER B C 1
ATOM 8705 O O . SER B 1 469 ? 21.781 20.438 28.766 1 91.06 469 SER B O 1
ATOM 8707 N N . LYS B 1 470 ? 19.938 21.484 29.375 1 94.12 470 LYS B N 1
ATOM 8708 C CA . LYS B 1 470 ? 19.078 20.641 28.547 1 94.12 470 LYS B CA 1
ATOM 8709 C C . LYS B 1 470 ? 18.609 21.375 27.312 1 94.12 470 LYS B C 1
ATOM 8711 O O . LYS B 1 470 ? 17.875 22.375 27.406 1 94.12 470 LYS B O 1
ATOM 8716 N N . ARG B 1 471 ? 19.031 20.875 26.156 1 95.94 471 ARG B N 1
ATOM 8717 C CA . ARG B 1 471 ? 18.656 21.469 24.891 1 95.94 471 ARG B CA 1
ATOM 8718 C C . ARG B 1 471 ? 17.969 20.453 23.969 1 95.94 471 ARG B C 1
ATOM 8720 O O . ARG B 1 471 ? 18.219 19.25 24.078 1 95.94 471 ARG B O 1
ATOM 8727 N N . LEU B 1 472 ? 17.109 21 23.156 1 97.5 472 LEU B N 1
ATOM 8728 C CA . LEU B 1 472 ? 16.328 20.172 22.234 1 97.5 472 LEU B CA 1
ATOM 8729 C C . LEU B 1 472 ? 16.531 20.625 20.797 1 97.5 472 LEU B C 1
ATOM 8731 O O . LEU B 1 472 ? 16.469 21.828 20.516 1 97.5 472 LEU B O 1
ATOM 8735 N N . CYS B 1 473 ? 16.891 19.703 19.953 1 98.75 473 CYS B N 1
ATOM 8736 C CA . CYS B 1 473 ? 16.844 19.938 18.516 1 98.75 473 CYS B CA 1
ATOM 8737 C C . CYS B 1 473 ? 15.594 19.297 17.922 1 98.75 473 CYS B C 1
ATOM 8739 O O . CYS B 1 473 ? 15.492 18.062 17.844 1 98.75 473 CYS B O 1
ATOM 8741 N N . ILE B 1 474 ? 14.641 20.141 17.484 1 98.94 474 ILE B N 1
ATOM 8742 C CA . ILE B 1 474 ? 13.383 19.672 16.906 1 98.94 474 ILE B CA 1
ATOM 8743 C C . ILE B 1 474 ? 13.445 19.75 15.391 1 98.94 474 ILE B C 1
ATOM 8745 O O . ILE B 1 474 ? 13.727 20.797 14.828 1 98.94 474 ILE B O 1
ATOM 8749 N N . ALA B 1 475 ? 13.211 18.609 14.766 1 98.94 475 ALA B N 1
ATOM 8750 C CA . ALA B 1 475 ? 13.086 18.562 13.312 1 98.94 475 ALA B CA 1
ATOM 8751 C C . ALA B 1 475 ? 11.672 18.188 12.891 1 98.94 475 ALA B C 1
ATOM 8753 O O . ALA B 1 475 ? 11.039 17.328 13.516 1 98.94 475 ALA B O 1
ATOM 8754 N N . ASN B 1 476 ? 11.078 18.891 11.922 1 98.94 476 ASN B N 1
ATOM 8755 C CA . ASN B 1 476 ? 9.742 18.703 11.383 1 98.94 476 ASN B CA 1
ATOM 8756 C C . ASN B 1 476 ? 9.758 18.641 9.859 1 98.94 476 ASN B C 1
ATOM 8758 O O . ASN B 1 476 ? 10.367 19.484 9.203 1 98.94 476 ASN B O 1
ATOM 8762 N N . THR B 1 477 ? 9.086 17.547 9.273 1 98.94 477 THR B N 1
ATOM 8763 C CA . THR B 1 477 ? 9.164 17.422 7.82 1 98.94 477 THR B CA 1
ATOM 8764 C C . THR B 1 477 ? 7.945 16.703 7.27 1 98.94 477 THR B C 1
ATOM 8766 O O . THR B 1 477 ? 7.164 16.125 8.031 1 98.94 477 THR B O 1
ATOM 8769 N N . HIS B 1 478 ? 7.695 16.875 6.02 1 98.81 478 HIS B N 1
ATOM 8770 C CA . HIS B 1 478 ? 6.73 16.156 5.191 1 98.81 478 HIS B CA 1
ATOM 8771 C C . HIS B 1 478 ? 7.391 15.617 3.926 1 98.81 478 HIS B C 1
ATOM 8773 O O . HIS B 1 478 ? 7.566 16.344 2.949 1 98.81 478 HIS B O 1
ATOM 8779 N N . LEU B 1 479 ? 7.656 14.328 3.906 1 98.75 479 LEU B N 1
ATOM 8780 C CA . LEU B 1 479 ? 8.422 13.727 2.822 1 98.75 479 LEU B CA 1
ATOM 8781 C C . LEU B 1 479 ? 7.539 13.484 1.603 1 98.75 479 LEU B C 1
ATOM 8783 O O . LEU B 1 479 ? 6.309 13.516 1.705 1 98.75 479 LEU B O 1
ATOM 8787 N N . TYR B 1 480 ? 8.258 13.281 0.481 1 97.88 480 TYR B N 1
ATOM 8788 C CA . TYR B 1 480 ? 7.59 13.102 -0.805 1 97.88 480 TYR B CA 1
ATOM 8789 C C . TYR B 1 480 ? 6.602 11.938 -0.751 1 97.88 480 TYR B C 1
ATOM 8791 O O . TYR B 1 480 ? 6.941 10.852 -0.291 1 97.88 480 TYR B O 1
ATOM 8799 N N . PHE B 1 481 ? 5.379 12.039 -1.328 1 95 481 PHE B N 1
ATOM 8800 C CA . PHE B 1 481 ? 4.25 11.164 -1.034 1 95 481 PHE B CA 1
ATOM 8801 C C . PHE B 1 481 ? 4.148 10.047 -2.062 1 95 481 PHE B C 1
ATOM 8803 O O . PHE B 1 481 ? 3.494 9.031 -1.817 1 95 481 PHE B O 1
ATOM 8810 N N . HIS B 1 482 ? 4.781 10.078 -3.117 1 94 482 HIS B N 1
ATOM 8811 C CA . HIS B 1 482 ? 4.484 9.195 -4.238 1 94 482 HIS B CA 1
ATOM 8812 C C . HIS B 1 482 ? 4.77 7.738 -3.883 1 94 482 HIS B C 1
ATOM 8814 O O . HIS B 1 482 ? 5.848 7.418 -3.373 1 94 482 HIS B O 1
ATOM 8820 N N . PRO B 1 483 ? 3.832 6.801 -4.223 1 89.38 483 PRO B N 1
ATOM 8821 C CA . PRO B 1 483 ? 3.957 5.402 -3.809 1 89.38 483 PRO B CA 1
ATOM 8822 C C . PRO B 1 483 ? 5.219 4.734 -4.355 1 89.38 483 PRO B C 1
ATOM 8824 O O . PRO B 1 483 ? 5.766 3.83 -3.719 1 89.38 483 PRO B O 1
ATOM 8827 N N . ARG B 1 484 ? 5.75 5.137 -5.484 1 91.5 484 ARG B N 1
ATOM 8828 C CA . ARG B 1 484 ? 6.922 4.531 -6.109 1 91.5 484 ARG B CA 1
ATOM 8829 C C . ARG B 1 484 ? 8.141 5.441 -5.984 1 91.5 484 ARG B C 1
ATOM 8831 O O . ARG B 1 484 ? 8.898 5.609 -6.941 1 91.5 484 ARG B O 1
ATOM 8838 N N . ALA B 1 485 ? 8.242 6.035 -4.809 1 95.19 485 ALA B N 1
ATOM 8839 C CA . ALA B 1 485 ? 9.359 6.961 -4.656 1 95.19 485 ALA B CA 1
ATOM 8840 C C . ALA B 1 485 ? 10.055 6.762 -3.312 1 95.19 485 ALA B C 1
ATOM 8842 O O . ALA B 1 485 ? 10.484 7.73 -2.68 1 95.19 485 ALA B O 1
ATOM 8843 N N . SER B 1 486 ? 10.172 5.547 -2.922 1 95.62 486 SER B N 1
ATOM 8844 C CA . SER B 1 486 ? 10.859 5.277 -1.662 1 95.62 486 SER B CA 1
ATOM 8845 C C . SER B 1 486 ? 12.328 5.688 -1.733 1 95.62 486 SER B C 1
ATOM 8847 O O . SER B 1 486 ? 12.906 6.117 -0.733 1 95.62 486 SER B O 1
ATOM 8849 N N . HIS B 1 487 ? 12.977 5.574 -2.881 1 95.75 487 HIS B N 1
ATOM 8850 C CA . HIS B 1 487 ? 14.367 5.965 -3.061 1 95.75 487 HIS B CA 1
ATOM 8851 C C . HIS B 1 487 ? 14.555 7.461 -2.838 1 95.75 487 HIS B C 1
ATOM 8853 O O . HIS B 1 487 ? 15.562 7.887 -2.27 1 95.75 487 HIS B O 1
ATOM 8859 N N . ILE B 1 488 ? 13.594 8.242 -3.215 1 97.31 488 ILE B N 1
ATOM 8860 C CA . ILE B 1 488 ? 13.633 9.688 -3 1 97.31 488 ILE B CA 1
ATOM 8861 C C . ILE B 1 488 ? 13.516 9.992 -1.508 1 97.31 488 ILE B C 1
ATOM 8863 O O . ILE B 1 488 ? 14.281 10.797 -0.971 1 97.31 488 ILE B O 1
ATOM 8867 N N . ARG B 1 489 ? 12.547 9.344 -0.858 1 98 489 ARG B N 1
ATOM 8868 C CA . ARG B 1 489 ? 12.359 9.555 0.573 1 98 489 ARG B CA 1
ATOM 8869 C C . ARG B 1 489 ? 13.602 9.156 1.356 1 98 489 ARG B C 1
ATOM 8871 O O . ARG B 1 489 ? 13.922 9.766 2.379 1 98 489 ARG B O 1
ATOM 8878 N N . LEU B 1 490 ? 14.273 8.148 0.878 1 97.56 490 LEU B N 1
ATOM 8879 C CA . LEU B 1 490 ? 15.508 7.719 1.521 1 97.56 490 LEU B CA 1
ATOM 8880 C C . LEU B 1 490 ? 16.578 8.812 1.43 1 97.56 490 LEU B C 1
ATOM 8882 O O . LEU B 1 490 ? 17.25 9.102 2.414 1 97.56 490 LEU B O 1
ATOM 8886 N N . ILE B 1 491 ? 16.719 9.367 0.27 1 98.06 491 ILE B N 1
ATOM 8887 C CA . ILE B 1 491 ? 17.703 10.43 0.085 1 98.06 491 ILE B CA 1
ATOM 8888 C C . ILE B 1 491 ? 17.344 11.625 0.968 1 98.06 491 ILE B C 1
ATOM 8890 O O . ILE B 1 491 ? 18.203 12.195 1.636 1 98.06 491 ILE B O 1
ATOM 8894 N N . GLN B 1 492 ? 16.094 11.992 0.966 1 98.69 492 GLN B N 1
ATOM 8895 C CA . GLN B 1 492 ? 15.633 13.078 1.823 1 98.69 492 GLN B CA 1
ATOM 8896 C C . GLN B 1 492 ? 15.953 12.797 3.289 1 98.69 492 GLN B C 1
ATOM 8898 O O . GLN B 1 492 ? 16.438 13.68 4.004 1 98.69 492 GLN B O 1
ATOM 8903 N N . THR B 1 493 ? 15.641 11.633 3.709 1 98.75 493 THR B N 1
ATOM 8904 C CA . THR B 1 493 ? 15.859 11.258 5.102 1 98.75 493 THR B CA 1
ATOM 8905 C C . THR B 1 493 ? 17.344 11.258 5.438 1 98.75 493 THR B C 1
ATOM 8907 O O . THR B 1 493 ? 17.734 11.68 6.527 1 98.75 493 THR B O 1
ATOM 8910 N N . ALA B 1 494 ? 18.141 10.742 4.535 1 98.5 494 ALA B N 1
ATOM 8911 C CA . ALA B 1 494 ? 19.594 10.797 4.734 1 98.5 494 ALA B CA 1
ATOM 8912 C C . ALA B 1 494 ? 20.078 12.234 4.902 1 98.5 494 ALA B C 1
ATOM 8914 O O . ALA B 1 494 ? 20.906 12.523 5.766 1 98.5 494 ALA B O 1
ATOM 8915 N N . MET B 1 495 ? 19.594 13.086 4.086 1 98.75 495 MET B N 1
ATOM 8916 C CA . MET B 1 495 ? 19.938 14.5 4.18 1 98.75 495 MET B CA 1
ATOM 8917 C C . MET B 1 495 ? 19.5 15.078 5.52 1 98.75 495 MET B C 1
ATOM 8919 O O . MET B 1 495 ? 20.219 15.883 6.117 1 98.75 495 MET B O 1
ATOM 8923 N N . ILE B 1 496 ? 18.344 14.734 5.98 1 98.88 496 ILE B N 1
ATOM 8924 C CA . ILE B 1 496 ? 17.812 15.211 7.258 1 98.88 496 ILE B CA 1
ATOM 8925 C C . ILE B 1 496 ? 18.766 14.805 8.383 1 98.88 496 ILE B C 1
ATOM 8927 O O . ILE B 1 496 ? 19.141 15.633 9.219 1 98.88 496 ILE B O 1
ATOM 8931 N N . THR B 1 497 ? 19.141 13.531 8.414 1 98.81 497 THR B N 1
ATOM 8932 C CA . THR B 1 497 ? 19.984 13.039 9.492 1 98.81 497 THR B CA 1
ATOM 8933 C C . THR B 1 497 ? 21.359 13.703 9.453 1 98.81 497 THR B C 1
ATOM 8935 O O . THR B 1 497 ? 21.922 14.055 10.492 1 98.81 497 THR B O 1
ATOM 8938 N N . GLN B 1 498 ? 21.891 13.891 8.266 1 98.56 498 GLN B N 1
ATOM 8939 C CA . GLN B 1 498 ? 23.156 14.594 8.125 1 98.56 498 GLN B CA 1
ATOM 8940 C C . GLN B 1 498 ? 23.047 16.031 8.633 1 98.56 498 GLN B C 1
ATOM 8942 O O . GLN B 1 498 ? 23.906 16.5 9.359 1 98.56 498 GLN B O 1
ATOM 8947 N N . HIS B 1 499 ? 22.031 16.672 8.203 1 98.69 499 HIS B N 1
ATOM 8948 C CA . HIS B 1 499 ? 21.812 18.078 8.578 1 98.69 499 HIS B CA 1
ATOM 8949 C C . HIS B 1 499 ? 21.641 18.219 10.086 1 98.69 499 HIS B C 1
ATOM 8951 O O . HIS B 1 499 ? 22.219 19.109 10.703 1 98.69 499 HIS B O 1
ATOM 8957 N N . ILE B 1 500 ? 20.812 17.406 10.727 1 98.75 500 ILE B N 1
ATOM 8958 C CA . ILE B 1 500 ? 20.578 17.422 12.164 1 98.75 500 ILE B CA 1
ATOM 8959 C C . ILE B 1 500 ? 21.891 17.234 12.922 1 98.75 500 ILE B C 1
ATOM 8961 O O . ILE B 1 500 ? 22.172 17.953 13.883 1 98.75 500 ILE B O 1
ATOM 8965 N N . GLN B 1 501 ? 22.641 16.25 12.477 1 98 501 GLN B N 1
ATOM 8966 C CA . GLN B 1 501 ? 23.906 15.969 13.125 1 98 501 GLN B CA 1
ATOM 8967 C C . GLN B 1 501 ? 24.844 17.172 13.055 1 98 501 GLN B C 1
ATOM 8969 O O . GLN B 1 501 ? 25.531 17.484 14.023 1 98 501 GLN B O 1
ATOM 8974 N N . LYS B 1 502 ? 24.875 17.781 11.891 1 97.75 502 LYS B N 1
ATOM 8975 C CA . LYS B 1 502 ? 25.688 18.984 11.734 1 97.75 502 LYS B CA 1
ATOM 8976 C C . LYS B 1 502 ? 25.219 20.094 12.68 1 97.75 502 LYS B C 1
ATOM 8978 O O . LYS B 1 502 ? 26.031 20.703 13.367 1 97.75 502 LYS B O 1
ATOM 8983 N N . VAL B 1 503 ? 23.953 20.391 12.727 1 97.75 503 VAL B N 1
ATOM 8984 C CA . VAL B 1 503 ? 23.391 21.438 13.586 1 97.75 503 VAL B CA 1
ATOM 8985 C C . VAL B 1 503 ? 23.734 21.156 15.047 1 97.75 503 VAL B C 1
ATOM 8987 O O . VAL B 1 503 ? 24.172 22.031 15.773 1 97.75 503 VAL B O 1
ATOM 8990 N N . CYS B 1 504 ? 23.5 19.922 15.469 1 97.19 504 CYS B N 1
ATOM 8991 C CA . CYS B 1 504 ? 23.781 19.547 16.844 1 97.19 504 CYS B CA 1
ATOM 8992 C C . CYS B 1 504 ? 25.25 19.734 17.188 1 97.19 504 CYS B C 1
ATOM 8994 O O . CYS B 1 504 ? 25.594 20.172 18.281 1 97.19 504 CYS B O 1
ATOM 8996 N N . SER B 1 505 ? 26.125 19.438 16.266 1 95.81 505 SER B N 1
ATOM 8997 C CA . SER B 1 505 ? 27.562 19.578 16.469 1 95.81 505 SER B CA 1
ATOM 8998 C C . SER B 1 505 ? 27.938 21.047 16.672 1 95.81 505 SER B C 1
ATOM 9000 O O . SER B 1 505 ? 28.812 21.375 17.469 1 95.81 505 SER B O 1
ATOM 9002 N N . VAL B 1 506 ? 27.344 21.906 15.953 1 94.88 506 VAL B N 1
ATOM 9003 C CA . VAL B 1 506 ? 27.609 23.344 16.047 1 94.88 506 VAL B CA 1
ATOM 9004 C C . VAL B 1 506 ? 27.266 23.844 17.453 1 94.88 506 VAL B C 1
ATOM 9006 O O . VAL B 1 506 ? 28.047 24.578 18.078 1 94.88 506 VAL B O 1
ATOM 9009 N N . TYR B 1 507 ? 26.156 23.453 17.969 1 94.5 507 TYR B N 1
ATOM 9010 C CA . TYR B 1 507 ? 25.719 23.891 19.297 1 94.5 507 TYR B CA 1
ATOM 9011 C C . TYR B 1 507 ? 26.562 23.234 20.391 1 94.5 507 TYR B C 1
ATOM 9013 O O . TYR B 1 507 ? 26.812 23.844 21.438 1 94.5 507 TYR B O 1
ATOM 9021 N N . GLN B 1 508 ? 27.016 22.047 20.141 1 92.25 508 GLN B N 1
ATOM 9022 C CA . GLN B 1 508 ? 27.891 21.359 21.094 1 92.25 508 GLN B CA 1
ATOM 9023 C C . GLN B 1 508 ? 29.219 22.094 21.219 1 92.25 508 GLN B C 1
ATOM 9025 O O . GLN B 1 508 ? 29.781 22.203 22.312 1 92.25 508 GLN B O 1
ATOM 9030 N N . GLU B 1 509 ? 29.75 22.547 20.172 1 90.81 509 GLU B N 1
ATOM 9031 C CA . GLU B 1 509 ? 31.047 23.234 20.141 1 90.81 509 GLU B CA 1
ATOM 9032 C C . GLU B 1 509 ? 30.953 24.625 20.75 1 90.81 509 GLU B C 1
ATOM 9034 O O . GLU B 1 509 ? 31.906 25.109 21.375 1 90.81 509 GLU B O 1
ATOM 9039 N N . GLN B 1 510 ? 29.922 25.297 20.594 1 85.75 510 GLN B N 1
ATOM 9040 C CA . GLN B 1 510 ? 29.75 26.672 21.062 1 85.75 510 GLN B CA 1
ATOM 9041 C C . GLN B 1 510 ? 29.531 26.719 22.578 1 85.75 510 GLN B C 1
ATOM 9043 O O . GLN B 1 510 ? 29.953 27.656 23.234 1 85.75 510 GLN B O 1
ATOM 9048 N N . ASP B 1 511 ? 28.734 25.875 23.109 1 67.31 511 ASP B N 1
ATOM 9049 C CA . ASP B 1 511 ? 28.188 26.078 24.453 1 67.31 511 ASP B CA 1
ATOM 9050 C C . ASP B 1 511 ? 28.609 24.938 25.391 1 67.31 511 ASP B C 1
ATOM 9052 O O . ASP B 1 511 ? 27.766 24.188 25.891 1 67.31 511 ASP B O 1
ATOM 9056 N N . ASN B 1 512 ? 29.703 24.891 25.922 1 66.81 512 ASN B N 1
ATOM 9057 C CA . ASN B 1 512 ? 30.188 24.062 27.016 1 66.81 512 ASN B CA 1
ATOM 9058 C C . ASN B 1 512 ? 29.844 22.594 26.812 1 66.81 512 ASN B C 1
ATOM 9060 O O . ASN B 1 512 ? 29.453 21.891 27.75 1 66.81 512 ASN B O 1
ATOM 9064 N N . GLN B 1 513 ? 29.672 22.172 25.641 1 73.56 513 GLN B N 1
ATOM 9065 C CA . GLN B 1 513 ? 29.719 20.766 25.25 1 73.56 513 GLN B CA 1
ATOM 9066 C C . GLN B 1 513 ? 28.344 20.109 25.422 1 73.56 513 GLN B C 1
ATOM 9068 O O . GLN B 1 513 ? 28.25 18.906 25.672 1 73.56 513 GLN B O 1
ATOM 9073 N N . VAL B 1 514 ? 27.297 21.031 25.5 1 84.44 514 VAL B N 1
ATOM 9074 C CA . VAL B 1 514 ? 25.969 20.422 25.594 1 84.44 514 VAL B CA 1
ATOM 9075 C C . VAL B 1 514 ? 25.453 20.078 24.203 1 84.44 514 VAL B C 1
ATOM 9077 O O . VAL B 1 514 ? 25.266 20.969 23.375 1 84.44 514 VAL B O 1
ATOM 9080 N N . LYS B 1 515 ? 25.297 18.828 23.953 1 91.5 515 LYS B N 1
ATOM 9081 C CA . LYS B 1 515 ? 24.719 18.375 22.703 1 91.5 515 LYS B CA 1
ATOM 9082 C C . LYS B 1 515 ? 23.203 18.281 22.797 1 91.5 515 LYS B C 1
ATOM 9084 O O . LYS B 1 515 ? 22.656 17.594 23.656 1 91.5 515 LYS B O 1
ATOM 9089 N N . PRO B 1 516 ? 22.516 19 21.953 1 97.06 516 PRO B N 1
ATOM 9090 C CA . PRO B 1 516 ? 21.047 18.938 22 1 97.06 516 PRO B CA 1
ATOM 9091 C C . PRO B 1 516 ? 20.516 17.531 21.766 1 97.06 516 PRO B C 1
ATOM 9093 O O . PRO B 1 516 ? 21.047 16.797 20.938 1 97.06 516 PRO B O 1
ATOM 9096 N N . ALA B 1 517 ? 19.484 17.141 22.562 1 97.69 517 ALA B N 1
ATOM 9097 C CA . ALA B 1 517 ? 18.734 15.914 22.266 1 97.69 517 ALA B CA 1
ATOM 9098 C C . ALA B 1 517 ? 17.812 16.125 21.062 1 97.69 517 ALA B C 1
ATOM 9100 O O . ALA B 1 517 ? 17.219 17.188 20.906 1 97.69 517 ALA B O 1
ATOM 9101 N N . VAL B 1 518 ? 17.641 15.086 20.25 1 98.75 518 VAL B N 1
ATOM 9102 C CA . VAL B 1 518 ? 16.969 15.258 18.969 1 98.75 518 VAL B CA 1
ATOM 9103 C C . VAL B 1 518 ? 15.57 14.633 19.031 1 98.75 518 VAL B C 1
ATOM 9105 O O . VAL B 1 518 ? 15.406 13.531 19.578 1 98.75 518 VAL B O 1
ATOM 9108 N N . VAL B 1 519 ? 14.555 15.359 18.547 1 98.88 519 VAL B N 1
ATOM 9109 C CA . VAL B 1 519 ? 13.227 14.844 18.25 1 98.88 519 VAL B CA 1
ATOM 9110 C C . VAL B 1 519 ? 12.875 15.141 16.797 1 98.88 519 VAL B C 1
ATOM 9112 O O . VAL B 1 519 ? 12.914 16.297 16.359 1 98.88 519 VAL B O 1
ATOM 9115 N N . LEU B 1 520 ? 12.633 14.125 15.992 1 98.94 520 LEU B N 1
ATOM 9116 C CA . LEU B 1 520 ? 12.195 14.25 14.602 1 98.94 520 LEU B CA 1
ATOM 9117 C C . LEU B 1 520 ? 10.727 13.875 14.453 1 98.94 520 LEU B C 1
ATOM 9119 O O . LEU B 1 520 ? 10.336 12.75 14.766 1 98.94 520 LEU B O 1
ATOM 9123 N N . CYS B 1 521 ? 9.914 14.82 14.031 1 98.81 521 CYS B N 1
ATOM 9124 C CA . CYS B 1 521 ? 8.484 14.617 13.812 1 98.81 521 CYS B CA 1
ATOM 9125 C C . CYS B 1 521 ? 8.125 14.812 12.344 1 98.81 521 CYS B C 1
ATOM 9127 O O . CYS B 1 521 ? 8.82 15.531 11.625 1 98.81 521 CYS B O 1
ATOM 9129 N N . GLY B 1 522 ? 7.012 14.148 11.961 1 98.69 522 GLY B N 1
ATOM 9130 C CA . GLY B 1 522 ? 6.473 14.539 10.664 1 98.69 522 GLY B CA 1
ATOM 9131 C C . GLY B 1 522 ? 5.719 13.414 9.977 1 98.69 522 GLY B C 1
ATOM 9132 O O . GLY B 1 522 ? 5.562 12.328 10.531 1 98.69 522 GLY B O 1
ATOM 9133 N N . ASP B 1 523 ? 5.16 13.773 8.828 1 98.81 523 ASP B N 1
ATOM 9134 C CA . ASP B 1 523 ? 4.633 12.812 7.859 1 98.81 523 ASP B CA 1
ATOM 9135 C C . ASP B 1 523 ? 5.734 12.289 6.949 1 98.81 523 ASP B C 1
ATOM 9137 O O . ASP B 1 523 ? 6.105 12.938 5.969 1 98.81 523 ASP B O 1
ATOM 9141 N N . LEU B 1 524 ? 6.16 11.117 7.297 1 98.69 524 LEU B N 1
ATOM 9142 C CA . LEU B 1 524 ? 7.32 10.586 6.59 1 98.69 524 LEU B CA 1
ATOM 9143 C C . LEU B 1 524 ? 6.887 9.766 5.375 1 98.69 524 LEU B C 1
ATOM 9145 O O . LEU B 1 524 ? 7.727 9.289 4.609 1 98.69 524 LEU B O 1
ATOM 9149 N N . ASN B 1 525 ? 5.586 9.609 5.207 1 97.69 525 ASN B N 1
ATOM 9150 C CA . ASN B 1 525 ? 5.051 8.812 4.105 1 97.69 525 ASN B CA 1
ATOM 9151 C C . ASN B 1 525 ? 5.738 7.453 4.012 1 97.69 525 ASN B C 1
ATOM 9153 O O . ASN B 1 525 ? 6.09 7.004 2.918 1 97.69 525 ASN B O 1
ATOM 9157 N N . SER B 1 526 ? 6 6.863 5.125 1 96.5 526 SER B N 1
ATOM 9158 C CA . SER B 1 526 ? 6.609 5.543 5.273 1 96.5 526 SER B CA 1
ATOM 9159 C C . SER B 1 526 ? 6.031 4.801 6.473 1 96.5 526 SER B C 1
ATOM 9161 O O . SER B 1 526 ? 6.074 5.301 7.598 1 96.5 526 SER B O 1
ATOM 9163 N N . THR B 1 527 ? 5.508 3.648 6.18 1 94.69 527 THR B N 1
ATOM 9164 C CA . THR B 1 527 ? 4.98 2.814 7.254 1 94.69 527 THR B CA 1
ATOM 9165 C C . THR B 1 527 ? 6.117 2.152 8.031 1 94.69 527 THR B C 1
ATOM 9167 O O . THR B 1 527 ? 7.273 2.186 7.602 1 94.69 527 THR B O 1
ATOM 9170 N N . PRO B 1 528 ? 5.859 1.546 9.172 1 94.06 528 PRO B N 1
ATOM 9171 C CA . PRO B 1 528 ? 6.898 0.925 10 1 94.06 528 PRO B CA 1
ATOM 9172 C C . PRO B 1 528 ? 7.621 -0.21 9.273 1 94.06 528 PRO B C 1
ATOM 9174 O O . PRO B 1 528 ? 8.734 -0.582 9.656 1 94.06 528 PRO B O 1
ATOM 9177 N N . ASP B 1 529 ? 7.07 -0.736 8.258 1 88.94 529 ASP B N 1
ATOM 9178 C CA . ASP B 1 529 ? 7.723 -1.789 7.488 1 88.94 529 ASP B CA 1
ATOM 9179 C C . ASP B 1 529 ? 8.469 -1.21 6.285 1 88.94 529 ASP B C 1
ATOM 9181 O O . ASP B 1 529 ? 9.078 -1.949 5.512 1 88.94 529 ASP B O 1
ATOM 9185 N N . GLY B 1 530 ? 8.445 0.079 6.207 1 92.62 530 GLY B N 1
ATOM 9186 C CA . GLY B 1 530 ? 9.07 0.746 5.074 1 92.62 530 GLY B CA 1
ATOM 9187 C C . GLY B 1 530 ? 10.539 1.072 5.312 1 92.62 530 GLY B C 1
ATOM 9188 O O . GLY B 1 530 ? 11.023 0.967 6.438 1 92.62 530 GLY B O 1
ATOM 9189 N N . CYS B 1 531 ? 11.203 1.514 4.262 1 93.88 531 CYS B N 1
ATOM 9190 C CA . CYS B 1 531 ? 12.648 1.67 4.27 1 93.88 531 CYS B CA 1
ATOM 9191 C C . CYS B 1 531 ? 13.062 2.902 5.066 1 93.88 531 CYS B C 1
ATOM 9193 O O . CYS B 1 531 ? 14.109 2.908 5.715 1 93.88 531 CYS B O 1
ATOM 9195 N N . VAL B 1 532 ? 12.258 3.947 5.023 1 97.25 532 VAL B N 1
ATOM 9196 C CA . VAL B 1 532 ? 12.578 5.168 5.754 1 97.25 532 VAL B CA 1
ATOM 9197 C C . VAL B 1 532 ? 12.578 4.887 7.254 1 97.25 532 VAL B C 1
ATOM 9199 O O . VAL B 1 532 ? 13.508 5.27 7.969 1 97.25 532 VAL B O 1
ATOM 9202 N N . TYR B 1 533 ? 11.508 4.25 7.699 1 96.38 533 TYR B N 1
ATOM 9203 C CA . TYR B 1 533 ? 11.391 3.861 9.102 1 96.38 533 TYR B CA 1
ATOM 9204 C C . TYR B 1 533 ? 12.539 2.959 9.516 1 96.38 533 TYR B C 1
ATOM 9206 O O . TYR B 1 533 ? 13.156 3.168 10.562 1 96.38 533 TYR B O 1
ATOM 9214 N N . GLU B 1 534 ? 12.867 2.012 8.672 1 94.56 534 GLU B N 1
ATOM 9215 C CA . GLU B 1 534 ? 13.969 1.089 8.93 1 94.56 534 GLU B CA 1
ATOM 9216 C C . GLU B 1 534 ? 15.289 1.836 9.07 1 94.56 534 GLU B C 1
ATOM 9218 O O . GLU B 1 534 ? 16.062 1.577 10 1 94.56 534 GLU B O 1
ATOM 9223 N N . PHE B 1 535 ? 15.617 2.715 8.195 1 97.94 535 PHE B N 1
ATOM 9224 C CA . PHE B 1 535 ? 16.859 3.484 8.195 1 97.94 535 PHE B CA 1
ATOM 9225 C C . PHE B 1 535 ? 16.969 4.32 9.461 1 97.94 535 PHE B C 1
ATOM 9227 O O . PHE B 1 535 ? 18.031 4.383 10.078 1 97.94 535 PHE B O 1
ATOM 9234 N N . LEU B 1 536 ? 15.859 4.898 9.883 1 98.62 536 LEU B N 1
ATOM 9235 C CA . LEU B 1 536 ? 15.867 5.758 11.055 1 98.62 536 LEU B CA 1
ATOM 9236 C C . LEU B 1 536 ? 16.094 4.938 12.328 1 98.62 536 LEU B C 1
ATOM 9238 O O . LEU B 1 536 ? 16.891 5.309 13.18 1 98.62 536 LEU B O 1
ATOM 9242 N N . VAL B 1 537 ? 15.422 3.832 12.469 1 97.5 537 VAL B N 1
ATOM 9243 C CA . VAL B 1 537 ? 15.422 3.057 13.703 1 97.5 537 VAL B CA 1
ATOM 9244 C C . VAL B 1 537 ? 16.688 2.215 13.789 1 97.5 537 VAL B C 1
ATOM 9246 O O . VAL B 1 537 ? 17.312 2.111 14.852 1 97.5 537 VAL B O 1
ATOM 9249 N N . LYS B 1 538 ? 17.172 1.678 12.664 1 96.25 538 LYS B N 1
ATOM 9250 C CA . LYS B 1 538 ? 18.344 0.795 12.672 1 96.25 538 LYS B CA 1
ATOM 9251 C C . LYS B 1 538 ? 19.641 1.591 12.539 1 96.25 538 LYS B C 1
ATOM 9253 O O . LYS B 1 538 ? 20.703 1.097 12.883 1 96.25 538 LYS B O 1
ATOM 9258 N N . GLY B 1 539 ? 19.547 2.693 11.906 1 97.88 539 GLY B N 1
ATOM 9259 C CA . GLY B 1 539 ? 20.703 3.551 11.75 1 97.88 539 GLY B CA 1
ATOM 9260 C C . GLY B 1 539 ? 21.484 3.279 10.469 1 97.88 539 GLY B C 1
ATOM 9261 O O . GLY B 1 539 ? 22.453 3.967 10.18 1 97.88 539 GLY B O 1
ATOM 9262 N N . SER B 1 540 ? 21.016 2.258 9.719 1 97.19 540 SER B N 1
ATOM 9263 C CA . SER B 1 540 ? 21.719 1.937 8.477 1 97.19 540 SER B CA 1
ATOM 9264 C C . SER B 1 540 ? 20.781 1.271 7.473 1 97.19 540 SER B C 1
ATOM 9266 O O . SER B 1 540 ? 19.734 0.724 7.855 1 97.19 540 SER B O 1
ATOM 9268 N N . LEU B 1 541 ? 21.109 1.381 6.18 1 95.5 541 LEU B N 1
ATOM 9269 C CA . LEU B 1 541 ? 20.422 0.709 5.078 1 95.5 541 LEU B CA 1
ATOM 9270 C C . LEU B 1 541 ? 21.422 0.238 4.027 1 95.5 541 LEU B C 1
ATOM 9272 O O . LEU B 1 541 ? 22.328 0.986 3.645 1 95.5 541 LEU B O 1
ATOM 9276 N N . SER B 1 542 ? 21.25 -0.971 3.592 1 93.19 542 SER B N 1
ATOM 9277 C CA . SER B 1 542 ? 22.156 -1.61 2.654 1 93.19 542 SER B CA 1
ATOM 9278 C C . SER B 1 542 ? 22.031 -1.006 1.259 1 93.19 542 SER B C 1
ATOM 9280 O O . SER B 1 542 ? 20.953 -0.599 0.848 1 93.19 542 SER B O 1
ATOM 9282 N N . GLU B 1 543 ? 23.172 -1.039 0.532 1 93.44 543 GLU B N 1
ATOM 9283 C CA . GLU B 1 543 ? 23.156 -0.598 -0.859 1 93.44 543 GLU B CA 1
ATOM 9284 C C . GLU B 1 543 ? 22.344 -1.55 -1.737 1 93.44 543 GLU B C 1
ATOM 9286 O O . GLU B 1 543 ? 21.953 -1.194 -2.85 1 93.44 543 GLU B O 1
ATOM 9291 N N . LYS B 1 544 ? 22.047 -2.734 -1.248 1 91 544 LYS B N 1
ATOM 9292 C CA . LYS B 1 544 ? 21.344 -3.754 -2.018 1 91 544 LYS B CA 1
ATOM 9293 C C . LYS B 1 544 ? 19.844 -3.725 -1.72 1 91 544 LYS B C 1
ATOM 9295 O O . LYS B 1 544 ? 19.109 -4.629 -2.121 1 91 544 LYS B O 1
ATOM 9300 N N . SER B 1 545 ? 19.422 -2.699 -1.111 1 93.62 545 SER B N 1
ATOM 9301 C CA . SER B 1 545 ? 18 -2.582 -0.825 1 93.62 545 SER B CA 1
ATOM 9302 C C . SER B 1 545 ? 17.188 -2.463 -2.109 1 93.62 545 SER B C 1
ATOM 9304 O O . SER B 1 545 ? 17.578 -1.74 -3.029 1 93.62 545 SER B O 1
ATOM 9306 N N . VAL B 1 546 ? 16.047 -3.145 -2.166 1 94.69 546 VAL B N 1
ATOM 9307 C CA . VAL B 1 546 ? 15.188 -3.145 -3.346 1 94.69 546 VAL B CA 1
ATOM 9308 C C . VAL B 1 546 ? 14.562 -1.764 -3.529 1 94.69 546 VAL B C 1
ATOM 9310 O O . VAL B 1 546 ? 14.148 -1.404 -4.633 1 94.69 546 VAL B O 1
ATOM 9313 N N . ASP B 1 547 ? 14.523 -0.965 -2.504 1 94.5 547 ASP B N 1
ATOM 9314 C CA . ASP B 1 547 ? 13.875 0.343 -2.518 1 94.5 547 ASP B CA 1
ATOM 9315 C C . ASP B 1 547 ? 14.586 1.295 -3.48 1 94.5 547 ASP B C 1
ATOM 9317 O O . ASP B 1 547 ? 13.984 2.256 -3.963 1 94.5 547 ASP B O 1
ATOM 9321 N N . TRP B 1 548 ? 15.773 1.047 -3.824 1 95.62 548 TRP B N 1
ATOM 9322 C CA . TRP B 1 548 ? 16.5 1.875 -4.781 1 95.62 548 TRP B CA 1
ATOM 9323 C C . TRP B 1 548 ? 15.93 1.725 -6.184 1 95.62 548 TRP B C 1
ATOM 9325 O O . TRP B 1 548 ? 16.172 2.559 -7.055 1 95.62 548 TRP B O 1
ATOM 9335 N N . TYR B 1 549 ? 15.164 0.642 -6.391 1 94.31 549 TYR B N 1
ATOM 9336 C CA . TYR B 1 549 ? 14.578 0.355 -7.695 1 94.31 549 TYR B CA 1
ATOM 9337 C C . TYR B 1 549 ? 13.117 0.785 -7.742 1 94.31 549 TYR B C 1
ATOM 9339 O O . TYR B 1 549 ? 12.391 0.442 -8.68 1 94.31 549 TYR B O 1
ATOM 9347 N N . SER B 1 550 ? 12.617 1.492 -6.812 1 93 550 SER B N 1
ATOM 9348 C CA . SER B 1 550 ? 11.195 1.734 -6.602 1 93 550 SER B CA 1
ATOM 9349 C C . SER B 1 550 ? 10.555 2.367 -7.832 1 93 550 SER B C 1
ATOM 9351 O O . SER B 1 550 ? 9.367 2.156 -8.102 1 93 550 SER B O 1
ATOM 9353 N N . SER B 1 551 ? 11.305 3.117 -8.609 1 91.12 551 SER B N 1
ATOM 9354 C CA . SER B 1 551 ? 10.742 3.773 -9.781 1 91.12 551 SER B CA 1
ATOM 9355 C C . SER B 1 551 ? 11.195 3.092 -11.07 1 91.12 551 SER B C 1
ATOM 9357 O O . SER B 1 551 ? 11.031 3.639 -12.156 1 91.12 551 SER B O 1
ATOM 9359 N N . GLY B 1 552 ? 11.836 1.982 -10.969 1 91.38 552 GLY B N 1
ATOM 9360 C CA . GLY B 1 552 ? 12.297 1.274 -12.148 1 91.38 552 GLY B CA 1
ATOM 9361 C C . GLY B 1 552 ? 13.758 1.531 -12.461 1 91.38 552 GLY B C 1
ATOM 9362 O O . GLY B 1 552 ? 14.469 2.17 -11.68 1 91.38 552 GLY B O 1
ATOM 9363 N N . LYS B 1 553 ? 14.172 1.081 -13.633 1 90.69 553 LYS B N 1
ATOM 9364 C CA . LYS B 1 553 ? 15.578 1.116 -14.031 1 90.69 553 LYS B CA 1
ATOM 9365 C C . LYS B 1 553 ? 16.016 2.533 -14.398 1 90.69 553 LYS B C 1
ATOM 9367 O O . LYS B 1 553 ? 17.156 2.91 -14.188 1 90.69 553 LYS B O 1
ATOM 9372 N N . GLU B 1 554 ? 15.125 3.227 -14.891 1 90.19 554 GLU B N 1
ATOM 9373 C CA . GLU B 1 554 ? 15.461 4.543 -15.43 1 90.19 554 GLU B CA 1
ATOM 9374 C C . GLU B 1 554 ? 15.977 5.469 -14.328 1 90.19 554 GLU B C 1
ATOM 9376 O O . GLU B 1 554 ? 16.906 6.254 -14.562 1 90.19 554 GLU B O 1
ATOM 9381 N N . GLU B 1 555 ? 15.391 5.352 -13.195 1 92.12 555 GLU B N 1
ATOM 9382 C CA . GLU B 1 555 ? 15.781 6.246 -12.109 1 92.12 555 GLU B CA 1
ATOM 9383 C C . GLU B 1 555 ? 16.734 5.555 -11.133 1 92.12 555 GLU B C 1
ATOM 9385 O O . GLU B 1 555 ? 17.109 6.129 -10.109 1 92.12 555 GLU B O 1
ATOM 9390 N N . PHE B 1 556 ? 17.109 4.363 -11.5 1 92.94 556 PHE B N 1
ATOM 9391 C CA . PHE B 1 556 ? 18.062 3.666 -10.648 1 92.94 556 PHE B CA 1
ATOM 9392 C C . PHE B 1 556 ? 19.438 4.324 -10.719 1 92.94 556 PHE B C 1
ATOM 9394 O O . PHE B 1 556 ? 20 4.477 -11.805 1 92.94 556 PHE B O 1
ATOM 9401 N N . CYS B 1 557 ? 19.906 4.789 -9.555 1 88.38 557 CYS B N 1
ATOM 9402 C CA . CYS B 1 557 ? 21.188 5.5 -9.539 1 88.38 557 CYS B CA 1
ATOM 9403 C C . CYS B 1 557 ? 22.281 4.648 -8.906 1 88.38 557 CYS B C 1
ATOM 9405 O O . CYS B 1 557 ? 23.328 5.168 -8.508 1 88.38 557 CYS B O 1
ATOM 9407 N N . GLY B 1 558 ? 22.141 3.502 -8.734 1 83.81 558 GLY B N 1
ATOM 9408 C CA . GLY B 1 558 ? 23.078 2.654 -8.016 1 83.81 558 GLY B CA 1
ATOM 9409 C C . GLY B 1 558 ? 22.797 2.58 -6.527 1 83.81 558 GLY B C 1
ATOM 9410 O O . GLY B 1 558 ? 22.219 3.506 -5.953 1 83.81 558 GLY B O 1
ATOM 9411 N N . GLY B 1 559 ? 22.609 1.46 -5.965 1 86.69 559 GLY B N 1
ATOM 9412 C CA . GLY B 1 559 ? 22.438 1.281 -4.531 1 86.69 559 GLY B CA 1
ATOM 9413 C C . GLY B 1 559 ? 23.438 2.062 -3.705 1 86.69 559 GLY B C 1
ATOM 9414 O O . GLY B 1 559 ? 24.609 2.16 -4.074 1 86.69 559 GLY B O 1
ATOM 9415 N N . VAL B 1 560 ? 22.953 2.9 -2.729 1 91.94 560 VAL B N 1
ATOM 9416 C CA . VAL B 1 560 ? 23.781 3.676 -1.817 1 91.94 560 VAL B CA 1
ATOM 9417 C C . VAL B 1 560 ? 23.625 3.15 -0.393 1 91.94 560 VAL B C 1
ATOM 9419 O O . VAL B 1 560 ? 22.5 2.986 0.091 1 91.94 560 VAL B O 1
ATOM 9422 N N . ALA B 1 561 ? 24.797 2.818 0.156 1 95.25 561 ALA B N 1
ATOM 9423 C CA . ALA B 1 561 ? 24.719 2.486 1.576 1 95.25 561 ALA B CA 1
ATOM 9424 C C . ALA B 1 561 ? 24.531 3.742 2.424 1 95.25 561 ALA B C 1
ATOM 9426 O O . ALA B 1 561 ? 25.25 4.734 2.238 1 95.25 561 ALA B O 1
ATOM 9427 N N . LEU B 1 562 ? 23.578 3.75 3.316 1 97.38 562 LEU B N 1
ATOM 9428 C CA . LEU B 1 562 ? 23.297 4.891 4.18 1 97.38 562 LEU B CA 1
ATOM 9429 C C . LEU B 1 562 ? 23.531 4.539 5.645 1 97.38 562 LEU B C 1
ATOM 9431 O O . LEU B 1 562 ? 23.266 3.414 6.07 1 97.38 562 LEU B O 1
ATOM 9435 N N . THR B 1 563 ? 24.094 5.5 6.398 1 97.69 563 THR B N 1
ATOM 9436 C CA . THR B 1 563 ? 24.297 5.324 7.832 1 97.69 563 THR B CA 1
ATOM 9437 C C . THR B 1 563 ? 24.109 6.645 8.57 1 97.69 563 THR B C 1
ATOM 9439 O O . THR B 1 563 ? 24.234 7.719 7.984 1 97.69 563 THR B O 1
ATOM 9442 N N . HIS B 1 564 ? 23.688 6.609 9.797 1 97.56 564 HIS B N 1
ATOM 9443 C CA . HIS B 1 564 ? 23.672 7.742 10.711 1 97.56 564 HIS B CA 1
ATOM 9444 C C . HIS B 1 564 ? 23.906 7.293 12.156 1 97.56 564 HIS B C 1
ATOM 9446 O O . HIS B 1 564 ? 23.797 6.105 12.461 1 97.56 564 HIS B O 1
ATOM 9452 N N . SER B 1 565 ? 24.219 8.227 13.078 1 96.81 565 SER B N 1
ATOM 9453 C CA . SER B 1 565 ? 24.641 7.863 14.43 1 96.81 565 SER B CA 1
ATOM 9454 C C . SER B 1 565 ? 23.578 8.266 15.453 1 96.81 565 SER B C 1
ATOM 9456 O O . SER B 1 565 ? 23.828 8.219 16.656 1 96.81 565 SER B O 1
ATOM 9458 N N . LEU B 1 566 ? 22.453 8.68 15.039 1 97.88 566 LEU B N 1
ATOM 9459 C CA . LEU B 1 566 ? 21.375 9.078 15.938 1 97.88 566 LEU B CA 1
ATOM 9460 C C . LEU B 1 566 ? 20.625 7.859 16.469 1 97.88 566 LEU B C 1
ATOM 9462 O O . LEU B 1 566 ? 20.141 7.035 15.688 1 97.88 566 LEU B O 1
ATOM 9466 N N . ASN B 1 567 ? 20.5 7.715 17.75 1 97.25 567 ASN B N 1
ATOM 9467 C CA . ASN B 1 567 ? 19.828 6.574 18.359 1 97.25 567 ASN B CA 1
ATOM 9468 C C . ASN B 1 567 ? 18.328 6.777 18.438 1 97.25 567 ASN B C 1
ATOM 9470 O O . ASN B 1 567 ? 17.75 6.836 19.516 1 97.25 567 ASN B O 1
ATOM 9474 N N . PHE B 1 568 ? 17.672 6.707 17.344 1 98.5 568 PHE B N 1
ATOM 9475 C CA . PHE B 1 568 ? 16.25 7.023 17.25 1 98.5 568 PHE B CA 1
ATOM 9476 C C . PHE B 1 568 ? 15.406 5.855 17.734 1 98.5 568 PHE B C 1
ATOM 9478 O O . PHE B 1 568 ? 15.719 4.695 17.453 1 98.5 568 PHE B O 1
ATOM 9485 N N . GLN B 1 569 ? 14.422 6.191 18.438 1 98.38 569 GLN B N 1
ATOM 9486 C CA . GLN B 1 569 ? 13.305 5.316 18.781 1 98.38 569 GLN B CA 1
ATOM 9487 C C . GLN B 1 569 ? 11.969 5.965 18.438 1 98.38 569 GLN B C 1
ATOM 9489 O O . GLN B 1 569 ? 11.852 7.191 18.453 1 98.38 569 GLN B O 1
ATOM 9494 N N . ASP B 1 570 ? 11.031 5.18 18.047 1 98.5 570 ASP B N 1
ATOM 9495 C CA . ASP B 1 570 ? 9.688 5.66 17.734 1 98.5 570 ASP B CA 1
ATOM 9496 C C . ASP B 1 570 ? 8.828 5.762 18.984 1 98.5 570 ASP B C 1
ATOM 9498 O O . ASP B 1 570 ? 8.531 4.75 19.625 1 98.5 570 ASP B O 1
ATOM 9502 N N . ALA B 1 571 ? 8.383 6.934 19.375 1 98.62 571 ALA B N 1
ATOM 9503 C CA . ALA B 1 571 ? 7.621 7.148 20.594 1 98.62 571 ALA B CA 1
ATOM 9504 C C . ALA B 1 571 ? 6.246 6.484 20.516 1 98.62 571 ALA B C 1
ATOM 9506 O O . ALA B 1 571 ? 5.664 6.117 21.531 1 98.62 571 ALA B O 1
ATOM 9507 N N . CYS B 1 572 ? 5.715 6.309 19.312 1 98.12 572 CYS B N 1
ATOM 9508 C CA . CYS B 1 572 ? 4.359 5.812 19.094 1 98.12 572 CYS B CA 1
ATOM 9509 C C . CYS B 1 572 ? 4.371 4.531 18.266 1 98.12 572 CYS B C 1
ATOM 9511 O O . CYS B 1 572 ? 3.633 4.406 17.297 1 98.12 572 CYS B O 1
ATOM 9513 N N . GLN B 1 573 ? 5.121 3.615 18.625 1 94.31 573 GLN B N 1
ATOM 9514 C CA . GLN B 1 573 ? 5.398 2.414 17.844 1 94.31 573 GLN B CA 1
ATOM 9515 C C . GLN B 1 573 ? 4.156 1.535 17.719 1 94.31 573 GLN B C 1
ATOM 9517 O O . GLN B 1 573 ? 3.965 0.856 16.719 1 94.31 573 GLN B O 1
ATOM 9522 N N . ASP B 1 574 ? 3.211 1.538 18.641 1 93.5 574 ASP B N 1
ATOM 9523 C CA . ASP B 1 574 ? 2.115 0.576 18.703 1 93.5 574 ASP B CA 1
ATOM 9524 C C . ASP B 1 574 ? 0.854 1.138 18.062 1 93.5 574 ASP B C 1
ATOM 9526 O O . ASP B 1 574 ? -0.213 0.522 18.125 1 93.5 574 ASP B O 1
ATOM 9530 N N . ILE B 1 575 ? 0.951 2.219 17.391 1 96.69 575 ILE B N 1
ATOM 9531 C CA . ILE B 1 575 ? -0.206 2.844 16.766 1 96.69 575 ILE B CA 1
ATOM 9532 C C . ILE B 1 575 ? -0.471 2.189 15.406 1 96.69 575 ILE B C 1
ATOM 9534 O O . ILE B 1 575 ? 0.445 2.035 14.602 1 96.69 575 ILE B O 1
ATOM 9538 N N . ALA B 1 576 ? -1.707 1.835 15.133 1 94.44 576 ALA B N 1
ATOM 9539 C CA . ALA B 1 576 ? -2.08 1.041 13.961 1 94.44 576 ALA B CA 1
ATOM 9540 C C . ALA B 1 576 ? -2.021 1.88 12.688 1 94.44 576 ALA B C 1
ATOM 9542 O O . ALA B 1 576 ? -1.521 1.423 11.664 1 94.44 576 ALA B O 1
ATOM 9543 N N . TYR B 1 577 ? -2.602 3.014 12.758 1 97.19 577 TYR B N 1
ATOM 9544 C CA . TYR B 1 577 ? -2.592 3.879 11.586 1 97.19 577 TYR B CA 1
ATOM 9545 C C . TYR B 1 577 ? -2.779 5.34 11.977 1 97.19 577 TYR B C 1
ATOM 9547 O O . TYR B 1 577 ? -3.285 5.633 13.062 1 97.19 577 TYR B O 1
ATOM 9555 N N . THR B 1 578 ? -2.34 6.266 11.141 1 98.69 578 THR B N 1
ATOM 9556 C CA . THR B 1 578 ? -2.543 7.699 11.312 1 98.69 578 THR B CA 1
ATOM 9557 C C . THR B 1 578 ? -3.252 8.297 10.102 1 98.69 578 THR B C 1
ATOM 9559 O O . THR B 1 578 ? -3.604 9.477 10.102 1 98.69 578 THR B O 1
ATOM 9562 N N . ASN B 1 579 ? -3.428 7.539 9.055 1 98.06 579 ASN B N 1
ATOM 9563 C CA . ASN B 1 579 ? -4.117 7.93 7.828 1 98.06 579 ASN B CA 1
ATOM 9564 C C . ASN B 1 579 ? -5.129 6.871 7.398 1 98.06 579 ASN B C 1
ATOM 9566 O O . ASN B 1 579 ? -4.832 5.676 7.422 1 98.06 579 ASN B O 1
ATOM 9570 N N . LEU B 1 580 ? -6.324 7.223 7.066 1 96.44 580 LEU B N 1
ATOM 9571 C CA . LEU B 1 580 ? -7.363 6.316 6.598 1 96.44 580 LEU B CA 1
ATOM 9572 C C . LEU B 1 580 ? -8.234 6.988 5.543 1 96.44 580 LEU B C 1
ATOM 9574 O O . LEU B 1 580 ? -9.133 7.766 5.875 1 96.44 580 LEU B O 1
ATOM 9578 N N . VAL B 1 581 ? -8.047 6.672 4.289 1 95.19 581 VAL B N 1
ATOM 9579 C CA . VAL B 1 581 ? -8.805 7.188 3.156 1 95.19 581 VAL B CA 1
ATOM 9580 C C . VAL B 1 581 ? -9.242 6.035 2.26 1 95.19 581 VAL B C 1
ATOM 9582 O O . VAL B 1 581 ? -8.977 4.867 2.559 1 95.19 581 VAL B O 1
ATOM 9585 N N . ALA B 1 582 ? -9.953 6.406 1.173 1 89.62 582 ALA B N 1
ATOM 9586 C CA . ALA B 1 582 ? -10.375 5.375 0.229 1 89.62 582 ALA B CA 1
ATOM 9587 C C . ALA B 1 582 ? -9.172 4.703 -0.426 1 89.62 582 ALA B C 1
ATOM 9589 O O . ALA B 1 582 ? -8.359 5.367 -1.064 1 89.62 582 ALA B O 1
ATOM 9590 N N . GLY B 1 583 ? -9.055 3.457 -0.152 1 83.19 583 GLY B N 1
ATOM 9591 C CA . GLY B 1 583 ? -8.008 2.707 -0.832 1 83.19 583 GLY B CA 1
ATOM 9592 C C . GLY B 1 583 ? -6.715 2.637 -0.042 1 83.19 583 GLY B C 1
ATOM 9593 O O . GLY B 1 583 ? -5.734 2.051 -0.502 1 83.19 583 GLY B O 1
ATOM 9594 N N . PHE B 1 584 ? -6.688 3.268 1.117 1 90.69 584 PHE B N 1
ATOM 9595 C CA . PHE B 1 584 ? -5.43 3.223 1.853 1 90.69 584 PHE B CA 1
ATOM 9596 C C . PHE B 1 584 ? -5.672 3.369 3.35 1 90.69 584 PHE B C 1
ATOM 9598 O O . PHE B 1 584 ? -6.504 4.176 3.773 1 90.69 584 PHE B O 1
ATOM 9605 N N . ARG B 1 585 ? -4.961 2.617 4.113 1 93.19 585 ARG B N 1
ATOM 9606 C CA . ARG B 1 585 ? -4.887 2.674 5.57 1 93.19 585 ARG B CA 1
ATOM 9607 C C . ARG B 1 585 ? -3.471 2.385 6.059 1 93.19 585 ARG B C 1
ATOM 9609 O O . ARG B 1 585 ? -2.912 1.325 5.77 1 93.19 585 ARG B O 1
ATOM 9616 N N . GLY B 1 586 ? -2.852 3.389 6.855 1 95.19 586 GLY B N 1
ATOM 9617 C CA . GLY B 1 586 ? -1.504 3.115 7.328 1 95.19 586 GLY B CA 1
ATOM 9618 C C . GLY B 1 586 ? -0.97 4.184 8.258 1 95.19 586 GLY B C 1
ATOM 9619 O O . GLY B 1 586 ? -1.508 5.293 8.312 1 95.19 586 GLY B O 1
ATOM 9620 N N . LYS B 1 587 ? 0.058 3.799 9.039 1 97.88 587 LYS B N 1
ATOM 9621 C CA . LYS B 1 587 ? 0.776 4.75 9.883 1 97.88 587 LYS B CA 1
ATOM 9622 C C . LYS B 1 587 ? 1.872 5.465 9.094 1 97.88 587 LYS B C 1
ATOM 9624 O O . LYS B 1 587 ? 2.889 4.859 8.75 1 97.88 587 LYS B O 1
ATOM 9629 N N . LEU B 1 588 ? 1.706 6.738 8.914 1 98.31 588 LEU B N 1
ATOM 9630 C CA . LEU B 1 588 ? 2.641 7.496 8.086 1 98.31 588 LEU B CA 1
ATOM 9631 C C . LEU B 1 588 ? 3.367 8.547 8.914 1 98.31 588 LEU B C 1
ATOM 9633 O O . LEU B 1 588 ? 4.414 9.055 8.508 1 98.31 588 LEU B O 1
ATOM 9637 N N . ASP B 1 589 ? 2.771 8.891 10.016 1 98.81 589 ASP B N 1
ATOM 9638 C CA . ASP B 1 589 ? 3.318 9.914 10.898 1 98.81 589 ASP B CA 1
ATOM 9639 C C . ASP B 1 589 ? 4.117 9.281 12.039 1 98.81 589 ASP B C 1
ATOM 9641 O O . ASP B 1 589 ? 3.717 8.258 12.586 1 98.81 589 ASP B O 1
ATOM 9645 N N . HIS B 1 590 ? 5.238 9.977 12.367 1 98.81 590 HIS B N 1
ATOM 9646 C CA . HIS B 1 590 ? 6.098 9.43 13.414 1 98.81 590 HIS B CA 1
ATOM 9647 C C . HIS B 1 590 ? 6.664 10.531 14.297 1 98.81 590 HIS B C 1
ATOM 9649 O O . HIS B 1 590 ? 6.82 11.672 13.852 1 98.81 590 HIS B O 1
ATOM 9655 N N . ILE B 1 591 ? 6.891 10.211 15.547 1 98.88 591 ILE B N 1
ATOM 9656 C CA . ILE B 1 591 ? 7.707 10.977 16.484 1 98.88 591 ILE B CA 1
ATOM 9657 C C . ILE B 1 591 ? 8.93 10.156 16.891 1 98.88 591 ILE B C 1
ATOM 9659 O O . ILE B 1 591 ? 8.836 9.281 17.75 1 98.88 591 ILE B O 1
ATOM 9663 N N . MET B 1 592 ? 10.039 10.469 16.234 1 98.88 592 MET B N 1
ATOM 9664 C CA . MET B 1 592 ? 11.305 9.812 16.547 1 98.88 592 MET B CA 1
ATOM 9665 C C . MET B 1 592 ? 12.094 10.625 17.578 1 98.88 592 MET B C 1
ATOM 9667 O O . MET B 1 592 ? 12.156 11.852 17.5 1 98.88 592 MET B O 1
ATOM 9671 N N . PHE B 1 593 ? 12.617 9.977 18.578 1 98.81 593 PHE B N 1
ATOM 9672 C CA . PHE B 1 593 ? 13.398 10.656 19.594 1 98.81 593 PHE B CA 1
ATOM 9673 C C . PHE B 1 593 ? 14.664 9.867 19.938 1 98.81 593 PHE B C 1
ATOM 9675 O O . PHE B 1 593 ? 14.75 8.672 19.641 1 98.81 593 PHE B O 1
ATOM 9682 N N . GLU B 1 594 ? 15.648 10.516 20.469 1 98.12 594 GLU B N 1
ATOM 9683 C CA . GLU B 1 594 ? 16.875 9.828 20.875 1 98.12 594 GLU B CA 1
ATOM 9684 C C . GLU B 1 594 ? 16.656 9.062 22.172 1 98.12 594 GLU B C 1
ATOM 9686 O O . GLU B 1 594 ? 16.641 9.656 23.266 1 98.12 594 GLU B O 1
ATOM 9691 N N . GLY B 1 595 ? 16.75 7.781 22.094 1 97 595 GLY B N 1
ATOM 9692 C CA . GLY B 1 595 ? 16.406 6.902 23.203 1 97 595 GLY B CA 1
ATOM 9693 C C . GLY B 1 595 ? 17.469 6.883 24.297 1 97 595 GLY B C 1
ATOM 9694 O O . GLY B 1 595 ? 17.203 6.469 25.422 1 97 595 GLY B O 1
ATOM 9695 N N . ASP B 1 596 ? 18.641 7.301 23.984 1 96.25 596 ASP B N 1
ATOM 9696 C CA . ASP B 1 596 ? 19.703 7.328 24.969 1 96.25 596 ASP B CA 1
ATOM 9697 C C . ASP B 1 596 ? 19.625 8.594 25.828 1 96.25 596 ASP B C 1
ATOM 9699 O O . ASP B 1 596 ? 20.219 8.656 26.906 1 96.25 596 ASP B O 1
ATOM 9703 N N . LYS B 1 597 ? 18.844 9.602 25.422 1 95.88 597 LYS B N 1
ATOM 9704 C CA . LYS B 1 597 ? 18.766 10.883 26.109 1 95.88 597 LYS B CA 1
ATOM 9705 C C . LYS B 1 597 ? 17.391 11.094 26.734 1 95.88 597 LYS B C 1
ATOM 9707 O O . LYS B 1 597 ? 17.25 11.852 27.688 1 95.88 597 LYS B O 1
ATOM 9712 N N . MET B 1 598 ? 16.406 10.469 26.172 1 97.81 598 MET B N 1
ATOM 9713 C CA . MET B 1 598 ? 15.031 10.672 26.625 1 97.81 598 MET B CA 1
ATOM 9714 C C . MET B 1 598 ? 14.289 9.344 26.703 1 97.81 598 MET B C 1
ATOM 9716 O O . MET B 1 598 ? 14.789 8.32 26.234 1 97.81 598 MET B O 1
ATOM 9720 N N . LYS B 1 599 ? 13.172 9.375 27.359 1 98.06 599 LYS B N 1
ATOM 9721 C CA . LYS B 1 599 ? 12.281 8.219 27.422 1 98.06 599 LYS B CA 1
ATOM 9722 C C . LYS B 1 599 ? 10.82 8.633 27.266 1 98.06 599 LYS B C 1
ATOM 9724 O O . LYS B 1 599 ? 10.477 9.789 27.516 1 98.06 599 LYS B O 1
ATOM 9729 N N . VAL B 1 600 ? 9.977 7.656 26.906 1 98.31 600 VAL B N 1
ATOM 9730 C CA . VAL B 1 600 ? 8.547 7.906 26.766 1 98.31 600 VAL B CA 1
ATOM 9731 C C . VAL B 1 600 ? 7.852 7.703 28.109 1 98.31 600 VAL B C 1
ATOM 9733 O O . VAL B 1 600 ? 7.941 6.629 28.703 1 98.31 600 VAL B O 1
ATOM 9736 N N . ASP B 1 601 ? 7.168 8.719 28.547 1 97.44 601 ASP B N 1
ATOM 9737 C CA . ASP B 1 601 ? 6.379 8.594 29.766 1 97.44 601 ASP B CA 1
ATOM 9738 C C . ASP B 1 601 ? 4.969 8.094 29.469 1 97.44 601 ASP B C 1
ATOM 9740 O O . ASP B 1 601 ? 4.418 7.281 30.219 1 97.44 601 ASP B O 1
ATOM 9744 N N . ARG B 1 602 ? 4.469 8.695 28.438 1 96.94 602 ARG B N 1
ATOM 9745 C CA . ARG B 1 602 ? 3.086 8.367 28.109 1 96.94 602 ARG B CA 1
ATOM 9746 C C . ARG B 1 602 ? 2.801 8.625 26.625 1 96.94 602 ARG B C 1
ATOM 9748 O O . ARG B 1 602 ? 3.324 9.578 26.047 1 96.94 602 ARG B O 1
ATOM 9755 N N . VAL B 1 603 ? 2.049 7.719 26.016 1 98.56 603 VAL B N 1
ATOM 9756 C CA . VAL B 1 603 ? 1.439 7.949 24.703 1 98.56 603 VAL B CA 1
ATOM 9757 C C . VAL B 1 603 ? -0.066 8.148 24.859 1 98.56 603 VAL B C 1
ATOM 9759 O O . VAL B 1 603 ? -0.756 7.285 25.422 1 98.56 603 VAL B O 1
ATOM 9762 N N . ILE B 1 604 ? -0.575 9.273 24.438 1 98.56 604 ILE B N 1
ATOM 9763 C CA . ILE B 1 604 ? -2.004 9.539 24.578 1 98.56 604 ILE B CA 1
ATOM 9764 C C . ILE B 1 604 ? -2.785 8.602 23.656 1 98.56 604 ILE B C 1
ATOM 9766 O O . ILE B 1 604 ? -2.477 8.484 22.469 1 98.56 604 ILE B O 1
ATOM 9770 N N . PRO B 1 605 ? -3.783 7.934 24.172 1 98 605 PRO B N 1
ATOM 9771 C CA . PRO B 1 605 ? -4.527 6.953 23.375 1 98 605 PRO B CA 1
ATOM 9772 C C . PRO B 1 605 ? -5.188 7.566 22.141 1 98 605 PRO B C 1
ATOM 9774 O O . PRO B 1 605 ? -5.699 8.688 22.203 1 98 605 PRO B O 1
ATOM 9777 N N . MET B 1 606 ? -5.188 6.809 21.078 1 98.31 606 MET B N 1
ATOM 9778 C CA . MET B 1 606 ? -5.828 7.234 19.844 1 98.31 606 MET B CA 1
ATOM 9779 C C . MET B 1 606 ? -7.336 7.047 19.922 1 98.31 606 MET B C 1
ATOM 9781 O O . MET B 1 606 ? -7.836 6.309 20.766 1 98.31 606 MET B O 1
ATOM 9785 N N . SER B 1 607 ? -8.047 7.762 18.984 1 97.75 607 SER B N 1
ATOM 9786 C CA . SER B 1 607 ? -9.453 7.438 18.781 1 97.75 607 SER B CA 1
ATOM 9787 C C . SER B 1 607 ? -9.625 6.008 18.281 1 97.75 607 SER B C 1
ATOM 9789 O O . SER B 1 607 ? -8.789 5.5 17.531 1 97.75 607 SER B O 1
ATOM 9791 N N . THR B 1 608 ? -10.727 5.371 18.672 1 96.44 608 THR B N 1
ATOM 9792 C CA . THR B 1 608 ? -10.977 3.996 18.25 1 96.44 608 THR B CA 1
ATOM 9793 C C . THR B 1 608 ? -11.297 3.932 16.766 1 96.44 608 THR B C 1
ATOM 9795 O O . THR B 1 608 ? -11.688 4.938 16.172 1 96.44 608 THR B O 1
ATOM 9798 N N . HIS B 1 609 ? -11.125 2.783 16.203 1 94.06 609 HIS B N 1
ATOM 9799 C CA . HIS B 1 609 ? -11.453 2.57 14.797 1 94.06 609 HIS B CA 1
ATOM 9800 C C . HIS B 1 609 ? -12.914 2.887 14.508 1 94.06 609 HIS B C 1
ATOM 9802 O O . HIS B 1 609 ? -13.242 3.432 13.453 1 94.06 609 HIS B O 1
ATOM 9808 N N . GLN B 1 610 ? -13.82 2.557 15.406 1 93.62 610 GLN B N 1
ATOM 9809 C CA . GLN B 1 610 ? -15.25 2.826 15.266 1 93.62 610 GLN B CA 1
ATOM 9810 C C . GLN B 1 610 ? -15.523 4.324 15.211 1 93.62 610 GLN B C 1
ATOM 9812 O O . GLN B 1 610 ? -16.344 4.785 14.414 1 93.62 610 GLN B O 1
ATOM 9817 N N . GLU B 1 611 ? -14.82 5.047 16.031 1 96.5 611 GLU B N 1
ATOM 9818 C CA . GLU B 1 611 ? -14.977 6.496 16.047 1 96.5 611 GLU B CA 1
ATOM 9819 C C . GLU B 1 611 ? -14.492 7.113 14.734 1 96.5 611 GLU B C 1
ATOM 9821 O O . GLU B 1 611 ? -15.133 8.008 14.188 1 96.5 611 GLU B O 1
ATOM 9826 N N . VAL B 1 612 ? -13.406 6.594 14.25 1 97.19 612 VAL B N 1
ATOM 9827 C CA . VAL B 1 612 ? -12.781 7.137 13.047 1 97.19 612 VAL B CA 1
ATOM 9828 C C . VAL B 1 612 ? -13.656 6.844 11.828 1 97.19 612 VAL B C 1
ATOM 9830 O O . VAL B 1 612 ? -13.773 7.68 10.93 1 97.19 612 VAL B O 1
ATOM 9833 N N . THR B 1 613 ? -14.328 5.723 11.797 1 94.44 613 THR B N 1
ATOM 9834 C CA . THR B 1 613 ? -15.062 5.273 10.617 1 94.44 613 THR B CA 1
ATOM 9835 C C . THR B 1 613 ? -16.547 5.574 10.766 1 94.44 613 THR B C 1
ATOM 9837 O O . THR B 1 613 ? -17.359 5.121 9.953 1 94.44 613 THR B O 1
ATOM 9840 N N . ARG B 1 614 ? -16.953 6.246 11.82 1 93.75 614 ARG B N 1
ATOM 9841 C CA . ARG B 1 614 ? -18.359 6.586 12.023 1 93.75 614 ARG B CA 1
ATOM 9842 C C . ARG B 1 614 ? -18.922 7.301 10.797 1 93.75 614 ARG B C 1
ATOM 9844 O O . ARG B 1 614 ? -20.078 7.102 10.445 1 93.75 614 ARG B O 1
ATOM 9851 N N . HIS B 1 615 ? -18.156 8.164 10.266 1 94.81 615 HIS B N 1
ATOM 9852 C CA . HIS B 1 615 ? -18.516 8.852 9.031 1 94.81 615 HIS B CA 1
ATOM 9853 C C . HIS B 1 615 ? -17.656 8.367 7.863 1 94.81 615 HIS B C 1
ATOM 9855 O O . HIS B 1 615 ? -17.109 9.18 7.125 1 94.81 615 HIS B O 1
ATOM 9861 N N . VAL B 1 616 ? -17.438 7.105 7.754 1 94.12 616 VAL B N 1
ATOM 9862 C CA . VAL B 1 616 ? -16.875 6.348 6.645 1 94.12 616 VAL B CA 1
ATOM 9863 C C . VAL B 1 616 ? -15.352 6.371 6.734 1 94.12 616 VAL B C 1
ATOM 9865 O O . VAL B 1 616 ? -14.711 5.328 6.883 1 94.12 616 VAL B O 1
ATOM 9868 N N . ALA B 1 617 ? -14.711 7.547 6.582 1 97 617 ALA B N 1
ATOM 9869 C CA . ALA B 1 617 ? -13.258 7.676 6.602 1 97 617 ALA B CA 1
ATOM 9870 C C . ALA B 1 617 ? -12.844 9.125 6.859 1 97 617 ALA B C 1
ATOM 9872 O O . ALA B 1 617 ? -13.656 9.945 7.277 1 97 617 ALA B O 1
ATOM 9873 N N . LEU B 1 618 ? -11.5 9.391 6.719 1 98.12 618 LEU B N 1
ATOM 9874 C CA . LEU B 1 618 ? -10.969 10.719 6.984 1 98.12 618 LEU B CA 1
ATOM 9875 C C . LEU B 1 618 ? -10.727 11.477 5.684 1 98.12 618 LEU B C 1
ATOM 9877 O O . LEU B 1 618 ? -10.383 10.883 4.66 1 98.12 618 LEU B O 1
ATOM 9881 N N . PRO B 1 619 ? -10.891 12.828 5.781 1 97.75 619 PRO B N 1
ATOM 9882 C CA . PRO B 1 619 ? -11.531 13.648 6.809 1 97.75 619 PRO B CA 1
ATOM 9883 C C . PRO B 1 619 ? -13.047 13.469 6.844 1 97.75 619 PRO B C 1
ATOM 9885 O O . PRO B 1 619 ? -13.625 12.875 5.934 1 97.75 619 PRO B O 1
ATOM 9888 N N . ASN B 1 620 ? -13.609 13.906 7.879 1 97.44 620 ASN B N 1
ATOM 9889 C CA . ASN B 1 620 ? -15.062 13.883 8 1 97.44 620 ASN B CA 1
ATOM 9890 C C . ASN B 1 620 ? -15.562 14.953 8.977 1 97.44 620 ASN B C 1
ATOM 9892 O O . ASN B 1 620 ? -14.812 15.859 9.336 1 97.44 620 ASN B O 1
ATOM 9896 N N . ALA B 1 621 ? -16.766 14.914 9.438 1 96.94 621 ALA B N 1
ATOM 9897 C CA . ALA B 1 621 ? -17.422 15.984 10.188 1 96.94 621 ALA B CA 1
ATOM 9898 C C . ALA B 1 621 ? -16.766 16.188 11.547 1 96.94 621 ALA B C 1
ATOM 9900 O O . ALA B 1 621 ? -16.875 17.266 12.148 1 96.94 621 ALA B O 1
ATOM 9901 N N . VAL B 1 622 ? -16.047 15.172 12.023 1 98.06 622 VAL B N 1
ATOM 9902 C CA . VAL B 1 622 ? -15.531 15.297 13.383 1 98.06 622 VAL B CA 1
ATOM 9903 C C . VAL B 1 622 ? -14.008 15.203 13.375 1 98.06 622 VAL B C 1
ATOM 9905 O O . VAL B 1 622 ? -13.367 15.383 14.406 1 98.06 622 VAL B O 1
ATOM 9908 N N . PHE B 1 623 ? -13.422 14.891 12.219 1 98.56 623 PHE B N 1
ATOM 9909 C CA . PHE B 1 623 ? -11.977 14.891 12.008 1 98.56 623 PHE B CA 1
ATOM 9910 C C . PHE B 1 623 ? -11.602 15.812 10.852 1 98.56 623 PHE B C 1
ATOM 9912 O O . PHE B 1 623 ? -11.859 15.492 9.688 1 98.56 623 PHE B O 1
ATOM 9919 N N . PRO B 1 624 ? -10.844 16.844 11.141 1 98.19 624 PRO B N 1
ATOM 9920 C CA . PRO B 1 624 ? -10.641 17.875 10.125 1 98.19 624 PRO B CA 1
ATOM 9921 C C . PRO B 1 624 ? -9.531 17.516 9.141 1 98.19 624 PRO B C 1
ATOM 9923 O O . PRO B 1 624 ? -9.328 18.234 8.148 1 98.19 624 PRO B O 1
ATOM 9926 N N . SER B 1 625 ? -8.766 16.531 9.32 1 98.69 625 SER B N 1
ATOM 9927 C CA . SER B 1 625 ? -7.652 16.109 8.469 1 98.69 625 SER B CA 1
ATOM 9928 C C . SER B 1 625 ? -7.773 14.641 8.086 1 98.69 625 SER B C 1
ATOM 9930 O O . SER B 1 625 ? -8.445 13.867 8.781 1 98.69 625 SER B O 1
ATOM 9932 N N . ASP B 1 626 ? -7.129 14.297 6.945 1 98.19 626 ASP B N 1
ATOM 9933 C CA . ASP B 1 626 ? -7.078 12.891 6.57 1 98.19 626 ASP B CA 1
ATOM 9934 C C . ASP B 1 626 ? -6.031 12.141 7.391 1 98.19 626 ASP B C 1
ATOM 9936 O O . ASP B 1 626 ? -5.836 10.938 7.203 1 98.19 626 ASP B O 1
ATOM 9940 N N . HIS B 1 627 ? -5.348 12.797 8.273 1 98.88 627 HIS B N 1
ATOM 9941 C CA . HIS B 1 627 ? -4.434 12.203 9.242 1 98.88 627 HIS B CA 1
ATOM 9942 C C . HIS B 1 627 ? -4.965 12.352 10.664 1 98.88 627 HIS B C 1
ATOM 9944 O O . HIS B 1 627 ? -5.852 13.172 10.922 1 98.88 627 HIS B O 1
ATOM 9950 N N . LEU B 1 628 ? -4.445 11.555 11.555 1 98.88 628 LEU B N 1
ATOM 9951 C CA . LEU B 1 628 ? -4.664 11.672 12.992 1 98.88 628 LEU B CA 1
ATOM 9952 C C . LEU B 1 628 ? -3.414 12.188 13.695 1 98.88 628 LEU B C 1
ATOM 9954 O O . LEU B 1 628 ? -2.293 11.836 13.32 1 98.88 628 LEU B O 1
ATOM 9958 N N . SER B 1 629 ? -3.623 12.961 14.688 1 98.88 629 SER B N 1
ATOM 9959 C CA . SER B 1 629 ? -2.49 13.523 15.414 1 98.88 629 SER B CA 1
ATOM 9960 C C . SER B 1 629 ? -1.866 12.492 16.344 1 98.88 629 SER B C 1
ATOM 9962 O O . SER B 1 629 ? -2.576 11.68 16.953 1 98.88 629 SER B O 1
ATOM 9964 N N . LEU B 1 630 ? -0.552 12.555 16.438 1 98.94 630 LEU B N 1
ATOM 9965 C CA . LEU B 1 630 ? 0.191 11.812 17.453 1 98.94 630 LEU B CA 1
ATOM 9966 C C . LEU B 1 630 ? 0.531 12.703 18.641 1 98.94 630 LEU B C 1
ATOM 9968 O O . LEU B 1 630 ? 0.969 13.844 18.469 1 98.94 630 LEU B O 1
ATOM 9972 N N . VAL B 1 631 ? 0.25 12.203 19.875 1 98.88 631 VAL B N 1
ATOM 9973 C CA . VAL B 1 631 ? 0.54 12.938 21.094 1 98.88 631 VAL B CA 1
ATOM 9974 C C . VAL B 1 631 ? 1.265 12.039 22.078 1 98.88 631 VAL B C 1
ATOM 9976 O O . VAL B 1 631 ? 0.787 10.945 22.406 1 98.88 631 VAL B O 1
ATOM 9979 N N . CYS B 1 632 ? 2.41 12.492 22.562 1 98.81 632 CYS B N 1
ATOM 9980 C CA . CYS B 1 632 ? 3.135 11.727 23.562 1 98.81 632 CYS B CA 1
ATOM 9981 C C . CYS B 1 632 ? 3.848 12.656 24.547 1 98.81 632 CYS B C 1
ATOM 9983 O O . CYS B 1 632 ? 3.941 13.867 24.297 1 98.81 632 CYS B O 1
ATOM 9985 N N . GLU B 1 633 ? 4.238 12.133 25.641 1 98.75 633 GLU B N 1
ATOM 9986 C CA . GLU B 1 633 ? 5.023 12.828 26.656 1 98.75 633 GLU B CA 1
ATOM 9987 C C . GLU B 1 633 ? 6.402 12.195 26.828 1 98.75 633 GLU B C 1
ATOM 9989 O O . GLU B 1 633 ? 6.52 10.984 27 1 98.75 633 GLU B O 1
ATOM 9994 N N . LEU B 1 634 ? 7.391 13.062 26.656 1 98.69 634 LEU B N 1
ATOM 9995 C CA . LEU B 1 634 ? 8.781 12.625 26.781 1 98.69 634 LEU B CA 1
ATOM 9996 C C . LEU B 1 634 ? 9.43 13.242 28.016 1 98.69 634 LEU B C 1
ATOM 9998 O O . LEU B 1 634 ? 9.086 14.359 28.422 1 98.69 634 LEU B O 1
ATOM 10002 N N . SER B 1 635 ? 10.344 12.461 28.641 1 97.75 635 SER B N 1
ATOM 10003 C CA . SER B 1 635 ? 11.141 12.961 29.75 1 97.75 635 SER B CA 1
ATOM 10004 C C . SER B 1 635 ? 12.633 12.773 29.5 1 97.75 635 SER B C 1
ATOM 10006 O O . SER B 1 635 ? 13.031 11.867 28.781 1 97.75 635 SER B O 1
ATOM 10008 N N . TRP B 1 636 ? 13.398 13.664 30.203 1 95.06 636 TRP B N 1
ATOM 10009 C CA . TRP B 1 636 ? 14.852 13.57 30.109 1 95.06 636 TRP B CA 1
ATOM 10010 C C . TRP B 1 636 ? 15.367 12.391 30.938 1 95.06 636 TRP B C 1
ATOM 10012 O O . TRP B 1 636 ? 14.859 12.117 32.031 1 95.06 636 TRP B O 1
ATOM 10022 N N . LYS B 1 637 ? 16.406 11.758 30.391 1 92.62 637 LYS B N 1
ATOM 10023 C CA . LYS B 1 637 ? 17.094 10.734 31.172 1 92.62 637 LYS B CA 1
ATOM 10024 C C . LYS B 1 637 ? 18.188 11.344 32.031 1 92.62 637 LYS B C 1
ATOM 10026 O O . LYS B 1 637 ? 18.797 12.359 31.672 1 92.62 637 LYS B O 1
#

Foldseek 3Di:
DDDDDDDDDPPPPVPDPPPPPPPPPAFAKEKEDDPPDQWIKIWGDDPNDIDIDIGGQFAWVLVVQVVLQVVVLVVPDPDPPPPPPPDDCPPPPPCPPPPVPRWDKWKADPNHTDDRRHGNNGRQDQQIWIGTRPGIYGYDYFFKDWPDWDWFQAAEAQFKTAIFTDITLFDPVQKWKWKKAKDWDQPDDDDSPQVPDDPPPPPPPPPPDDDCPPPPPCPPCPPPPDPPPPDPVVVPPRPDTDIDIDIDDTDNMDRHHPSRAPTKMKMKMWGHRNPDIDDIDMDIHPDGHHYAPPDFLLVVLLVVQVDADDLQKFKEKFEALAALVCQQDPCNCVPWFVLADNVLSHCSQLLRLVLRNVLSNNGQKYKYFFAFQCCCVRPVQSSVVVSQKHKDADAWPPPDRTGMMMIHRPLFKDWPDKDKDWPLVCCPVPVLNVVVVLLQVLAPVSNVVLNPGRWMKIWTKIATPVDRLAIEIEIETAADQDQLQLLSLQSVLLVVLSVSVVVQVVVCVPPVRRGYWYKYWYQSNAFCVGDSVVCQQVFWDWLPDCSLQSPHDNSRRGRDIGGHDANWDWLPNPDAFFAKTVPDTGHRITIITRPVFKDWPFWRDDRDPCSQCVSHHPPYSNHNGRGHMTMTMMGTD/DDPPDDPDDPPPPVPPPPPPPPPPPAFAWEKEDDPPDQWIKIWGDDPNDIDIDIDGQFAWVVVVQVVLQVVVLVVPDPDPPPPPPPDDCPPPPPCPPPPVPRWDKFKADPNHTDDRNHGNNGRQDQQIWIGTRPGIYGYHYFFKDWPDWDWFQAAEAQFKTAIFTDITLFDPVQKWKWKKAKDWDQPDDDDSPQVDDDPPPPPPPPCDDDPDDCPPPCPPCPPPPDPDPPPPVVVPPRPDIDIDIDIDDTDNMDRHHPSRAPTKMKMKMWGHRNPDIDDIDMDMHPDGHHYAPPDFLLVVLLVVQVDADDLQKFKEKFEALAALVCQQDPCNCVPWFVLADNVLSHCSQLLRLVLRNVLSNNGQKYKYFFAFQCCCVRPVQSSVVVSQKHKDADAWPPPDRTGMMMIHRPVFKDWPDKDKDWCLVCCPVPVLNVVVVLLQVLAPVSNVVLNPGRWMKIWTKIATPVDRLAIEIEIETAADQDQLQLVSLQSVLLVVQSSLVVVQVVVCVPPVRRGYWYKYWYQSNAFCVGDSVVCQQVFKDWLPDCSLQSPHDNSRRGRDIGGHDANWDWLPNPDAFFAKTVPDTGHRITIITRPVFKDWDFWRDDRDPCSQCVSHHPPYSNHNGRGHMTMTMMGTD

InterPro domains:
  IPR005135 Endonuclease/exonuclease/phosphatase [PF03372] (318-627)
  IPR036691 Endonuclease/exonuclease/phosphatase superfamily [G3DSA:3.60.10.10] (291-637)
  IPR036691 Endonuclease/exonuclease/phosphatase superfamily [SSF56219] (308-637)
  IPR048821 2',5'-phosphodiesterase 12-like, N-terminal domain [PF21171] (144-289)
  IPR050410 CCR4/nocturin mRNA turnover and transcription [PTHR12121] (65-636)

pLDDT: mean 83.7, std 24.78, range [15.8, 98.94]

Organism: Acanthaster planci (NCBI:txid133434)